Protein AF-A0A8C7SWY5-F1 (afdb_monomer_lite)

pLDDT: mean 72.16, std 24.15, range [21.75, 98.25]

Foldseek 3Di:
DDPVLVVQLVVLLVVLVVLLVVLVVLLVVLLAQADDLVSLVVSLVSLVVSLVCVVVSVVSLVSNVVSLVCCCVPHDPVSVVVSVVSNVVSVVSNVVSNVSSVVSNVVSVVLSVLVVVLVVLVVVLVVVLVVLCVVLVDDDDFAQALVVLVVVLVVLVVSLVVLVVCPVSLVVSLVSLVVSCVRYVYPCSDPVVSVVSVVSSVVSNVSSVVNNVVSVVLSVLRVVLVVLLVVLVVVLVVLLVVLVCLLVDPDQLVVSLVSLVVSLVVLVVCVVSLVVSVVSLVVNLVRHDPNSNVVSVVSSVVSVVSSVVSNVSSVVSNVVSVVVVVLVVVLVVLLVVLVVLLVVLVVVLVVLVVLLVVQDDDDDDLVSLVVNLVSLVVSLVVLVVCVVSLVVSVVSLVVSVVDPDDCVVSVVSSVVSNVSSVVSNVSSVVSNVVSLVVSVVVLCVLLVLLVVLLVLLVVLLVVLPDDDDPVVLVVSLVSLVVSLVSLVVSLVVLVVSLVCLVVLCVSVNDVVSVVVNVSSVVSNVSSVVSSVSSVVSSVVSVVSNVLVPVLVVLLVVLVVLLVVLLVLVVVLLDFAQALVRLVVSLVSLVVSLVSLVVSVVSLVVSVVSQVSDPVSVVSSVVSVVSSVVSNVVSVVSSVVSVVLNVLRVVLVVLLVVLVVLLVVLLVQLVVLPDPDDDDDLVRSQVSLVVSVVVLPVSVVSLVVSVVSLVVSLVRHDPNNNVVSVVSNVVSVVSSVVSVVSSVVSNVPSPDDDDDDDDDDDDDDYDDDDDDDDDDDDDDDDDDDDDYDDDDYDDYDYDYDDYDDYDYDDDDDDDDYDDDDPPPPVVVVVVVVLVVVVVVVVPDDDPPDQDDPVVLVSLLVSLVVVLVVLLVLLVVLVPDPDDDDPVVLVVNVVSLVVSVVCLVVSVVSLVVSVVNVVSVVPPDDDPPPDDDPVVNVVVVVSNVVSVVSSVVVVVSVVSVVVVVVVVVVVVVVVPPPDDDDDDDDDDDDDDDDDDDDDDDDDDDDDDDDDDDDDDDDDDDDDDDDDDDDDDDDDDDDDDDDDDDDDDDDDDDDDDDDDDDDDDDDDDDDDDDDDDDDDDDDDDDDDDDDDDDDD

Organism: Oncorhynchus mykiss (NCBI:txid8022)

Sequence (1093 aa):
MTEQEQQEFIDSLEAVQSWIHVVQERLRVNDNTQGPRAALQARLRETEKIHESEHEGRVKMDMVLVAAEVLLQNGDQETRSKTHTKLKELKASWEETCTFIIHCHSRIEWVWLHWSEYLKAHEEVEMWLVRMRRSLEPEVELQLGVKEKLWQVDHQHVLLSDVQSQALLLERLLDEAAALHNRTQDPSVDQEAQERLQEAYNSIRDRAEERLSVLQKIAEEHQIYQSYVLKFQAWLVSKAKELNTLTESEDTAENNLQALQTLDDSVASEERTLQHIEGMVEAVRANTSPGGVEVVEEEVEELRLAWQRLRQSLCEAGEGLRISLDSQSQYQSHCQRLGEDIAQLQALLHRLTRDLETAREGDRSEEQMVGQWRKYMNVRNTLSAEESQVENLKAQLKELFRFSQDSRHLSDDVLAVVKEHQSVKCRAMKLCVESETGLRQVLQDPLHGFSQWSQLVSQVLEASAEVSEFSHIALLVQNIERLMMQSLQLQERLSLLQVKRDLLVSVFGSDRAESLLTELNAAVKNRELLHSQLLQRKGRLQGLISRTKDFGDAYESIRSKLTLLRDRLISADILQPDILAKKSQSDQLRGIKKDLEDCEAHITALETLVSSSSTNKTRSERLYGDWRNLYKAVRVKGNESEESIREHESFHESLLNVEKWLMIMRQKLESYRSSAGEWSVDNRQHEAERALGEFPEKELQLHQTEVEGQGVLKRTSEEGRVHILRDMKRLRESWMALHDLSLNLFRYITQGSRSSYREGTSEMGDQSGSGGRHPRHRGSFTLIKTKMEDPVMDQGFARKTSGGLQSSSQHTTVRFTIYNDSINSQSHTHYFLVNKMISTSNGHDPGSALSAAEYEDRRRIFEAWLQKENDTLSGILNTKGLLSTRELKIRQKTLKTLRSSLGWGQEQFQLLLMSGAAASGSGVGADHWAEDVGMEEIRYRWMLYKSKLKDVGDLKALLNVKVRAAVYIWLLVVGTCTLTSVGSCMVFPVSAGFRVNRAVCEEAVQLGGVVFRRTHGSRPSPPDYYSHNTKRGKSTLKQLVCVYTVEHSTSNRNPWNDRPSDAGHRPVKIKYVYFMRTQLCITINTTNDLLPV

InterPro domains:
  IPR052403 LINC complex-associated protein [PTHR47535] (508-742)
  IPR057932 Nesprin-1/3, spectrin repeats region [PF25803] (327-437)
  IPR057933 Nesprin-3 domain [PF25804] (861-950)

Radius of gyration: 99.89 Å; chains: 1; bounding box: 218×105×332 Å

Secondary structure (DSSP, 8-state):
--HHHHHHHHHHHHHHHHHHHHHHHHHHHH----S-HHHHHHHHHHHHHHHHHHHHHHHHHHHHHHHHHHHHHHS-HHHHHHHHHHHHHHHHHHHHHHHHHHHHHHHHHHHHHHHHHHHHHHHHHHHHHHHHHHHHSS-----SSHHHHHHHHHHHHHHHHHHHHTHHHHHHHHHHHHHHHHHH--GGGSHHHHHHHHHHHHHHHHHHHHHHHHHHHHHHHHHHHHHHHHHHHHHHHHHHHHHHHHHT--S-HHHHHHHHHHHHHHHHHTHHHHHHHHHHHHHHHHTS-HHHHHHHHHHHHHHHHHHHHHHHHHHHHHHHHHHHHHHHHHHHHHHHHHHHHHHHHHHHHHHHHHHHHS-SSS---HHHHHHHHHHHHHHHHHHHHTHHHHHHHHHHHHHHTTSSS--HHHHHHHHHHHHHHHHHHHHHHHHHHHHHHHHHHHHHHHHHHHHHHHHHHHHHHHHTSS---HHHHHHHHHHHHHHHHHHHHHHHHHHHHHTTHHHHHHHH-HHHHHHHHHHHHHHHHHHHHHHHHHHHHHHHHHHHHHHHHHHHHHHHHHHHHHHHHHHHHHHT-PPPSSHHHHHHHHHHHHHHHHHHHHHHHHHHHHHTT-TT-HHHHHHHHHHHHHHHHHHHHHHHHHHHHHHHHHHHHHHHHHHHHHHHHHHHHHHHHHHTT-SSSS--HHHHHHHHHHHHTTHHHHHHHHHHHHHHHHHHTTSS-HHHHHHHHHHHHHHHHHHHHHHHHHHHHTTTSS----------------------------------------------------------------------GGGHHHHHHHHHHHHHHHHHHSS--TTSPPPHHHHHHHHHHHHHHHHHHHHHHHHHHS--S---HHHHHHHHHHHHHHHHHHHHHHHHHHHHHHHHHHHTTS---TTS----HHHHHHHHHHHHHHHHHHHGGGHHHHHHHHHHHHHHHHHHHHTTS-------------------------------------------PPPP----------------------------------------------------------PPP--------

Structure (mmCIF, N/CA/C/O backbone):
data_AF-A0A8C7SWY5-F1
#
_entry.id   AF-A0A8C7SWY5-F1
#
loop_
_atom_site.group_PDB
_atom_site.id
_atom_site.type_symbol
_atom_site.label_atom_id
_atom_site.label_alt_id
_atom_site.label_comp_id
_atom_site.label_asym_id
_atom_site.label_entity_id
_atom_site.label_seq_id
_atom_site.pdbx_PDB_ins_code
_atom_site.Cartn_x
_atom_site.Cartn_y
_atom_site.Cartn_z
_atom_site.occupancy
_atom_site.B_iso_or_equiv
_atom_site.auth_seq_id
_atom_site.auth_comp_id
_atom_site.auth_asym_id
_atom_site.auth_atom_id
_atom_site.pdbx_PDB_model_num
ATOM 1 N N . MET A 1 1 ? 83.702 -3.073 -116.638 1.00 52.31 1 MET A N 1
ATOM 2 C CA . MET A 1 1 ? 82.825 -1.900 -116.525 1.00 52.31 1 MET A CA 1
ATOM 3 C C . MET A 1 1 ? 82.189 -1.629 -117.874 1.00 52.31 1 MET A C 1
ATOM 5 O O . MET A 1 1 ? 82.848 -1.174 -118.803 1.00 52.31 1 MET A O 1
ATOM 9 N N . THR A 1 2 ? 80.928 -1.995 -117.972 1.00 64.81 2 THR A N 1
ATOM 10 C CA . THR A 1 2 ? 79.980 -1.682 -119.028 1.00 64.81 2 THR A CA 1
ATOM 11 C C . THR A 1 2 ? 79.040 -0.602 -118.504 1.00 64.81 2 THR A C 1
ATOM 13 O O . THR A 1 2 ? 78.836 -0.470 -117.297 1.00 64.81 2 THR A O 1
ATOM 16 N N . GLU A 1 3 ? 78.460 0.167 -119.416 1.00 73.06 3 GLU A N 1
ATOM 17 C CA . GLU A 1 3 ? 77.451 1.185 -119.103 1.00 73.06 3 GLU A CA 1
ATOM 18 C C . GLU A 1 3 ? 76.214 0.555 -118.424 1.00 73.06 3 GLU A C 1
ATOM 20 O O . GLU A 1 3 ? 75.641 1.128 -117.503 1.00 73.06 3 GLU A O 1
ATOM 25 N N . GLN A 1 4 ? 75.896 -0.695 -118.789 1.00 79.12 4 GLN A N 1
ATOM 26 C CA . GLN A 1 4 ? 74.845 -1.513 -118.182 1.00 79.12 4 GLN A CA 1
ATOM 27 C C . GLN A 1 4 ? 75.088 -1.810 -116.688 1.00 79.12 4 GLN A C 1
ATOM 29 O O . GLN A 1 4 ? 74.198 -1.555 -115.884 1.00 79.12 4 GLN A O 1
ATOM 34 N N . GLU A 1 5 ? 76.285 -2.275 -116.291 1.00 81.00 5 GLU A N 1
ATOM 35 C CA . GLU A 1 5 ? 76.621 -2.522 -114.869 1.00 81.00 5 GLU A CA 1
ATOM 36 C C . GLU A 1 5 ? 76.442 -1.252 -114.009 1.00 81.00 5 GLU A C 1
ATOM 38 O O . GLU A 1 5 ? 76.085 -1.332 -112.834 1.00 81.00 5 GLU A O 1
ATOM 43 N N . GLN A 1 6 ? 76.691 -0.065 -114.581 1.00 80.62 6 GLN A N 1
ATOM 44 C CA . GLN A 1 6 ? 76.474 1.207 -113.885 1.00 80.62 6 GLN A CA 1
ATOM 45 C C . GLN A 1 6 ? 74.993 1.591 -113.813 1.00 80.62 6 GLN A C 1
ATOM 47 O O . GLN A 1 6 ? 74.554 2.065 -112.765 1.00 80.62 6 GLN A O 1
ATOM 52 N N . GLN A 1 7 ? 74.226 1.369 -114.884 1.00 85.06 7 GLN A N 1
ATOM 53 C CA . GLN A 1 7 ? 72.793 1.661 -114.907 1.00 85.06 7 GLN A CA 1
ATOM 54 C C . GLN A 1 7 ? 72.010 0.752 -113.948 1.00 85.06 7 GLN A C 1
ATOM 56 O O . GLN A 1 7 ? 71.205 1.255 -113.175 1.00 85.06 7 GLN A O 1
ATOM 61 N N . GLU A 1 8 ? 72.308 -0.550 -113.894 1.00 86.75 8 GLU A N 1
ATOM 62 C CA . GLU A 1 8 ? 71.634 -1.496 -112.986 1.00 86.75 8 GLU A CA 1
ATOM 63 C C . GLU A 1 8 ? 71.842 -1.138 -111.498 1.00 86.75 8 GLU A C 1
ATOM 65 O O . GLU A 1 8 ? 70.930 -1.291 -110.679 1.00 86.75 8 GLU A O 1
ATOM 70 N N . PHE A 1 9 ? 73.006 -0.583 -111.134 1.00 90.31 9 PHE A N 1
ATOM 71 C CA . PHE A 1 9 ? 73.245 -0.017 -109.799 1.00 90.31 9 PHE A CA 1
ATOM 72 C C . PHE A 1 9 ? 72.506 1.313 -109.565 1.00 90.31 9 PHE A C 1
ATOM 74 O O . PHE A 1 9 ? 72.095 1.583 -108.439 1.00 90.31 9 PHE A O 1
ATOM 81 N N . ILE A 1 10 ? 72.321 2.149 -110.590 1.00 89.31 10 ILE A N 1
ATOM 82 C CA . ILE A 1 10 ? 71.554 3.402 -110.476 1.00 89.31 10 ILE A CA 1
ATOM 83 C C . ILE A 1 10 ? 70.060 3.098 -110.310 1.00 89.31 10 ILE A C 1
ATOM 85 O O . ILE A 1 10 ? 69.461 3.574 -109.348 1.00 89.31 10 ILE A O 1
ATOM 89 N N . ASP A 1 11 ? 69.486 2.250 -111.163 1.00 90.56 11 ASP A N 1
ATOM 90 C CA . ASP A 1 11 ? 68.065 1.885 -111.139 1.00 90.56 11 ASP A CA 1
ATOM 91 C C . ASP A 1 11 ? 67.672 1.225 -109.806 1.00 90.56 11 ASP A C 1
ATOM 93 O O . ASP A 1 11 ? 66.637 1.543 -109.214 1.00 90.56 11 ASP A O 1
ATOM 97 N N . SER A 1 12 ? 68.519 0.327 -109.287 1.00 90.81 12 SER A N 1
ATOM 98 C CA . SER A 1 12 ? 68.295 -0.302 -107.980 1.00 90.81 12 SER A CA 1
ATOM 99 C C . SER A 1 12 ? 68.464 0.688 -106.819 1.00 90.81 12 SER A C 1
ATOM 101 O O . SER A 1 12 ? 67.663 0.667 -105.880 1.00 90.81 12 SER A O 1
ATOM 103 N N . LEU A 1 13 ? 69.451 1.592 -106.883 1.00 92.50 13 LEU A N 1
ATOM 104 C CA . LEU A 1 13 ? 69.653 2.647 -105.884 1.00 92.50 13 LEU A CA 1
ATOM 105 C C . LEU A 1 13 ? 68.442 3.588 -105.814 1.00 92.50 13 LEU A C 1
ATOM 107 O O . LEU A 1 13 ? 67.950 3.866 -104.719 1.00 92.50 13 LEU A O 1
ATOM 111 N N . GLU A 1 14 ? 67.931 4.028 -106.964 1.00 93.06 14 GLU A N 1
ATOM 112 C CA . GLU A 1 14 ? 66.723 4.852 -107.057 1.00 93.06 14 GLU A CA 1
ATOM 113 C C . GLU A 1 14 ? 65.485 4.098 -106.544 1.00 93.06 14 GLU A C 1
ATOM 115 O O . GLU A 1 14 ? 64.664 4.685 -105.837 1.00 93.06 14 GLU A O 1
ATOM 120 N N . ALA A 1 15 ? 65.374 2.786 -106.783 1.00 92.75 15 ALA A N 1
ATOM 121 C CA . ALA A 1 15 ? 64.283 1.967 -106.248 1.00 92.75 15 ALA A CA 1
ATOM 122 C C . ALA A 1 15 ? 64.290 1.862 -104.706 1.00 92.75 15 ALA A C 1
ATOM 124 O O . ALA A 1 15 ? 63.217 1.901 -104.090 1.00 92.75 15 ALA A O 1
ATOM 125 N N . VAL A 1 16 ? 65.464 1.768 -104.063 1.00 94.19 16 VAL A N 1
ATOM 126 C CA . VAL A 1 16 ? 65.570 1.831 -102.588 1.00 94.19 16 VAL A CA 1
ATOM 127 C C . VAL A 1 16 ? 65.276 3.241 -102.087 1.00 94.19 16 VAL A C 1
ATOM 129 O O . VAL A 1 16 ? 64.471 3.400 -101.172 1.00 94.19 16 VAL A O 1
ATOM 132 N N . GLN A 1 17 ? 65.877 4.272 -102.687 1.00 94.25 17 GLN A N 1
ATOM 133 C CA . GLN A 1 17 ? 65.681 5.666 -102.272 1.00 94.25 17 GLN A CA 1
ATOM 134 C C . GLN A 1 17 ? 64.216 6.108 -102.409 1.00 94.25 17 GLN A C 1
ATOM 136 O O . GLN A 1 17 ? 63.692 6.784 -101.524 1.00 94.25 17 GLN A O 1
ATOM 141 N N . SER A 1 18 ? 63.522 5.658 -103.458 1.00 95.00 18 SER A N 1
ATOM 142 C CA . SER A 1 18 ? 62.083 5.863 -103.645 1.00 95.00 18 SER A CA 1
ATOM 14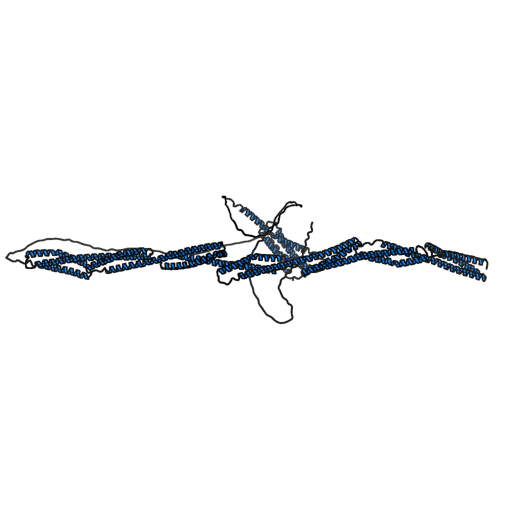3 C C . SER A 1 18 ? 61.257 5.197 -102.538 1.00 95.00 18 SER A C 1
ATOM 145 O O . SER A 1 18 ? 60.390 5.845 -101.951 1.00 95.00 18 SER A O 1
ATOM 147 N N . TRP A 1 19 ? 61.557 3.939 -102.183 1.00 95.69 19 TRP A N 1
ATOM 148 C CA . TRP A 1 19 ? 60.883 3.252 -101.072 1.00 95.69 19 TRP A CA 1
ATOM 149 C C . TRP A 1 19 ? 61.141 3.952 -99.729 1.00 95.69 19 TRP A C 1
ATOM 151 O O . TRP A 1 19 ? 60.185 4.211 -98.998 1.00 95.69 19 TRP A O 1
ATOM 161 N N . ILE A 1 20 ? 62.393 4.337 -99.446 1.00 95.50 20 ILE A N 1
ATOM 162 C CA . ILE A 1 20 ? 62.772 5.089 -98.238 1.00 95.50 20 ILE A CA 1
ATOM 163 C C . ILE A 1 20 ? 61.968 6.393 -98.155 1.00 95.50 20 ILE A C 1
ATOM 165 O O . ILE A 1 20 ? 61.321 6.641 -97.141 1.00 95.50 20 ILE A O 1
ATOM 169 N N . HIS A 1 21 ? 61.927 7.189 -99.226 1.00 94.62 21 HIS A N 1
ATOM 170 C CA . HIS A 1 21 ? 61.186 8.453 -99.263 1.00 94.62 21 HIS A CA 1
ATOM 171 C C . HIS A 1 21 ? 59.671 8.258 -99.055 1.00 94.62 21 HIS A C 1
ATOM 173 O O . HIS A 1 21 ? 59.038 9.006 -98.307 1.00 94.62 21 HIS A O 1
ATOM 179 N N . VAL A 1 22 ? 59.065 7.248 -99.691 1.00 95.50 22 VAL A N 1
ATOM 180 C CA . VAL A 1 22 ? 57.633 6.929 -99.523 1.00 95.50 22 VAL A CA 1
ATOM 181 C C . VAL A 1 22 ? 57.321 6.484 -98.092 1.00 95.50 22 VAL A C 1
ATOM 183 O O . VAL A 1 22 ? 56.292 6.876 -97.537 1.00 95.50 22 VAL A O 1
ATOM 186 N N . VAL A 1 23 ? 58.204 5.701 -97.470 1.00 95.81 23 VAL A N 1
ATOM 187 C CA . VAL A 1 23 ? 58.074 5.289 -96.067 1.00 95.81 23 VAL A CA 1
ATOM 188 C C . VAL A 1 23 ? 58.253 6.472 -95.119 1.00 95.81 23 VAL A C 1
ATOM 190 O O . VAL A 1 23 ? 57.418 6.653 -94.237 1.00 95.81 23 VAL A O 1
ATOM 193 N N . GLN A 1 24 ? 59.265 7.316 -95.321 1.00 94.62 24 GLN A N 1
ATOM 194 C CA . GLN A 1 24 ? 59.506 8.506 -94.500 1.00 94.62 24 GLN A CA 1
ATOM 195 C C . GLN A 1 24 ? 58.315 9.474 -94.521 1.00 94.62 24 GLN A C 1
ATOM 197 O O . GLN A 1 24 ? 57.904 9.941 -93.460 1.00 94.62 24 GLN A O 1
ATOM 202 N N . GLU A 1 25 ? 57.696 9.725 -95.679 1.00 94.25 25 GLU A N 1
ATOM 203 C CA . GLU A 1 25 ? 56.505 10.586 -95.753 1.00 94.25 25 GLU A CA 1
ATOM 204 C C . GLU A 1 25 ? 55.268 9.929 -95.112 1.00 94.25 25 GLU A C 1
ATOM 206 O O . GLU A 1 25 ? 54.530 10.592 -94.378 1.00 94.25 25 GLU A O 1
ATOM 211 N N . ARG A 1 26 ? 55.061 8.614 -95.297 1.00 95.44 26 ARG A N 1
ATOM 212 C CA . ARG A 1 26 ? 53.994 7.871 -94.593 1.00 95.44 26 ARG A CA 1
ATOM 213 C C . ARG A 1 26 ? 54.181 7.916 -93.075 1.00 95.44 26 ARG A C 1
ATOM 215 O O . ARG A 1 26 ? 53.198 8.111 -92.360 1.00 95.44 26 ARG A O 1
ATOM 222 N N . LEU A 1 27 ? 55.411 7.788 -92.577 1.00 94.69 27 LEU A N 1
ATOM 223 C CA . LEU A 1 27 ? 55.727 7.948 -91.155 1.00 94.69 27 LEU A CA 1
ATOM 224 C C . LEU A 1 27 ? 55.468 9.387 -90.694 1.00 94.69 27 LEU A C 1
ATOM 226 O O . LEU A 1 27 ? 54.771 9.575 -89.705 1.00 94.69 27 LEU A O 1
ATOM 230 N N . ARG A 1 28 ? 55.917 10.405 -91.441 1.00 93.00 28 ARG A N 1
ATOM 231 C CA . ARG A 1 28 ? 55.727 11.830 -91.099 1.00 93.00 28 ARG A CA 1
ATOM 232 C C . ARG A 1 28 ? 54.255 12.222 -90.915 1.00 93.00 28 ARG A C 1
ATOM 234 O O . ARG A 1 28 ? 53.955 13.070 -90.080 1.00 93.00 28 ARG A O 1
ATOM 241 N N . VAL A 1 29 ? 53.338 11.600 -91.660 1.00 91.50 29 VAL A N 1
ATOM 242 C CA . VAL A 1 29 ? 51.882 11.794 -91.504 1.00 91.50 29 VAL A CA 1
ATOM 243 C C . VAL A 1 29 ? 51.308 11.032 -90.298 1.00 91.50 29 VAL A C 1
ATOM 245 O O . VAL A 1 29 ? 50.346 11.496 -89.682 1.00 91.50 29 VAL A O 1
ATOM 248 N N . ASN A 1 30 ? 51.877 9.876 -89.943 1.00 93.31 30 ASN A N 1
ATOM 249 C CA . ASN A 1 30 ? 51.365 9.014 -88.873 1.00 93.31 30 ASN A CA 1
ATOM 250 C C . ASN A 1 30 ? 52.008 9.247 -87.497 1.00 93.31 30 ASN A C 1
ATOM 252 O O . ASN A 1 30 ? 51.386 8.874 -86.507 1.00 93.31 30 ASN A O 1
ATOM 256 N N . ASP A 1 31 ? 53.181 9.884 -87.408 1.00 92.50 31 ASP A N 1
ATOM 257 C CA . ASP A 1 31 ? 53.981 10.084 -86.183 1.00 92.50 31 ASP A CA 1
ATOM 258 C C . ASP A 1 31 ? 53.393 11.143 -85.217 1.00 92.50 31 ASP A C 1
ATOM 260 O O . ASP A 1 31 ? 54.047 12.078 -84.748 1.00 92.50 31 ASP A O 1
ATOM 264 N N . ASN A 1 32 ? 52.104 10.999 -84.914 1.00 91.25 32 ASN A N 1
ATOM 265 C CA . ASN A 1 32 ? 51.303 11.896 -84.098 1.00 91.25 32 ASN A CA 1
ATOM 266 C C . ASN A 1 32 ? 50.378 11.085 -83.174 1.00 91.25 32 ASN A C 1
ATOM 268 O O . ASN A 1 32 ? 49.664 10.185 -83.623 1.00 91.25 32 ASN A O 1
ATOM 272 N N . THR A 1 33 ? 50.341 11.436 -81.889 1.00 93.44 33 THR A N 1
ATOM 273 C CA . THR A 1 33 ? 49.484 10.810 -80.867 1.00 93.44 33 THR A CA 1
ATOM 274 C C . THR A 1 33 ? 48.174 11.568 -80.615 1.00 93.44 33 THR A C 1
ATOM 276 O O . THR A 1 33 ? 47.319 11.069 -79.891 1.00 93.44 33 THR A O 1
ATOM 279 N N . GLN A 1 34 ? 47.987 12.749 -81.217 1.00 92.75 34 GLN A N 1
ATOM 280 C CA . GLN A 1 34 ? 46.849 13.640 -80.962 1.00 92.75 34 GLN A CA 1
ATOM 281 C C . GLN A 1 34 ? 45.570 13.264 -81.726 1.00 92.75 34 GLN A C 1
ATOM 283 O O . GLN A 1 34 ? 45.618 12.732 -82.841 1.00 92.75 34 GLN A O 1
ATOM 288 N N . GLY A 1 35 ? 44.421 13.632 -81.166 1.00 89.56 35 GLY A N 1
ATOM 289 C CA . GLY A 1 35 ? 43.087 13.327 -81.671 1.00 89.56 35 GLY A CA 1
ATOM 290 C C . GLY A 1 35 ? 42.499 12.036 -81.083 1.00 89.56 35 GLY A C 1
ATOM 291 O O . GLY A 1 35 ? 43.139 11.360 -80.275 1.00 89.56 35 GLY A O 1
ATOM 292 N N . PRO A 1 36 ? 41.272 11.676 -81.496 1.00 92.94 36 PRO A N 1
ATOM 293 C CA . PRO A 1 36 ? 40.497 10.635 -80.838 1.00 92.94 36 PRO A CA 1
ATOM 294 C C . PRO A 1 36 ? 41.095 9.241 -80.985 1.00 92.94 36 PRO A C 1
ATOM 296 O O . PRO A 1 36 ? 41.731 8.903 -81.987 1.00 92.94 36 PRO A O 1
ATOM 299 N N . ARG A 1 37 ? 40.791 8.379 -80.011 1.00 92.06 37 ARG A N 1
ATOM 300 C CA . ARG A 1 37 ? 41.265 6.988 -79.915 1.00 92.06 37 ARG A CA 1
ATOM 301 C C . ARG A 1 37 ? 41.077 6.168 -81.198 1.00 92.06 37 ARG A C 1
ATOM 303 O O . ARG A 1 37 ? 41.930 5.346 -81.529 1.00 92.06 37 ARG A O 1
ATOM 310 N N . ALA A 1 38 ? 40.001 6.414 -81.948 1.00 92.94 38 ALA A N 1
ATOM 311 C CA . ALA A 1 38 ? 39.753 5.784 -83.248 1.00 92.94 38 ALA A CA 1
ATOM 312 C C . ALA A 1 38 ? 40.749 6.231 -84.339 1.00 92.94 38 ALA A C 1
ATOM 314 O O . ALA A 1 38 ? 41.181 5.414 -85.151 1.00 92.94 38 ALA A O 1
ATOM 315 N N . ALA A 1 39 ? 41.162 7.503 -84.338 1.00 93.00 39 ALA A N 1
ATOM 316 C CA . ALA A 1 39 ? 42.207 8.011 -85.225 1.00 93.00 39 ALA A CA 1
ATOM 317 C C . ALA A 1 39 ? 43.589 7.476 -84.819 1.00 93.00 39 ALA A C 1
ATOM 319 O O . ALA A 1 39 ? 44.361 7.074 -85.686 1.00 93.00 39 ALA A O 1
ATOM 320 N N . LEU A 1 40 ? 43.874 7.382 -83.514 1.00 94.06 40 LEU A N 1
ATOM 321 C CA . LEU A 1 40 ? 45.098 6.754 -83.007 1.00 94.06 40 LEU A CA 1
ATOM 322 C C . LEU A 1 40 ? 45.193 5.275 -83.433 1.00 94.06 40 LEU A C 1
ATOM 324 O O . LEU A 1 40 ? 46.224 4.851 -83.948 1.00 94.06 40 LEU A O 1
ATOM 328 N N . GLN A 1 41 ? 44.097 4.513 -83.320 1.00 95.38 41 GLN A N 1
ATOM 329 C CA . GLN A 1 41 ? 44.029 3.125 -83.800 1.00 95.38 41 GLN A CA 1
ATOM 330 C C . GLN A 1 41 ? 44.193 3.016 -85.327 1.00 95.38 41 GLN A C 1
ATOM 332 O O . GLN A 1 41 ? 44.774 2.051 -85.821 1.00 95.38 41 GLN A O 1
ATOM 337 N N . ALA A 1 42 ? 43.698 3.995 -86.092 1.00 95.56 42 ALA A N 1
ATOM 338 C CA . ALA A 1 42 ? 43.892 4.035 -87.539 1.00 95.56 42 ALA A CA 1
ATOM 339 C C . ALA A 1 42 ? 45.362 4.290 -87.922 1.00 95.56 42 ALA A C 1
ATOM 341 O O . ALA A 1 42 ? 45.854 3.638 -88.841 1.00 95.56 42 ALA A O 1
ATOM 342 N N . ARG A 1 43 ? 46.073 5.169 -87.194 1.00 95.50 43 ARG A N 1
ATOM 343 C CA . ARG A 1 43 ? 47.522 5.385 -87.375 1.00 95.50 43 ARG A CA 1
ATOM 344 C C . ARG A 1 43 ? 48.341 4.166 -86.958 1.00 95.50 43 ARG A C 1
ATOM 346 O O . ARG A 1 43 ? 49.274 3.815 -87.669 1.00 95.50 43 ARG A O 1
ATOM 353 N N . LEU A 1 44 ? 47.963 3.482 -85.872 1.00 96.25 44 LEU A N 1
ATOM 354 C CA . LEU A 1 44 ? 48.606 2.233 -85.443 1.00 96.25 44 LEU A CA 1
ATOM 355 C C . LEU A 1 44 ? 48.562 1.180 -86.561 1.00 96.25 44 LEU A C 1
ATOM 357 O O . LEU A 1 44 ? 49.599 0.685 -86.986 1.00 96.25 44 LEU A O 1
ATOM 361 N N . ARG A 1 45 ? 47.380 0.958 -87.148 1.00 96.38 45 ARG A N 1
ATOM 362 C CA . ARG A 1 45 ? 47.203 0.066 -88.309 1.00 96.38 45 ARG A CA 1
ATOM 363 C C . ARG A 1 45 ? 47.933 0.507 -89.573 1.00 96.38 45 ARG A C 1
ATOM 365 O O . ARG A 1 45 ? 48.088 -0.290 -90.494 1.00 96.38 45 ARG A O 1
ATOM 372 N N . GLU A 1 46 ? 48.329 1.770 -89.682 1.00 95.88 46 GLU A N 1
ATOM 373 C CA . GLU A 1 46 ? 49.139 2.243 -90.803 1.00 95.88 46 GLU A CA 1
ATOM 374 C C . GLU A 1 46 ? 50.636 2.070 -90.520 1.00 95.88 46 GLU A C 1
ATOM 376 O O . GLU A 1 46 ? 51.361 1.664 -91.425 1.00 95.88 46 GLU A O 1
ATOM 381 N N . THR A 1 47 ? 51.101 2.262 -89.279 1.00 95.62 47 THR A N 1
ATOM 382 C CA . THR A 1 47 ? 52.492 1.956 -88.902 1.00 95.62 47 THR A CA 1
ATOM 383 C C . THR A 1 47 ? 52.781 0.458 -88.857 1.00 95.62 47 THR A C 1
ATOM 385 O O . THR A 1 47 ? 53.868 0.070 -89.274 1.00 95.62 47 THR A O 1
ATOM 388 N N . GLU A 1 48 ? 51.801 -0.382 -88.502 1.00 95.69 48 GLU A N 1
ATOM 389 C CA . GLU A 1 48 ? 51.835 -1.843 -88.704 1.00 95.69 48 GLU A CA 1
ATOM 390 C C . GLU A 1 48 ? 52.196 -2.182 -90.165 1.00 95.69 48 GLU A C 1
ATOM 392 O O . GLU A 1 48 ? 53.219 -2.815 -90.419 1.00 95.69 48 GLU A O 1
ATOM 397 N N . LYS A 1 49 ? 51.446 -1.659 -91.148 1.00 96.06 49 LYS A N 1
ATOM 398 C CA . LYS A 1 49 ? 51.729 -1.871 -92.585 1.00 96.06 49 LYS A CA 1
ATOM 399 C C . LYS A 1 49 ? 53.071 -1.294 -93.038 1.00 96.06 49 LYS A C 1
ATOM 401 O O . LYS A 1 49 ? 53.669 -1.799 -93.987 1.00 96.06 49 LYS A O 1
ATOM 406 N N . ILE A 1 50 ? 53.523 -0.184 -92.448 1.00 94.25 50 ILE A N 1
ATOM 407 C CA . ILE A 1 50 ? 54.847 0.378 -92.757 1.00 94.25 50 ILE A CA 1
ATOM 408 C C . ILE A 1 50 ? 55.935 -0.592 -92.272 1.00 94.25 50 ILE A C 1
ATOM 410 O O . ILE A 1 50 ? 56.845 -0.908 -93.038 1.00 94.25 50 ILE A O 1
ATOM 414 N N . HIS A 1 51 ? 55.802 -1.116 -91.053 1.00 93.94 51 HIS A N 1
ATOM 415 C CA . HIS A 1 51 ? 56.707 -2.106 -90.471 1.00 93.94 51 HIS A CA 1
ATOM 416 C C . HIS A 1 51 ? 56.708 -3.430 -91.257 1.00 93.94 51 HIS A C 1
ATOM 418 O O . HIS A 1 51 ? 57.772 -3.947 -91.584 1.00 93.94 51 HIS A O 1
ATOM 424 N N . GLU A 1 52 ? 55.546 -3.931 -91.686 1.00 93.75 52 GLU A N 1
ATOM 425 C CA . GLU A 1 52 ? 55.455 -5.079 -92.605 1.00 93.75 52 GLU A CA 1
ATOM 426 C C . GLU A 1 52 ? 56.188 -4.819 -93.938 1.00 93.75 52 GLU A C 1
ATOM 428 O O . GLU A 1 52 ? 56.921 -5.681 -94.435 1.00 93.75 52 GLU A O 1
ATOM 433 N N . SER A 1 53 ? 56.061 -3.607 -94.499 1.00 94.25 53 SER A N 1
ATOM 434 C CA . SER A 1 53 ? 56.725 -3.234 -95.759 1.00 94.25 53 SER A CA 1
ATOM 435 C C . SER A 1 53 ? 58.256 -3.133 -95.668 1.00 94.25 53 SER A C 1
ATOM 437 O O . SER A 1 53 ? 58.925 -3.098 -96.700 1.00 94.25 53 SER A O 1
ATOM 439 N N . GLU A 1 54 ? 58.848 -3.170 -94.469 1.00 93.81 54 GLU A N 1
ATOM 440 C CA . GLU A 1 54 ? 60.306 -3.206 -94.266 1.00 93.81 54 GLU A CA 1
ATOM 441 C C . GLU A 1 54 ? 60.957 -4.438 -94.938 1.00 93.81 54 GLU A C 1
ATOM 443 O O . GLU A 1 54 ? 62.119 -4.395 -95.342 1.00 93.81 54 GLU A O 1
ATOM 448 N N . HIS A 1 55 ? 60.223 -5.544 -95.134 1.00 91.56 55 HIS A N 1
ATOM 449 C CA . HIS A 1 55 ? 60.725 -6.669 -95.939 1.00 91.56 55 HIS A CA 1
ATOM 450 C C . HIS A 1 55 ? 60.894 -6.315 -97.429 1.00 91.56 55 HIS A C 1
ATOM 452 O O . HIS A 1 55 ? 61.907 -6.680 -98.022 1.00 91.56 55 HIS A O 1
ATOM 458 N N . GLU A 1 56 ? 59.967 -5.551 -98.014 1.00 93.38 56 GLU A N 1
ATOM 459 C CA . GLU A 1 56 ? 60.079 -5.047 -99.391 1.00 93.38 56 GLU A CA 1
ATOM 460 C C . GLU A 1 56 ? 61.292 -4.112 -99.536 1.00 93.38 56 GLU A C 1
ATOM 462 O O . GLU A 1 56 ? 62.043 -4.198 -100.509 1.00 93.38 56 GLU A O 1
ATOM 467 N N . GLY A 1 57 ? 61.518 -3.260 -98.531 1.00 93.75 57 GLY A N 1
ATOM 468 C CA . GLY A 1 57 ? 62.699 -2.406 -98.438 1.00 93.75 57 GLY A CA 1
ATOM 469 C C . GLY A 1 57 ? 64.007 -3.203 -98.384 1.00 93.75 57 GLY A C 1
ATOM 470 O O . GLY A 1 57 ? 64.924 -2.918 -99.156 1.00 93.75 57 GLY A O 1
ATOM 471 N N . ARG A 1 58 ? 64.074 -4.248 -97.542 1.00 94.00 58 ARG A N 1
ATOM 472 C CA . ARG A 1 58 ? 65.244 -5.141 -97.429 1.00 94.00 58 ARG A CA 1
ATOM 473 C C . ARG A 1 58 ? 65.593 -5.806 -98.757 1.00 94.00 58 ARG A C 1
ATOM 475 O O . ARG A 1 58 ? 66.739 -5.722 -99.175 1.00 94.00 58 ARG A O 1
ATOM 482 N N . VAL A 1 59 ? 64.610 -6.376 -99.458 1.00 95.12 59 VAL A N 1
ATOM 483 C CA . VAL A 1 59 ? 64.845 -7.032 -100.759 1.00 95.12 59 VAL A CA 1
ATOM 484 C C . VAL A 1 59 ? 65.449 -6.058 -101.779 1.00 95.12 59 VAL A C 1
ATOM 486 O O . VAL A 1 59 ? 66.375 -6.422 -102.502 1.00 95.12 59 VAL A O 1
ATOM 489 N N . LYS A 1 60 ? 64.993 -4.799 -101.811 1.00 93.75 60 LYS A N 1
ATOM 490 C CA . LYS A 1 60 ? 65.593 -3.770 -102.678 1.00 93.75 60 LYS A CA 1
ATOM 491 C C . LYS A 1 60 ? 67.010 -3.392 -102.224 1.00 93.75 60 LYS A C 1
ATOM 493 O O . LYS A 1 60 ? 67.883 -3.212 -103.069 1.00 93.75 60 LYS A O 1
ATOM 498 N N . MET A 1 61 ? 67.257 -3.301 -100.915 1.00 93.94 61 MET A N 1
ATOM 499 C CA . MET A 1 61 ? 68.589 -3.034 -100.358 1.00 93.94 61 MET A CA 1
ATOM 500 C C . MET A 1 61 ? 69.586 -4.144 -100.732 1.00 93.94 61 MET A C 1
ATOM 502 O O . MET A 1 61 ? 70.699 -3.845 -101.165 1.00 93.94 61 MET A O 1
ATOM 506 N N . ASP A 1 62 ? 69.168 -5.410 -100.663 1.00 94.56 62 ASP A N 1
ATOM 507 C CA . ASP A 1 62 ? 69.968 -6.563 -101.090 1.00 94.56 62 ASP A CA 1
ATOM 508 C C . ASP A 1 62 ? 70.275 -6.516 -102.599 1.00 94.56 62 ASP A C 1
ATOM 510 O O . ASP A 1 62 ? 71.414 -6.757 -103.005 1.00 94.56 62 ASP A O 1
ATOM 514 N N . MET A 1 63 ? 69.307 -6.123 -103.441 1.00 93.31 63 MET A N 1
ATOM 515 C CA . MET A 1 63 ? 69.540 -5.909 -104.879 1.00 93.31 63 MET A CA 1
ATOM 516 C C . MET A 1 63 ? 70.602 -4.829 -105.145 1.00 93.31 63 MET A C 1
ATOM 518 O O . MET A 1 63 ? 71.469 -5.031 -105.997 1.00 93.31 63 MET A O 1
ATOM 522 N N . VAL A 1 64 ? 70.584 -3.716 -104.400 1.00 94.81 64 VAL A N 1
ATOM 523 C CA . VAL A 1 64 ? 71.614 -2.665 -104.510 1.00 94.81 64 VAL A CA 1
ATOM 524 C C . VAL A 1 64 ? 72.984 -3.172 -104.074 1.00 94.81 64 VAL A C 1
ATOM 526 O O . VAL A 1 64 ? 73.980 -2.840 -104.713 1.00 94.81 64 VAL A O 1
ATOM 529 N N . LEU A 1 65 ? 73.061 -3.984 -103.016 1.00 93.62 65 LEU A N 1
ATOM 530 C CA . LEU A 1 65 ? 74.325 -4.568 -102.559 1.00 93.62 65 LEU A CA 1
ATOM 531 C C . LEU A 1 65 ? 74.929 -5.507 -103.614 1.00 93.62 65 LEU A C 1
ATOM 533 O O . LEU A 1 65 ? 76.125 -5.405 -103.888 1.00 93.62 65 LEU A O 1
ATOM 537 N N . VAL A 1 66 ? 74.112 -6.345 -104.262 1.00 93.00 66 VAL A N 1
ATOM 538 C CA . VAL A 1 66 ? 74.554 -7.227 -105.360 1.00 93.00 66 VAL A CA 1
ATOM 539 C C . VAL A 1 66 ? 75.015 -6.420 -106.580 1.00 93.00 66 VAL A C 1
ATOM 541 O O . VAL A 1 66 ? 76.107 -6.666 -107.095 1.00 93.00 66 VAL A O 1
ATOM 544 N N . ALA A 1 67 ? 74.242 -5.422 -107.022 1.00 89.75 67 ALA A N 1
ATOM 545 C CA . ALA A 1 67 ? 74.627 -4.565 -108.151 1.00 89.75 67 ALA A CA 1
ATOM 546 C C . ALA A 1 67 ? 75.908 -3.759 -107.856 1.00 89.75 67 ALA A C 1
ATOM 548 O O . ALA A 1 67 ? 76.789 -3.620 -108.709 1.00 89.75 67 ALA A O 1
ATOM 549 N N . ALA A 1 68 ? 76.057 -3.273 -106.622 1.00 90.69 68 ALA A N 1
ATOM 550 C CA . ALA A 1 68 ? 77.252 -2.564 -106.189 1.00 90.69 68 ALA A CA 1
ATOM 551 C C . ALA A 1 68 ? 78.483 -3.474 -106.097 1.00 90.69 68 ALA A C 1
ATOM 553 O O . ALA A 1 68 ? 79.580 -3.015 -106.410 1.00 90.69 68 ALA A O 1
ATOM 554 N N . GLU A 1 69 ? 78.342 -4.744 -105.701 1.00 91.12 69 GLU A N 1
ATOM 555 C CA . GLU A 1 69 ? 79.476 -5.673 -105.642 1.00 91.12 69 GLU A CA 1
ATOM 556 C C . GLU A 1 69 ? 80.136 -5.837 -107.019 1.00 91.12 69 GLU A C 1
ATOM 558 O O . GLU A 1 69 ? 81.364 -5.776 -107.116 1.00 91.12 69 GLU A O 1
ATOM 563 N N . VAL A 1 70 ? 79.347 -5.922 -108.095 1.00 87.62 70 VAL A N 1
ATOM 564 C CA . VAL A 1 70 ? 79.866 -5.976 -109.473 1.00 87.62 70 VAL A CA 1
ATOM 565 C C . VAL A 1 70 ? 80.709 -4.735 -109.799 1.00 87.62 70 VAL A C 1
ATOM 567 O O . VAL A 1 70 ? 81.823 -4.861 -110.313 1.00 87.62 70 VAL A O 1
ATOM 570 N N . LEU A 1 71 ? 80.251 -3.533 -109.429 1.00 87.12 71 LEU A N 1
ATOM 571 C CA . LEU A 1 71 ? 81.019 -2.291 -109.606 1.00 87.12 71 LEU A CA 1
ATOM 572 C C . LEU A 1 71 ? 82.250 -2.199 -108.692 1.00 87.12 71 LEU A C 1
ATOM 574 O O . LEU A 1 71 ? 83.270 -1.632 -109.090 1.00 87.12 71 LEU A O 1
ATOM 578 N N . LEU A 1 72 ? 82.194 -2.761 -107.484 1.00 87.88 72 LEU A N 1
ATOM 579 C CA . LEU A 1 72 ? 83.329 -2.804 -106.563 1.00 87.88 72 LEU A CA 1
ATOM 580 C C . LEU A 1 72 ? 84.409 -3.791 -107.030 1.00 87.88 72 LEU A C 1
ATOM 582 O O . LEU A 1 72 ? 85.601 -3.503 -106.889 1.00 87.88 72 LEU A O 1
ATOM 586 N N . GLN A 1 73 ? 84.025 -4.907 -107.651 1.00 86.25 73 GLN A N 1
ATOM 587 C CA . GLN A 1 73 ? 84.952 -5.848 -108.279 1.00 86.25 73 GLN A CA 1
ATOM 588 C C . GLN A 1 73 ? 85.519 -5.277 -109.595 1.00 86.25 73 GLN A C 1
ATOM 590 O O . GLN A 1 73 ? 86.734 -5.098 -109.708 1.00 86.25 73 GLN A O 1
ATOM 595 N N . ASN A 1 74 ? 84.662 -4.905 -110.554 1.00 82.31 74 ASN A N 1
ATOM 596 C CA . ASN A 1 74 ? 85.036 -4.573 -111.941 1.00 82.31 74 ASN A CA 1
ATOM 597 C C . ASN A 1 74 ? 85.363 -3.087 -112.205 1.00 82.31 74 ASN A C 1
ATOM 599 O O . ASN A 1 74 ? 85.717 -2.732 -113.336 1.00 82.31 74 ASN A O 1
ATOM 603 N N . GLY A 1 75 ? 85.196 -2.209 -111.213 1.00 78.56 75 GLY A N 1
ATOM 604 C CA . GLY A 1 75 ? 85.377 -0.763 -111.350 1.00 78.56 75 GLY A CA 1
ATOM 605 C C . GLY A 1 75 ? 86.832 -0.280 -111.357 1.00 78.56 75 GLY A C 1
ATOM 606 O O . GLY A 1 75 ? 87.777 -1.018 -111.066 1.00 78.56 75 GLY A O 1
ATOM 607 N N . ASP A 1 76 ? 87.016 1.006 -111.648 1.00 81.81 76 ASP A N 1
ATOM 608 C CA . ASP A 1 76 ? 88.258 1.732 -111.376 1.00 81.81 76 ASP A CA 1
ATOM 609 C C . ASP A 1 76 ? 88.237 2.337 -109.955 1.00 81.81 76 ASP A C 1
ATOM 611 O O . ASP A 1 76 ? 87.244 2.237 -109.230 1.00 81.81 76 ASP A O 1
ATOM 615 N N . GLN A 1 77 ? 89.341 2.946 -109.514 1.00 84.00 77 GLN A N 1
ATOM 616 C CA . GLN A 1 77 ? 89.443 3.444 -108.135 1.00 84.00 77 GLN A CA 1
ATOM 617 C C . GLN A 1 77 ? 88.459 4.589 -107.837 1.00 84.00 77 GLN A C 1
ATOM 619 O O . GLN A 1 77 ? 87.977 4.703 -106.707 1.00 84.00 77 GLN A O 1
ATOM 624 N N . GLU A 1 78 ? 88.120 5.407 -108.837 1.00 85.25 78 GLU A N 1
ATOM 625 C CA . GLU A 1 78 ? 87.147 6.487 -108.682 1.00 85.25 78 GLU A CA 1
ATOM 626 C C . GLU A 1 78 ? 85.712 5.941 -108.591 1.00 85.25 78 GLU A C 1
ATOM 628 O O . GLU A 1 78 ? 84.968 6.331 -107.686 1.00 85.25 78 GLU A O 1
ATOM 633 N N . THR A 1 79 ? 85.336 4.980 -109.443 1.00 84.12 79 THR A N 1
ATOM 634 C CA . THR A 1 79 ? 84.025 4.308 -109.378 1.00 84.12 79 THR A CA 1
ATOM 635 C C . THR A 1 79 ? 83.857 3.530 -108.075 1.00 84.12 79 THR A C 1
ATOM 637 O O . THR A 1 79 ? 82.805 3.644 -107.443 1.00 84.12 79 THR A O 1
ATOM 640 N N . ARG A 1 80 ? 84.891 2.816 -107.601 1.00 85.75 80 ARG A N 1
ATOM 641 C CA . ARG A 1 80 ? 84.869 2.147 -106.284 1.00 85.75 80 ARG A CA 1
ATOM 642 C C . ARG A 1 80 ? 84.599 3.135 -105.149 1.00 85.75 80 ARG A C 1
ATOM 644 O O . ARG A 1 80 ? 83.724 2.894 -104.322 1.00 85.75 80 ARG A O 1
ATOM 651 N N . SER A 1 81 ? 85.305 4.267 -105.142 1.00 88.81 81 SER A N 1
ATOM 652 C CA . SER A 1 81 ? 85.134 5.325 -104.137 1.00 88.81 81 SER A CA 1
ATOM 653 C C . SER A 1 81 ? 83.713 5.906 -104.147 1.00 88.81 81 SER A C 1
ATOM 655 O O . SER A 1 81 ? 83.041 5.925 -103.116 1.00 88.81 81 SER A O 1
ATOM 657 N N . LYS A 1 82 ? 83.199 6.290 -105.326 1.00 87.56 82 LYS A N 1
ATOM 658 C CA . LYS A 1 82 ? 81.825 6.806 -105.494 1.00 87.56 82 LYS A CA 1
ATOM 659 C C . LYS A 1 82 ? 80.761 5.793 -105.057 1.00 87.56 82 LYS A C 1
ATOM 661 O O . LYS A 1 82 ? 79.793 6.173 -104.402 1.00 87.56 82 LYS A O 1
ATOM 666 N N . THR A 1 83 ? 80.954 4.515 -105.386 1.00 88.38 83 THR A N 1
ATOM 667 C CA . THR A 1 83 ? 80.038 3.420 -105.023 1.00 88.38 83 THR A CA 1
ATOM 668 C C . THR A 1 83 ? 80.014 3.204 -103.509 1.00 88.38 83 THR A C 1
ATOM 670 O O . THR A 1 83 ? 78.937 3.162 -102.920 1.00 88.38 83 THR A O 1
ATOM 673 N N . HIS A 1 84 ? 81.177 3.170 -102.846 1.00 92.19 84 HIS A N 1
ATOM 674 C CA . HIS A 1 84 ? 81.250 3.080 -101.383 1.00 92.19 84 HIS A CA 1
ATOM 675 C C . HIS A 1 84 ? 80.596 4.272 -100.669 1.00 92.19 84 HIS A C 1
ATOM 677 O O . HIS A 1 84 ? 79.910 4.063 -99.670 1.00 92.19 84 HIS A O 1
ATOM 683 N N . THR A 1 85 ? 80.768 5.501 -101.168 1.00 92.38 85 THR A N 1
ATOM 684 C CA . THR A 1 85 ? 80.107 6.687 -100.594 1.00 92.38 85 THR A CA 1
ATOM 685 C C . THR A 1 85 ? 78.586 6.579 -100.705 1.00 92.38 85 THR A C 1
ATOM 687 O O . THR A 1 85 ? 77.908 6.645 -99.681 1.00 92.38 85 THR A O 1
ATOM 690 N N . LYS A 1 86 ? 78.057 6.278 -101.902 1.00 91.62 86 LYS A N 1
ATOM 691 C CA . LYS A 1 86 ? 76.616 6.061 -102.122 1.00 91.62 86 LYS A CA 1
ATOM 692 C C . LYS A 1 86 ? 76.046 4.941 -101.244 1.00 91.62 86 LYS A C 1
ATOM 694 O O . LYS A 1 86 ? 75.001 5.126 -100.630 1.00 91.62 86 LYS A O 1
ATOM 699 N N . LEU A 1 87 ? 76.737 3.801 -101.136 1.00 93.38 87 LEU A N 1
ATOM 700 C CA . LEU A 1 87 ? 76.328 2.701 -100.252 1.00 93.38 87 LEU A CA 1
ATOM 701 C C . LEU A 1 87 ? 76.312 3.112 -98.774 1.00 93.38 87 LEU A C 1
ATOM 703 O O . LEU A 1 87 ? 75.427 2.688 -98.036 1.00 93.38 87 LEU A O 1
ATOM 707 N N . LYS A 1 88 ? 77.276 3.925 -98.327 1.00 94.00 88 LYS A N 1
ATOM 708 C CA . LYS A 1 88 ? 77.347 4.406 -96.941 1.00 94.00 88 LYS A CA 1
ATOM 709 C C . LYS A 1 88 ? 76.205 5.374 -96.619 1.00 94.00 88 LYS A C 1
ATOM 711 O O . LYS A 1 88 ? 75.612 5.267 -95.550 1.00 94.00 88 LYS A O 1
ATOM 716 N N . GLU A 1 89 ? 75.897 6.288 -97.535 1.00 93.69 89 GLU A N 1
ATOM 717 C CA . GLU A 1 89 ? 74.778 7.234 -97.424 1.00 93.69 89 GLU A CA 1
ATOM 718 C C . GLU A 1 89 ? 73.432 6.498 -97.430 1.00 93.69 89 GLU A C 1
ATOM 720 O O . GLU A 1 89 ? 72.610 6.707 -96.537 1.00 93.69 89 GLU A O 1
ATOM 725 N N . LEU A 1 90 ? 73.245 5.560 -98.367 1.00 94.38 90 LEU A N 1
ATOM 726 C CA . LEU A 1 90 ? 72.058 4.709 -98.438 1.00 94.38 90 LEU A CA 1
ATOM 727 C C . LEU A 1 90 ? 71.882 3.877 -97.166 1.00 94.38 90 LEU A C 1
ATOM 729 O O . LEU A 1 90 ? 70.789 3.836 -96.610 1.00 94.38 90 LEU A O 1
ATOM 733 N N . LYS A 1 91 ? 72.960 3.249 -96.681 1.00 93.94 91 LYS A N 1
ATOM 734 C CA . LYS A 1 91 ? 72.941 2.456 -95.451 1.00 93.94 91 LYS A CA 1
ATOM 735 C C . LYS A 1 91 ? 72.553 3.305 -94.236 1.00 93.94 91 LYS A C 1
ATOM 737 O O . LYS A 1 91 ? 71.725 2.860 -93.448 1.00 93.94 91 LYS A O 1
ATOM 742 N N . ALA A 1 92 ? 73.110 4.508 -94.094 1.00 95.19 92 ALA A N 1
ATOM 743 C CA . ALA A 1 92 ? 72.757 5.401 -92.992 1.00 95.19 92 ALA A CA 1
ATOM 744 C C . ALA A 1 92 ? 71.269 5.788 -93.037 1.00 95.19 92 ALA A C 1
ATOM 746 O O . ALA A 1 92 ? 70.581 5.676 -92.027 1.00 95.19 92 ALA A O 1
ATOM 747 N N . SER A 1 93 ? 70.755 6.155 -94.217 1.00 93.94 93 SER A N 1
ATOM 748 C CA . SER A 1 93 ? 69.338 6.497 -94.396 1.00 93.94 93 SER A CA 1
ATOM 749 C C . SER A 1 93 ? 68.407 5.291 -94.196 1.00 93.94 93 SER A C 1
ATOM 751 O O . SER A 1 93 ? 67.312 5.436 -93.654 1.00 93.94 93 SER A O 1
ATOM 753 N N . TRP A 1 94 ? 68.849 4.083 -94.561 1.00 94.81 94 TRP A N 1
ATOM 754 C CA . TRP A 1 94 ? 68.155 2.828 -94.265 1.00 94.81 94 TRP A CA 1
ATOM 755 C C . TRP A 1 94 ? 68.068 2.564 -92.753 1.00 94.81 94 TRP A C 1
ATOM 757 O O . TRP A 1 94 ? 66.974 2.343 -92.234 1.00 94.81 94 TRP A O 1
ATOM 767 N N . GLU A 1 95 ? 69.196 2.616 -92.034 1.00 95.75 95 GLU A N 1
ATOM 768 C CA . GLU A 1 95 ? 69.260 2.370 -90.583 1.00 95.75 95 GLU A CA 1
ATOM 769 C C . GLU A 1 95 ? 68.463 3.426 -89.790 1.00 95.75 95 GLU A C 1
ATOM 771 O O . GLU A 1 95 ? 67.721 3.078 -88.867 1.00 95.75 95 GLU A O 1
ATOM 776 N N . GLU A 1 96 ? 68.533 4.697 -90.196 1.00 95.69 96 GLU A N 1
ATOM 777 C CA . GLU A 1 96 ? 67.703 5.793 -89.676 1.00 95.69 96 GLU A CA 1
ATOM 778 C C . GLU A 1 96 ? 66.207 5.535 -89.912 1.00 95.69 96 GLU A C 1
ATOM 780 O O . GLU A 1 96 ? 65.411 5.607 -88.975 1.00 95.69 96 GLU A O 1
ATOM 785 N N . THR A 1 97 ? 65.822 5.159 -91.135 1.00 94.81 97 THR A N 1
ATOM 786 C CA . THR A 1 97 ? 64.417 4.900 -91.484 1.00 94.81 97 THR A CA 1
ATOM 787 C C . THR A 1 97 ? 63.861 3.714 -90.704 1.00 94.81 97 THR A C 1
ATOM 789 O O . THR A 1 97 ? 62.783 3.835 -90.132 1.00 94.81 97 THR A O 1
ATOM 792 N N . CYS A 1 98 ? 64.594 2.604 -90.584 1.00 95.38 98 CYS A N 1
ATOM 793 C CA . CYS A 1 98 ? 64.155 1.449 -89.790 1.00 95.38 98 CYS A CA 1
ATOM 794 C C . CYS A 1 98 ? 64.004 1.798 -88.303 1.00 95.38 98 CYS A C 1
ATOM 796 O O . CYS A 1 98 ? 63.019 1.418 -87.668 1.00 95.38 98 CYS A O 1
ATOM 798 N N . THR A 1 99 ? 64.929 2.596 -87.761 1.00 95.44 99 THR A N 1
ATOM 799 C CA . THR A 1 99 ? 64.829 3.118 -86.389 1.00 95.44 99 THR A CA 1
ATOM 800 C C . THR A 1 99 ? 63.582 3.995 -86.219 1.00 95.44 99 THR A C 1
ATOM 802 O O . THR A 1 99 ? 62.878 3.879 -85.214 1.00 95.44 99 THR A O 1
ATOM 805 N N . PHE A 1 100 ? 63.257 4.829 -87.212 1.00 95.69 100 PHE A N 1
ATOM 806 C CA . PHE A 1 100 ? 62.076 5.692 -87.183 1.00 95.69 100 PHE A CA 1
ATOM 807 C C . PHE A 1 100 ? 60.758 4.920 -87.363 1.00 95.69 100 PHE A C 1
ATOM 809 O O . PHE A 1 100 ? 59.787 5.260 -86.690 1.00 95.69 100 PHE A O 1
ATOM 816 N N . ILE A 1 101 ? 60.723 3.844 -88.165 1.00 95.50 101 ILE A N 1
ATOM 817 C CA . ILE A 1 101 ? 59.580 2.910 -88.235 1.00 95.50 101 ILE A CA 1
ATOM 818 C C . ILE A 1 101 ? 59.266 2.373 -86.835 1.00 95.50 101 ILE A C 1
ATOM 820 O O . ILE A 1 101 ? 58.138 2.515 -86.363 1.00 95.50 101 ILE A O 1
ATOM 824 N N . ILE A 1 102 ? 60.268 1.791 -86.166 1.00 95.31 102 ILE A N 1
ATOM 825 C CA . ILE A 1 102 ? 60.114 1.171 -84.842 1.00 95.31 102 ILE A CA 1
ATOM 826 C C . ILE A 1 102 ? 59.677 2.218 -83.810 1.00 95.31 102 ILE A C 1
ATOM 828 O O . ILE A 1 102 ? 58.694 2.012 -83.102 1.00 95.31 102 ILE A O 1
ATOM 832 N N . HIS A 1 103 ? 60.354 3.371 -83.757 1.00 95.12 103 HIS A N 1
ATOM 833 C CA . HIS A 1 103 ? 60.018 4.444 -82.819 1.00 95.12 103 HIS A CA 1
ATOM 834 C C . HIS A 1 103 ? 58.596 4.991 -83.030 1.00 95.12 103 HIS A C 1
ATOM 836 O O . HIS A 1 103 ? 57.853 5.158 -82.064 1.00 95.12 103 HIS A O 1
ATOM 842 N N . CYS A 1 104 ? 58.200 5.247 -84.280 1.00 94.94 104 CYS A N 1
ATOM 843 C CA . CYS A 1 104 ? 56.869 5.745 -84.620 1.00 94.94 104 CYS A CA 1
ATOM 844 C C . CYS A 1 104 ? 55.780 4.725 -84.249 1.00 94.94 104 CYS A C 1
ATOM 846 O O . CYS A 1 104 ? 54.812 5.068 -83.566 1.00 94.94 104 CYS A O 1
ATOM 848 N N . HIS A 1 105 ? 55.968 3.458 -84.635 1.00 95.56 105 HIS A N 1
ATOM 849 C CA . HIS A 1 105 ? 55.043 2.373 -84.325 1.00 95.56 105 HIS A CA 1
ATOM 850 C C . HIS A 1 105 ? 54.877 2.180 -82.811 1.00 95.56 105 HIS A C 1
ATOM 852 O O . HIS A 1 105 ? 53.773 2.380 -82.302 1.00 95.56 105 HIS A O 1
ATOM 858 N N . SER A 1 106 ? 55.959 1.909 -82.071 1.00 95.69 106 SER A N 1
ATOM 859 C CA . SER A 1 106 ? 55.882 1.663 -80.624 1.00 95.69 106 SER A CA 1
ATOM 860 C C . SER A 1 106 ? 55.395 2.878 -79.827 1.00 95.69 106 SER A C 1
ATOM 862 O O . SER A 1 106 ? 54.753 2.704 -78.795 1.00 95.69 106 SER A O 1
ATOM 864 N N . ARG A 1 107 ? 55.630 4.118 -80.286 1.00 94.94 107 ARG A N 1
ATOM 865 C CA . ARG A 1 107 ? 55.095 5.324 -79.623 1.00 94.94 107 ARG A CA 1
ATOM 866 C C . ARG A 1 107 ? 53.572 5.423 -79.736 1.00 94.94 107 ARG A C 1
ATOM 868 O O . ARG A 1 107 ? 52.914 5.822 -78.776 1.00 94.94 107 ARG A O 1
ATOM 875 N N . ILE A 1 108 ? 53.011 5.066 -80.890 1.00 95.31 108 ILE A N 1
ATOM 876 C CA . ILE A 1 108 ? 51.560 5.060 -81.130 1.00 95.31 108 ILE A CA 1
ATOM 877 C C . ILE A 1 108 ? 50.910 3.856 -80.439 1.00 95.31 108 ILE A C 1
ATOM 879 O O . ILE A 1 108 ? 49.878 4.016 -79.785 1.00 95.31 108 ILE A O 1
ATOM 883 N N . GLU A 1 109 ? 51.534 2.680 -80.542 1.00 95.00 109 GLU A N 1
ATOM 884 C CA . GLU A 1 109 ? 51.118 1.450 -79.864 1.00 95.00 109 GLU A CA 1
ATOM 885 C C . GLU A 1 109 ? 51.037 1.670 -78.351 1.00 95.00 109 GLU A C 1
ATOM 887 O O . GLU A 1 109 ? 49.993 1.411 -77.754 1.00 95.00 109 GLU A O 1
ATOM 892 N N . TRP A 1 110 ? 52.088 2.236 -77.746 1.00 95.19 110 TRP A N 1
ATOM 893 C CA . TRP A 1 110 ? 52.143 2.499 -76.311 1.00 95.19 110 TRP A CA 1
ATOM 894 C C . TRP A 1 110 ? 50.996 3.405 -75.847 1.00 95.19 110 TRP A C 1
ATOM 896 O O . TRP A 1 110 ? 50.263 3.022 -74.940 1.00 95.19 110 TRP A O 1
ATOM 906 N N . VAL A 1 111 ? 50.754 4.554 -76.498 1.00 95.69 111 VAL A N 1
ATOM 907 C CA . VAL A 1 111 ? 49.624 5.433 -76.120 1.00 95.69 111 VAL A CA 1
ATOM 908 C C . VAL A 1 111 ? 48.276 4.732 -76.328 1.00 95.69 111 VAL A C 1
ATOM 910 O O . VAL A 1 111 ? 47.362 4.908 -75.521 1.00 95.69 111 VAL A O 1
ATOM 913 N N . TRP A 1 112 ? 48.129 3.910 -77.373 1.00 95.12 112 TRP A N 1
ATOM 914 C CA . TRP A 1 112 ? 46.883 3.185 -77.623 1.00 95.12 112 TRP A CA 1
ATOM 915 C C . TRP A 1 112 ? 46.624 2.080 -76.588 1.00 95.12 112 TRP A C 1
ATOM 917 O O . TRP A 1 112 ? 45.489 1.951 -76.117 1.00 95.12 112 TRP A O 1
ATOM 927 N N . LEU A 1 113 ? 47.649 1.315 -76.202 1.00 94.19 113 LEU A N 1
ATOM 928 C CA . LEU A 1 113 ? 47.587 0.299 -75.146 1.00 94.19 113 LEU A CA 1
ATOM 929 C C . LEU A 1 113 ? 47.301 0.937 -73.785 1.00 94.19 113 LEU A C 1
ATOM 931 O O . LEU A 1 113 ? 46.344 0.538 -73.129 1.00 94.19 113 LEU A O 1
ATOM 935 N N . HIS A 1 114 ? 48.029 1.990 -73.416 1.00 92.94 114 HIS A N 1
ATOM 936 C CA . HIS A 1 114 ? 47.859 2.687 -72.136 1.00 92.94 114 HIS A CA 1
ATOM 937 C C . HIS A 1 114 ? 46.440 3.269 -71.987 1.00 92.94 114 HIS A C 1
ATOM 939 O O . HIS A 1 114 ? 45.762 3.064 -70.981 1.00 92.94 114 HIS A O 1
ATOM 945 N N . TRP A 1 115 ? 45.904 3.865 -73.059 1.00 96.31 115 TRP A N 1
ATOM 946 C CA . TRP A 1 115 ? 44.502 4.308 -73.128 1.00 96.31 115 TRP A CA 1
ATOM 947 C C . TRP A 1 115 ? 43.497 3.132 -73.145 1.00 96.31 115 TRP A C 1
ATOM 949 O O . TRP A 1 115 ? 42.335 3.304 -72.785 1.00 96.31 115 TRP A O 1
ATOM 959 N N . SER A 1 116 ? 43.911 1.920 -73.534 1.00 94.25 116 SER A N 1
ATOM 960 C CA . SER A 1 116 ? 43.077 0.706 -73.429 1.00 94.25 116 SER A CA 1
ATOM 961 C C . SER A 1 116 ? 42.971 0.185 -71.997 1.00 94.25 116 SER A C 1
ATOM 963 O O . SER A 1 116 ? 41.981 -0.461 -71.662 1.00 94.25 116 SER A O 1
ATOM 965 N N . GLU A 1 117 ? 43.989 0.413 -71.170 1.00 93.81 117 GLU A N 1
ATOM 966 C CA . GLU A 1 117 ? 44.004 0.016 -69.760 1.00 93.81 117 GLU A CA 1
ATOM 967 C C . GLU A 1 117 ? 43.243 1.029 -68.903 1.00 93.81 117 GLU A C 1
ATOM 969 O O . GLU A 1 117 ? 42.385 0.626 -68.116 1.00 93.81 117 GLU A O 1
ATOM 974 N N . TYR A 1 118 ? 43.436 2.327 -69.164 1.00 95.56 118 TYR A N 1
ATOM 975 C CA . TYR A 1 118 ? 42.627 3.406 -68.588 1.00 95.56 118 TYR A CA 1
ATOM 976 C C . TYR A 1 118 ? 41.117 3.166 -68.745 1.00 95.56 118 TYR A C 1
ATOM 978 O O . TYR A 1 118 ? 40.382 3.250 -67.765 1.00 95.56 118 TYR A O 1
ATOM 986 N N . LEU A 1 119 ? 40.646 2.827 -69.954 1.00 94.94 119 LEU A N 1
ATOM 987 C CA . LEU A 1 119 ? 39.209 2.645 -70.199 1.00 94.94 119 LEU A CA 1
ATOM 988 C C . LEU A 1 119 ? 38.605 1.494 -69.384 1.00 94.94 119 LEU A C 1
ATOM 990 O O . LEU A 1 119 ? 37.494 1.636 -68.889 1.00 94.94 119 LEU A O 1
ATOM 994 N N . LYS A 1 120 ? 39.341 0.396 -69.165 1.00 94.81 120 LYS A N 1
ATOM 995 C CA . LYS A 1 120 ? 38.878 -0.708 -68.304 1.00 94.81 120 LYS A CA 1
ATOM 996 C C . LYS A 1 120 ? 38.731 -0.253 -66.852 1.00 94.81 120 LYS A C 1
ATOM 998 O O . LYS A 1 120 ? 37.713 -0.523 -66.226 1.00 94.81 120 LYS A O 1
ATOM 1003 N N . ALA A 1 121 ? 39.724 0.472 -66.335 1.00 93.44 121 ALA A N 1
ATOM 1004 C CA . ALA A 1 121 ? 39.681 1.010 -64.978 1.00 93.44 121 ALA A CA 1
ATOM 1005 C C . ALA A 1 121 ? 38.565 2.062 -64.809 1.00 93.44 121 ALA A C 1
ATOM 1007 O O . ALA A 1 121 ? 37.905 2.094 -63.772 1.00 93.44 121 ALA A O 1
ATOM 1008 N N . HIS A 1 122 ? 38.293 2.868 -65.841 1.00 94.44 122 HIS A N 1
ATOM 1009 C CA . HIS A 1 122 ? 37.142 3.773 -65.875 1.00 94.44 122 HIS A CA 1
ATOM 1010 C C . HIS A 1 122 ? 35.811 3.009 -65.858 1.00 94.44 122 HIS A C 1
ATOM 1012 O O . HIS A 1 122 ? 34.955 3.320 -65.036 1.00 94.44 122 HIS A O 1
ATOM 1018 N N . GLU A 1 123 ? 35.634 1.994 -66.709 1.00 95.06 123 GLU A N 1
ATOM 1019 C CA . GLU A 1 123 ? 34.429 1.146 -66.732 1.00 95.06 123 GLU A CA 1
ATOM 1020 C C . GLU A 1 123 ? 34.188 0.451 -65.377 1.00 95.06 123 GLU A C 1
ATOM 1022 O O . GLU A 1 123 ? 33.049 0.389 -64.907 1.00 95.06 123 GLU A O 1
ATOM 1027 N N . GLU A 1 124 ? 35.243 -0.022 -64.704 1.00 93.50 124 GLU A N 1
ATOM 1028 C CA . GLU A 1 124 ? 35.159 -0.611 -63.359 1.00 93.50 124 GLU A CA 1
ATOM 1029 C C . GLU A 1 124 ? 34.718 0.411 -62.295 1.00 93.50 124 GLU A C 1
ATOM 1031 O O . GLU A 1 124 ? 33.802 0.124 -61.514 1.00 93.50 124 GLU A O 1
ATOM 1036 N N . VAL A 1 125 ? 35.306 1.616 -62.289 1.00 93.69 125 VAL A N 1
ATOM 1037 C CA . VAL A 1 125 ? 34.930 2.701 -61.364 1.00 93.69 125 VAL A CA 1
ATOM 1038 C C . VAL A 1 125 ? 33.516 3.215 -61.652 1.00 93.69 125 VAL A C 1
ATOM 1040 O O . VAL A 1 125 ? 32.736 3.387 -60.718 1.00 93.69 125 VAL A O 1
ATOM 1043 N N . GLU A 1 126 ? 33.122 3.391 -62.912 1.00 94.00 126 GLU A N 1
ATOM 1044 C CA . GLU A 1 126 ? 31.770 3.816 -63.298 1.00 94.00 126 GLU A CA 1
ATOM 1045 C C . GLU A 1 126 ? 30.711 2.784 -62.871 1.00 94.00 126 GLU A C 1
ATOM 1047 O O . GLU A 1 126 ? 29.701 3.131 -62.248 1.00 94.00 126 GLU A O 1
ATOM 1052 N N . MET A 1 127 ? 30.970 1.493 -63.099 1.00 94.81 127 MET A N 1
ATOM 1053 C CA . MET A 1 127 ? 30.104 0.404 -62.635 1.00 94.81 127 MET 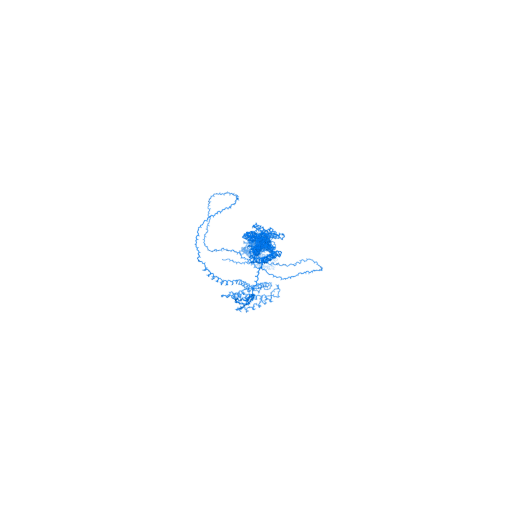A CA 1
ATOM 1054 C C . MET A 1 127 ? 30.042 0.295 -61.106 1.00 94.81 127 MET A C 1
ATOM 1056 O O . MET A 1 127 ? 29.014 -0.134 -60.563 1.00 94.81 127 MET A O 1
ATOM 1060 N N . TRP A 1 128 ? 31.102 0.681 -60.392 1.00 96.00 128 TRP A N 1
ATOM 1061 C CA . TRP A 1 128 ? 31.083 0.810 -58.935 1.00 96.00 128 TRP A CA 1
ATOM 1062 C C . TRP A 1 128 ? 30.261 2.029 -58.483 1.00 96.00 128 TRP A C 1
ATOM 1064 O O . TRP A 1 128 ? 29.386 1.874 -57.629 1.00 96.00 128 TRP A O 1
ATOM 1074 N N . LEU A 1 129 ? 30.436 3.200 -59.106 1.00 96.19 129 LEU A N 1
ATOM 1075 C CA . LEU A 1 129 ? 29.667 4.420 -58.824 1.00 96.19 129 LEU A CA 1
ATOM 1076 C C . LEU A 1 129 ? 28.160 4.192 -59.026 1.00 96.19 129 LEU A C 1
ATOM 1078 O O . LEU A 1 129 ? 27.360 4.548 -58.162 1.00 96.19 129 LEU A O 1
ATOM 1082 N N . VAL A 1 130 ? 27.750 3.547 -60.124 1.00 95.31 130 VAL A N 1
ATOM 1083 C CA . VAL A 1 130 ? 26.337 3.206 -60.385 1.00 95.31 130 VAL A CA 1
ATOM 1084 C C . VAL A 1 130 ? 25.786 2.232 -59.338 1.00 95.31 130 VAL A C 1
ATOM 1086 O O . VAL A 1 130 ? 24.641 2.377 -58.902 1.00 95.31 130 VAL A O 1
ATOM 1089 N N . ARG A 1 131 ? 26.587 1.252 -58.901 1.00 95.31 131 ARG A N 1
ATOM 1090 C CA . ARG A 1 131 ? 26.198 0.290 -57.857 1.00 95.31 131 ARG A CA 1
ATOM 1091 C C . ARG A 1 131 ? 26.020 0.975 -56.503 1.00 95.31 131 ARG A C 1
ATOM 1093 O O . ARG A 1 131 ? 24.981 0.791 -55.875 1.00 95.31 131 ARG A O 1
ATOM 1100 N N . MET A 1 132 ? 26.995 1.784 -56.094 1.00 95.12 132 MET A N 1
ATOM 1101 C CA . MET A 1 132 ? 27.004 2.449 -54.791 1.00 95.12 132 MET A CA 1
ATOM 1102 C C . MET A 1 132 ? 25.946 3.559 -54.701 1.00 95.12 132 MET A C 1
ATOM 1104 O O . MET A 1 132 ? 25.295 3.719 -53.668 1.00 95.12 132 MET A O 1
ATOM 1108 N N . ARG A 1 133 ? 25.683 4.268 -55.810 1.00 94.88 133 ARG A N 1
ATOM 1109 C CA . ARG A 1 133 ? 24.557 5.209 -55.913 1.00 94.88 133 ARG A CA 1
ATOM 1110 C C . ARG A 1 133 ? 23.227 4.515 -55.624 1.00 94.88 133 ARG A C 1
ATOM 1112 O O . ARG A 1 133 ? 22.454 5.044 -54.837 1.00 94.88 133 ARG A O 1
ATOM 1119 N N . ARG A 1 134 ? 22.998 3.325 -56.200 1.00 92.88 134 ARG A N 1
ATOM 1120 C CA . ARG A 1 134 ? 21.771 2.526 -56.009 1.00 92.88 134 ARG A CA 1
ATOM 1121 C C . ARG A 1 134 ? 21.635 1.922 -54.612 1.00 92.88 134 ARG A C 1
ATOM 1123 O O . ARG A 1 134 ? 20.523 1.869 -54.105 1.00 92.88 134 ARG A O 1
ATOM 1130 N N . SER A 1 135 ? 22.716 1.482 -53.964 1.00 91.25 135 SER A N 1
ATOM 1131 C CA . SER A 1 135 ? 22.630 0.989 -52.576 1.00 91.25 135 SER A CA 1
ATOM 1132 C C . SER A 1 135 ? 22.352 2.109 -51.570 1.00 91.25 135 SER A C 1
ATOM 1134 O O . SER A 1 135 ? 21.681 1.876 -50.570 1.00 91.25 135 SER A O 1
ATOM 1136 N N . LEU A 1 136 ? 22.810 3.333 -51.850 1.00 93.75 136 LEU A N 1
ATOM 1137 C CA . LEU A 1 136 ? 22.490 4.517 -51.050 1.00 93.75 136 LEU A CA 1
ATOM 1138 C C . LEU A 1 136 ? 21.143 5.167 -51.422 1.00 93.75 136 LEU A C 1
ATOM 1140 O O . LEU A 1 136 ? 20.703 6.053 -50.687 1.00 93.75 136 LEU A O 1
ATOM 1144 N N . GLU A 1 137 ? 20.514 4.776 -52.539 1.00 90.00 137 GLU A N 1
ATOM 1145 C CA . GLU A 1 137 ? 19.332 5.424 -53.136 1.00 90.00 137 GLU A CA 1
ATOM 1146 C C . GLU A 1 137 ? 18.055 5.376 -52.270 1.00 90.00 137 GLU A C 1
ATOM 1148 O O . GLU A 1 137 ? 17.423 6.429 -52.148 1.00 90.00 137 GLU A O 1
ATOM 1153 N N . PRO A 1 138 ? 17.683 4.249 -51.624 1.00 91.19 138 PRO A N 1
ATOM 1154 C CA . PRO A 1 138 ? 16.533 4.199 -50.719 1.00 91.19 138 PRO A CA 1
ATOM 1155 C C . PRO A 1 138 ? 16.742 5.063 -49.472 1.00 91.19 138 PRO A C 1
ATOM 1157 O O . PRO A 1 138 ? 17.874 5.244 -49.025 1.00 91.19 138 PRO A O 1
ATOM 1160 N N . GLU A 1 139 ? 15.665 5.538 -48.849 1.00 88.75 139 GLU A N 1
ATOM 1161 C CA . GLU A 1 139 ? 15.728 6.214 -47.544 1.00 88.75 139 GLU A CA 1
ATOM 1162 C C . GLU A 1 139 ? 16.146 5.248 -46.410 1.00 88.75 139 GLU A C 1
ATOM 1164 O O . GLU A 1 139 ? 16.388 4.056 -46.632 1.00 88.75 139 GLU A O 1
ATOM 1169 N N . VAL A 1 140 ? 16.312 5.762 -45.187 1.00 90.50 140 VAL A N 1
ATOM 1170 C CA . VAL A 1 140 ? 16.637 4.941 -44.010 1.00 90.50 140 VAL A CA 1
ATOM 1171 C C . VAL A 1 140 ? 15.388 4.193 -43.541 1.00 90.50 140 VAL A C 1
ATOM 1173 O O . VAL A 1 140 ? 14.415 4.801 -43.107 1.00 90.50 140 VAL A O 1
ATOM 1176 N N . GLU A 1 141 ? 15.430 2.861 -43.588 1.00 89.62 141 GLU A N 1
ATOM 1177 C CA . GLU A 1 141 ? 14.381 2.014 -43.020 1.00 89.62 141 GLU A CA 1
ATOM 1178 C C . GLU A 1 141 ? 14.417 2.090 -41.487 1.00 89.62 141 GLU A C 1
ATOM 1180 O O . GLU A 1 141 ? 15.355 1.594 -40.856 1.00 89.62 141 GLU A O 1
ATOM 1185 N N . LEU A 1 142 ? 13.394 2.702 -40.885 1.00 93.38 142 LEU A N 1
ATOM 1186 C CA . LEU A 1 142 ? 13.260 2.794 -39.430 1.00 93.38 142 LEU A CA 1
ATOM 1187 C C . LEU A 1 142 ? 13.191 1.393 -38.806 1.00 93.38 142 LEU A C 1
ATOM 1189 O O . LEU A 1 142 ? 12.474 0.526 -39.296 1.00 93.38 142 LEU A O 1
ATOM 1193 N N . GLN A 1 143 ? 13.914 1.183 -37.706 1.00 93.81 143 GLN A N 1
ATOM 1194 C CA . GLN A 1 143 ? 14.026 -0.120 -37.038 1.00 93.81 143 GLN A CA 1
ATOM 1195 C C . GLN A 1 143 ? 13.186 -0.208 -35.758 1.00 93.81 143 GLN A C 1
ATOM 1197 O O . GLN A 1 143 ? 12.632 0.792 -35.295 1.00 93.81 143 GLN A O 1
ATOM 1202 N N . LEU A 1 144 ? 13.073 -1.415 -35.193 1.00 90.81 144 LEU A N 1
ATOM 1203 C CA . LEU A 1 144 ? 12.305 -1.701 -33.973 1.00 90.81 144 LEU A CA 1
ATOM 1204 C C . LEU A 1 144 ? 12.978 -1.140 -32.708 1.00 90.81 144 LEU A C 1
ATOM 1206 O O . LEU A 1 144 ? 12.356 -0.360 -31.994 1.00 90.81 144 LEU A O 1
ATOM 1210 N N . GLY A 1 145 ? 14.238 -1.499 -32.436 1.00 90.38 145 GLY A N 1
ATOM 1211 C CA . GLY A 1 145 ? 14.924 -1.159 -31.185 1.00 90.38 145 GLY A CA 1
ATOM 1212 C C . GLY A 1 145 ? 16.351 -0.641 -31.365 1.00 90.38 145 GLY A C 1
ATOM 1213 O O . GLY A 1 145 ? 16.884 -0.536 -32.472 1.00 90.38 145 GLY A O 1
ATOM 1214 N N . VAL A 1 146 ? 16.995 -0.300 -30.243 1.00 94.06 146 VAL A N 1
ATOM 1215 C CA . VAL A 1 146 ? 18.370 0.237 -30.218 1.00 94.06 146 VAL A CA 1
ATOM 1216 C C . VAL A 1 146 ? 19.409 -0.693 -30.856 1.00 94.06 146 VAL A C 1
ATOM 1218 O O . VAL A 1 146 ? 20.370 -0.212 -31.448 1.00 94.06 146 VAL A O 1
ATOM 1221 N N . LYS A 1 147 ? 19.230 -2.017 -30.767 1.00 93.50 147 LYS A N 1
ATOM 1222 C CA . LYS A 1 147 ? 20.198 -3.002 -31.283 1.00 93.50 147 LYS A CA 1
ATOM 1223 C C . LYS A 1 147 ? 20.240 -2.985 -32.806 1.00 93.50 147 LYS A C 1
ATOM 1225 O O . LYS A 1 147 ? 21.313 -2.980 -33.398 1.00 93.50 147 LYS A O 1
ATOM 1230 N N . GLU A 1 148 ? 19.070 -2.934 -33.424 1.00 92.62 148 GLU A N 1
ATOM 1231 C CA . GLU A 1 148 ? 18.887 -2.934 -34.870 1.00 92.62 148 GLU A CA 1
ATOM 1232 C C . GLU A 1 148 ? 19.344 -1.590 -35.466 1.00 92.62 148 GLU A C 1
ATOM 1234 O O . GLU A 1 148 ? 19.999 -1.564 -36.506 1.00 92.62 148 GLU A O 1
ATOM 1239 N N . LYS A 1 149 ? 19.104 -0.477 -34.753 1.00 94.69 149 LYS A N 1
ATOM 1240 C CA . LYS A 1 149 ? 19.639 0.855 -35.097 1.00 94.69 149 LYS A CA 1
ATOM 1241 C C . LYS A 1 149 ? 21.168 0.911 -35.026 1.00 94.69 149 LYS A C 1
ATOM 1243 O O . LYS A 1 149 ? 21.801 1.411 -35.951 1.00 94.69 149 LYS A O 1
ATOM 1248 N N . LEU A 1 150 ? 21.775 0.372 -33.964 1.00 95.00 150 LEU A N 1
ATOM 1249 C CA . LEU A 1 150 ? 23.237 0.279 -33.848 1.00 95.00 150 LEU A CA 1
ATOM 1250 C C . LEU A 1 150 ? 23.832 -0.618 -34.944 1.00 95.00 150 LEU A C 1
ATOM 1252 O O . LEU A 1 150 ? 24.836 -0.253 -35.545 1.00 95.00 150 LEU A O 1
ATOM 1256 N N . TRP A 1 151 ? 23.172 -1.725 -35.293 1.00 94.88 151 TRP A N 1
ATOM 1257 C CA . TRP A 1 151 ? 23.599 -2.564 -36.416 1.00 94.88 151 TRP A CA 1
ATOM 1258 C C . TRP A 1 151 ? 23.549 -1.825 -37.767 1.00 94.88 151 TRP A C 1
ATOM 1260 O O . TRP A 1 151 ? 24.448 -1.998 -38.589 1.00 94.88 151 TRP A O 1
ATOM 1270 N N . GLN A 1 152 ? 22.558 -0.952 -37.997 1.00 94.69 152 GLN A N 1
ATOM 1271 C CA . GLN A 1 152 ? 22.552 -0.075 -39.177 1.00 94.69 152 GLN A CA 1
ATOM 1272 C C . GLN A 1 152 ? 23.717 0.928 -39.172 1.00 94.69 152 GLN A C 1
ATOM 1274 O O . GLN A 1 152 ? 24.292 1.178 -40.231 1.00 94.69 152 GLN A O 1
ATOM 1279 N N . VAL A 1 153 ? 24.084 1.483 -38.010 1.00 97.00 153 VAL A N 1
ATOM 1280 C CA . VAL A 1 153 ? 25.265 2.355 -37.856 1.00 97.00 153 VAL A CA 1
ATOM 1281 C C . VAL A 1 153 ? 26.548 1.593 -38.201 1.00 97.00 153 VAL A C 1
ATOM 1283 O O . VAL A 1 153 ? 27.322 2.064 -39.034 1.00 97.00 153 VAL A O 1
ATOM 1286 N N . ASP A 1 154 ? 26.742 0.394 -37.646 1.00 95.62 154 ASP A N 1
ATOM 1287 C CA . ASP A 1 154 ? 27.898 -0.465 -37.938 1.00 95.62 154 ASP A CA 1
ATOM 1288 C C . ASP A 1 154 ? 27.968 -0.844 -39.429 1.00 95.62 154 ASP A C 1
ATOM 1290 O O . ASP A 1 154 ? 29.028 -0.762 -40.056 1.00 95.62 154 ASP A O 1
ATOM 1294 N N . HIS A 1 155 ? 26.834 -1.207 -40.036 1.00 94.62 155 HIS A N 1
ATOM 1295 C CA . HIS A 1 155 ? 26.758 -1.532 -41.461 1.00 94.62 155 HIS A CA 1
ATOM 1296 C C . HIS A 1 155 ? 27.092 -0.323 -42.350 1.00 94.62 155 HIS A C 1
ATOM 1298 O O . HIS A 1 155 ? 27.863 -0.449 -43.306 1.00 94.62 155 HIS A O 1
ATOM 1304 N N . GLN A 1 156 ? 26.573 0.862 -42.014 1.00 96.19 156 GLN A N 1
ATOM 1305 C CA . GLN A 1 156 ? 26.861 2.096 -42.743 1.00 96.19 156 GLN A CA 1
ATOM 1306 C C . GLN A 1 156 ? 28.317 2.558 -42.553 1.00 96.19 156 GLN A C 1
ATOM 1308 O O . GLN A 1 156 ? 28.898 3.104 -43.490 1.00 96.19 156 GLN A O 1
ATOM 1313 N N . HIS A 1 157 ? 28.943 2.295 -41.399 1.00 97.00 157 HIS A N 1
ATOM 1314 C CA . HIS A 1 157 ? 30.380 2.513 -41.192 1.00 97.00 157 HIS A CA 1
ATOM 1315 C C . HIS A 1 157 ? 31.237 1.661 -42.140 1.00 97.00 157 HIS A C 1
ATOM 1317 O O . HIS A 1 157 ? 32.184 2.184 -42.729 1.00 97.00 157 HIS A O 1
ATOM 1323 N N . VAL A 1 158 ? 30.903 0.377 -42.323 1.00 95.00 158 VAL A N 1
ATOM 1324 C CA . VAL A 1 158 ? 31.597 -0.497 -43.289 1.00 95.00 158 VAL A CA 1
ATOM 1325 C C . VAL A 1 158 ? 31.418 0.033 -44.712 1.00 95.00 158 VAL A C 1
ATOM 1327 O O . VAL A 1 158 ? 32.404 0.218 -45.418 1.00 95.00 158 VAL A O 1
ATOM 1330 N N . LEU A 1 159 ? 30.185 0.368 -45.106 1.00 94.00 159 LEU A N 1
ATOM 1331 C CA . LEU A 1 159 ? 29.877 0.894 -46.440 1.00 94.00 159 LEU A CA 1
ATOM 1332 C C . LEU A 1 159 ? 30.599 2.227 -46.720 1.00 94.00 159 LEU A C 1
ATOM 1334 O O . LEU A 1 159 ? 31.120 2.429 -47.817 1.00 94.00 159 LEU A O 1
ATOM 1338 N N . LEU A 1 160 ? 30.699 3.121 -45.731 1.00 95.88 160 LEU A N 1
ATOM 1339 C CA . LEU A 1 160 ? 31.491 4.347 -45.849 1.00 95.88 160 LEU A CA 1
ATOM 1340 C C . LEU A 1 160 ? 32.996 4.053 -45.977 1.00 95.88 160 LEU A C 1
ATOM 1342 O O . LEU A 1 160 ? 33.673 4.704 -46.771 1.00 95.88 160 LEU A O 1
ATOM 1346 N N . SER A 1 161 ? 33.522 3.069 -45.245 1.00 95.44 161 SER A N 1
ATOM 1347 C CA . SER A 1 161 ? 34.925 2.656 -45.372 1.00 95.44 161 SER A CA 1
ATOM 1348 C C . SER A 1 161 ? 35.220 2.069 -46.759 1.00 95.44 161 SER A C 1
ATOM 1350 O O . SER A 1 161 ? 36.228 2.428 -47.370 1.00 95.44 161 SER A O 1
ATOM 1352 N N . ASP A 1 162 ? 34.299 1.272 -47.312 1.00 92.19 162 ASP A N 1
ATOM 1353 C CA . ASP A 1 162 ? 34.362 0.783 -48.693 1.00 92.19 162 ASP A CA 1
ATOM 1354 C C . ASP A 1 162 ? 34.373 1.946 -49.700 1.00 92.19 162 ASP A C 1
ATOM 1356 O O . ASP A 1 162 ? 35.179 1.933 -50.630 1.00 92.19 162 ASP A O 1
ATOM 1360 N N . VAL A 1 163 ? 33.548 2.985 -49.505 1.00 96.19 163 VAL A N 1
ATOM 1361 C CA . VAL A 1 163 ? 33.575 4.211 -50.330 1.00 96.19 163 VAL A CA 1
ATOM 1362 C C . VAL A 1 163 ? 34.921 4.925 -50.231 1.00 96.19 163 VAL A C 1
ATOM 1364 O O . VAL A 1 163 ? 35.557 5.169 -51.256 1.00 96.19 163 VAL A O 1
ATOM 1367 N N . GLN A 1 164 ? 35.390 5.207 -49.015 1.00 95.69 164 GLN A N 1
ATOM 1368 C CA . GLN A 1 164 ? 36.653 5.912 -48.778 1.00 95.69 164 GLN A CA 1
ATOM 1369 C C . GLN A 1 164 ? 37.865 5.135 -49.327 1.00 95.69 164 GLN A C 1
ATOM 1371 O O . GLN A 1 164 ? 38.825 5.753 -49.789 1.00 95.69 164 GLN A O 1
ATOM 1376 N N . SER A 1 165 ? 37.808 3.797 -49.372 1.00 93.94 165 SER A N 1
ATOM 1377 C CA . SER A 1 165 ? 38.863 2.956 -49.961 1.00 93.94 165 SER A CA 1
ATOM 1378 C C . SER A 1 165 ? 39.101 3.215 -51.457 1.00 93.94 165 SER A C 1
ATOM 1380 O O . SER A 1 165 ? 40.222 3.036 -51.937 1.00 93.94 165 SER A O 1
ATOM 1382 N N . GLN A 1 166 ? 38.081 3.670 -52.196 1.00 94.12 166 GLN A N 1
ATOM 1383 C CA . GLN A 1 166 ? 38.186 3.913 -53.639 1.00 94.12 166 GLN A CA 1
ATOM 1384 C C . GLN A 1 166 ? 38.882 5.238 -53.984 1.00 94.12 166 GLN A C 1
ATOM 1386 O O . GLN A 1 166 ? 39.282 5.419 -55.134 1.00 94.12 166 GLN A O 1
ATOM 1391 N N . ALA A 1 167 ? 39.085 6.141 -53.016 1.00 93.88 167 ALA A N 1
ATOM 1392 C CA . ALA A 1 167 ? 39.708 7.448 -53.246 1.00 93.88 167 ALA A CA 1
ATOM 1393 C C . ALA A 1 167 ? 41.074 7.341 -53.952 1.00 93.88 167 ALA A C 1
ATOM 1395 O O . ALA A 1 167 ? 41.308 8.022 -54.944 1.00 93.88 167 ALA A O 1
ATOM 1396 N N . LEU A 1 168 ? 41.937 6.424 -53.497 1.00 93.12 168 LEU A N 1
ATOM 1397 C CA . LEU A 1 168 ? 43.281 6.207 -54.056 1.00 93.12 168 LEU A CA 1
ATOM 1398 C C . LEU A 1 168 ? 43.270 5.542 -55.444 1.00 93.12 168 LEU A C 1
ATOM 1400 O O . LEU A 1 168 ? 44.247 5.645 -56.186 1.00 93.12 168 LEU A O 1
ATOM 1404 N N . LEU A 1 169 ? 42.197 4.826 -55.797 1.00 93.06 169 LEU A N 1
ATOM 1405 C CA . LEU A 1 169 ? 42.018 4.281 -57.145 1.00 93.06 169 LEU A CA 1
ATOM 1406 C C . LEU A 1 169 ? 41.555 5.383 -58.104 1.00 93.06 169 LEU A C 1
ATOM 1408 O O . LEU A 1 169 ? 42.077 5.486 -59.212 1.00 93.06 169 LEU A O 1
ATOM 1412 N N . LEU A 1 170 ? 40.627 6.229 -57.650 1.00 95.81 170 LEU A N 1
ATOM 1413 C CA . LEU A 1 170 ? 40.126 7.376 -58.399 1.00 95.81 170 LEU A CA 1
ATOM 1414 C C . LEU A 1 170 ? 41.220 8.424 -58.648 1.00 95.81 170 LEU A C 1
ATOM 1416 O O . LEU A 1 170 ? 41.400 8.824 -59.790 1.00 95.81 170 LEU A O 1
ATOM 1420 N N . GLU A 1 171 ? 41.986 8.813 -57.627 1.00 95.50 171 GLU A N 1
ATOM 1421 C CA . GLU A 1 171 ? 43.114 9.755 -57.741 1.00 95.50 171 GLU A CA 1
ATOM 1422 C C . GLU A 1 171 ? 44.090 9.322 -58.849 1.00 95.50 171 GLU A C 1
ATOM 1424 O O . GLU A 1 171 ? 44.351 10.068 -59.791 1.00 95.50 171 GLU A O 1
ATOM 1429 N N . ARG A 1 172 ? 44.516 8.053 -58.820 1.00 95.25 172 ARG A N 1
ATOM 1430 C CA . ARG A 1 172 ? 45.400 7.463 -59.839 1.00 95.25 172 ARG A CA 1
ATOM 1431 C C . ARG A 1 172 ? 44.766 7.364 -61.229 1.00 95.25 172 ARG A C 1
ATOM 1433 O O . ARG A 1 172 ? 45.484 7.400 -62.226 1.00 95.25 172 ARG A O 1
ATOM 1440 N N . LEU A 1 173 ? 43.446 7.200 -61.311 1.00 95.69 173 LEU A N 1
ATOM 1441 C CA . LEU A 1 173 ? 42.712 7.179 -62.576 1.00 95.69 173 LEU A CA 1
ATOM 1442 C C . LEU A 1 173 ? 42.601 8.590 -63.179 1.00 95.69 173 LEU A C 1
ATOM 1444 O O . LEU A 1 173 ? 42.695 8.735 -64.396 1.00 95.69 173 LEU A O 1
ATOM 1448 N N . LEU A 1 174 ? 42.448 9.623 -62.348 1.00 96.50 174 LEU A N 1
ATOM 1449 C CA . LEU A 1 174 ? 42.430 11.027 -62.769 1.00 96.50 174 LEU A CA 1
ATOM 1450 C C . LEU A 1 174 ? 43.827 11.498 -63.210 1.00 96.50 174 LEU A C 1
ATOM 1452 O O . LEU A 1 174 ? 43.944 12.094 -64.280 1.00 96.50 174 LEU A O 1
ATOM 1456 N N . ASP A 1 175 ? 44.886 11.133 -62.477 1.00 96.00 175 ASP A N 1
ATOM 1457 C CA . ASP A 1 175 ? 46.281 11.338 -62.904 1.00 96.00 175 ASP A CA 1
ATOM 1458 C C . ASP A 1 175 ? 46.538 10.750 -64.303 1.00 96.00 175 ASP A C 1
ATOM 1460 O O . ASP A 1 175 ? 47.155 11.394 -65.157 1.00 96.00 175 ASP A O 1
ATOM 1464 N N . GLU A 1 176 ? 46.039 9.538 -64.575 1.00 95.00 176 GLU A N 1
ATOM 1465 C CA . GLU A 1 176 ? 46.201 8.916 -65.890 1.00 95.00 176 GLU A CA 1
ATOM 1466 C C . GLU A 1 176 ? 45.300 9.546 -66.962 1.00 95.00 176 GLU A C 1
ATOM 1468 O O . GLU A 1 176 ? 45.738 9.700 -68.101 1.00 95.00 176 GLU A O 1
ATOM 1473 N N . ALA A 1 177 ? 44.086 9.992 -66.624 1.00 95.62 177 ALA A N 1
ATOM 1474 C CA . ALA A 1 177 ? 43.258 10.782 -67.540 1.00 95.62 177 ALA A CA 1
ATOM 1475 C C . ALA A 1 177 ? 43.997 12.059 -67.976 1.00 95.62 177 ALA A C 1
ATOM 1477 O O . ALA A 1 177 ? 44.120 12.326 -69.174 1.00 95.62 177 ALA A O 1
ATOM 1478 N N . ALA A 1 178 ? 44.588 12.792 -67.028 1.00 95.94 178 ALA A N 1
ATOM 1479 C CA . ALA A 1 178 ? 45.401 13.970 -67.308 1.00 95.94 178 ALA A CA 1
ATOM 1480 C C . ALA A 1 178 ? 46.657 13.622 -68.127 1.00 95.94 178 ALA A C 1
ATOM 1482 O O . ALA A 1 178 ? 46.989 14.318 -69.093 1.00 95.94 178 ALA A O 1
ATOM 1483 N N . ALA A 1 179 ? 47.356 12.531 -67.804 1.00 95.25 179 ALA A N 1
ATOM 1484 C CA . ALA A 1 179 ? 48.534 12.087 -68.547 1.00 95.25 179 ALA A CA 1
ATOM 1485 C C . ALA A 1 179 ? 48.196 11.608 -69.975 1.00 95.25 179 ALA A C 1
ATOM 1487 O O . ALA A 1 179 ? 49.001 11.788 -70.896 1.00 95.25 179 ALA A O 1
ATOM 1488 N N . LEU A 1 180 ? 47.010 11.043 -70.206 1.00 95.38 180 LEU A N 1
ATOM 1489 C CA . LEU A 1 180 ? 46.494 10.715 -71.536 1.00 95.38 180 LEU A CA 1
ATOM 1490 C C . LEU A 1 180 ? 46.042 11.965 -72.291 1.00 95.38 180 LEU A C 1
ATOM 1492 O O . LEU A 1 180 ? 46.429 12.132 -73.451 1.00 95.38 180 LEU A O 1
ATOM 1496 N N . HIS A 1 181 ? 45.307 12.882 -71.660 1.00 94.88 181 HIS A N 1
ATOM 1497 C CA . HIS A 1 181 ? 44.873 14.136 -72.281 1.00 94.88 181 HIS A CA 1
ATOM 1498 C C . HIS A 1 181 ? 46.070 14.983 -72.736 1.00 94.88 181 HIS A C 1
ATOM 1500 O O . HIS A 1 181 ? 46.102 15.447 -73.875 1.00 94.88 181 HIS A O 1
ATOM 1506 N N . ASN A 1 182 ? 47.128 15.091 -71.928 1.00 94.19 182 ASN A N 1
ATOM 1507 C CA . ASN A 1 182 ? 48.368 15.777 -72.319 1.00 94.19 182 ASN A CA 1
ATOM 1508 C C . ASN A 1 182 ? 49.045 15.174 -73.573 1.00 94.19 182 ASN A C 1
ATOM 1510 O O . ASN A 1 182 ? 49.729 15.887 -74.305 1.00 94.19 182 ASN A O 1
ATOM 1514 N N . ARG A 1 183 ? 48.846 13.878 -73.859 1.00 93.38 183 ARG A N 1
ATOM 1515 C CA . ARG A 1 183 ? 49.423 13.180 -75.030 1.00 93.38 183 ARG A CA 1
ATOM 1516 C C . ARG A 1 183 ? 48.491 13.122 -76.248 1.00 93.38 183 ARG A C 1
ATOM 1518 O O . ARG A 1 183 ? 48.977 12.955 -77.369 1.00 93.38 183 ARG A O 1
ATOM 1525 N N . THR A 1 184 ? 47.179 13.225 -76.033 1.00 93.94 184 THR A N 1
ATOM 1526 C CA . THR A 1 184 ? 46.129 12.965 -77.041 1.00 93.94 184 THR A CA 1
ATOM 1527 C C . THR A 1 184 ? 45.277 14.191 -77.372 1.00 93.94 184 THR A C 1
ATOM 1529 O O . THR A 1 184 ? 44.815 14.313 -78.501 1.00 93.94 184 THR A O 1
ATOM 1532 N N . GLN A 1 185 ? 45.104 15.122 -76.431 1.00 93.19 185 GLN A N 1
ATOM 1533 C CA . GLN A 1 185 ? 44.214 16.288 -76.531 1.00 93.19 185 GLN A CA 1
ATOM 1534 C C . GLN A 1 185 ? 42.750 15.910 -76.840 1.00 93.19 185 GLN A C 1
ATOM 1536 O O . GLN A 1 185 ? 42.034 16.663 -77.498 1.00 93.19 185 GLN A O 1
ATOM 1541 N N . ASP A 1 186 ? 42.306 14.729 -76.396 1.00 93.75 186 ASP A N 1
ATOM 1542 C CA . ASP A 1 186 ? 40.940 14.249 -76.620 1.00 93.75 186 ASP A CA 1
ATOM 1543 C C . ASP A 1 186 ? 39.970 14.678 -75.493 1.00 93.75 186 ASP A C 1
ATOM 1545 O O . ASP A 1 186 ? 40.347 14.589 -74.317 1.00 93.75 186 ASP A O 1
ATOM 1549 N N . PRO A 1 187 ? 38.726 15.095 -75.816 1.00 90.69 187 PRO A N 1
ATOM 1550 C CA . PRO A 1 187 ? 37.727 15.493 -74.818 1.00 90.69 187 PRO A CA 1
ATOM 1551 C C . PRO A 1 187 ? 37.203 14.372 -73.907 1.00 90.69 187 PRO A C 1
ATOM 1553 O O . PRO A 1 187 ? 36.692 14.653 -72.830 1.00 90.69 187 PRO A O 1
ATOM 1556 N N . SER A 1 188 ? 37.309 13.089 -74.280 1.00 90.88 188 SER A N 1
ATOM 1557 C CA . SER A 1 188 ? 36.799 11.998 -73.421 1.00 90.88 188 SER A CA 1
ATOM 1558 C C . SER A 1 188 ? 37.603 11.790 -72.131 1.00 90.88 188 SER A C 1
ATOM 1560 O O . SER A 1 188 ? 37.151 11.072 -71.244 1.00 90.88 188 SER A O 1
ATOM 1562 N N . VAL A 1 189 ? 38.776 12.422 -72.027 1.00 93.38 189 VAL A N 1
ATOM 1563 C CA . VAL A 1 189 ? 39.692 12.360 -70.876 1.00 93.38 189 VAL A CA 1
ATOM 1564 C C . VAL A 1 189 ? 40.117 13.754 -70.393 1.00 93.38 189 VAL A C 1
ATOM 1566 O O . VAL A 1 189 ? 41.079 13.882 -69.638 1.00 93.38 189 VAL A O 1
ATOM 1569 N N . ASP A 1 190 ? 39.436 14.812 -70.842 1.00 93.44 190 ASP A N 1
ATOM 1570 C CA . ASP A 1 190 ? 39.768 16.193 -70.484 1.00 93.44 190 ASP A CA 1
ATOM 1571 C C . ASP A 1 190 ? 39.414 16.561 -69.029 1.00 93.44 190 ASP A C 1
ATOM 1573 O O . ASP A 1 190 ? 38.958 15.734 -68.236 1.00 93.44 190 ASP A O 1
ATOM 1577 N N . GLN A 1 191 ? 39.668 17.821 -68.672 1.00 94.56 191 GLN A N 1
ATOM 1578 C CA . GLN A 1 191 ? 39.412 18.349 -67.334 1.00 94.56 191 GLN A CA 1
ATOM 1579 C C . GLN A 1 191 ? 37.928 18.252 -66.933 1.00 94.56 191 GLN A C 1
ATOM 1581 O O . GLN A 1 191 ? 37.635 17.954 -65.780 1.00 94.56 191 GLN A O 1
ATOM 1586 N N . GLU A 1 192 ? 36.989 18.437 -67.867 1.00 95.69 192 GLU A N 1
ATOM 1587 C CA . GLU A 1 192 ? 35.552 18.346 -67.580 1.00 95.69 192 GLU A CA 1
ATOM 1588 C C . GLU A 1 192 ? 35.130 16.882 -67.365 1.00 95.69 192 GLU A C 1
ATOM 1590 O O . GLU A 1 192 ? 34.321 16.577 -66.487 1.00 95.69 192 GLU A O 1
ATOM 1595 N N . ALA A 1 193 ? 35.711 15.947 -68.126 1.00 93.19 193 ALA A N 1
ATOM 1596 C CA . ALA A 1 193 ? 35.525 14.514 -67.905 1.00 93.19 193 ALA A CA 1
ATOM 1597 C C . ALA A 1 193 ? 36.047 14.064 -66.529 1.00 93.19 193 ALA A C 1
ATOM 1599 O O . ALA A 1 193 ? 35.359 13.322 -65.821 1.00 93.19 193 ALA A O 1
ATOM 1600 N N . GLN A 1 194 ? 37.221 14.558 -66.133 1.00 95.81 194 GLN A N 1
ATOM 1601 C CA . GLN A 1 194 ? 37.832 14.309 -64.825 1.00 95.81 194 GLN A CA 1
ATOM 1602 C C . GLN A 1 194 ? 36.996 14.891 -63.675 1.00 95.81 194 GLN A C 1
ATOM 1604 O O . GLN A 1 194 ? 36.692 14.182 -62.712 1.00 95.81 194 GLN A O 1
ATOM 1609 N N . GLU A 1 195 ? 36.562 16.148 -63.791 1.00 96.19 195 GLU A N 1
ATOM 1610 C CA . GLU A 1 195 ? 35.729 16.820 -62.788 1.00 96.19 195 GLU A CA 1
ATOM 1611 C C . GLU A 1 195 ? 34.379 16.113 -62.611 1.00 96.19 195 GLU A C 1
ATOM 1613 O O . GLU A 1 195 ? 34.019 15.780 -61.482 1.00 96.19 195 GLU A O 1
ATOM 1618 N N . ARG A 1 196 ? 33.686 15.748 -63.701 1.00 95.81 196 ARG A N 1
ATOM 1619 C CA . ARG A 1 196 ? 32.423 14.986 -63.632 1.00 95.81 196 ARG A CA 1
ATOM 1620 C C . ARG A 1 196 ? 32.570 13.635 -62.921 1.00 95.81 196 ARG A C 1
ATOM 1622 O O . ARG A 1 196 ? 31.667 13.234 -62.183 1.00 95.81 196 ARG A O 1
ATOM 1629 N N . LEU A 1 197 ? 33.688 12.928 -63.110 1.00 95.44 197 LEU A N 1
ATOM 1630 C CA . LEU A 1 197 ? 33.957 11.660 -62.417 1.00 95.44 197 LEU A CA 1
ATOM 1631 C C . LEU A 1 197 ? 34.234 11.884 -60.918 1.00 95.44 197 LEU A C 1
ATOM 1633 O O . LEU A 1 197 ? 33.714 11.156 -60.066 1.00 95.44 197 LEU A O 1
ATOM 1637 N N . GLN A 1 198 ? 34.995 12.929 -60.587 1.00 96.94 198 GLN A N 1
ATOM 1638 C CA . GLN A 1 198 ? 35.313 13.311 -59.211 1.00 96.94 198 GLN A CA 1
ATOM 1639 C C . GLN A 1 198 ? 34.075 13.802 -58.435 1.00 96.94 198 GLN A C 1
ATOM 1641 O O . GLN A 1 198 ? 33.899 13.443 -57.266 1.00 96.94 198 GLN A O 1
ATOM 1646 N N . GLU A 1 199 ? 33.185 14.565 -59.074 1.00 97.12 199 GLU A N 1
ATOM 1647 C CA . GLU A 1 199 ? 31.880 14.964 -58.530 1.00 97.12 199 GLU A CA 1
ATOM 1648 C C . GLU A 1 199 ? 30.962 13.758 -58.301 1.00 97.12 199 GLU A C 1
ATOM 1650 O O . GLU A 1 199 ? 30.333 13.650 -57.244 1.00 97.12 199 GLU A O 1
ATOM 1655 N N . ALA A 1 200 ? 30.915 12.813 -59.248 1.00 96.25 200 ALA A N 1
ATOM 1656 C CA . ALA A 1 200 ? 30.106 11.605 -59.122 1.00 96.25 200 ALA A CA 1
ATOM 1657 C C . ALA A 1 200 ? 30.513 10.750 -57.908 1.00 96.25 200 ALA A C 1
ATOM 1659 O O . ALA A 1 200 ? 29.625 10.196 -57.251 1.00 96.25 200 ALA A O 1
ATOM 1660 N N . TYR A 1 201 ? 31.815 10.685 -57.595 1.00 97.69 201 TYR A N 1
ATOM 1661 C CA . TYR A 1 201 ? 32.355 10.078 -56.372 1.00 97.69 201 TYR A CA 1
ATOM 1662 C C . TYR A 1 201 ? 32.038 10.898 -55.114 1.00 97.69 201 TYR A C 1
ATOM 1664 O O . TYR A 1 201 ? 31.520 10.342 -54.145 1.00 97.69 201 TYR A O 1
ATOM 1672 N N . ASN A 1 202 ? 32.295 12.213 -55.127 1.00 97.25 202 ASN A N 1
ATOM 1673 C CA . ASN A 1 202 ? 32.032 13.095 -53.981 1.00 97.25 202 ASN A CA 1
ATOM 1674 C C . ASN A 1 202 ? 30.559 13.002 -53.548 1.00 97.25 202 ASN A C 1
ATOM 1676 O O . ASN A 1 202 ? 30.278 12.707 -52.392 1.00 97.25 202 ASN A O 1
ATOM 1680 N N . SER A 1 203 ? 29.627 13.076 -54.506 1.00 97.12 203 SER A N 1
ATOM 1681 C CA . SER A 1 203 ? 28.181 12.881 -54.303 1.00 97.12 203 SER A CA 1
ATOM 1682 C C . SER A 1 203 ? 27.808 11.563 -53.604 1.00 97.12 203 SER A C 1
ATOM 1684 O O . SER A 1 203 ? 26.754 11.494 -52.969 1.00 97.12 203 SER A O 1
ATOM 1686 N N . ILE A 1 204 ? 28.622 10.513 -53.738 1.00 97.31 204 ILE A N 1
ATOM 1687 C CA . ILE A 1 204 ? 28.406 9.205 -53.105 1.00 97.31 204 ILE A CA 1
ATOM 1688 C C . ILE A 1 204 ? 29.025 9.159 -51.704 1.00 97.31 204 ILE A C 1
ATOM 1690 O O . ILE A 1 204 ? 28.364 8.675 -50.786 1.00 97.31 204 ILE A O 1
ATOM 1694 N N . ARG A 1 205 ? 30.235 9.707 -51.516 1.00 97.44 205 ARG A N 1
ATOM 1695 C CA . ARG A 1 205 ? 30.846 9.893 -50.187 1.00 97.44 205 ARG A CA 1
ATOM 1696 C C . ARG A 1 205 ? 29.950 10.743 -49.294 1.00 97.44 205 ARG A C 1
ATOM 1698 O O . ARG A 1 205 ? 29.547 10.281 -48.234 1.00 97.44 205 ARG A O 1
ATOM 1705 N N . ASP A 1 206 ? 29.592 11.939 -49.745 1.00 96.44 206 ASP A N 1
ATOM 1706 C CA . ASP A 1 206 ? 28.883 12.929 -48.932 1.00 96.44 206 ASP A CA 1
ATOM 1707 C C . ASP A 1 206 ? 27.506 12.391 -48.494 1.00 96.44 206 ASP A C 1
ATOM 1709 O O . ASP A 1 206 ? 27.118 12.522 -47.336 1.00 96.44 206 ASP A O 1
ATOM 1713 N N . ARG A 1 207 ? 26.818 11.655 -49.383 1.00 96.31 207 ARG A N 1
ATOM 1714 C CA . ARG A 1 207 ? 25.568 10.934 -49.077 1.00 96.31 207 ARG A CA 1
ATOM 1715 C C . ARG A 1 207 ? 25.766 9.761 -48.106 1.00 96.31 207 ARG A C 1
ATOM 1717 O O . ARG A 1 207 ? 24.869 9.467 -47.315 1.00 96.31 207 ARG A O 1
ATOM 1724 N N . ALA A 1 208 ? 26.899 9.059 -48.164 1.00 95.88 208 ALA A N 1
ATOM 1725 C CA . ALA A 1 208 ? 27.214 7.985 -47.222 1.00 95.88 208 ALA A CA 1
ATOM 1726 C C . ALA A 1 208 ? 27.550 8.528 -45.820 1.00 95.88 208 ALA A C 1
ATOM 1728 O O . ALA A 1 208 ? 27.158 7.911 -44.826 1.00 95.88 208 ALA A O 1
ATOM 1729 N N . GLU A 1 209 ? 28.215 9.683 -45.745 1.00 97.19 209 GLU A N 1
ATOM 1730 C CA . GLU A 1 209 ? 28.553 10.401 -44.507 1.00 97.19 209 GLU A CA 1
ATOM 1731 C C . GLU A 1 209 ? 27.308 11.044 -43.868 1.00 97.19 209 GLU A C 1
ATOM 1733 O O . GLU A 1 209 ? 27.080 10.877 -42.668 1.00 97.19 209 GLU A O 1
ATOM 1738 N N . GLU A 1 210 ? 26.432 11.671 -44.661 1.00 96.06 210 GLU A N 1
ATOM 1739 C CA . GLU A 1 210 ? 25.128 12.181 -44.206 1.00 96.06 210 GLU A CA 1
ATOM 1740 C C . GLU A 1 210 ? 24.252 11.056 -43.631 1.00 96.06 210 GLU A C 1
ATOM 1742 O O . GLU A 1 210 ? 23.770 11.152 -42.499 1.00 96.06 210 GLU A O 1
ATOM 1747 N N . ARG A 1 211 ? 24.096 9.945 -44.370 1.00 96.31 211 ARG A N 1
ATOM 1748 C CA . ARG A 1 211 ? 23.314 8.781 -43.920 1.00 96.31 211 ARG A CA 1
ATOM 1749 C C . ARG A 1 211 ? 23.862 8.188 -42.621 1.00 96.31 211 ARG A C 1
ATOM 1751 O O . ARG A 1 211 ? 23.077 7.777 -41.768 1.00 96.31 211 ARG A O 1
ATOM 1758 N N . LEU A 1 212 ? 25.187 8.158 -42.462 1.00 97.06 212 LEU A N 1
ATOM 1759 C CA . LEU A 1 212 ? 25.832 7.712 -41.230 1.00 97.06 212 LEU A CA 1
ATOM 1760 C C . LEU A 1 212 ? 25.515 8.648 -40.058 1.00 97.06 212 LEU A C 1
ATOM 1762 O O . LEU A 1 212 ? 25.112 8.165 -39.004 1.00 97.06 212 LEU A O 1
ATOM 1766 N N . SER A 1 213 ? 25.630 9.965 -40.247 1.00 97.06 213 SER A N 1
ATOM 1767 C CA . SER A 1 213 ? 25.335 10.956 -39.203 1.00 97.06 213 SER A CA 1
ATOM 1768 C C . SER A 1 213 ? 23.872 10.894 -38.738 1.00 97.06 213 SER A C 1
ATOM 1770 O O . SER A 1 213 ? 23.597 10.941 -37.536 1.00 97.06 213 SER A O 1
ATOM 1772 N N . VAL A 1 214 ? 22.931 10.703 -39.671 1.00 95.50 214 VAL A N 1
ATOM 1773 C CA . VAL A 1 214 ? 21.508 10.489 -39.354 1.00 95.50 214 VAL A CA 1
ATOM 1774 C C . VAL A 1 214 ? 21.308 9.198 -38.552 1.00 95.50 214 VAL A C 1
ATOM 1776 O O . VAL A 1 214 ? 20.660 9.230 -37.507 1.00 95.50 214 VAL A O 1
ATOM 1779 N N . LEU A 1 215 ? 21.890 8.076 -38.989 1.00 96.25 215 LEU A N 1
ATOM 1780 C CA . LEU A 1 215 ? 21.786 6.792 -38.284 1.00 96.25 215 LEU A CA 1
ATOM 1781 C C . LEU A 1 215 ? 22.398 6.839 -36.876 1.00 96.25 215 LEU A C 1
ATOM 1783 O O . LEU A 1 215 ? 21.780 6.347 -35.932 1.00 96.25 215 LEU A O 1
ATOM 1787 N N . GLN A 1 216 ? 23.570 7.463 -36.722 1.00 96.94 216 GLN A N 1
ATOM 1788 C CA . GLN A 1 216 ? 24.241 7.649 -35.431 1.00 96.94 216 GLN A CA 1
ATOM 1789 C C . GLN A 1 216 ? 23.339 8.413 -34.463 1.00 96.94 216 GLN A C 1
ATOM 1791 O O . GLN A 1 216 ? 23.027 7.897 -33.392 1.00 96.94 216 GLN A O 1
ATOM 1796 N N . LYS A 1 217 ? 22.814 9.572 -34.879 1.00 96.25 217 LYS A N 1
ATOM 1797 C CA . LYS A 1 217 ? 21.881 10.364 -34.068 1.00 96.25 217 LYS A CA 1
ATOM 1798 C C . LYS A 1 217 ? 20.638 9.557 -33.653 1.00 96.25 217 LYS A C 1
ATOM 1800 O O . LYS A 1 217 ? 20.243 9.588 -32.490 1.00 96.25 217 LYS A O 1
ATOM 1805 N N . ILE A 1 218 ? 20.041 8.807 -34.582 1.00 95.69 218 ILE A N 1
ATOM 1806 C CA . ILE A 1 218 ? 18.850 7.971 -34.335 1.00 95.69 218 ILE A CA 1
ATOM 1807 C C . ILE A 1 218 ? 19.130 6.836 -33.332 1.00 95.69 218 ILE A C 1
ATOM 1809 O O . ILE A 1 218 ? 18.249 6.470 -32.542 1.00 95.69 218 ILE A O 1
ATOM 1813 N N . ALA A 1 219 ? 20.339 6.272 -33.353 1.00 96.75 219 ALA A N 1
ATOM 1814 C CA . ALA A 1 219 ? 20.781 5.269 -32.391 1.00 96.75 219 ALA A CA 1
ATOM 1815 C C . ALA A 1 219 ? 21.103 5.892 -31.020 1.00 96.75 219 ALA A C 1
ATOM 1817 O O . ALA A 1 219 ? 20.670 5.354 -30.001 1.00 96.75 219 ALA A O 1
ATOM 1818 N N . GLU A 1 220 ? 21.790 7.037 -30.987 1.00 96.88 220 GLU A N 1
ATOM 1819 C CA . GLU A 1 220 ? 22.137 7.786 -29.770 1.00 96.88 220 GLU A CA 1
ATOM 1820 C C . GLU A 1 220 ? 20.894 8.246 -28.997 1.00 96.88 220 GLU A C 1
ATOM 1822 O O . GLU A 1 220 ? 20.803 7.999 -27.795 1.00 96.88 220 GLU A O 1
ATOM 1827 N N . GLU A 1 221 ? 19.898 8.842 -29.665 1.00 96.12 221 GLU A N 1
ATOM 1828 C CA . GLU A 1 221 ? 18.643 9.282 -29.030 1.00 96.12 221 GLU A CA 1
ATOM 1829 C C . GLU A 1 221 ? 17.934 8.119 -28.309 1.00 96.12 221 GLU A C 1
ATOM 1831 O O . GLU A 1 221 ? 17.560 8.239 -27.137 1.00 96.12 221 GLU A O 1
ATOM 1836 N N . HIS A 1 222 ? 17.822 6.961 -28.971 1.00 97.56 222 HIS A N 1
ATOM 1837 C CA . HIS A 1 222 ? 17.213 5.755 -28.398 1.00 97.56 222 HIS A CA 1
ATOM 1838 C C . HIS A 1 222 ? 18.110 5.127 -27.307 1.00 97.56 222 HIS A C 1
ATOM 1840 O O . HIS A 1 222 ? 17.603 4.662 -26.286 1.00 97.56 222 HIS A O 1
ATOM 1846 N N . GLN A 1 223 ? 19.440 5.152 -27.452 1.00 97.25 223 GLN A N 1
ATOM 1847 C CA . GLN A 1 223 ? 20.372 4.635 -26.441 1.00 97.25 223 GLN A CA 1
ATOM 1848 C C . GLN A 1 223 ? 20.354 5.474 -25.153 1.00 97.25 223 GLN A C 1
ATOM 1850 O O . GLN A 1 223 ? 20.363 4.910 -24.055 1.00 97.25 223 GLN A O 1
ATOM 1855 N N . ILE A 1 224 ? 20.288 6.806 -25.259 1.00 96.88 224 ILE A N 1
ATOM 1856 C CA . ILE A 1 224 ? 20.177 7.701 -24.099 1.00 96.88 224 ILE A CA 1
ATOM 1857 C C . ILE A 1 224 ? 18.844 7.449 -23.385 1.00 96.88 224 ILE A C 1
ATOM 1859 O O . ILE A 1 224 ? 18.864 7.245 -22.167 1.00 96.88 224 ILE A O 1
ATOM 1863 N N . TYR A 1 225 ? 17.731 7.370 -24.130 1.00 97.62 225 TYR A N 1
ATOM 1864 C CA . TYR A 1 225 ? 16.403 7.001 -23.619 1.00 97.62 225 TYR A CA 1
ATOM 1865 C C . TYR A 1 225 ? 16.447 5.677 -22.838 1.00 97.62 225 TYR A C 1
ATOM 1867 O O . TYR A 1 225 ? 16.159 5.662 -21.639 1.00 97.62 225 TYR A O 1
ATOM 1875 N N . GLN A 1 226 ? 16.932 4.592 -23.454 1.00 97.31 226 GLN A N 1
ATOM 1876 C CA . GLN A 1 226 ? 17.024 3.278 -22.809 1.00 97.31 226 GLN A CA 1
ATOM 1877 C C . GLN A 1 226 ? 17.913 3.329 -21.554 1.00 97.31 226 GLN A C 1
ATOM 1879 O O . GLN A 1 226 ? 17.638 2.660 -20.556 1.00 97.31 226 GLN A O 1
ATOM 1884 N N . SER A 1 227 ? 18.961 4.163 -21.559 1.00 97.06 227 SER A N 1
ATOM 1885 C CA . SER A 1 227 ? 19.807 4.367 -20.381 1.00 97.06 227 SER A CA 1
ATOM 1886 C C . SER A 1 227 ? 19.065 5.034 -19.220 1.00 97.06 227 SER A C 1
ATOM 1888 O O . SER A 1 227 ? 19.400 4.751 -18.073 1.00 97.06 227 SER A O 1
ATOM 1890 N N . TYR A 1 228 ? 18.100 5.924 -19.477 1.00 97.88 228 TYR A N 1
ATOM 1891 C CA . TYR A 1 228 ? 17.262 6.523 -18.434 1.00 97.88 228 TYR A CA 1
ATOM 1892 C C . TYR A 1 228 ? 16.205 5.538 -17.939 1.00 97.88 228 TYR A C 1
ATOM 1894 O O . TYR A 1 228 ? 16.070 5.385 -16.726 1.00 97.88 228 TYR A O 1
ATOM 1902 N N . VAL A 1 229 ? 15.549 4.808 -18.846 1.00 97.81 229 VAL A N 1
ATOM 1903 C CA . VAL A 1 229 ? 14.603 3.733 -18.505 1.00 97.81 229 VAL A CA 1
ATOM 1904 C C . VAL A 1 229 ? 15.235 2.731 -17.537 1.00 97.81 229 VAL A C 1
ATOM 1906 O O . VAL A 1 229 ? 14.725 2.537 -16.436 1.00 97.81 229 VAL A O 1
ATOM 1909 N N . LEU A 1 230 ? 16.388 2.153 -17.889 1.00 97.44 230 LEU A N 1
ATOM 1910 C CA . LEU A 1 230 ? 17.056 1.137 -17.064 1.00 97.44 230 LEU A CA 1
ATOM 1911 C C . LEU A 1 230 ? 17.485 1.680 -15.688 1.00 97.44 230 LEU A C 1
ATOM 1913 O O . LEU A 1 230 ? 17.397 0.967 -14.686 1.00 97.44 230 LEU A O 1
ATOM 1917 N N . LYS A 1 231 ? 17.910 2.951 -15.608 1.00 97.62 231 LYS A N 1
ATOM 1918 C CA . LYS A 1 231 ? 18.214 3.623 -14.329 1.00 97.62 231 LYS A CA 1
ATOM 1919 C C . LYS A 1 231 ? 16.950 3.808 -13.485 1.00 97.62 231 LYS A C 1
ATOM 1921 O O . LYS A 1 231 ? 16.987 3.537 -12.287 1.00 97.62 231 LYS A O 1
ATOM 1926 N N . PHE A 1 232 ? 15.843 4.235 -14.094 1.00 98.19 232 PHE A N 1
ATOM 1927 C CA . PHE A 1 232 ? 14.578 4.482 -13.401 1.00 98.19 232 PHE A CA 1
ATOM 1928 C C . PHE A 1 232 ? 13.916 3.178 -12.931 1.00 98.19 232 PHE A C 1
ATOM 1930 O O . PHE A 1 232 ? 13.472 3.108 -11.790 1.00 98.19 232 PHE A O 1
ATOM 1937 N N . GLN A 1 233 ? 13.954 2.107 -13.733 1.00 98.19 233 GLN A N 1
ATOM 1938 C CA . GLN A 1 233 ? 13.538 0.755 -13.324 1.00 98.19 233 GLN A CA 1
ATOM 1939 C C . GLN A 1 233 ? 14.339 0.259 -12.110 1.00 98.19 233 GLN A C 1
ATOM 1941 O O . GLN A 1 233 ? 13.758 -0.175 -11.114 1.00 98.19 233 GLN A O 1
ATOM 1946 N N . ALA A 1 234 ? 15.672 0.367 -12.151 1.00 97.69 234 ALA A N 1
ATOM 1947 C CA . ALA A 1 234 ? 16.528 -0.033 -11.033 1.00 97.69 234 ALA A CA 1
ATOM 1948 C C . ALA A 1 234 ? 16.264 0.802 -9.764 1.00 97.69 234 ALA A C 1
ATOM 1950 O O . ALA A 1 234 ? 16.236 0.259 -8.657 1.00 97.69 234 ALA A O 1
ATOM 1951 N N . TRP A 1 235 ? 16.022 2.107 -9.918 1.00 98.12 235 TRP A N 1
ATOM 1952 C CA . TRP A 1 235 ? 15.652 3.005 -8.824 1.00 98.12 235 TRP A CA 1
ATOM 1953 C C . TRP A 1 235 ? 14.271 2.668 -8.234 1.00 98.12 235 TRP A C 1
ATOM 1955 O O . TRP A 1 235 ? 14.158 2.554 -7.013 1.00 98.12 235 TRP A O 1
ATOM 1965 N N . LEU A 1 236 ? 13.256 2.402 -9.067 1.00 97.94 236 LEU A N 1
ATOM 1966 C CA . LEU A 1 236 ? 11.916 1.972 -8.638 1.00 97.94 236 LEU A CA 1
ATOM 1967 C C . LEU A 1 236 ? 11.983 0.685 -7.807 1.00 97.94 236 LEU A C 1
ATOM 1969 O O . LEU A 1 236 ? 11.423 0.628 -6.713 1.00 97.94 236 LEU A O 1
ATOM 1973 N N . VAL A 1 237 ? 12.720 -0.326 -8.279 1.00 97.06 237 VAL A N 1
ATOM 1974 C CA . VAL A 1 237 ? 12.929 -1.589 -7.547 1.00 97.06 237 VAL A CA 1
ATOM 1975 C C . VAL A 1 237 ? 13.676 -1.351 -6.230 1.00 97.06 237 VAL A C 1
ATOM 1977 O O . VAL A 1 237 ? 13.315 -1.930 -5.203 1.00 97.06 237 VAL A O 1
ATOM 1980 N N . SER A 1 238 ? 14.679 -0.466 -6.218 1.00 97.19 238 SER A N 1
ATOM 1981 C CA . SER A 1 238 ? 15.388 -0.091 -4.988 1.00 97.19 238 SER A CA 1
ATOM 1982 C C . SER A 1 238 ? 14.463 0.587 -3.973 1.00 97.19 238 SER A C 1
ATOM 1984 O O . SER A 1 238 ? 14.527 0.267 -2.787 1.00 97.19 238 SER A O 1
ATOM 1986 N N . LYS A 1 239 ? 13.582 1.488 -4.421 1.00 96.75 239 LYS A N 1
ATOM 1987 C CA . LYS A 1 239 ? 12.658 2.237 -3.558 1.00 96.75 239 LYS A CA 1
ATOM 1988 C C . LYS A 1 239 ? 11.475 1.396 -3.073 1.00 96.75 239 LYS A C 1
ATOM 1990 O O . LYS A 1 239 ? 11.081 1.528 -1.918 1.00 96.75 239 LYS A O 1
ATOM 1995 N N . ALA A 1 240 ? 10.981 0.464 -3.887 1.00 95.38 240 ALA A N 1
ATOM 1996 C CA . ALA A 1 240 ? 10.028 -0.557 -3.450 1.00 95.38 240 ALA A CA 1
ATOM 1997 C C . ALA A 1 240 ? 10.631 -1.480 -2.375 1.00 95.38 240 ALA A C 1
ATOM 1999 O O . ALA A 1 240 ? 9.967 -1.818 -1.396 1.00 95.38 240 ALA A O 1
ATOM 2000 N N . LYS A 1 241 ? 11.916 -1.840 -2.498 1.00 94.38 241 LYS A N 1
ATOM 2001 C CA . LYS A 1 241 ? 12.621 -2.597 -1.455 1.00 94.38 241 LYS A CA 1
ATOM 2002 C C . LYS A 1 241 ? 12.800 -1.786 -0.164 1.00 94.38 241 LYS A C 1
ATOM 2004 O O . LYS A 1 241 ? 12.618 -2.343 0.914 1.00 94.38 241 LYS A O 1
ATOM 2009 N N . GLU A 1 242 ? 13.133 -0.500 -0.272 1.00 94.06 242 GLU A N 1
ATOM 2010 C CA . GLU A 1 242 ? 13.260 0.423 0.867 1.00 94.06 242 GLU A CA 1
ATOM 2011 C C . GLU A 1 242 ? 11.932 0.543 1.637 1.00 94.06 242 GLU A C 1
ATOM 2013 O O . GLU A 1 242 ? 11.916 0.366 2.857 1.00 94.06 242 GLU A O 1
ATOM 2018 N N . LEU A 1 243 ? 10.811 0.706 0.920 1.00 94.81 243 LEU A N 1
ATOM 2019 C CA . LEU A 1 243 ? 9.454 0.656 1.478 1.00 94.81 243 LEU A CA 1
ATOM 2020 C C . LEU A 1 243 ? 9.205 -0.650 2.245 1.00 94.81 243 LEU A C 1
ATOM 2022 O O . LEU A 1 243 ? 8.836 -0.597 3.418 1.00 94.81 243 LEU A O 1
ATOM 2026 N N . ASN A 1 244 ? 9.455 -1.807 1.622 1.00 91.81 244 ASN A N 1
ATOM 2027 C CA . ASN A 1 244 ? 9.230 -3.103 2.266 1.00 91.81 244 ASN A CA 1
ATOM 2028 C C . ASN A 1 244 ? 10.031 -3.226 3.575 1.00 91.81 244 ASN A C 1
ATOM 2030 O O . ASN A 1 244 ? 9.468 -3.593 4.606 1.00 91.81 244 ASN A O 1
ATOM 2034 N N . THR A 1 245 ? 11.309 -2.822 3.580 1.00 91.88 245 THR A N 1
ATOM 2035 C CA . THR A 1 245 ? 12.133 -2.844 4.802 1.00 91.88 245 THR A CA 1
ATOM 2036 C C . THR A 1 245 ? 11.648 -1.890 5.897 1.00 91.88 245 THR A C 1
ATOM 2038 O O . THR A 1 245 ? 11.846 -2.184 7.072 1.00 91.88 245 THR A O 1
ATOM 2041 N N . LEU A 1 246 ? 10.978 -0.783 5.551 1.00 90.50 246 LEU A N 1
ATOM 2042 C CA . LEU A 1 246 ? 10.336 0.098 6.535 1.00 90.50 246 LEU A CA 1
ATOM 2043 C C . LEU A 1 246 ? 9.027 -0.496 7.075 1.00 90.50 246 LEU A C 1
ATOM 2045 O O . LEU A 1 246 ? 8.743 -0.350 8.261 1.00 90.50 246 LEU A O 1
ATOM 2049 N N . THR A 1 247 ? 8.252 -1.209 6.250 1.00 86.94 247 THR A N 1
ATOM 2050 C CA . THR A 1 247 ? 7.038 -1.914 6.711 1.00 86.94 247 THR A CA 1
ATOM 2051 C C . THR A 1 247 ? 7.328 -3.159 7.556 1.00 86.94 247 THR A C 1
ATOM 2053 O O . THR A 1 247 ? 6.475 -3.571 8.338 1.00 86.94 247 THR A O 1
ATOM 2056 N N . GLU A 1 248 ? 8.526 -3.737 7.433 1.00 86.06 248 GLU A N 1
ATOM 2057 C CA . GLU A 1 248 ? 9.002 -4.880 8.228 1.00 86.06 248 GLU A CA 1
ATOM 2058 C C . GLU A 1 248 ? 9.774 -4.467 9.502 1.00 86.06 248 GLU A C 1
ATOM 2060 O O . GLU A 1 248 ? 10.157 -5.333 10.289 1.00 86.06 248 GLU A O 1
ATOM 2065 N N . SER A 1 249 ? 10.019 -3.169 9.727 1.00 85.19 249 SER A N 1
ATOM 2066 C CA . SER A 1 249 ? 10.864 -2.690 10.832 1.00 85.19 249 SER A CA 1
ATOM 2067 C C . SER A 1 249 ? 10.182 -2.758 12.208 1.00 85.19 249 SER A C 1
ATOM 2069 O O . SER A 1 249 ? 9.051 -2.302 12.378 1.00 85.19 249 SER A O 1
ATOM 2071 N N . GLU A 1 250 ? 10.918 -3.229 13.224 1.00 79.31 250 GLU A N 1
ATOM 2072 C CA . GLU A 1 250 ? 10.506 -3.215 14.643 1.00 79.31 250 GLU A CA 1
ATOM 2073 C C . GLU A 1 250 ? 10.610 -1.822 15.315 1.00 79.31 250 GLU A C 1
ATOM 2075 O O . GLU A 1 250 ? 10.343 -1.690 16.513 1.00 79.31 250 GLU A O 1
ATOM 2080 N N . ASP A 1 251 ? 10.999 -0.779 14.571 1.00 83.94 251 ASP A N 1
ATOM 2081 C CA . ASP A 1 251 ? 11.005 0.616 15.035 1.00 83.94 251 ASP A CA 1
ATOM 2082 C C . ASP A 1 251 ? 9.609 1.127 15.451 1.00 83.94 251 ASP A C 1
ATOM 2084 O O . ASP A 1 251 ? 8.564 0.542 15.152 1.00 83.94 251 ASP A O 1
ATOM 2088 N N . THR A 1 252 ? 9.569 2.266 16.153 1.00 85.25 252 THR A N 1
ATOM 2089 C CA . THR A 1 252 ? 8.288 2.870 16.551 1.00 85.25 252 THR A CA 1
ATOM 2090 C C . THR A 1 252 ? 7.477 3.304 15.326 1.00 85.25 252 THR A C 1
ATOM 2092 O O . THR A 1 252 ? 8.023 3.769 14.326 1.00 85.25 252 THR A O 1
ATOM 2095 N N . ALA A 1 253 ? 6.145 3.221 15.418 1.00 85.44 253 ALA A N 1
ATOM 2096 C CA . ALA A 1 253 ? 5.256 3.649 14.334 1.00 85.44 253 ALA A CA 1
ATOM 2097 C C . ALA A 1 253 ? 5.464 5.125 13.932 1.00 85.44 253 ALA A C 1
ATOM 2099 O O . ALA A 1 253 ? 5.260 5.474 12.775 1.00 85.44 253 ALA A O 1
ATOM 2100 N N . GLU A 1 254 ? 5.911 5.976 14.862 1.00 87.69 254 GLU A N 1
ATOM 2101 C CA . GLU A 1 254 ? 6.260 7.380 14.609 1.00 87.69 254 GLU A CA 1
ATOM 2102 C C . GLU A 1 254 ? 7.587 7.521 13.842 1.00 87.69 254 GLU A C 1
ATOM 2104 O O . GLU A 1 254 ? 7.630 8.258 12.856 1.00 87.69 254 GLU A O 1
ATOM 2109 N N . ASN A 1 255 ? 8.633 6.767 14.216 1.00 89.25 255 ASN A N 1
ATOM 2110 C CA . ASN A 1 255 ? 9.899 6.721 13.471 1.00 89.25 255 ASN A CA 1
ATOM 2111 C C . ASN A 1 255 ? 9.669 6.204 12.043 1.00 89.25 255 ASN A C 1
ATOM 2113 O O . ASN A 1 255 ? 10.102 6.829 11.075 1.00 89.25 255 ASN A O 1
ATOM 2117 N N . ASN A 1 256 ? 8.942 5.089 11.908 1.00 91.31 256 ASN A N 1
ATOM 2118 C CA . ASN A 1 256 ? 8.629 4.484 10.615 1.00 91.31 256 ASN A CA 1
ATOM 2119 C C . ASN A 1 256 ? 7.769 5.420 9.749 1.00 91.31 256 ASN A C 1
ATOM 2121 O O . ASN A 1 256 ? 8.016 5.531 8.552 1.00 91.31 256 ASN A O 1
ATOM 2125 N N . LEU A 1 257 ? 6.818 6.163 10.328 1.00 91.88 257 LEU A N 1
ATOM 2126 C CA . LEU A 1 257 ? 6.015 7.142 9.587 1.00 91.88 257 LEU A CA 1
ATOM 2127 C C . LEU A 1 257 ? 6.847 8.353 9.124 1.00 91.88 257 LEU A C 1
ATOM 2129 O O . LEU A 1 257 ? 6.659 8.812 7.999 1.00 91.88 257 LEU A O 1
ATOM 2133 N N . GLN A 1 258 ? 7.810 8.829 9.922 1.00 91.81 258 GLN A N 1
ATOM 2134 C CA . GLN A 1 258 ? 8.756 9.870 9.491 1.00 91.81 258 GLN A CA 1
ATOM 2135 C C . GLN A 1 258 ? 9.718 9.365 8.393 1.00 91.81 258 GLN A C 1
ATOM 2137 O O . GLN A 1 258 ? 10.046 10.102 7.456 1.00 91.81 258 GLN A O 1
ATOM 2142 N N . ALA A 1 259 ? 10.146 8.102 8.468 1.00 93.38 259 ALA A N 1
ATOM 2143 C CA . ALA A 1 259 ? 10.955 7.468 7.429 1.00 93.38 259 ALA A CA 1
ATOM 2144 C C . ALA A 1 259 ? 10.165 7.297 6.119 1.00 93.38 259 ALA A C 1
ATOM 2146 O O . ALA A 1 259 ? 10.673 7.655 5.058 1.00 93.38 259 ALA A O 1
ATOM 2147 N N . LEU A 1 260 ? 8.904 6.849 6.187 1.00 94.56 260 LEU A N 1
ATOM 2148 C CA . LEU A 1 260 ? 8.011 6.766 5.025 1.00 94.56 260 LEU A CA 1
ATOM 2149 C C . LEU A 1 260 ? 7.731 8.139 4.403 1.00 94.56 260 LEU A C 1
ATOM 2151 O O . LEU A 1 260 ? 7.705 8.231 3.184 1.00 94.56 260 LEU A O 1
ATOM 2155 N N . GLN A 1 261 ? 7.580 9.208 5.193 1.00 93.81 261 GLN A N 1
ATOM 2156 C CA . GLN A 1 261 ? 7.466 10.575 4.657 1.00 93.81 261 GLN A CA 1
ATOM 2157 C C . GLN A 1 261 ? 8.727 10.990 3.888 1.00 93.81 261 GLN A C 1
ATOM 2159 O O . GLN A 1 261 ? 8.634 11.448 2.755 1.00 93.81 261 GLN A O 1
ATOM 2164 N N . THR A 1 262 ? 9.911 10.748 4.460 1.00 95.25 262 THR A N 1
ATOM 2165 C CA . THR A 1 262 ? 11.199 11.029 3.796 1.00 95.25 262 THR A CA 1
ATOM 2166 C C . THR A 1 262 ? 11.365 10.218 2.499 1.00 95.25 262 THR A C 1
ATOM 2168 O O . THR A 1 262 ? 11.910 10.710 1.507 1.00 95.25 262 THR A O 1
ATOM 2171 N N . LEU A 1 263 ? 10.874 8.975 2.487 1.00 95.75 263 LEU A N 1
ATOM 2172 C CA . LEU A 1 263 ? 10.854 8.111 1.309 1.00 95.75 263 LEU A CA 1
ATOM 2173 C C . LEU A 1 263 ? 9.841 8.595 0.257 1.00 95.75 263 LEU A C 1
ATOM 2175 O O . LEU A 1 263 ? 10.160 8.597 -0.931 1.00 95.75 263 LEU A O 1
ATOM 2179 N N . ASP A 1 264 ? 8.659 9.046 0.673 1.00 96.00 264 ASP A N 1
ATOM 2180 C CA . ASP A 1 264 ? 7.616 9.556 -0.218 1.00 96.00 264 ASP A CA 1
ATOM 2181 C C . ASP A 1 264 ? 8.008 10.888 -0.873 1.00 96.00 264 ASP A C 1
ATOM 2183 O O . ASP A 1 264 ? 7.862 11.028 -2.087 1.00 96.00 264 ASP A O 1
ATOM 2187 N N . ASP A 1 265 ? 8.623 11.811 -0.124 1.00 94.81 265 ASP A N 1
ATOM 2188 C CA . ASP A 1 265 ? 9.239 13.033 -0.665 1.00 94.81 265 ASP A CA 1
ATOM 2189 C C . ASP A 1 265 ? 10.308 12.695 -1.722 1.00 94.81 265 ASP A C 1
ATOM 2191 O O . ASP A 1 265 ? 10.360 13.307 -2.795 1.00 94.81 265 ASP A O 1
ATOM 2195 N N . SER A 1 266 ? 11.140 11.679 -1.458 1.00 95.25 266 SER A N 1
ATOM 2196 C CA . SER A 1 266 ? 12.138 11.189 -2.415 1.00 95.25 266 SER A CA 1
ATOM 2197 C C . SER A 1 266 ? 11.484 10.630 -3.683 1.00 95.25 266 SER A C 1
ATOM 2199 O O . SER A 1 266 ? 11.910 10.991 -4.782 1.00 95.25 266 SER A O 1
ATOM 2201 N N . VAL A 1 267 ? 10.437 9.807 -3.563 1.00 97.12 267 VAL A N 1
ATOM 2202 C CA . VAL A 1 267 ? 9.752 9.186 -4.712 1.00 97.12 267 VAL A CA 1
ATOM 2203 C C . VAL A 1 267 ? 8.920 10.197 -5.509 1.00 97.12 267 VAL A C 1
ATOM 2205 O O . VAL A 1 267 ? 8.891 10.122 -6.738 1.00 97.12 267 VAL A O 1
ATOM 2208 N N . ALA A 1 268 ? 8.308 11.182 -4.850 1.00 95.88 268 ALA A N 1
ATOM 2209 C CA . ALA A 1 268 ? 7.626 12.299 -5.500 1.00 95.88 268 ALA A CA 1
ATOM 2210 C C . ALA A 1 268 ? 8.605 13.204 -6.271 1.00 95.88 268 ALA A C 1
ATOM 2212 O O . ALA A 1 268 ? 8.290 13.682 -7.358 1.00 95.88 268 ALA A O 1
ATOM 2213 N N . SER A 1 269 ? 9.817 13.420 -5.747 1.00 94.44 269 SER A N 1
ATOM 2214 C CA . SER A 1 269 ? 10.811 14.284 -6.399 1.00 94.44 269 SER A CA 1
ATOM 2215 C C . SER A 1 269 ? 11.303 13.758 -7.760 1.00 94.44 269 SER A C 1
ATOM 2217 O O . SER A 1 269 ? 11.693 14.554 -8.621 1.00 94.44 269 SER A O 1
ATOM 2219 N N . GLU A 1 270 ? 11.229 12.444 -7.971 1.00 96.00 270 GLU A N 1
ATOM 2220 C CA . GLU A 1 270 ? 11.681 11.738 -9.177 1.00 96.00 270 GLU A CA 1
ATOM 2221 C C . GLU A 1 270 ? 10.590 11.600 -10.257 1.00 96.00 270 GLU A C 1
ATOM 2223 O O . GLU A 1 270 ? 10.863 11.107 -11.351 1.00 96.00 270 GLU A O 1
ATOM 2228 N N . GLU A 1 271 ? 9.382 12.138 -10.031 1.00 96.50 271 GLU A N 1
ATOM 2229 C CA . GLU A 1 271 ? 8.372 12.322 -11.093 1.00 96.50 271 GLU A CA 1
ATOM 2230 C C . GLU A 1 271 ? 8.950 13.118 -12.281 1.00 96.50 271 GLU A C 1
ATOM 2232 O O . GLU A 1 271 ? 8.631 12.859 -13.438 1.00 96.50 271 GLU A O 1
ATOM 2237 N N . ARG A 1 272 ? 9.890 14.034 -12.011 1.00 96.12 272 ARG A N 1
ATOM 2238 C CA . ARG A 1 272 ? 10.620 14.807 -13.031 1.00 96.12 272 ARG A CA 1
ATOM 2239 C C . ARG A 1 272 ? 11.452 13.926 -13.967 1.00 96.12 272 ARG A C 1
ATOM 2241 O O . ARG A 1 272 ? 11.623 14.274 -15.131 1.00 96.12 272 ARG A O 1
ATOM 2248 N N . THR A 1 273 ? 11.971 12.805 -13.469 1.00 96.62 273 THR A N 1
ATOM 2249 C CA . THR A 1 273 ? 12.754 11.844 -14.258 1.00 96.62 273 THR A CA 1
ATOM 2250 C C . THR A 1 273 ? 11.835 11.016 -15.152 1.00 96.62 273 THR A C 1
ATOM 2252 O O . THR A 1 273 ? 12.157 10.814 -16.321 1.00 96.62 273 THR A O 1
ATOM 2255 N N . LEU A 1 274 ? 10.646 10.641 -14.663 1.00 97.31 274 LEU A N 1
ATOM 2256 C CA . LEU A 1 274 ? 9.594 10.046 -15.494 1.00 97.31 274 LEU A CA 1
ATOM 2257 C C . LEU A 1 274 ? 9.138 11.020 -16.596 1.00 97.31 274 LEU A C 1
ATOM 2259 O O . LEU A 1 274 ? 9.190 10.667 -17.768 1.00 97.31 274 LEU A O 1
ATOM 2263 N N . GLN A 1 275 ? 8.807 12.268 -16.249 1.00 96.31 275 GLN A N 1
ATOM 2264 C CA . GLN A 1 275 ? 8.439 13.319 -17.213 1.00 96.31 275 GLN A CA 1
ATOM 2265 C C . GLN A 1 275 ? 9.556 13.599 -18.241 1.00 96.31 275 GLN A C 1
ATOM 2267 O O . GLN A 1 275 ? 9.275 13.926 -19.395 1.00 96.31 275 GLN A O 1
ATOM 2272 N N . HIS A 1 276 ? 10.832 13.454 -17.861 1.00 96.56 276 HIS A N 1
ATOM 2273 C CA . HIS A 1 276 ? 11.949 13.555 -18.803 1.00 96.56 276 HIS A CA 1
ATOM 2274 C C . HIS A 1 276 ? 11.980 12.377 -19.787 1.00 96.56 276 HIS A C 1
ATOM 2276 O O . HIS A 1 276 ? 12.140 12.614 -20.983 1.00 96.56 276 HIS A O 1
ATOM 2282 N N . ILE A 1 277 ? 11.786 11.141 -19.310 1.00 97.00 277 ILE A N 1
ATOM 2283 C CA . ILE A 1 277 ? 11.690 9.937 -20.155 1.00 97.00 277 ILE A CA 1
ATOM 2284 C C . ILE A 1 277 ? 10.503 10.058 -21.119 1.00 97.00 277 ILE A C 1
ATOM 2286 O O . ILE A 1 277 ? 10.681 9.873 -22.320 1.00 97.00 277 ILE A O 1
ATOM 2290 N N . GLU A 1 278 ? 9.330 10.461 -20.626 1.00 94.94 278 GLU A N 1
ATOM 2291 C CA . GLU A 1 278 ? 8.140 10.753 -21.440 1.00 94.94 278 GLU A CA 1
ATOM 2292 C C . GLU A 1 278 ? 8.440 11.801 -22.528 1.00 94.94 278 GLU A C 1
ATOM 2294 O O . GLU A 1 278 ? 8.097 11.608 -23.692 1.00 94.94 278 GLU A O 1
ATOM 2299 N N . GLY A 1 279 ? 9.159 12.876 -22.187 1.00 94.50 279 GLY A N 1
ATOM 2300 C CA . GLY A 1 279 ? 9.603 13.890 -23.150 1.00 94.50 279 GLY A CA 1
ATOM 2301 C C . GLY A 1 279 ? 10.630 13.394 -24.179 1.00 94.50 279 GLY A C 1
ATOM 2302 O O . GLY A 1 279 ? 10.733 13.977 -25.258 1.00 94.50 279 GLY A O 1
ATOM 2303 N N . MET A 1 280 ? 11.375 12.321 -23.887 1.00 95.19 280 MET A N 1
ATOM 2304 C CA . MET A 1 280 ? 12.267 11.671 -24.856 1.00 95.19 280 MET A CA 1
ATOM 2305 C C . MET A 1 280 ? 11.520 10.760 -25.839 1.00 95.19 280 MET A C 1
ATOM 2307 O O . MET A 1 280 ? 12.008 10.578 -26.958 1.00 95.19 280 MET A O 1
ATOM 2311 N N . VAL A 1 281 ? 10.351 10.219 -25.464 1.00 95.31 281 VAL A N 1
ATOM 2312 C CA . VAL A 1 281 ? 9.579 9.289 -26.311 1.00 95.31 281 VAL A CA 1
ATOM 2313 C C . VAL A 1 281 ? 9.303 9.886 -27.681 1.00 95.31 281 VAL A C 1
ATOM 2315 O O . VAL A 1 281 ? 9.560 9.213 -28.667 1.00 95.31 281 VAL A O 1
ATOM 2318 N N . GLU A 1 282 ? 8.853 11.138 -27.789 1.00 90.31 282 GLU A N 1
ATOM 2319 C CA . GLU A 1 282 ? 8.468 11.711 -29.092 1.00 90.31 282 GLU A CA 1
ATOM 2320 C C . GLU A 1 282 ? 9.648 11.818 -30.082 1.00 90.31 282 GLU A C 1
ATOM 2322 O O . GLU A 1 282 ? 9.467 11.609 -31.284 1.00 90.31 282 GLU A O 1
ATOM 2327 N N . ALA A 1 283 ? 10.873 12.062 -29.597 1.00 90.19 283 ALA A N 1
ATOM 2328 C CA . ALA A 1 283 ? 12.075 12.052 -30.439 1.00 90.19 283 ALA A CA 1
ATOM 2329 C C . ALA A 1 283 ? 12.442 10.626 -30.884 1.00 90.19 283 ALA A C 1
ATOM 2331 O O . ALA A 1 283 ? 12.701 10.380 -32.063 1.00 90.19 283 ALA A O 1
ATOM 2332 N N . VAL A 1 284 ? 12.394 9.662 -29.957 1.00 96.00 284 VAL A N 1
ATOM 2333 C CA . VAL A 1 284 ? 12.631 8.246 -30.269 1.00 96.00 284 VAL A CA 1
ATOM 2334 C C . VAL A 1 284 ? 11.575 7.725 -31.248 1.00 96.00 284 VAL A C 1
ATOM 2336 O O . VAL A 1 284 ? 11.920 7.055 -32.221 1.00 96.00 284 VAL A O 1
ATOM 2339 N N . ARG A 1 285 ? 10.306 8.071 -31.032 1.00 94.19 285 ARG A N 1
ATOM 2340 C CA . ARG A 1 285 ? 9.123 7.674 -31.803 1.00 94.19 285 ARG A CA 1
ATOM 2341 C C . ARG A 1 285 ? 9.202 8.109 -33.257 1.00 94.19 285 ARG A C 1
ATOM 2343 O O . ARG A 1 285 ? 9.025 7.275 -34.138 1.00 94.19 285 ARG A O 1
ATOM 2350 N N . ALA A 1 286 ? 9.535 9.377 -33.506 1.00 93.50 286 ALA A N 1
ATOM 2351 C CA . ALA A 1 286 ? 9.714 9.912 -34.858 1.00 93.50 286 ALA A CA 1
ATOM 2352 C C . ALA A 1 286 ? 10.756 9.129 -35.683 1.00 93.50 286 ALA A C 1
ATOM 2354 O O . ALA A 1 286 ? 10.666 9.072 -36.906 1.00 93.50 286 ALA A O 1
ATOM 2355 N N . ASN A 1 287 ? 11.713 8.496 -34.998 1.00 94.94 287 ASN A N 1
ATOM 2356 C CA . ASN A 1 287 ? 12.850 7.789 -35.575 1.00 94.94 287 ASN A CA 1
ATOM 2357 C C . ASN A 1 287 ? 12.779 6.254 -35.385 1.00 94.94 287 ASN A C 1
ATOM 2359 O O . ASN A 1 287 ? 13.813 5.581 -35.443 1.00 94.94 287 ASN A O 1
ATOM 2363 N N . THR A 1 288 ? 11.601 5.677 -35.111 1.00 95.56 288 THR A N 1
ATOM 2364 C CA . THR A 1 288 ? 11.396 4.238 -34.823 1.00 95.56 288 THR A CA 1
ATOM 2365 C C . THR A 1 288 ? 10.250 3.666 -35.670 1.00 95.56 288 THR A C 1
ATOM 2367 O O . THR A 1 288 ? 9.306 4.371 -36.010 1.00 95.56 288 THR A O 1
ATOM 2370 N N . SER A 1 289 ? 10.332 2.387 -36.051 1.00 94.38 289 SER A N 1
ATOM 2371 C CA . SER A 1 289 ? 9.258 1.708 -36.800 1.00 94.38 289 SER A CA 1
ATOM 2372 C C . SER A 1 289 ? 7.972 1.556 -35.966 1.00 94.38 289 SER A C 1
ATOM 2374 O O . SER A 1 289 ? 8.067 1.503 -34.740 1.00 94.38 289 SER A O 1
ATOM 2376 N N . PRO A 1 290 ? 6.776 1.412 -36.576 1.00 93.25 290 PRO A N 1
ATOM 2377 C CA . PRO A 1 290 ? 5.507 1.381 -35.838 1.00 93.25 290 PRO A CA 1
ATOM 2378 C C . PRO A 1 290 ? 5.439 0.349 -34.698 1.00 93.25 290 PRO A C 1
ATOM 2380 O O . PRO A 1 290 ? 5.060 0.701 -33.589 1.00 93.25 290 PRO A O 1
ATOM 2383 N N . GLY A 1 291 ? 5.901 -0.888 -34.916 1.00 92.69 291 GLY A N 1
ATOM 2384 C CA . GLY A 1 291 ? 5.941 -1.903 -33.849 1.00 92.69 291 GLY A CA 1
ATOM 2385 C C . GLY A 1 291 ? 6.990 -1.629 -32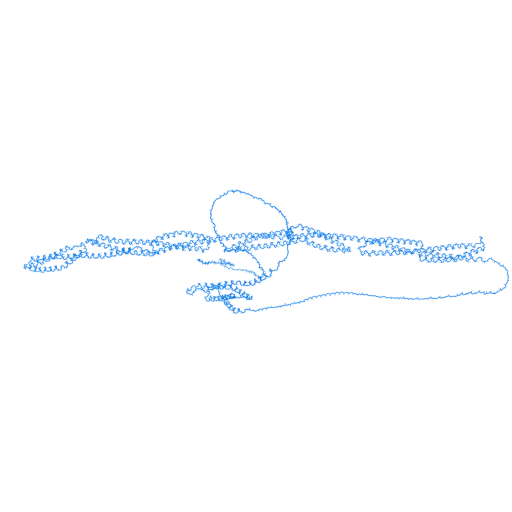.760 1.00 92.69 291 GLY A C 1
ATOM 2386 O O . GLY A 1 291 ? 6.875 -2.132 -31.650 1.00 92.69 291 GLY A O 1
ATOM 2387 N N . GLY A 1 292 ? 8.011 -0.815 -33.047 1.00 93.75 292 GLY A N 1
ATOM 2388 C CA . GLY A 1 292 ? 8.960 -0.332 -32.040 1.00 93.75 292 GLY A CA 1
ATOM 2389 C C . GLY A 1 292 ? 8.418 0.867 -31.257 1.00 93.75 292 GLY A C 1
ATOM 2390 O O . GLY A 1 292 ? 8.738 1.027 -30.085 1.00 93.75 292 GLY A O 1
ATOM 2391 N N . VAL A 1 293 ? 7.556 1.680 -31.879 1.00 95.12 293 VAL A N 1
ATOM 2392 C CA . VAL A 1 293 ? 6.788 2.731 -31.195 1.00 95.12 293 VAL A CA 1
ATOM 2393 C C . VAL A 1 293 ? 5.837 2.115 -30.172 1.00 95.12 293 VAL A C 1
ATOM 2395 O O . VAL A 1 293 ? 5.828 2.569 -29.035 1.00 95.12 293 VAL A O 1
ATOM 2398 N N . GLU A 1 294 ? 5.118 1.048 -30.534 1.00 94.56 294 GLU A N 1
ATOM 2399 C CA . GLU A 1 294 ? 4.252 0.303 -29.605 1.00 94.56 294 GLU A CA 1
ATOM 2400 C C . GLU A 1 294 ? 5.034 -0.195 -28.372 1.00 94.56 294 GLU A C 1
ATOM 2402 O O . GLU A 1 294 ? 4.594 0.019 -27.245 1.00 94.56 294 GLU A O 1
ATOM 2407 N N . VAL A 1 295 ? 6.235 -0.760 -28.565 1.00 94.50 295 VAL A N 1
ATOM 2408 C CA . VAL A 1 295 ? 7.111 -1.211 -27.464 1.00 94.50 295 VAL A CA 1
ATOM 2409 C C . VAL A 1 295 ? 7.610 -0.053 -26.588 1.00 94.50 295 VAL A C 1
ATOM 2411 O O . VAL A 1 295 ? 7.661 -0.197 -25.370 1.00 94.50 295 VAL A O 1
ATOM 2414 N N . VAL A 1 296 ? 7.966 1.098 -27.168 1.00 95.56 296 VAL A N 1
ATOM 2415 C CA . VAL A 1 296 ? 8.413 2.281 -26.403 1.00 95.56 296 VAL A CA 1
ATOM 2416 C C . VAL A 1 296 ? 7.252 2.925 -25.628 1.00 95.56 296 VAL A C 1
ATOM 2418 O O . VAL A 1 296 ? 7.440 3.375 -24.498 1.00 95.56 296 VAL A O 1
ATOM 2421 N N . GLU A 1 297 ? 6.044 2.950 -26.197 1.00 94.62 297 GLU A N 1
ATOM 2422 C CA . GLU A 1 297 ? 4.837 3.428 -25.508 1.00 94.62 297 GLU A CA 1
ATOM 2423 C C . GLU A 1 297 ? 4.431 2.488 -24.356 1.00 94.62 297 GLU A C 1
ATOM 2425 O O . GLU A 1 297 ? 4.123 2.971 -23.263 1.00 94.62 297 GLU A O 1
ATOM 2430 N N . GLU A 1 298 ? 4.504 1.165 -24.552 1.00 95.69 298 GLU A N 1
ATOM 2431 C CA . GLU A 1 298 ? 4.277 0.166 -23.496 1.00 95.69 298 GLU A CA 1
ATOM 2432 C C . GLU A 1 298 ? 5.330 0.262 -22.379 1.00 95.69 298 GLU A C 1
ATOM 2434 O O . GLU A 1 298 ? 4.970 0.289 -21.201 1.00 95.69 298 GLU A O 1
ATOM 2439 N N . GLU A 1 299 ? 6.618 0.384 -22.723 1.00 96.00 299 GLU A N 1
ATOM 2440 C CA . GLU A 1 299 ? 7.712 0.487 -21.748 1.00 96.00 299 GLU A CA 1
ATOM 2441 C C . GLU A 1 299 ? 7.548 1.711 -20.832 1.00 96.00 299 GLU A C 1
ATOM 2443 O O . GLU A 1 299 ? 7.709 1.590 -19.615 1.00 96.00 299 GLU A O 1
ATOM 2448 N N . VAL A 1 300 ? 7.170 2.878 -21.372 1.00 97.25 300 VAL A N 1
ATOM 2449 C CA . VAL A 1 300 ? 6.956 4.092 -20.563 1.00 97.25 300 VAL A CA 1
ATOM 2450 C C . VAL A 1 300 ? 5.660 4.048 -19.752 1.00 97.25 300 VAL A C 1
ATOM 2452 O O . VAL A 1 300 ? 5.659 4.524 -18.612 1.00 97.25 300 VAL A O 1
ATOM 2455 N N . GLU A 1 301 ? 4.583 3.440 -20.255 1.00 97.12 301 GLU A N 1
ATOM 2456 C CA . GLU A 1 301 ? 3.378 3.233 -19.441 1.00 97.12 301 GLU A CA 1
ATOM 2457 C C . GLU A 1 301 ? 3.641 2.241 -18.293 1.00 97.12 301 GLU A C 1
ATOM 2459 O O . GLU A 1 301 ? 3.207 2.483 -17.167 1.00 97.12 301 GLU A O 1
ATOM 2464 N N . GLU A 1 302 ? 4.447 1.195 -18.504 1.00 97.62 302 GLU A N 1
ATOM 2465 C CA . GLU A 1 302 ? 4.933 0.317 -17.428 1.00 97.62 302 GLU A CA 1
ATOM 2466 C C . GLU A 1 302 ? 5.735 1.088 -16.363 1.00 97.62 302 GLU A C 1
ATOM 2468 O O . GLU A 1 302 ? 5.501 0.882 -15.168 1.00 97.62 302 GLU A O 1
ATOM 2473 N N . LEU A 1 303 ? 6.613 2.032 -16.744 1.00 97.88 303 LEU A N 1
ATOM 2474 C CA . LEU A 1 303 ? 7.303 2.906 -15.775 1.00 97.88 303 LEU A CA 1
ATOM 2475 C C . LEU A 1 303 ? 6.327 3.788 -14.991 1.00 97.88 303 LEU A C 1
ATOM 2477 O O . LEU A 1 303 ? 6.447 3.912 -13.767 1.00 97.88 303 LEU A O 1
ATOM 2481 N N . ARG A 1 304 ? 5.369 4.406 -15.689 1.00 98.06 304 ARG A N 1
ATOM 2482 C CA . ARG A 1 304 ? 4.361 5.296 -15.104 1.00 98.06 304 ARG A CA 1
ATOM 2483 C C . ARG A 1 304 ? 3.494 4.539 -14.102 1.00 98.06 304 ARG A C 1
ATOM 2485 O O . ARG A 1 304 ? 3.340 4.985 -12.963 1.00 98.06 304 ARG A O 1
ATOM 2492 N N . LEU A 1 305 ? 2.998 3.365 -14.483 1.00 98.00 305 LEU A N 1
ATOM 2493 C CA . LEU A 1 305 ? 2.221 2.486 -13.616 1.00 98.00 305 LEU A CA 1
ATOM 2494 C C . LEU A 1 305 ? 3.067 1.947 -12.454 1.00 98.00 305 LEU A C 1
ATOM 2496 O O . LEU A 1 305 ? 2.576 1.902 -11.330 1.00 98.00 305 LEU A O 1
ATOM 2500 N N . ALA A 1 306 ? 4.337 1.588 -12.660 1.00 97.62 306 ALA A N 1
ATOM 2501 C CA . ALA A 1 306 ? 5.231 1.157 -11.581 1.00 97.62 306 ALA A CA 1
ATOM 2502 C C . ALA A 1 306 ? 5.490 2.265 -10.542 1.00 97.62 306 ALA A C 1
ATOM 2504 O O . ALA A 1 306 ? 5.418 2.002 -9.338 1.00 97.62 306 ALA A O 1
ATOM 2505 N N . TRP A 1 307 ? 5.706 3.510 -10.978 1.00 98.25 307 TRP A N 1
ATOM 2506 C CA . TRP A 1 307 ? 5.826 4.665 -10.082 1.00 98.25 307 TRP A CA 1
ATOM 2507 C C . TRP A 1 307 ? 4.515 4.954 -9.332 1.00 98.25 307 TRP A C 1
ATOM 2509 O O . TRP A 1 307 ? 4.534 5.153 -8.115 1.00 98.25 307 TRP A O 1
ATOM 2519 N N . GLN A 1 308 ? 3.363 4.888 -10.011 1.00 97.31 308 GLN A N 1
ATOM 2520 C CA . GLN A 1 308 ? 2.047 5.037 -9.373 1.00 97.31 308 GLN A CA 1
ATOM 2521 C C . GLN A 1 308 ? 1.769 3.933 -8.337 1.00 97.31 308 GLN A C 1
ATOM 2523 O O . GLN A 1 308 ? 1.333 4.240 -7.228 1.00 97.31 308 GLN A O 1
ATOM 2528 N N . ARG A 1 309 ? 2.073 2.663 -8.649 1.00 96.81 309 ARG A N 1
ATOM 2529 C CA . ARG A 1 309 ? 1.961 1.517 -7.719 1.00 96.81 309 ARG A CA 1
ATOM 2530 C C . ARG A 1 309 ? 2.821 1.740 -6.463 1.00 96.81 309 ARG A C 1
ATOM 2532 O O . ARG A 1 309 ? 2.351 1.497 -5.351 1.00 96.81 309 ARG A O 1
ATOM 2539 N N . LEU A 1 310 ? 4.046 2.252 -6.619 1.00 96.94 310 LEU A N 1
ATOM 2540 C CA . LEU A 1 310 ? 4.940 2.585 -5.502 1.00 96.94 310 LEU A CA 1
ATOM 2541 C C . LEU A 1 310 ? 4.389 3.736 -4.640 1.00 96.94 310 LEU A C 1
ATOM 2543 O O . LEU A 1 310 ? 4.329 3.601 -3.419 1.00 96.94 310 LEU A O 1
ATOM 2547 N N . ARG A 1 311 ? 3.925 4.830 -5.260 1.00 96.94 311 ARG A N 1
ATOM 2548 C CA . ARG A 1 311 ? 3.278 5.970 -4.574 1.00 96.94 311 ARG A CA 1
ATOM 2549 C C . ARG A 1 311 ? 2.015 5.553 -3.812 1.00 96.94 311 ARG A C 1
ATOM 2551 O O . ARG A 1 311 ? 1.812 5.987 -2.681 1.00 96.94 311 ARG A O 1
ATOM 2558 N N . GLN A 1 312 ? 1.197 4.674 -4.391 1.00 96.25 312 GLN A N 1
ATOM 2559 C CA . GLN A 1 312 ? 0.020 4.116 -3.723 1.00 96.25 312 GLN A CA 1
ATOM 2560 C C . GLN A 1 312 ? 0.418 3.266 -2.507 1.00 96.25 312 GLN A C 1
ATOM 2562 O O . GLN A 1 312 ? -0.127 3.457 -1.422 1.00 96.25 312 GLN A O 1
ATOM 2567 N N . SER A 1 313 ? 1.423 2.398 -2.655 1.00 95.38 313 SER A N 1
ATOM 2568 C CA . SER A 1 313 ? 1.919 1.538 -1.569 1.00 95.38 313 SER A CA 1
ATOM 2569 C C . SER A 1 313 ? 2.528 2.349 -0.411 1.00 95.38 313 SER A C 1
ATOM 2571 O O . SER A 1 313 ? 2.325 2.013 0.755 1.00 95.38 313 SER A O 1
ATOM 2573 N N . LEU A 1 314 ? 3.218 3.457 -0.713 1.00 95.56 314 LEU A N 1
ATOM 2574 C CA . LEU A 1 314 ? 3.695 4.435 0.276 1.00 95.56 314 LEU A CA 1
ATOM 2575 C C . LEU A 1 314 ? 2.536 5.086 1.044 1.00 95.56 314 LEU A C 1
ATOM 2577 O O . LEU A 1 314 ? 2.588 5.193 2.271 1.00 95.56 314 LEU A O 1
ATOM 2581 N N . CYS A 1 315 ? 1.475 5.481 0.336 1.00 93.25 315 CYS A N 1
ATOM 2582 C CA . CYS A 1 315 ? 0.283 6.075 0.938 1.00 93.25 315 CYS A CA 1
ATOM 2583 C C . CYS A 1 315 ? -0.452 5.084 1.859 1.00 93.25 315 CYS A C 1
ATOM 2585 O O . CYS A 1 315 ? -0.800 5.432 2.989 1.00 93.25 315 CYS A O 1
ATOM 2587 N N . GLU A 1 316 ? -0.626 3.837 1.416 1.00 94.00 316 GLU A N 1
ATOM 2588 C CA . GLU A 1 316 ? -1.266 2.765 2.190 1.00 94.00 316 GLU A CA 1
ATOM 2589 C C . GLU A 1 316 ? -0.459 2.383 3.438 1.00 94.00 316 GLU A C 1
ATOM 2591 O O . GLU A 1 316 ? -1.032 2.257 4.522 1.00 94.00 316 GLU A O 1
ATOM 2596 N N . ALA A 1 317 ? 0.869 2.275 3.328 1.00 92.81 317 ALA A N 1
ATOM 2597 C CA . ALA A 1 317 ? 1.746 2.034 4.473 1.00 92.81 317 ALA A CA 1
ATOM 2598 C C . ALA A 1 317 ? 1.714 3.202 5.478 1.00 92.81 317 ALA A C 1
ATOM 2600 O O . ALA A 1 317 ? 1.590 2.982 6.687 1.00 92.81 317 ALA A O 1
ATOM 2601 N N . GLY A 1 318 ? 1.764 4.446 4.990 1.00 91.94 318 GLY A N 1
ATOM 2602 C CA . GLY A 1 318 ? 1.689 5.649 5.822 1.00 91.94 318 GLY A CA 1
ATOM 2603 C C . GLY A 1 318 ? 0.355 5.785 6.563 1.00 91.94 318 GLY A C 1
ATOM 2604 O O . GLY A 1 318 ? 0.341 6.081 7.760 1.00 91.94 318 GLY A O 1
ATOM 2605 N N . GLU A 1 319 ? -0.769 5.515 5.894 1.00 91.75 319 GLU A N 1
ATOM 2606 C CA . GLU A 1 319 ? -2.091 5.519 6.530 1.00 91.75 319 GLU A CA 1
ATOM 2607 C C . GLU A 1 319 ? -2.268 4.335 7.491 1.00 91.75 319 GLU A C 1
ATOM 2609 O O . GLU A 1 319 ? -2.807 4.514 8.583 1.00 91.75 319 GLU A O 1
ATOM 2614 N N . GLY A 1 320 ? -1.740 3.152 7.163 1.00 90.31 320 GLY A N 1
ATOM 2615 C CA . GLY A 1 320 ? -1.721 1.995 8.062 1.00 90.31 320 GLY A CA 1
ATOM 2616 C C . GLY A 1 320 ? -0.987 2.279 9.378 1.00 90.31 320 GLY A C 1
ATOM 2617 O O . GLY A 1 320 ? -1.518 2.000 10.459 1.00 90.31 320 GLY A O 1
ATOM 2618 N N . LEU A 1 321 ? 0.192 2.912 9.314 1.00 90.44 321 LEU A N 1
ATOM 2619 C CA . LEU A 1 321 ? 0.908 3.378 10.508 1.00 90.44 321 LEU A CA 1
ATOM 2620 C C . LEU A 1 321 ? 0.139 4.476 11.254 1.00 90.44 321 LEU A C 1
ATOM 2622 O O . LEU A 1 321 ? 0.095 4.448 12.484 1.00 90.44 321 LEU A O 1
ATOM 2626 N N . ARG A 1 322 ? -0.508 5.411 10.546 1.00 91.81 322 ARG A N 1
ATOM 2627 C CA . ARG A 1 322 ? -1.299 6.487 11.167 1.00 91.81 322 ARG A CA 1
ATOM 2628 C C . ARG A 1 322 ? -2.529 5.957 11.912 1.00 91.81 322 ARG A C 1
ATOM 2630 O O . ARG A 1 322 ? -2.775 6.383 13.039 1.00 91.81 322 ARG A O 1
ATOM 2637 N N . ILE A 1 323 ? -3.246 4.989 11.340 1.00 90.19 323 ILE A N 1
ATOM 2638 C CA . ILE A 1 323 ? -4.362 4.281 11.991 1.00 90.19 323 ILE A CA 1
ATOM 2639 C C . ILE A 1 323 ? -3.861 3.481 13.203 1.00 90.19 323 ILE A C 1
ATOM 2641 O O . ILE A 1 323 ? -4.488 3.514 14.264 1.00 90.19 323 ILE A O 1
ATOM 2645 N N . SER A 1 324 ? -2.718 2.796 13.081 1.00 87.88 324 SER A N 1
ATOM 2646 C CA . SER A 1 324 ? -2.085 2.093 14.205 1.00 87.88 324 SER A CA 1
ATOM 2647 C C . SER A 1 324 ? -1.770 3.054 15.358 1.00 87.88 324 SER A C 1
ATOM 2649 O O . SER A 1 324 ? -2.183 2.808 16.495 1.00 87.88 324 SER A O 1
ATOM 2651 N N . LEU A 1 325 ? -1.129 4.189 15.060 1.00 89.62 325 LEU A N 1
ATOM 2652 C CA . LEU A 1 325 ? -0.741 5.200 16.042 1.00 89.62 325 LEU A CA 1
ATOM 2653 C C . LEU A 1 325 ? -1.952 5.854 16.723 1.00 89.62 325 LEU A C 1
ATOM 2655 O O . LEU A 1 325 ? -1.965 5.974 17.951 1.00 89.62 325 LEU A O 1
ATOM 2659 N N . ASP A 1 326 ? -2.997 6.208 15.967 1.00 88.31 326 ASP A N 1
ATOM 2660 C CA . ASP A 1 326 ? -4.255 6.687 16.549 1.00 88.31 326 ASP A CA 1
ATOM 2661 C C . ASP A 1 326 ? -4.859 5.622 17.477 1.00 88.31 326 ASP A C 1
ATOM 2663 O O . ASP A 1 326 ? -5.145 5.916 18.639 1.00 88.31 326 ASP A O 1
ATOM 2667 N N . SER A 1 327 ? -4.945 4.360 17.037 1.00 87.75 327 SER A N 1
ATOM 2668 C CA . SER A 1 327 ? -5.475 3.266 17.864 1.00 87.75 327 SER A CA 1
ATOM 2669 C C . SER A 1 327 ? -4.681 3.061 19.164 1.00 87.75 327 SER A C 1
ATOM 2671 O O . SER A 1 327 ? -5.277 2.846 20.223 1.00 87.75 327 SER A O 1
ATOM 2673 N N . GLN A 1 328 ? -3.354 3.215 19.119 1.00 88.00 328 GLN A N 1
ATOM 2674 C CA . GLN A 1 328 ? -2.475 3.166 20.286 1.00 88.00 328 GLN A CA 1
ATOM 2675 C C . GLN A 1 328 ? -2.706 4.361 21.222 1.00 88.00 328 GLN A C 1
ATOM 2677 O O . GLN A 1 328 ? -2.801 4.168 22.438 1.00 88.00 328 GLN A O 1
ATOM 2682 N N . SER A 1 329 ? -2.852 5.578 20.687 1.00 88.25 329 SER A N 1
ATOM 2683 C CA . SER A 1 329 ? -3.149 6.774 21.487 1.00 88.25 329 SER A CA 1
ATOM 2684 C C . SER A 1 329 ? -4.527 6.673 22.160 1.00 88.25 329 SER A C 1
ATOM 2686 O O . SER A 1 329 ? -4.672 6.946 23.358 1.00 88.25 329 SER A O 1
ATOM 2688 N N . GLN A 1 330 ? -5.529 6.159 21.437 1.00 89.38 330 GLN A N 1
ATOM 2689 C CA . GLN A 1 330 ? -6.855 5.887 21.974 1.00 89.38 330 GLN A CA 1
ATOM 2690 C C . GLN A 1 330 ? -6.802 4.821 23.072 1.00 89.38 330 GLN A C 1
ATOM 2692 O O . GLN A 1 330 ? -7.424 5.026 24.116 1.00 89.38 330 GLN A O 1
ATOM 2697 N N . TYR A 1 331 ? -6.075 3.713 22.889 1.00 89.31 331 TYR A N 1
ATOM 2698 C CA . TYR A 1 331 ? -5.907 2.696 23.935 1.00 89.31 331 TYR A CA 1
ATOM 2699 C C . TYR A 1 331 ? -5.284 3.298 25.198 1.00 89.31 331 TYR A C 1
ATOM 2701 O O . TYR A 1 331 ? -5.851 3.153 26.280 1.00 89.31 331 TYR A O 1
ATOM 2709 N N . GLN A 1 332 ? -4.184 4.050 25.072 1.00 88.44 332 GLN A N 1
ATOM 2710 C CA . GLN A 1 332 ? -3.536 4.716 26.208 1.00 88.44 332 GLN A CA 1
ATOM 2711 C C . GLN A 1 332 ? -4.498 5.666 26.946 1.00 88.44 332 GLN A C 1
ATOM 2713 O O . GLN A 1 332 ? -4.597 5.599 28.172 1.00 88.44 332 GLN A O 1
ATOM 2718 N N . SER A 1 333 ? -5.283 6.468 26.219 1.00 89.62 333 SER A N 1
ATOM 2719 C CA . SER A 1 333 ? -6.303 7.360 26.796 1.00 89.62 333 SER A CA 1
ATOM 2720 C C . SER A 1 333 ? -7.448 6.618 27.506 1.00 89.62 333 SER A C 1
ATOM 2722 O O . SER A 1 333 ? -7.989 7.115 28.498 1.00 89.62 333 SER A O 1
ATOM 2724 N N . HIS A 1 334 ? -7.857 5.441 27.021 1.00 88.81 334 HIS A N 1
ATOM 2725 C CA . HIS A 1 334 ? -8.861 4.614 27.705 1.00 88.81 334 HIS A CA 1
ATOM 2726 C C . HIS A 1 334 ? -8.269 3.923 28.943 1.00 88.81 334 HIS A C 1
ATOM 2728 O O . HIS A 1 334 ? -8.929 3.873 29.978 1.00 88.81 334 HIS A O 1
ATOM 2734 N N . CYS A 1 335 ? -7.019 3.460 28.876 1.00 89.38 335 CYS A N 1
ATOM 2735 C CA . CYS A 1 335 ? -6.299 2.867 30.004 1.00 89.38 335 CYS A CA 1
ATOM 2736 C C . CYS A 1 335 ? -6.067 3.870 31.146 1.00 89.38 335 CYS A C 1
ATOM 2738 O O . CYS A 1 335 ? -6.279 3.519 32.305 1.00 89.38 335 CYS A O 1
ATOM 2740 N N . GLN A 1 336 ? -5.691 5.116 30.833 1.00 90.12 336 GLN A N 1
ATOM 2741 C CA . GLN A 1 336 ? -5.541 6.188 31.827 1.00 90.12 336 GLN A CA 1
ATOM 2742 C C . GLN A 1 336 ? -6.864 6.484 32.545 1.00 90.12 336 GLN A C 1
ATOM 2744 O O . GLN A 1 336 ? -6.925 6.364 33.766 1.00 90.12 336 GLN A O 1
ATOM 2749 N N . ARG A 1 337 ? -7.940 6.774 31.798 1.00 91.94 337 ARG A N 1
ATOM 2750 C CA . ARG A 1 337 ? -9.265 7.069 32.379 1.00 91.94 337 ARG A CA 1
ATOM 2751 C C . ARG A 1 337 ? -9.817 5.911 33.213 1.00 91.94 337 ARG A C 1
ATOM 2753 O O . ARG A 1 337 ? -10.332 6.141 34.303 1.00 91.94 337 ARG A O 1
ATOM 2760 N N . LEU A 1 338 ? -9.649 4.669 32.750 1.00 93.12 338 LEU A N 1
ATOM 2761 C CA . LEU A 1 338 ? -10.054 3.496 33.524 1.00 93.12 338 LEU A CA 1
ATOM 2762 C C . LEU A 1 338 ? -9.252 3.382 34.832 1.00 93.12 338 LEU A C 1
ATOM 2764 O O . LEU A 1 338 ? -9.837 3.117 35.879 1.00 93.12 338 LEU A O 1
ATOM 2768 N N . GLY A 1 339 ? -7.937 3.618 34.800 1.00 91.31 339 GLY A N 1
ATOM 2769 C CA . GLY A 1 339 ? -7.095 3.642 36.001 1.00 91.31 339 GLY A CA 1
ATOM 2770 C C . GLY A 1 339 ? -7.503 4.731 37.002 1.00 91.31 339 GLY A C 1
ATOM 2771 O O . GLY A 1 339 ? -7.576 4.470 38.204 1.00 91.31 339 GLY A O 1
ATOM 2772 N N . GLU A 1 340 ? -7.837 5.928 36.514 1.00 92.56 340 GLU A N 1
ATOM 2773 C CA . GLU A 1 340 ? -8.335 7.042 37.330 1.00 92.56 340 GLU A CA 1
ATOM 2774 C C . GLU A 1 340 ? -9.690 6.723 37.985 1.00 92.56 340 GLU A C 1
ATOM 2776 O O . GLU A 1 340 ? -9.862 6.957 39.184 1.00 92.56 340 GLU A O 1
ATOM 2781 N N . ASP A 1 341 ? -10.647 6.152 37.248 1.00 92.62 341 ASP A N 1
ATOM 2782 C CA . ASP A 1 341 ? -11.955 5.753 37.792 1.00 92.62 341 ASP A CA 1
ATOM 2783 C C . ASP A 1 341 ? -11.843 4.581 38.791 1.00 92.62 341 ASP A C 1
ATOM 2785 O O . ASP A 1 341 ? -12.550 4.564 39.805 1.00 92.62 341 ASP A O 1
ATOM 2789 N N . ILE A 1 342 ? -10.927 3.626 38.567 1.00 93.00 342 ILE A N 1
ATOM 2790 C CA . ILE A 1 342 ? -10.625 2.553 39.535 1.00 93.00 342 ILE A CA 1
ATOM 2791 C C . ILE A 1 342 ? -10.092 3.158 40.837 1.00 93.00 342 ILE A C 1
ATOM 2793 O O . ILE A 1 342 ? -10.599 2.829 41.913 1.00 93.00 342 ILE A O 1
ATOM 2797 N N . ALA A 1 343 ? -9.102 4.052 40.755 1.00 91.69 343 ALA A N 1
ATOM 2798 C CA . ALA A 1 343 ? -8.474 4.665 41.924 1.00 91.69 343 ALA A CA 1
ATOM 2799 C C . ALA A 1 343 ? -9.472 5.500 42.749 1.00 91.69 343 ALA A C 1
ATOM 2801 O O . ALA A 1 343 ? -9.463 5.439 43.983 1.00 91.69 343 ALA A O 1
ATOM 2802 N N . GLN A 1 344 ? -10.379 6.226 42.084 1.00 92.56 344 GLN A N 1
ATOM 2803 C CA . GLN A 1 344 ? -11.478 6.948 42.736 1.00 92.56 344 GLN A CA 1
ATOM 2804 C C . GLN A 1 344 ? -12.390 6.003 43.535 1.00 92.56 344 GLN A C 1
ATOM 2806 O O . GLN A 1 344 ? -12.651 6.251 44.718 1.00 92.56 344 GLN A O 1
ATOM 2811 N N . LEU A 1 345 ? -12.844 4.900 42.925 1.00 93.12 345 LEU A N 1
ATOM 2812 C CA . LEU A 1 345 ? -13.721 3.941 43.601 1.00 93.12 345 LEU A CA 1
ATOM 2813 C C . LEU A 1 345 ? -12.993 3.195 44.734 1.00 93.12 345 LEU A C 1
ATOM 2815 O O . LEU A 1 345 ? -13.563 3.035 45.813 1.00 93.12 345 LEU A O 1
ATOM 2819 N N . GLN A 1 346 ? -11.728 2.800 44.552 1.00 93.38 346 GLN A N 1
ATOM 2820 C CA . GLN A 1 346 ? -10.903 2.199 45.614 1.00 93.38 346 GLN A CA 1
ATOM 2821 C C . GLN A 1 346 ? -10.772 3.138 46.826 1.00 93.38 346 GLN A C 1
ATOM 2823 O O . GLN A 1 346 ? -11.041 2.736 47.962 1.00 93.38 346 GLN A O 1
ATOM 2828 N N . ALA A 1 347 ? -10.448 4.417 46.603 1.00 91.94 347 ALA A N 1
ATOM 2829 C CA . ALA A 1 347 ? -10.344 5.412 47.672 1.00 91.94 347 ALA A CA 1
ATOM 2830 C C . ALA A 1 347 ? -11.675 5.603 48.428 1.00 91.94 347 ALA A C 1
ATOM 2832 O O . ALA A 1 347 ? -11.692 5.711 49.662 1.00 91.94 347 ALA A O 1
ATOM 2833 N N . LEU A 1 348 ? -12.801 5.589 47.706 1.00 92.44 348 LEU A N 1
ATOM 2834 C CA . LEU A 1 348 ? -14.142 5.640 48.287 1.00 92.44 348 LEU A CA 1
ATOM 2835 C C . LEU A 1 348 ? -14.452 4.391 49.128 1.00 92.44 348 LEU A C 1
ATOM 2837 O O . LEU A 1 348 ? -14.899 4.519 50.271 1.00 92.44 348 LEU A O 1
ATOM 2841 N N . LEU A 1 349 ? -14.157 3.194 48.620 1.00 92.75 349 LEU A N 1
ATOM 2842 C CA . LEU A 1 349 ? -14.357 1.933 49.337 1.00 92.75 349 LEU A CA 1
ATOM 2843 C C . LEU A 1 349 ? -13.490 1.841 50.597 1.00 92.75 349 LEU A C 1
ATOM 2845 O O . LEU A 1 349 ? -13.998 1.455 51.650 1.00 92.75 349 LEU A O 1
ATOM 2849 N N . HIS A 1 350 ? -12.228 2.270 50.557 1.00 90.69 350 HIS A N 1
ATOM 2850 C CA . HIS A 1 350 ? -11.356 2.333 51.738 1.00 90.69 350 HIS A CA 1
ATOM 2851 C C . HIS A 1 350 ? -11.812 3.376 52.782 1.00 90.69 350 HIS A C 1
ATOM 2853 O O . HIS A 1 350 ? -11.568 3.210 53.984 1.00 90.69 350 HIS A O 1
ATOM 2859 N N . ARG A 1 351 ? -12.493 4.458 52.372 1.00 90.94 351 ARG A N 1
ATOM 2860 C CA . ARG A 1 351 ? -13.164 5.388 53.303 1.00 90.94 351 ARG A CA 1
ATOM 2861 C C . ARG A 1 351 ? -14.359 4.710 53.978 1.00 90.94 351 ARG A C 1
ATOM 2863 O O . ARG A 1 351 ? -14.407 4.639 55.203 1.00 90.94 351 ARG A O 1
ATOM 2870 N N . LEU A 1 352 ? -15.261 4.136 53.183 1.00 90.19 352 LEU A N 1
ATOM 2871 C CA . LEU A 1 352 ? -16.466 3.453 53.668 1.00 90.19 352 LEU A CA 1
ATOM 2872 C C . LEU A 1 352 ? -16.133 2.222 54.535 1.00 90.19 352 LEU A C 1
ATOM 2874 O O . LEU A 1 352 ? -16.837 1.928 55.497 1.00 90.19 352 LEU A O 1
ATOM 2878 N N . THR A 1 353 ? -15.016 1.545 54.261 1.00 90.06 353 THR A N 1
ATOM 2879 C CA . THR A 1 353 ? -14.483 0.432 55.066 1.00 90.06 353 THR A CA 1
ATOM 2880 C C . THR A 1 353 ? -14.146 0.885 56.491 1.00 90.06 353 THR A C 1
ATOM 2882 O O . THR A 1 353 ? -14.681 0.305 57.440 1.00 90.06 353 THR A O 1
ATOM 2885 N N . ARG A 1 354 ? -13.381 1.978 56.654 1.00 87.94 354 ARG A N 1
ATOM 2886 C CA . ARG A 1 354 ? -13.110 2.607 57.967 1.00 87.94 354 ARG A CA 1
ATOM 2887 C C . ARG A 1 354 ? -14.385 3.041 58.688 1.00 87.94 354 ARG A C 1
ATOM 2889 O O . ARG A 1 354 ? -14.482 2.925 59.913 1.00 87.94 354 ARG A O 1
ATOM 2896 N N . ASP A 1 355 ? -15.380 3.517 57.944 1.00 84.44 355 ASP A N 1
ATOM 2897 C CA . ASP A 1 355 ? -16.660 3.925 58.521 1.00 84.44 355 ASP A CA 1
ATOM 2898 C C . ASP A 1 355 ? -17.468 2.760 59.116 1.00 84.44 355 ASP A C 1
ATOM 2900 O O . ASP A 1 355 ? -18.240 2.987 60.048 1.00 84.44 355 ASP A O 1
ATOM 2904 N N . LEU A 1 356 ? -17.244 1.524 58.653 1.00 83.50 356 LEU A N 1
ATOM 2905 C CA . LEU A 1 356 ? -17.818 0.308 59.245 1.00 83.50 356 LEU A CA 1
ATOM 2906 C C . LEU A 1 356 ? -17.023 -0.228 60.456 1.00 83.50 356 LEU A C 1
ATOM 2908 O O . LEU A 1 356 ? -17.598 -0.913 61.299 1.00 83.50 356 LEU A O 1
ATOM 2912 N N . GLU A 1 357 ? -15.719 0.049 60.545 1.00 78.25 357 GLU A N 1
ATOM 2913 C CA . GLU A 1 357 ? -14.817 -0.481 61.590 1.00 78.25 357 GLU A CA 1
ATOM 2914 C C . GLU A 1 357 ? -14.811 0.332 62.892 1.00 78.25 357 GLU A C 1
ATOM 2916 O O . GLU A 1 357 ? -14.560 -0.213 63.965 1.00 78.25 357 GLU A O 1
ATOM 2921 N N . THR A 1 358 ? -15.134 1.622 62.815 1.00 62.28 358 THR A N 1
ATOM 2922 C CA . THR A 1 358 ? -15.030 2.619 63.901 1.00 62.28 358 THR A CA 1
ATOM 2923 C C . THR A 1 358 ? -16.126 2.513 64.984 1.00 62.28 358 THR A C 1
ATOM 2925 O O . THR A 1 358 ? -16.601 3.526 65.491 1.00 62.28 358 THR A O 1
ATOM 2928 N N . ALA A 1 359 ? -16.576 1.297 65.319 1.00 54.06 359 ALA A N 1
ATOM 2929 C CA . ALA A 1 359 ? -17.821 1.066 66.067 1.00 54.06 359 ALA A CA 1
ATOM 2930 C C . ALA A 1 359 ? -17.842 -0.198 66.965 1.00 54.06 359 ALA A C 1
ATOM 2932 O O . ALA A 1 359 ? -18.909 -0.762 67.196 1.00 54.06 359 ALA A O 1
ATOM 2933 N N . ARG A 1 360 ? -16.690 -0.684 67.458 1.00 55.22 360 ARG A N 1
ATOM 2934 C CA . ARG A 1 360 ? -16.616 -1.938 68.249 1.00 55.22 360 ARG A CA 1
ATOM 2935 C C . ARG A 1 360 ? -16.475 -1.799 69.767 1.00 55.22 360 ARG A C 1
ATOM 2937 O O . ARG A 1 360 ? -16.680 -2.791 70.460 1.00 55.22 360 ARG A O 1
ATOM 2944 N N . GLU A 1 361 ? -16.137 -0.620 70.278 1.00 45.47 361 GLU A N 1
ATOM 2945 C CA . GLU A 1 361 ? -15.744 -0.424 71.680 1.00 45.47 361 GLU A CA 1
ATOM 2946 C C . GLU A 1 361 ? -16.499 0.772 72.280 1.00 45.47 361 GLU A C 1
ATOM 2948 O O . GLU A 1 361 ? -16.320 1.910 71.851 1.00 45.47 361 GLU A O 1
ATOM 2953 N N . GLY A 1 362 ? -17.390 0.501 73.238 1.00 50.62 362 GLY A N 1
ATOM 2954 C CA . GLY A 1 362 ? -18.266 1.490 73.874 1.00 50.62 362 GLY A CA 1
ATOM 2955 C C . GLY A 1 362 ? -19.420 0.828 74.635 1.00 50.62 362 GLY A C 1
ATOM 2956 O O . GLY A 1 362 ? -19.824 -0.290 74.306 1.00 50.62 362 GLY A O 1
ATOM 2957 N N . ASP A 1 363 ? -19.931 1.497 75.671 1.00 48.47 363 ASP A N 1
ATOM 2958 C CA . ASP A 1 363 ? -21.059 0.998 76.468 1.00 48.47 363 ASP A CA 1
ATOM 2959 C C . ASP A 1 363 ? -22.399 1.183 75.728 1.00 48.47 363 ASP A C 1
ATOM 2961 O O . ASP A 1 363 ? -22.590 2.146 74.982 1.00 48.47 363 ASP A O 1
ATOM 2965 N N . ARG A 1 364 ? -23.339 0.246 75.894 1.00 63.88 364 ARG A N 1
ATOM 2966 C CA . ARG A 1 364 ? -24.472 0.041 74.966 1.00 63.88 364 ARG A CA 1
ATOM 2967 C C . ARG A 1 364 ? -25.658 0.984 75.200 1.00 63.88 364 ARG A C 1
ATOM 2969 O O . ARG A 1 364 ? -26.792 0.531 75.359 1.00 63.88 364 ARG A O 1
ATOM 2976 N N . SER A 1 365 ? -25.422 2.294 75.173 1.00 70.19 365 SER A N 1
ATOM 2977 C CA . SER A 1 365 ? -26.512 3.275 75.118 1.00 70.19 365 SER A CA 1
ATOM 2978 C C . SER A 1 365 ? -27.334 3.112 73.831 1.00 70.19 365 SER A C 1
ATOM 2980 O O . SER A 1 365 ? -26.791 2.936 72.737 1.00 70.19 365 SER A O 1
ATOM 2982 N N . GLU A 1 366 ? -28.659 3.217 73.958 1.00 73.75 366 GLU A N 1
ATOM 2983 C CA . GLU A 1 366 ? -29.610 3.200 72.840 1.00 73.75 366 GLU A CA 1
ATOM 2984 C C . GLU A 1 366 ? -29.251 4.253 71.780 1.00 73.75 366 GLU A C 1
ATOM 2986 O O . GLU A 1 366 ? -29.243 3.962 70.586 1.00 73.75 366 GLU A O 1
ATOM 2991 N N . GLU A 1 367 ? -28.855 5.449 72.214 1.00 75.94 367 GLU A N 1
ATOM 2992 C CA . GLU A 1 367 ? -28.486 6.571 71.344 1.00 75.94 367 GLU A CA 1
ATOM 2993 C C . GLU A 1 367 ? -27.250 6.254 70.489 1.00 75.94 367 GLU A C 1
ATOM 2995 O O . GLU A 1 367 ? -27.198 6.605 69.307 1.00 75.94 367 GLU A O 1
ATOM 3000 N N . GLN A 1 368 ? -26.277 5.528 71.054 1.00 75.38 368 GLN A N 1
ATOM 3001 C CA . GLN A 1 368 ? -25.091 5.081 70.322 1.00 75.38 368 GLN A CA 1
ATOM 3002 C C . GLN A 1 368 ? -25.443 3.992 69.304 1.00 75.38 368 GLN A C 1
ATOM 3004 O O . GLN A 1 368 ? -24.970 4.053 68.169 1.00 75.38 368 GLN A O 1
ATOM 3009 N N . MET A 1 369 ? -26.332 3.053 69.649 1.00 78.75 369 MET A N 1
ATOM 3010 C CA . MET A 1 369 ? -26.824 2.042 68.702 1.00 78.75 369 MET A CA 1
ATOM 3011 C C . MET A 1 369 ? -27.617 2.675 67.545 1.00 78.75 369 MET A C 1
ATOM 3013 O O . MET A 1 369 ? -27.430 2.282 66.393 1.00 78.75 369 MET A O 1
ATOM 3017 N N . VAL A 1 370 ? -28.429 3.710 67.803 1.00 82.25 370 VAL A N 1
ATOM 3018 C CA . VAL A 1 370 ? -29.116 4.489 66.751 1.00 82.25 370 VAL A CA 1
ATOM 3019 C C . VAL A 1 370 ? -28.117 5.246 65.871 1.00 82.25 370 VAL A C 1
ATOM 3021 O O . VAL A 1 370 ? -28.273 5.269 64.647 1.00 82.25 370 VAL A O 1
ATOM 3024 N N . GLY A 1 371 ? -27.072 5.833 66.461 1.00 82.38 371 GLY A N 1
ATOM 3025 C CA . GLY A 1 371 ? -25.985 6.486 65.726 1.00 82.38 371 GLY A CA 1
ATOM 3026 C C . GLY A 1 371 ? -25.229 5.522 64.805 1.00 82.38 371 GLY A C 1
ATOM 3027 O O . GLY A 1 371 ? -25.029 5.825 63.627 1.00 82.38 371 GLY A O 1
ATOM 3028 N N . GLN A 1 372 ? -24.873 4.336 65.309 1.00 82.44 372 GLN A N 1
ATOM 3029 C CA . GLN A 1 372 ? -24.207 3.275 64.545 1.00 82.44 372 GLN A CA 1
ATOM 3030 C C . GLN A 1 372 ? -25.092 2.747 63.409 1.00 82.44 372 GLN A C 1
ATOM 3032 O O . GLN A 1 372 ? -24.653 2.734 62.259 1.00 82.44 372 GLN A O 1
ATOM 3037 N N . TRP A 1 373 ? -26.355 2.402 63.689 1.00 86.69 373 TRP A N 1
ATOM 3038 C CA . TRP A 1 373 ? -27.316 1.964 62.669 1.00 86.69 373 TRP A CA 1
ATOM 3039 C C . TRP A 1 373 ? -27.484 3.009 61.559 1.00 86.69 373 TRP A C 1
ATOM 3041 O O . TRP A 1 373 ? -27.401 2.676 60.375 1.00 86.69 373 TRP A O 1
ATOM 3051 N N . ARG A 1 374 ? -27.622 4.295 61.917 1.00 87.44 374 ARG A N 1
ATOM 3052 C CA . ARG A 1 374 ? -27.709 5.398 60.944 1.00 87.44 374 ARG A CA 1
ATOM 3053 C C . ARG A 1 374 ? -26.425 5.541 60.118 1.00 87.44 374 ARG A C 1
ATOM 3055 O O . ARG A 1 374 ? -26.511 5.784 58.915 1.00 87.44 374 ARG A O 1
ATOM 3062 N N . LYS A 1 375 ? -25.247 5.354 60.726 1.00 87.00 375 LYS A N 1
ATOM 3063 C CA . LYS A 1 375 ? -23.953 5.366 60.022 1.00 87.00 375 LYS A CA 1
ATOM 3064 C C . LYS A 1 375 ? -23.855 4.219 59.010 1.00 87.00 375 LYS A C 1
ATOM 3066 O O . LYS A 1 375 ? -23.519 4.462 57.851 1.00 87.00 375 LYS A O 1
ATOM 3071 N N . TYR A 1 376 ? -24.211 2.997 59.408 1.00 88.81 376 TYR A N 1
ATOM 3072 C CA . TYR A 1 376 ? -24.229 1.832 58.518 1.00 88.81 376 TYR A CA 1
ATOM 3073 C C . TYR A 1 376 ? -25.253 1.987 57.383 1.00 88.81 376 TYR A C 1
ATOM 3075 O O . TYR A 1 376 ? -24.924 1.711 56.228 1.00 88.81 376 TYR A O 1
ATOM 3083 N N . MET A 1 377 ? -26.450 2.507 57.679 1.00 87.69 377 MET A N 1
ATOM 3084 C CA . MET A 1 377 ? -27.467 2.862 56.681 1.00 87.69 377 MET A CA 1
ATOM 3085 C C . MET A 1 377 ? -26.939 3.865 55.652 1.00 87.69 377 MET A C 1
ATOM 3087 O O . MET A 1 377 ? -27.149 3.675 54.455 1.00 87.69 377 MET A O 1
ATOM 3091 N N . ASN A 1 378 ? -26.219 4.900 56.093 1.00 89.31 378 ASN A N 1
ATOM 3092 C CA . ASN A 1 378 ? -25.616 5.877 55.188 1.00 89.31 378 ASN A CA 1
ATOM 3093 C C . ASN A 1 378 ? -24.577 5.219 54.265 1.00 89.31 378 ASN A C 1
ATOM 3095 O O . ASN A 1 378 ? -24.679 5.353 53.049 1.00 89.31 378 ASN A O 1
ATOM 3099 N N . VAL A 1 379 ? -23.654 4.421 54.820 1.00 90.50 379 VAL A N 1
ATOM 3100 C CA . VAL A 1 379 ? -22.665 3.651 54.039 1.00 90.50 379 VAL A CA 1
ATOM 3101 C C . VAL A 1 379 ? -23.346 2.730 53.018 1.00 90.50 379 VAL A C 1
ATOM 3103 O O . VAL A 1 379 ? -22.954 2.708 51.852 1.00 90.50 379 VAL A O 1
ATOM 3106 N N . ARG A 1 380 ? -24.401 2.006 53.418 1.00 90.25 380 ARG A N 1
ATOM 3107 C CA . ARG A 1 380 ? -25.184 1.133 52.527 1.00 90.25 380 ARG A CA 1
ATOM 3108 C C . ARG A 1 380 ? -25.833 1.913 51.380 1.00 90.25 380 ARG A C 1
ATOM 3110 O O . ARG A 1 380 ? -25.856 1.425 50.251 1.00 90.25 380 ARG A O 1
ATOM 3117 N N . ASN A 1 381 ? -26.359 3.102 51.663 1.00 89.81 381 ASN A N 1
ATOM 3118 C CA . ASN A 1 381 ? -27.001 3.949 50.663 1.00 89.81 381 ASN A CA 1
ATOM 3119 C C . ASN A 1 381 ? -25.969 4.532 49.680 1.00 89.81 381 ASN A C 1
ATOM 3121 O O . ASN A 1 381 ? -26.208 4.462 48.478 1.00 89.81 381 ASN A O 1
ATOM 3125 N N . THR A 1 382 ? -24.800 4.995 50.148 1.00 90.31 382 THR A N 1
ATOM 3126 C CA . THR A 1 382 ? -23.686 5.411 49.269 1.00 90.31 382 THR A CA 1
ATOM 3127 C C . THR A 1 382 ? -23.272 4.269 48.337 1.00 90.31 382 THR A C 1
ATOM 3129 O O . THR A 1 382 ? -23.323 4.432 47.125 1.00 90.31 382 THR A O 1
ATOM 3132 N N . LEU A 1 383 ? -22.998 3.072 48.871 1.00 91.12 383 LEU A N 1
ATOM 3133 C CA . LEU A 1 383 ? -22.658 1.872 48.078 1.00 91.12 383 LEU A CA 1
ATOM 3134 C C . LEU A 1 383 ? -23.759 1.438 47.093 1.00 91.12 383 LEU A C 1
ATOM 3136 O O . LEU A 1 383 ? -23.515 0.612 46.223 1.00 91.12 383 LEU A O 1
ATOM 3140 N N . SER A 1 384 ? -24.984 1.945 47.243 1.00 90.00 384 SER A N 1
ATOM 3141 C CA . SER A 1 384 ? -26.086 1.678 46.313 1.00 90.00 384 SER A CA 1
ATOM 3142 C C . SER A 1 384 ? -26.181 2.722 45.192 1.00 90.00 384 SER A C 1
ATOM 3144 O O . SER A 1 384 ? -26.725 2.417 44.135 1.00 90.00 384 SER A O 1
ATOM 3146 N N . ALA A 1 385 ? -25.645 3.932 45.388 1.00 90.19 385 ALA A N 1
ATOM 3147 C CA . ALA A 1 385 ? -25.521 4.944 44.335 1.00 90.19 385 ALA A CA 1
ATOM 3148 C C . ALA A 1 385 ? -24.367 4.608 43.368 1.00 90.19 385 ALA A C 1
ATOM 3150 O O . ALA A 1 385 ? -24.536 4.651 42.144 1.00 90.19 385 ALA A O 1
ATOM 3151 N N . GLU A 1 386 ? -23.229 4.171 43.918 1.00 90.38 386 GLU A N 1
ATOM 3152 C CA . GLU A 1 386 ? -22.013 3.868 43.148 1.00 90.38 386 GLU A CA 1
ATOM 3153 C C . GLU A 1 386 ? -22.077 2.553 42.348 1.00 90.38 386 GLU A C 1
ATOM 3155 O O . GLU A 1 386 ? -21.146 2.239 41.604 1.00 90.38 386 GLU A O 1
ATOM 3160 N N . GLU A 1 387 ? -23.181 1.790 42.401 1.00 90.69 387 GLU A N 1
ATOM 3161 C CA . GLU A 1 387 ? -23.362 0.643 41.491 1.00 90.69 387 GLU A CA 1
ATOM 3162 C C . GLU A 1 387 ? -23.333 1.090 40.018 1.00 90.69 387 GLU A C 1
ATOM 3164 O O . GLU A 1 387 ? -22.908 0.337 39.144 1.00 90.69 387 GLU A O 1
ATOM 3169 N N . SER A 1 388 ? -23.711 2.344 39.748 1.00 89.81 388 SER A N 1
ATOM 3170 C CA . SER A 1 388 ? -23.567 2.975 38.433 1.00 89.81 388 SER A CA 1
ATOM 3171 C C . SER A 1 388 ? -22.099 3.138 38.003 1.00 89.81 388 SER A C 1
ATOM 3173 O O . SER A 1 388 ? -21.766 2.811 36.863 1.00 89.81 388 SER A O 1
ATOM 3175 N N . GLN A 1 389 ? -21.203 3.544 38.911 1.00 92.12 389 GLN A N 1
ATOM 3176 C CA . GLN A 1 389 ? -19.759 3.611 38.656 1.00 92.12 389 GLN A CA 1
ATOM 3177 C C . GLN A 1 389 ? -19.162 2.207 38.462 1.00 92.12 389 GLN A C 1
ATOM 3179 O O . GLN A 1 389 ? -18.345 1.995 37.567 1.00 92.12 389 GLN A O 1
ATOM 3184 N N . VAL A 1 390 ? -19.624 1.217 39.231 1.00 92.50 390 VAL A N 1
ATOM 3185 C CA . VAL A 1 390 ? -19.210 -0.192 39.097 1.00 92.50 390 VAL A CA 1
ATOM 3186 C C . VAL A 1 390 ? -19.573 -0.785 37.728 1.00 92.50 390 VAL A C 1
ATOM 3188 O O . VAL A 1 390 ? -18.780 -1.544 37.169 1.00 92.50 390 VAL A O 1
ATOM 3191 N N . GLU A 1 391 ? -20.737 -0.457 37.161 1.00 92.31 391 GLU A N 1
ATOM 3192 C CA . GLU A 1 391 ? -21.083 -0.872 35.792 1.00 92.31 391 GLU A CA 1
ATOM 3193 C C . GLU A 1 391 ? -20.363 -0.032 34.717 1.00 92.31 391 GLU A C 1
ATOM 3195 O O . GLU A 1 391 ? -19.982 -0.583 33.684 1.00 92.31 391 GLU A O 1
ATOM 3200 N N . ASN A 1 392 ? -20.089 1.257 34.967 1.00 93.06 392 ASN A N 1
ATOM 3201 C CA . ASN A 1 392 ? -19.263 2.101 34.088 1.00 93.06 392 ASN A CA 1
ATOM 3202 C C . ASN A 1 392 ? -17.838 1.531 33.931 1.00 93.06 392 ASN A C 1
ATOM 3204 O O . ASN A 1 392 ? -17.375 1.338 32.810 1.00 93.06 392 ASN A O 1
ATOM 3208 N N . LEU A 1 393 ? -17.181 1.150 35.032 1.00 93.62 393 LEU A N 1
ATOM 3209 C CA . LEU A 1 393 ? -15.858 0.505 35.016 1.00 93.62 393 LEU A CA 1
ATOM 3210 C C . LEU A 1 393 ? -15.834 -0.780 34.171 1.00 93.62 393 LEU A C 1
ATOM 3212 O O . LEU A 1 393 ? -14.910 -1.004 33.389 1.00 93.62 393 LEU A O 1
ATOM 3216 N N . LYS A 1 394 ? -16.878 -1.613 34.275 1.00 92.31 394 LYS A N 1
ATOM 3217 C CA . LYS A 1 394 ? -17.023 -2.828 33.452 1.00 92.31 394 LYS A CA 1
ATOM 3218 C C . LYS A 1 394 ? -17.240 -2.503 31.975 1.00 92.31 394 LYS A C 1
ATOM 3220 O O . LYS A 1 394 ? -16.756 -3.244 31.121 1.00 92.31 394 LYS A O 1
ATOM 3225 N N . ALA A 1 395 ? -17.961 -1.426 31.665 1.00 92.12 395 ALA A N 1
ATOM 3226 C CA . ALA A 1 395 ? -18.163 -0.965 30.295 1.00 92.12 395 ALA A CA 1
ATOM 3227 C C . ALA A 1 395 ? -16.861 -0.418 29.685 1.00 92.12 395 ALA A C 1
ATOM 3229 O O . ALA A 1 395 ? -16.497 -0.828 28.587 1.00 92.12 395 ALA A O 1
ATOM 3230 N N . GLN A 1 396 ? -16.113 0.414 30.414 1.00 91.94 396 GLN A N 1
ATOM 3231 C CA . GLN A 1 396 ? -14.808 0.928 29.981 1.00 91.94 396 GLN A CA 1
ATOM 3232 C C . GLN A 1 396 ? -13.785 -0.196 29.755 1.00 91.94 396 GLN A C 1
ATOM 3234 O O . GLN A 1 396 ? -13.142 -0.234 28.707 1.00 91.94 396 GLN A O 1
ATOM 3239 N N . LEU A 1 397 ? -13.694 -1.168 30.672 1.00 91.50 397 LEU A N 1
ATOM 3240 C CA . LEU A 1 397 ? -12.871 -2.367 30.470 1.00 91.50 397 LEU A CA 1
ATOM 3241 C C . LEU A 1 397 ? -13.297 -3.151 29.220 1.00 91.50 397 LEU A C 1
ATOM 3243 O O . LEU A 1 397 ? -12.451 -3.668 28.494 1.00 91.50 397 LEU A O 1
ATOM 3247 N N . LYS A 1 398 ? -14.602 -3.228 28.940 1.00 89.94 398 LYS A N 1
ATOM 3248 C CA . LYS A 1 398 ? -15.105 -3.903 27.742 1.00 89.94 398 LYS A CA 1
ATOM 3249 C C . LYS A 1 398 ? -14.689 -3.182 26.454 1.00 89.94 398 LYS A C 1
ATOM 3251 O O . LYS A 1 398 ? -14.340 -3.858 25.490 1.00 89.94 398 LYS A O 1
ATOM 3256 N N . GLU A 1 399 ? -14.678 -1.850 26.446 1.00 88.31 399 GLU A N 1
ATOM 3257 C CA . GLU A 1 399 ? -14.164 -1.066 25.314 1.00 88.31 399 GLU A CA 1
ATOM 3258 C C . GLU A 1 399 ? -12.649 -1.246 25.114 1.00 88.31 399 GLU A C 1
ATOM 3260 O O . GLU A 1 399 ? -12.181 -1.148 23.984 1.00 88.31 399 GLU A O 1
ATOM 3265 N N . LEU A 1 400 ? -11.870 -1.603 26.145 1.00 88.88 400 LEU A N 1
ATOM 3266 C CA . LEU A 1 400 ? -10.454 -1.948 25.952 1.00 88.88 400 LEU A CA 1
ATOM 3267 C C . LEU A 1 400 ? -10.246 -3.239 25.140 1.00 88.88 400 LEU A C 1
ATOM 3269 O O . LEU A 1 400 ? -9.242 -3.351 24.442 1.00 88.88 400 LEU A O 1
ATOM 3273 N N . PHE A 1 401 ? -11.191 -4.186 25.149 1.00 84.50 401 PHE A N 1
ATOM 3274 C CA . PHE A 1 401 ? -11.080 -5.431 24.367 1.00 84.50 401 PHE A CA 1
ATOM 3275 C C . PHE A 1 401 ? -11.326 -5.261 22.856 1.00 84.50 401 PHE A C 1
ATOM 3277 O O . PHE A 1 401 ? -11.275 -6.249 22.124 1.00 84.50 401 PHE A O 1
ATOM 3284 N N . ARG A 1 402 ? -11.598 -4.040 22.370 1.00 85.56 402 ARG A N 1
ATOM 3285 C CA . ARG A 1 402 ? -11.624 -3.739 20.924 1.00 85.56 402 ARG A CA 1
ATOM 3286 C C . ARG A 1 402 ? -10.225 -3.484 20.343 1.00 85.56 402 ARG A C 1
ATOM 3288 O O . ARG A 1 402 ? -10.071 -3.480 19.128 1.00 85.56 402 ARG A O 1
ATOM 3295 N N . PHE A 1 403 ? -9.229 -3.265 21.204 1.00 85.00 403 PHE A N 1
ATOM 3296 C CA . PHE A 1 403 ? -7.822 -3.117 20.838 1.00 85.00 403 PHE A CA 1
ATOM 3297 C C . PHE A 1 403 ? -7.090 -4.462 20.993 1.00 85.00 403 PHE A C 1
ATOM 3299 O O . PHE A 1 403 ? -7.494 -5.313 21.783 1.00 85.00 403 PHE A O 1
ATOM 3306 N N . SER A 1 404 ? -5.992 -4.657 20.261 1.00 75.88 404 SER A N 1
ATOM 3307 C CA . SER A 1 404 ? -5.204 -5.906 20.258 1.00 75.88 404 SER A CA 1
ATOM 3308 C C . SER A 1 404 ? -4.238 -6.067 21.447 1.00 75.88 404 SER A C 1
ATOM 3310 O O . SER A 1 404 ? -3.566 -7.091 21.564 1.00 75.88 404 SER A O 1
ATOM 3312 N N . GLN A 1 405 ? -4.139 -5.057 22.314 1.00 83.19 405 GLN A N 1
ATOM 3313 C CA . GLN A 1 405 ? -3.116 -4.931 23.360 1.00 83.19 405 GLN A CA 1
ATOM 3314 C C . GLN A 1 405 ? -3.540 -5.586 24.697 1.00 83.19 405 GLN A C 1
ATOM 3316 O O . GLN A 1 405 ? -4.723 -5.732 25.000 1.00 83.19 405 GLN A O 1
ATOM 3321 N N . ASP A 1 406 ? -2.565 -6.019 25.509 1.00 79.62 406 ASP A N 1
ATOM 3322 C CA . ASP A 1 406 ? -2.804 -6.892 26.675 1.00 79.62 406 ASP A CA 1
ATOM 3323 C C . ASP A 1 406 ? -3.305 -6.133 27.927 1.00 79.62 406 ASP A C 1
ATOM 3325 O O . ASP A 1 406 ? -2.536 -5.740 28.812 1.00 79.62 406 ASP A O 1
ATOM 3329 N N . SER A 1 407 ? -4.625 -5.963 28.024 1.00 83.38 407 SER A N 1
ATOM 3330 C CA . SER A 1 407 ? -5.322 -5.235 29.097 1.00 83.38 407 SER A CA 1
ATOM 3331 C C . SER A 1 407 ? -5.535 -6.021 30.406 1.00 83.38 407 SER A C 1
ATOM 3333 O O . SER A 1 407 ? -6.239 -5.544 31.299 1.00 83.38 407 SER A O 1
ATOM 3335 N N . ARG A 1 408 ? -4.924 -7.209 30.571 1.00 83.50 408 ARG A N 1
ATOM 3336 C CA . ARG A 1 408 ? -5.116 -8.095 31.748 1.00 83.50 408 ARG A CA 1
ATOM 3337 C C . ARG A 1 408 ? -4.973 -7.397 33.098 1.00 83.50 408 ARG A C 1
ATOM 3339 O O . ARG A 1 408 ? -5.803 -7.617 33.966 1.00 83.50 408 ARG A O 1
ATOM 3346 N N . HIS A 1 409 ? -3.960 -6.547 33.252 1.00 85.12 409 HIS A N 1
ATOM 3347 C CA . HIS A 1 409 ? -3.692 -5.821 34.494 1.00 85.12 409 HIS A CA 1
ATOM 3348 C C . HIS A 1 409 ? -4.896 -4.960 34.922 1.00 85.12 409 HIS A C 1
ATOM 3350 O O . HIS A 1 409 ? -5.435 -5.158 36.006 1.00 85.12 409 HIS A O 1
ATOM 3356 N N . LEU A 1 410 ? -5.429 -4.134 34.013 1.00 88.31 410 LEU A N 1
ATOM 3357 C CA . LEU A 1 410 ? -6.657 -3.367 34.249 1.00 88.31 410 LEU A CA 1
ATOM 3358 C C . LEU A 1 410 ? -7.884 -4.269 34.459 1.00 88.31 410 LEU A C 1
ATOM 3360 O O . LEU A 1 410 ? -8.769 -3.931 35.242 1.00 88.31 410 LEU A O 1
ATOM 3364 N N . SER A 1 411 ? -7.948 -5.434 33.805 1.00 89.56 411 SER A N 1
ATOM 3365 C CA . SER A 1 411 ? -9.012 -6.415 34.060 1.00 89.56 411 SER A CA 1
ATOM 3366 C C . SER A 1 411 ? -8.960 -6.984 35.481 1.00 89.56 411 SER A C 1
ATOM 3368 O O . SER A 1 411 ? -10.016 -7.189 36.085 1.00 89.56 411 SER A O 1
ATOM 3370 N N . ASP A 1 412 ? -7.768 -7.244 36.016 1.00 89.81 412 ASP A N 1
ATOM 3371 C CA . ASP A 1 412 ? -7.571 -7.722 37.385 1.00 89.81 412 ASP A CA 1
ATOM 3372 C C . ASP A 1 412 ? -7.851 -6.611 38.413 1.00 89.81 412 ASP A C 1
ATOM 3374 O O . ASP A 1 412 ? -8.502 -6.881 39.426 1.00 89.81 412 ASP A O 1
ATOM 3378 N N . ASP A 1 413 ? -7.482 -5.359 38.124 1.00 90.62 413 ASP A N 1
ATOM 3379 C CA . ASP A 1 413 ? -7.767 -4.195 38.977 1.00 90.62 413 ASP A CA 1
ATOM 3380 C C . ASP A 1 413 ? -9.272 -3.862 39.039 1.00 90.62 413 ASP A C 1
ATOM 3382 O O . ASP A 1 413 ? -9.825 -3.659 40.128 1.00 90.62 413 ASP A O 1
ATOM 3386 N N . VAL A 1 414 ? -9.984 -3.898 37.901 1.00 93.25 414 VAL A N 1
ATOM 3387 C CA . VAL A 1 414 ? -11.458 -3.804 37.875 1.00 93.25 414 VAL A CA 1
ATOM 3388 C C . VAL A 1 414 ? -12.077 -4.967 38.649 1.00 93.25 414 VAL A C 1
ATOM 3390 O O . VAL A 1 414 ? -12.990 -4.766 39.451 1.00 93.25 414 VAL A O 1
ATOM 3393 N N . LEU A 1 415 ? -11.582 -6.194 38.462 1.00 91.75 415 LEU A N 1
ATOM 3394 C CA . LEU A 1 415 ? -12.076 -7.357 39.198 1.00 91.75 415 LEU A CA 1
ATOM 3395 C C . LEU A 1 415 ? -11.841 -7.214 40.713 1.00 91.75 415 LEU A C 1
ATOM 3397 O O . LEU A 1 415 ? -12.698 -7.626 41.500 1.00 91.75 415 LEU A O 1
ATOM 3401 N N . ALA A 1 416 ? -10.716 -6.629 41.129 1.00 91.31 416 ALA A N 1
ATOM 3402 C CA . ALA A 1 416 ? -10.392 -6.354 42.523 1.00 91.31 416 ALA A CA 1
ATOM 3403 C C . ALA A 1 416 ? -11.346 -5.314 43.129 1.00 91.31 416 ALA A C 1
ATOM 3405 O O . ALA A 1 416 ? -11.996 -5.616 44.132 1.00 91.31 416 ALA A O 1
ATOM 3406 N N . VAL A 1 417 ? -11.529 -4.147 42.499 1.00 93.56 417 VAL A N 1
ATOM 3407 C CA . VAL A 1 417 ? -12.425 -3.104 43.037 1.00 93.56 417 VAL A CA 1
ATOM 3408 C C . VAL A 1 417 ? -13.901 -3.534 43.015 1.00 93.56 417 VAL A C 1
ATOM 3410 O O . VAL A 1 417 ? -14.649 -3.232 43.944 1.00 93.56 417 VAL A O 1
ATOM 3413 N N . VAL A 1 418 ? -14.325 -4.345 42.035 1.00 92.94 418 VAL A N 1
ATOM 3414 C CA . VAL A 1 418 ? -15.660 -4.976 42.020 1.00 92.94 418 VAL A CA 1
ATOM 3415 C C . VAL A 1 418 ? -15.830 -5.954 43.192 1.00 92.94 418 VAL A C 1
ATOM 3417 O O . VAL A 1 418 ? -16.890 -5.970 43.828 1.00 92.94 418 VAL A O 1
ATOM 3420 N N . LYS A 1 419 ? -14.808 -6.763 43.511 1.00 91.81 419 LYS A N 1
ATOM 3421 C CA . LYS A 1 419 ? -14.820 -7.667 44.676 1.00 91.81 419 LYS A CA 1
ATOM 3422 C C . LYS A 1 419 ? -14.843 -6.890 45.992 1.00 91.81 419 LYS A C 1
ATOM 3424 O O . LYS A 1 419 ? -15.621 -7.252 46.875 1.00 91.81 419 LYS A O 1
ATOM 3429 N N . GLU A 1 420 ? -14.057 -5.821 46.120 1.00 91.25 420 GLU A N 1
ATOM 3430 C CA . GLU A 1 420 ? -14.098 -4.944 47.295 1.00 91.25 420 GLU A CA 1
ATOM 3431 C C . GLU A 1 420 ? -15.474 -4.294 47.454 1.00 91.25 420 GLU A C 1
ATOM 3433 O O . GLU A 1 420 ? -16.059 -4.390 48.531 1.00 91.25 420 GLU A O 1
ATOM 3438 N N . HIS A 1 421 ? -16.057 -3.737 46.387 1.00 92.94 421 HIS A N 1
ATOM 3439 C CA . HIS A 1 421 ? -17.399 -3.153 46.425 1.00 92.94 421 HIS A CA 1
ATOM 3440 C C . HIS A 1 421 ? -18.436 -4.145 46.959 1.00 92.94 421 HIS A C 1
ATOM 3442 O O . HIS A 1 421 ? -19.177 -3.832 47.892 1.00 92.94 421 HIS A O 1
ATOM 3448 N N . GLN A 1 422 ? -18.471 -5.370 46.423 1.00 91.56 422 GLN A N 1
ATOM 3449 C CA . GLN A 1 422 ? -19.404 -6.397 46.897 1.00 91.56 422 GLN A CA 1
ATOM 3450 C C . GLN A 1 422 ? -19.103 -6.844 48.338 1.00 91.56 422 GLN A C 1
ATOM 3452 O O . GLN A 1 422 ? -20.040 -7.046 49.112 1.00 91.56 422 GLN A O 1
ATOM 3457 N N . SER A 1 423 ? -17.830 -6.938 48.734 1.00 92.50 423 SER A N 1
ATOM 3458 C CA . SER A 1 423 ? -17.416 -7.255 50.109 1.00 92.50 423 SER A CA 1
ATOM 3459 C C . SER A 1 423 ? -17.890 -6.192 51.108 1.00 92.50 423 SER A C 1
ATOM 3461 O O . SER A 1 423 ? -18.578 -6.510 52.084 1.00 92.50 423 SER A O 1
ATOM 3463 N N . VAL A 1 424 ? -17.620 -4.913 50.828 1.00 91.19 424 VAL A N 1
ATOM 3464 C CA . VAL A 1 424 ? -18.026 -3.777 51.669 1.00 91.19 424 VAL A CA 1
ATOM 3465 C C . VAL A 1 424 ? -19.553 -3.625 51.673 1.00 91.19 424 VAL A C 1
ATOM 3467 O O . VAL A 1 424 ? -20.125 -3.415 52.742 1.00 91.19 424 VAL A O 1
ATOM 3470 N N . LYS A 1 425 ? -20.242 -3.839 50.541 1.00 91.88 425 LYS A N 1
ATOM 3471 C CA . LYS A 1 425 ? -21.718 -3.866 50.452 1.00 91.88 425 LYS A CA 1
ATOM 3472 C C . LYS A 1 425 ? -22.322 -4.977 51.313 1.00 91.88 425 LYS A C 1
ATOM 3474 O O . LYS A 1 425 ? -23.259 -4.716 52.068 1.00 91.88 425 LYS A O 1
ATOM 3479 N N . CYS A 1 426 ? -21.770 -6.191 51.267 1.00 88.81 426 CYS A N 1
ATOM 3480 C CA . CYS A 1 426 ? -22.202 -7.297 52.125 1.00 88.81 426 CYS A CA 1
ATOM 3481 C C . CYS A 1 426 ? -21.940 -7.002 53.610 1.00 88.81 426 CYS A C 1
ATOM 3483 O O . CYS A 1 426 ? -22.817 -7.241 54.442 1.00 88.81 426 CYS A O 1
ATOM 3485 N N . ARG A 1 427 ? -20.775 -6.431 53.951 1.00 89.25 427 ARG A N 1
ATOM 3486 C CA . ARG A 1 427 ? -20.425 -6.053 55.330 1.00 89.25 427 ARG A CA 1
ATOM 3487 C C . ARG A 1 427 ? -21.343 -4.951 55.867 1.00 89.25 427 ARG A C 1
ATOM 3489 O O . ARG A 1 427 ? -21.856 -5.088 56.974 1.00 89.25 427 ARG A O 1
ATOM 3496 N N . ALA A 1 428 ? -21.611 -3.915 55.074 1.00 90.00 428 ALA A N 1
ATOM 3497 C CA . ALA A 1 428 ? -22.541 -2.839 55.411 1.00 90.00 428 ALA A CA 1
ATOM 3498 C C . ALA A 1 428 ? -23.973 -3.362 55.593 1.00 90.00 428 ALA A C 1
ATOM 3500 O O . ALA A 1 428 ? -24.610 -3.049 56.595 1.00 90.00 428 ALA A O 1
ATOM 3501 N N . MET A 1 429 ? -24.468 -4.197 54.670 1.00 87.62 429 MET A N 1
ATOM 3502 C CA . MET A 1 429 ? -25.801 -4.803 54.763 1.00 87.62 429 MET A CA 1
ATOM 3503 C C . MET A 1 429 ? -25.947 -5.658 56.028 1.00 87.62 429 MET A C 1
ATOM 3505 O O . MET A 1 429 ? -26.937 -5.525 56.746 1.00 87.62 429 MET A O 1
ATOM 3509 N N . LYS A 1 430 ? -24.945 -6.493 56.334 1.00 88.00 430 LYS A N 1
ATOM 3510 C CA . LYS A 1 430 ? -24.928 -7.316 57.547 1.00 88.00 430 LYS A CA 1
ATOM 3511 C C . LYS A 1 430 ? -24.968 -6.452 58.814 1.00 88.00 430 LYS A C 1
ATOM 3513 O O . LYS A 1 430 ? -25.838 -6.665 59.651 1.00 88.00 430 LYS A O 1
ATOM 3518 N N . LEU A 1 431 ? -24.096 -5.448 58.917 1.00 87.00 431 LEU A N 1
ATOM 3519 C CA . LEU A 1 431 ? -24.036 -4.549 60.077 1.00 87.00 431 LEU A CA 1
ATOM 3520 C C . LEU A 1 431 ? -25.308 -3.695 60.232 1.00 87.00 431 LEU A C 1
ATOM 3522 O O . LEU A 1 431 ? -25.744 -3.459 61.359 1.00 87.00 431 LEU A O 1
ATOM 3526 N N . CYS A 1 432 ? -25.959 -3.295 59.130 1.00 86.62 432 CYS A N 1
ATOM 3527 C CA . CYS A 1 432 ? -27.295 -2.688 59.176 1.00 86.62 432 CYS A CA 1
ATOM 3528 C C . CYS A 1 432 ? -28.302 -3.626 59.851 1.00 86.62 432 CYS A C 1
ATOM 3530 O O . CYS A 1 432 ? -28.951 -3.218 60.804 1.00 86.62 432 CYS A O 1
ATOM 3532 N N . VAL A 1 433 ? -28.410 -4.881 59.401 1.00 85.81 433 VAL A N 1
ATOM 3533 C CA . VAL A 1 433 ? -29.390 -5.844 59.940 1.00 85.81 433 VAL A CA 1
ATOM 3534 C C . VAL A 1 433 ? -29.074 -6.237 61.389 1.00 85.81 433 VAL A C 1
ATOM 3536 O O . VAL A 1 433 ? -29.985 -6.336 62.209 1.00 85.81 433 VAL A O 1
ATOM 3539 N N . GLU A 1 434 ? -27.802 -6.424 61.744 1.00 84.75 434 GLU A N 1
ATOM 3540 C CA . GLU A 1 434 ? -27.389 -6.739 63.122 1.00 84.75 434 GLU A CA 1
ATOM 3541 C C . GLU A 1 434 ? -27.704 -5.579 64.088 1.00 84.75 434 GLU A C 1
ATOM 3543 O O . GLU A 1 434 ? -28.304 -5.801 65.139 1.00 84.75 434 GLU A O 1
ATOM 3548 N N . SER A 1 435 ? -27.402 -4.330 63.715 1.00 83.62 435 SER A N 1
ATOM 3549 C CA . SER A 1 435 ? -27.760 -3.158 64.535 1.00 83.62 435 SER A CA 1
ATOM 3550 C C . SER A 1 435 ? -29.270 -2.880 64.562 1.00 83.62 435 SER A C 1
ATOM 3552 O O . SER A 1 435 ? -29.812 -2.551 65.616 1.00 83.62 435 SER A O 1
ATOM 3554 N N . GLU A 1 436 ? -29.978 -3.083 63.448 1.00 84.62 436 GLU A N 1
ATOM 3555 C CA . GLU A 1 436 ? -31.437 -2.948 63.374 1.00 84.62 436 GLU A CA 1
ATOM 3556 C C . GLU A 1 436 ? -32.139 -3.978 64.265 1.00 84.62 436 GLU A C 1
ATOM 3558 O O . GLU A 1 436 ? -33.042 -3.624 65.018 1.00 84.62 436 GLU A O 1
ATOM 3563 N N . THR A 1 437 ? -31.714 -5.246 64.243 1.00 82.19 437 THR A N 1
ATOM 3564 C CA . THR A 1 437 ? -32.291 -6.281 65.119 1.00 82.19 437 THR A CA 1
ATOM 3565 C C . THR A 1 437 ? -31.998 -6.030 66.599 1.00 82.19 437 THR A C 1
ATOM 3567 O O . THR A 1 437 ? -32.905 -6.195 67.416 1.00 82.19 437 THR A O 1
ATOM 3570 N N . GLY A 1 438 ? -30.804 -5.534 66.945 1.00 81.94 438 GLY A N 1
ATOM 3571 C CA . GLY A 1 438 ? -30.490 -5.072 68.303 1.00 81.94 438 GLY A CA 1
ATOM 3572 C C . GLY A 1 438 ? -31.406 -3.934 68.772 1.00 81.94 438 GLY A C 1
ATOM 3573 O O . GLY A 1 438 ? -32.010 -4.026 69.843 1.00 81.94 438 GLY A O 1
ATOM 3574 N N . LEU A 1 439 ? -31.589 -2.897 67.946 1.00 83.69 439 LEU A N 1
ATOM 3575 C CA . LEU A 1 439 ? -32.514 -1.792 68.232 1.00 83.69 439 LEU A CA 1
ATOM 3576 C C . LEU A 1 439 ? -33.966 -2.269 68.358 1.00 83.69 439 LEU A C 1
ATOM 3578 O O . LEU A 1 439 ? -34.658 -1.874 69.296 1.00 83.69 439 LEU A O 1
ATOM 3582 N N . ARG A 1 440 ? -34.424 -3.154 67.464 1.00 83.69 440 ARG A N 1
ATOM 3583 C CA . ARG A 1 440 ? -35.773 -3.740 67.524 1.00 83.69 440 ARG A CA 1
ATOM 3584 C C . ARG A 1 440 ? -36.012 -4.488 68.837 1.00 83.69 440 ARG A C 1
ATOM 3586 O O . ARG A 1 440 ? -37.093 -4.357 69.403 1.00 83.69 440 ARG A O 1
ATOM 3593 N N . GLN A 1 441 ? -35.021 -5.226 69.340 1.00 82.25 441 GLN A N 1
ATOM 3594 C CA . GLN A 1 441 ? -35.135 -5.944 70.612 1.00 82.25 441 GLN A CA 1
ATOM 3595 C C . GLN A 1 441 ? -35.217 -4.979 71.807 1.00 82.25 441 GLN A C 1
ATOM 3597 O O . GLN A 1 441 ? -36.107 -5.124 72.643 1.00 82.25 441 GLN A O 1
ATOM 3602 N N . VAL A 1 442 ? -34.352 -3.959 71.862 1.00 82.19 442 VAL A N 1
ATOM 3603 C CA . VAL A 1 442 ? -34.356 -2.942 72.935 1.00 82.19 442 VAL A CA 1
ATOM 3604 C C . VAL A 1 442 ? -35.675 -2.162 72.968 1.00 82.19 442 VAL A C 1
ATOM 3606 O O . VAL A 1 442 ? -36.263 -1.987 74.034 1.00 82.19 442 VAL A O 1
ATOM 3609 N N . LEU A 1 443 ? -36.192 -1.761 71.803 1.00 82.94 443 LEU A N 1
ATOM 3610 C CA . LEU A 1 443 ? -37.457 -1.027 71.682 1.00 82.94 443 LEU A CA 1
ATOM 3611 C C . LEU A 1 443 ? -38.700 -1.879 72.014 1.00 82.94 443 LEU A C 1
ATOM 3613 O O . LEU A 1 443 ? -39.770 -1.320 72.240 1.00 82.94 443 LEU A O 1
ATOM 3617 N N . GLN A 1 444 ? -38.582 -3.210 72.077 1.00 84.00 444 GLN A N 1
ATOM 3618 C CA . GLN A 1 444 ? -39.677 -4.116 72.456 1.00 84.00 444 GLN A CA 1
ATOM 3619 C C . GLN A 1 444 ? -39.629 -4.588 73.918 1.00 84.00 444 GLN A C 1
ATOM 3621 O O . GLN A 1 444 ? -40.626 -5.128 74.405 1.00 84.00 444 GLN A O 1
ATOM 3626 N N . ASP A 1 445 ? -38.526 -4.388 74.646 1.00 83.62 445 ASP A N 1
ATOM 3627 C CA . ASP A 1 445 ? -38.392 -4.842 76.040 1.00 83.62 445 ASP A CA 1
ATOM 3628 C C . ASP A 1 445 ? -39.474 -4.289 77.001 1.00 83.62 445 ASP A C 1
ATOM 3630 O O . ASP A 1 445 ? -40.018 -5.076 77.782 1.00 83.62 445 ASP A O 1
ATOM 3634 N N . PRO A 1 446 ? -39.903 -3.006 76.932 1.00 83.12 446 PRO A N 1
ATOM 3635 C CA . PRO A 1 446 ? -40.962 -2.495 77.811 1.00 83.12 446 PRO A CA 1
ATOM 3636 C C . PRO A 1 446 ? -42.300 -3.243 77.675 1.00 83.12 446 PRO A C 1
ATOM 3638 O O . PRO A 1 446 ? -42.994 -3.448 78.673 1.00 83.12 446 PRO A O 1
ATOM 3641 N N . LEU A 1 447 ? -42.644 -3.701 76.463 1.00 82.06 447 LEU A N 1
ATOM 3642 C CA . LEU A 1 447 ? -43.858 -4.487 76.198 1.00 82.06 447 LEU A CA 1
ATOM 3643 C C . LEU A 1 447 ? -43.739 -5.913 76.757 1.00 82.06 447 LEU A C 1
ATOM 3645 O O . LEU A 1 447 ? -44.677 -6.416 77.382 1.00 82.06 447 LEU A O 1
ATOM 3649 N N . HIS A 1 448 ? -42.564 -6.535 76.622 1.00 83.19 448 HIS A N 1
ATOM 3650 C CA . HIS A 1 448 ? -42.282 -7.836 77.234 1.00 83.19 448 HIS A CA 1
ATOM 3651 C C . HIS A 1 448 ? -42.382 -7.757 78.766 1.00 83.19 448 HIS A C 1
ATOM 3653 O O . HIS A 1 448 ? -43.064 -8.585 79.375 1.00 83.19 448 HIS A O 1
ATOM 3659 N N . GLY A 1 449 ? -41.805 -6.722 79.387 1.00 81.00 449 GLY A N 1
ATOM 3660 C CA . GLY A 1 449 ? -41.913 -6.477 80.829 1.00 81.00 449 GLY A CA 1
ATOM 3661 C C . GLY A 1 449 ? -43.357 -6.282 81.312 1.00 81.00 449 GLY A C 1
ATOM 3662 O O . GLY A 1 449 ? -43.737 -6.825 82.351 1.00 81.00 449 GLY A O 1
ATOM 3663 N N . PHE A 1 450 ? -44.193 -5.580 80.537 1.00 84.44 450 PHE A N 1
ATOM 3664 C CA . PHE A 1 450 ? -45.627 -5.466 80.826 1.00 84.44 450 PHE A CA 1
ATOM 3665 C C . PHE A 1 450 ? -46.338 -6.829 80.804 1.00 84.44 450 PHE A C 1
ATOM 3667 O O . PHE A 1 450 ? -47.101 -7.125 81.727 1.00 84.44 450 PHE A O 1
ATOM 3674 N N . SER A 1 451 ? -46.074 -7.672 79.798 1.00 82.38 451 SER A N 1
ATOM 3675 C CA . SER A 1 451 ? -46.743 -8.977 79.659 1.00 82.38 451 SER A CA 1
ATOM 3676 C C . SER A 1 451 ? -46.502 -9.898 80.867 1.00 82.38 451 SER A C 1
ATOM 3678 O O . SER A 1 451 ? -47.444 -10.484 81.402 1.00 82.38 451 SER A O 1
ATOM 3680 N N . GLN A 1 452 ? -45.262 -9.942 81.367 1.00 82.62 452 GLN A N 1
ATOM 3681 C CA . GLN A 1 452 ? -44.874 -10.748 82.530 1.00 82.62 452 GLN A CA 1
ATOM 3682 C C . GLN A 1 452 ? -45.539 -10.243 83.818 1.00 82.62 452 GLN A C 1
ATOM 3684 O O . GLN A 1 452 ? -46.085 -11.029 84.594 1.00 82.62 452 GLN A O 1
ATOM 3689 N N . TRP A 1 453 ? -45.554 -8.923 84.033 1.00 87.94 453 TRP A N 1
ATOM 3690 C CA . TRP A 1 453 ? -46.238 -8.319 85.180 1.00 87.94 453 TRP A CA 1
ATOM 3691 C C . TRP A 1 453 ? -47.753 -8.563 85.134 1.00 87.94 453 TRP A C 1
ATOM 3693 O O . TRP A 1 453 ? -48.336 -8.950 86.144 1.00 87.94 453 TRP A O 1
ATOM 3703 N N . SER A 1 454 ? -48.391 -8.430 83.967 1.00 84.25 454 SER A N 1
ATOM 3704 C CA . SER A 1 454 ? -49.830 -8.679 83.790 1.00 84.25 454 SER A CA 1
ATOM 3705 C C . SER A 1 454 ? -50.231 -10.111 84.187 1.00 84.25 454 SER A C 1
ATOM 3707 O O . SER A 1 454 ? -51.247 -10.311 84.864 1.00 84.25 454 SER A O 1
ATOM 3709 N N . GLN A 1 455 ? -49.397 -11.100 83.851 1.00 83.56 455 GLN A N 1
ATOM 3710 C CA . GLN A 1 455 ? -49.596 -12.497 84.243 1.00 83.56 455 GLN A CA 1
ATOM 3711 C C . GLN A 1 455 ? -49.497 -12.695 85.767 1.00 83.56 455 GLN A C 1
ATOM 3713 O O . GLN A 1 455 ? -50.368 -13.337 86.358 1.00 83.56 455 GLN A O 1
ATOM 3718 N N . LEU A 1 456 ? -48.491 -12.098 86.419 1.00 82.62 456 LEU A N 1
ATOM 3719 C CA . LEU A 1 456 ? -48.323 -12.153 87.880 1.00 82.62 456 LEU A CA 1
ATOM 3720 C C . LEU A 1 456 ? -49.473 -11.459 88.629 1.00 82.62 456 LEU A C 1
ATOM 3722 O O . LEU A 1 456 ? -49.927 -11.951 89.663 1.00 82.62 456 LEU A O 1
ATOM 3726 N N . VAL A 1 457 ? -49.980 -10.341 88.100 1.00 83.44 457 VAL A N 1
ATOM 3727 C CA . VAL A 1 457 ? -51.147 -9.653 88.672 1.00 83.44 457 VAL A CA 1
ATOM 3728 C C . VAL A 1 457 ? -52.395 -10.523 88.593 1.00 83.44 457 VAL A C 1
ATOM 3730 O O . VAL A 1 457 ? -53.095 -10.654 89.595 1.00 83.44 457 VAL A O 1
ATOM 3733 N N . SER A 1 458 ? -52.648 -11.164 87.451 1.00 81.31 458 SER A N 1
ATOM 3734 C CA . SER A 1 458 ? -53.808 -12.048 87.274 1.00 81.31 458 SER A CA 1
ATOM 3735 C C . SER A 1 458 ? -53.813 -13.187 88.306 1.00 81.31 458 SER A C 1
ATOM 3737 O O . SER A 1 458 ? -54.811 -13.386 88.998 1.00 81.31 458 SER A O 1
ATOM 3739 N N . GLN A 1 459 ? -52.666 -13.845 88.508 1.00 80.44 459 GLN A N 1
ATOM 3740 C CA . GLN A 1 459 ? -52.501 -14.921 89.497 1.00 80.44 459 GLN A CA 1
ATOM 3741 C C . GLN A 1 459 ? -52.785 -14.460 90.940 1.00 80.44 459 GLN A C 1
ATOM 3743 O O . GLN A 1 459 ? -53.457 -15.160 91.699 1.00 80.44 459 GLN A O 1
ATOM 3748 N N . VAL A 1 460 ? -52.315 -13.269 91.332 1.00 78.56 460 VAL A N 1
ATOM 3749 C CA . VAL A 1 460 ? -52.559 -12.721 92.682 1.00 78.56 460 VAL A CA 1
ATOM 3750 C C . VAL A 1 460 ? -54.003 -12.228 92.854 1.00 78.56 460 VAL A C 1
ATOM 3752 O O . VAL A 1 460 ? -54.565 -12.346 93.946 1.00 78.56 460 VAL A O 1
ATOM 3755 N N . LEU A 1 461 ? -54.644 -11.724 91.795 1.00 77.50 461 LEU A N 1
ATOM 3756 C CA . LEU A 1 461 ? -56.059 -11.346 91.827 1.00 77.50 461 LEU A CA 1
ATOM 3757 C C . LEU A 1 461 ? -56.968 -12.573 92.019 1.00 77.50 461 LEU A C 1
ATOM 3759 O O . LEU A 1 461 ? -57.872 -12.507 92.858 1.00 77.50 461 LEU A O 1
ATOM 3763 N N . GLU A 1 462 ? -56.703 -13.689 91.335 1.00 75.94 462 GLU A N 1
ATOM 3764 C CA . GLU A 1 462 ? -57.435 -14.955 91.522 1.00 75.94 462 GLU A CA 1
ATOM 3765 C C . GLU A 1 462 ? -57.227 -15.536 92.928 1.00 75.94 462 GLU A C 1
ATOM 3767 O O . GLU A 1 462 ? -58.203 -15.765 93.645 1.00 75.94 462 GLU A O 1
ATOM 3772 N N . ALA A 1 463 ? -55.975 -15.654 93.387 1.00 65.44 463 ALA A N 1
ATOM 3773 C CA . ALA A 1 463 ? -55.651 -16.149 94.731 1.00 65.44 463 ALA A CA 1
ATOM 3774 C C . ALA A 1 463 ? -56.260 -15.304 95.876 1.00 65.44 463 ALA A C 1
ATOM 3776 O O . ALA A 1 463 ? -56.369 -15.772 97.007 1.00 65.44 463 ALA A O 1
ATOM 3777 N N . SER A 1 464 ? -56.688 -14.065 95.598 1.00 64.25 464 SER A N 1
ATOM 3778 C CA . SER A 1 464 ? -57.358 -13.177 96.561 1.00 64.25 464 SER A CA 1
ATOM 3779 C C . SER A 1 464 ? -58.890 -13.321 96.632 1.00 64.25 464 SER A C 1
ATOM 3781 O O . SER A 1 464 ? -59.544 -12.516 97.307 1.00 64.25 464 SER A O 1
ATOM 3783 N N . ALA A 1 465 ? -59.494 -14.267 95.900 1.00 62.09 465 ALA A N 1
ATOM 3784 C CA . ALA A 1 465 ? -60.950 -14.410 95.805 1.00 62.09 465 ALA A CA 1
ATOM 3785 C C . ALA A 1 465 ? -61.596 -14.952 97.095 1.00 62.09 465 ALA A C 1
ATOM 3787 O O . ALA A 1 465 ? -62.442 -14.267 97.683 1.00 62.09 465 ALA A O 1
ATOM 3788 N N . GLU A 1 466 ? -61.168 -16.130 97.552 1.00 57.31 466 GLU A N 1
ATOM 3789 C CA . GLU A 1 466 ? -61.824 -16.922 98.605 1.00 57.31 466 GLU A CA 1
ATOM 3790 C C . GLU A 1 466 ? -60.869 -17.203 99.776 1.00 57.31 466 GLU A C 1
ATOM 3792 O O . GLU A 1 466 ? -60.365 -18.309 99.945 1.00 57.31 466 GLU A O 1
ATOM 3797 N N . VAL A 1 467 ? -60.590 -16.182 100.594 1.00 59.22 467 VAL A N 1
ATOM 3798 C CA . VAL A 1 467 ? -59.683 -16.310 101.749 1.00 59.22 467 VAL A CA 1
ATOM 3799 C C . VAL A 1 467 ? -60.379 -15.865 103.029 1.00 59.22 467 VAL A C 1
ATOM 3801 O O . VAL A 1 467 ? -60.768 -14.706 103.167 1.00 59.22 467 VAL A O 1
ATOM 3804 N N . SER A 1 468 ? -60.503 -16.798 103.975 1.00 55.53 468 SER A N 1
ATOM 3805 C CA . SER A 1 468 ? -61.109 -16.601 105.300 1.00 55.53 468 SER A CA 1
ATOM 3806 C C . SER A 1 468 ? -60.105 -16.660 106.462 1.00 55.53 468 SER A C 1
ATOM 3808 O O . SER A 1 468 ? -60.495 -16.461 107.610 1.00 55.53 468 SER A O 1
ATOM 3810 N N . GLU A 1 469 ? -58.823 -16.936 106.197 1.00 58.31 469 GLU A N 1
ATOM 3811 C CA . GLU A 1 469 ? -57.763 -16.971 107.214 1.00 58.31 469 GLU A CA 1
ATOM 3812 C C . GLU A 1 469 ? -57.006 -15.643 107.331 1.00 58.31 469 GLU A C 1
ATOM 3814 O O . GLU A 1 469 ? -56.458 -15.120 106.360 1.00 58.31 469 GLU A O 1
ATOM 3819 N N . PHE A 1 470 ? -56.898 -15.141 108.561 1.00 59.75 470 PHE A N 1
ATOM 3820 C CA . PHE A 1 470 ? -56.286 -13.849 108.881 1.00 59.75 470 PHE A CA 1
ATOM 3821 C C . PHE A 1 470 ? -54.801 -13.742 108.471 1.00 59.75 470 PHE A C 1
ATOM 3823 O O . PHE A 1 470 ? -54.366 -12.711 107.959 1.00 59.75 470 PHE A O 1
ATOM 3830 N N . SER A 1 471 ? -54.028 -14.818 108.648 1.00 61.72 471 SER A N 1
ATOM 3831 C CA . SER A 1 471 ? -52.607 -14.906 108.271 1.00 61.72 471 SER A CA 1
ATOM 3832 C C . SER A 1 471 ? -52.395 -14.794 106.756 1.00 61.72 471 SER A C 1
ATOM 3834 O O . SER A 1 471 ? -51.545 -14.026 106.302 1.00 61.72 471 SER A O 1
ATOM 3836 N N . HIS A 1 472 ? -53.203 -15.508 105.966 1.00 66.06 472 HIS A N 1
ATOM 3837 C CA . HIS A 1 472 ? -53.165 -15.453 104.504 1.00 66.06 472 HIS A CA 1
ATOM 3838 C C . HIS A 1 472 ? -53.581 -14.077 103.956 1.00 66.06 472 HIS A C 1
ATOM 3840 O O . HIS A 1 472 ? -52.962 -13.579 103.013 1.00 66.06 472 HIS A O 1
ATOM 3846 N N . ILE A 1 473 ? -54.577 -13.425 104.570 1.00 68.00 473 ILE A N 1
ATOM 3847 C CA . ILE A 1 473 ? -55.042 -12.083 104.173 1.00 68.00 473 ILE A CA 1
ATOM 3848 C C . ILE A 1 473 ? -53.905 -11.047 104.256 1.00 68.00 473 ILE A C 1
ATOM 3850 O O . ILE A 1 473 ? -53.740 -10.249 103.331 1.00 68.00 473 ILE A O 1
ATOM 3854 N N . ALA A 1 474 ? -53.086 -11.078 105.313 1.00 67.44 474 ALA A N 1
ATOM 3855 C CA . ALA A 1 474 ? -51.967 -10.146 105.481 1.00 67.44 474 ALA A CA 1
ATOM 3856 C C . ALA A 1 474 ? -50.870 -10.324 104.410 1.00 67.44 474 ALA A C 1
ATOM 3858 O O . ALA A 1 474 ? -50.412 -9.343 103.818 1.00 67.44 474 ALA A O 1
ATOM 3859 N N . LEU A 1 475 ? -50.487 -11.571 104.109 1.00 74.94 475 LEU A N 1
ATOM 3860 C CA . LEU A 1 475 ? -49.465 -11.879 103.098 1.00 74.94 475 LEU A CA 1
ATOM 3861 C C . LEU A 1 475 ? -49.909 -11.468 101.681 1.00 74.94 475 LEU A C 1
ATOM 3863 O O . LEU A 1 475 ? -49.107 -10.962 100.892 1.00 74.94 475 LEU A O 1
ATOM 3867 N N . LEU A 1 476 ? -51.196 -11.638 101.362 1.00 77.56 476 LEU A N 1
ATOM 3868 C CA . LEU A 1 476 ? -51.765 -11.217 100.079 1.00 77.56 476 LEU A CA 1
ATOM 3869 C C . LEU A 1 476 ? -51.733 -9.695 99.896 1.00 77.56 476 LEU A C 1
ATOM 3871 O O . LEU A 1 476 ? -51.390 -9.235 98.807 1.00 77.56 476 LEU A O 1
ATOM 3875 N N . VAL A 1 477 ? -52.005 -8.908 100.944 1.00 77.81 477 VAL A N 1
ATOM 3876 C CA . VAL A 1 477 ? -51.884 -7.438 100.884 1.00 77.81 477 VAL A CA 1
ATOM 3877 C C . VAL A 1 477 ? -50.446 -7.013 100.562 1.00 77.81 477 VAL A C 1
ATOM 3879 O O . VAL A 1 477 ? -50.247 -6.211 99.650 1.00 77.81 477 VAL A O 1
ATOM 3882 N N . GLN A 1 478 ? -49.441 -7.607 101.214 1.00 79.38 478 GLN A N 1
ATOM 3883 C CA . GLN A 1 478 ? -48.029 -7.286 100.957 1.00 79.38 478 GLN A CA 1
ATOM 3884 C C . GLN A 1 478 ? -47.580 -7.676 99.532 1.00 79.38 478 GLN A C 1
ATOM 3886 O O . GLN A 1 478 ? -46.776 -6.984 98.902 1.00 79.38 478 GLN A O 1
ATOM 3891 N N . ASN A 1 479 ? -48.117 -8.772 98.985 1.00 78.88 479 ASN A N 1
ATOM 3892 C CA . ASN A 1 479 ? -47.860 -9.177 97.600 1.00 78.88 479 ASN A CA 1
ATOM 3893 C C . ASN A 1 479 ? -48.515 -8.227 96.580 1.00 78.88 479 ASN A C 1
ATOM 3895 O O . ASN A 1 479 ? -47.884 -7.890 95.575 1.00 78.88 479 ASN A O 1
ATOM 3899 N N . ILE A 1 480 ? -49.730 -7.745 96.859 1.00 81.31 480 ILE A N 1
ATOM 3900 C CA . ILE A 1 480 ? -50.420 -6.723 96.056 1.00 81.31 480 ILE A CA 1
ATOM 3901 C C . ILE A 1 480 ? -49.616 -5.412 96.028 1.00 81.31 480 ILE A C 1
ATOM 3903 O O . ILE A 1 480 ? -49.420 -4.835 94.959 1.00 81.31 480 ILE A O 1
ATOM 3907 N N . GLU A 1 481 ? -49.082 -4.966 97.168 1.00 82.38 481 GLU A N 1
ATOM 3908 C CA . GLU A 1 481 ? -48.264 -3.745 97.258 1.00 82.38 481 GLU A CA 1
ATOM 3909 C C . GLU A 1 481 ? -46.978 -3.825 96.416 1.00 82.38 481 GLU A C 1
ATOM 3911 O O . GLU A 1 481 ? -46.623 -2.861 95.733 1.00 82.38 481 GLU A O 1
ATOM 3916 N N . ARG A 1 482 ? -46.316 -4.990 96.378 1.00 84.31 482 ARG A N 1
ATOM 3917 C CA . ARG A 1 482 ? -45.129 -5.212 95.531 1.00 84.31 482 ARG A CA 1
ATOM 3918 C C . ARG A 1 482 ? -45.453 -5.089 94.037 1.00 84.31 482 ARG A C 1
ATOM 3920 O O . ARG A 1 482 ? -44.713 -4.438 93.299 1.00 84.31 482 ARG A O 1
ATOM 3927 N N . LEU A 1 483 ? -46.576 -5.666 93.602 1.00 85.31 483 LEU A N 1
ATOM 3928 C CA . LEU A 1 483 ? -47.052 -5.571 92.216 1.00 85.31 483 LEU A CA 1
ATOM 3929 C C . LEU A 1 483 ? -47.465 -4.138 91.844 1.00 85.31 483 LEU A C 1
ATOM 3931 O O . LEU A 1 483 ? -47.238 -3.710 90.709 1.00 85.31 483 LEU A O 1
ATOM 3935 N N . MET A 1 484 ? -48.015 -3.368 92.789 1.00 80.38 484 MET A N 1
ATOM 3936 C CA . MET A 1 484 ? -48.316 -1.948 92.580 1.00 80.38 484 MET A CA 1
ATOM 3937 C C . MET A 1 484 ? -47.050 -1.110 92.348 1.00 80.38 484 MET A C 1
ATOM 3939 O O . MET A 1 484 ? -47.059 -0.270 91.450 1.00 80.38 484 MET A O 1
ATOM 3943 N N . MET A 1 485 ? -45.951 -1.361 93.071 1.00 83.75 485 MET A N 1
ATOM 3944 C CA . MET A 1 485 ? -44.672 -0.667 92.833 1.00 83.75 485 MET A CA 1
ATOM 3945 C C . MET A 1 485 ? -44.093 -0.971 91.443 1.00 83.75 485 MET A C 1
ATOM 3947 O O . MET A 1 485 ? -43.698 -0.054 90.722 1.00 83.75 485 MET A O 1
ATOM 3951 N N . GLN A 1 486 ? -44.115 -2.239 91.020 1.00 83.62 486 GLN A N 1
ATOM 3952 C CA . GLN A 1 486 ? -43.675 -2.640 89.674 1.00 83.62 486 GLN A CA 1
ATOM 3953 C C . GLN A 1 486 ? -44.524 -1.994 88.566 1.00 83.62 486 GLN A C 1
ATOM 3955 O O . GLN A 1 486 ? -44.004 -1.627 87.514 1.00 83.62 486 GLN A O 1
ATOM 3960 N N . SER A 1 487 ? -45.819 -1.769 88.815 1.00 86.00 487 SER A N 1
ATOM 3961 C CA . SER A 1 487 ? -46.690 -1.046 87.883 1.00 86.00 487 SER A CA 1
ATOM 3962 C C . SER A 1 487 ? -46.272 0.408 87.649 1.00 86.00 487 SER A C 1
ATOM 3964 O O . SER A 1 487 ? -46.562 0.936 86.577 1.00 86.00 487 SER A O 1
ATOM 3966 N N . LEU A 1 488 ? -45.671 1.079 88.634 1.00 84.44 488 LEU A N 1
ATOM 3967 C CA . LEU A 1 488 ? -45.225 2.468 88.482 1.00 84.44 488 LEU A CA 1
ATOM 3968 C C . LEU A 1 488 ? -43.958 2.525 87.622 1.00 84.44 488 LEU A C 1
ATOM 3970 O O . LEU A 1 488 ? -43.903 3.289 86.663 1.00 84.44 488 LEU A O 1
ATOM 3974 N N . GLN A 1 489 ? -43.006 1.623 87.882 1.00 83.06 489 GLN A N 1
ATOM 3975 C CA . GLN A 1 489 ? -41.799 1.458 87.062 1.00 83.06 489 GLN A CA 1
ATOM 3976 C C . GLN A 1 489 ? -42.141 1.103 85.604 1.00 83.06 489 GLN A C 1
ATOM 3978 O O . GLN A 1 489 ? -41.534 1.625 84.672 1.00 83.06 489 GLN A O 1
ATOM 3983 N N . LEU A 1 490 ? -43.153 0.258 85.376 1.00 85.25 490 LEU A N 1
ATOM 3984 C CA . LEU A 1 490 ? -43.621 -0.047 84.021 1.00 85.25 490 LEU A CA 1
ATOM 3985 C C . LEU A 1 490 ? -44.280 1.152 83.329 1.00 85.25 490 LEU A C 1
ATOM 3987 O O . LEU A 1 490 ? -44.079 1.316 82.130 1.00 85.25 490 LEU A O 1
ATOM 3991 N N . GLN A 1 491 ? -45.019 2.009 84.043 1.00 85.75 491 GLN A N 1
ATOM 3992 C CA . GLN A 1 491 ? -45.611 3.210 83.438 1.00 85.75 491 GLN A CA 1
ATOM 3993 C C . GLN A 1 491 ? -44.539 4.147 82.864 1.00 85.75 491 GLN A C 1
ATOM 3995 O O . GLN A 1 491 ? -44.706 4.640 81.753 1.00 85.75 491 GLN A O 1
ATOM 4000 N N . GLU A 1 492 ? -43.438 4.353 83.589 1.00 82.50 492 GLU A N 1
ATOM 4001 C CA . GLU A 1 492 ? -42.306 5.184 83.156 1.00 82.50 492 GLU A CA 1
ATOM 4002 C C . GLU A 1 492 ? -41.586 4.595 81.929 1.00 82.50 492 GLU A C 1
ATOM 4004 O O . GLU A 1 492 ? -41.306 5.300 80.959 1.00 82.50 492 GLU A O 1
ATOM 4009 N N . ARG A 1 493 ? -41.352 3.275 81.913 1.00 84.56 493 ARG A N 1
ATOM 4010 C CA . ARG A 1 493 ? -40.714 2.596 80.769 1.00 84.56 493 ARG A CA 1
ATOM 4011 C C . ARG A 1 493 ? -41.600 2.581 79.517 1.00 84.56 493 ARG A C 1
ATOM 4013 O O . ARG A 1 493 ? -41.080 2.675 78.407 1.00 84.56 493 ARG A O 1
ATOM 4020 N N . LEU A 1 494 ? -42.921 2.474 79.681 1.00 85.12 494 LEU A N 1
ATOM 4021 C CA . LEU A 1 494 ? -43.883 2.509 78.573 1.00 85.12 494 LEU A CA 1
ATOM 4022 C C . LEU A 1 494 ? -44.079 3.937 78.032 1.00 85.12 494 LEU A C 1
ATOM 4024 O O . LEU A 1 494 ? -44.126 4.113 76.815 1.00 85.12 494 LEU A O 1
ATOM 4028 N N . SER A 1 495 ? -44.130 4.965 78.888 1.00 83.50 495 SER A N 1
ATOM 4029 C CA . SER A 1 495 ? -44.264 6.359 78.434 1.00 83.50 495 SER A CA 1
ATOM 4030 C C . SER A 1 495 ? -43.005 6.864 77.720 1.00 83.50 495 SER A C 1
ATOM 4032 O O . SER A 1 495 ? -43.115 7.519 76.683 1.00 83.50 495 SER A O 1
ATOM 4034 N N . LEU A 1 496 ? -41.809 6.474 78.179 1.00 84.25 496 LEU A N 1
ATOM 4035 C CA . LEU A 1 496 ? -40.553 6.756 77.473 1.00 84.25 496 LEU A CA 1
ATOM 4036 C C . LEU A 1 496 ? -40.522 6.135 76.063 1.00 84.25 496 LEU A C 1
ATOM 4038 O O . LEU A 1 496 ? -39.928 6.711 75.153 1.00 84.25 496 LEU A O 1
ATOM 4042 N N . LEU A 1 497 ? -41.184 4.990 75.858 1.00 84.50 497 LEU A N 1
ATOM 4043 C CA . LEU A 1 497 ? -41.330 4.371 74.538 1.00 84.50 497 LEU A CA 1
ATOM 4044 C C . LEU A 1 497 ? -42.370 5.096 73.660 1.00 84.50 497 LEU A C 1
ATOM 4046 O O . LEU A 1 497 ? -42.148 5.227 72.458 1.00 84.50 497 LEU A O 1
ATOM 4050 N N . GLN A 1 498 ? -43.457 5.630 74.236 1.00 80.75 498 GLN A N 1
ATOM 4051 C CA . GLN A 1 498 ? -44.470 6.403 73.489 1.00 80.75 498 GLN A CA 1
ATOM 4052 C C . GLN A 1 498 ? -43.881 7.662 72.828 1.00 80.75 498 GLN A C 1
ATOM 4054 O O . GLN A 1 498 ? -44.283 8.016 71.720 1.00 80.75 498 GLN A O 1
ATOM 4059 N N . VAL A 1 499 ? -42.907 8.317 73.470 1.00 83.50 499 VAL A N 1
ATOM 4060 C CA . VAL A 1 499 ? -42.227 9.511 72.924 1.00 83.50 499 VAL A CA 1
ATOM 4061 C C . VAL A 1 499 ? -41.325 9.167 71.724 1.00 83.50 499 VAL A C 1
ATOM 4063 O O . VAL A 1 499 ? -41.084 10.012 70.866 1.00 83.50 499 VAL A O 1
ATOM 4066 N N . LYS A 1 500 ? -40.873 7.913 71.588 1.00 83.94 500 LYS A N 1
ATOM 4067 C CA . LYS A 1 500 ? -39.913 7.465 70.558 1.00 83.94 500 LYS A CA 1
ATOM 4068 C C . LYS A 1 500 ? -40.563 7.076 69.217 1.00 83.94 500 LYS A C 1
ATOM 4070 O O . LYS A 1 500 ? -40.019 6.246 68.485 1.00 83.94 500 LYS A O 1
ATOM 4075 N N . ARG A 1 501 ? -41.712 7.675 68.866 1.00 82.19 501 ARG A N 1
ATOM 4076 C CA . ARG A 1 501 ? -42.498 7.347 67.655 1.00 82.19 501 ARG A CA 1
ATOM 4077 C C . ARG A 1 501 ? -41.659 7.339 66.377 1.00 82.19 501 ARG A C 1
ATOM 4079 O O . ARG A 1 501 ? -41.695 6.358 65.639 1.00 82.19 501 ARG A O 1
ATOM 4086 N N . ASP A 1 502 ? -40.881 8.389 66.136 1.00 82.00 502 ASP A N 1
ATOM 4087 C CA . ASP A 1 502 ? -40.137 8.537 64.879 1.00 82.00 502 ASP A CA 1
ATOM 4088 C C . ASP A 1 502 ? -39.012 7.499 64.750 1.00 82.00 502 ASP A C 1
ATOM 4090 O O . ASP A 1 502 ? -38.734 7.007 63.657 1.00 82.00 502 ASP A O 1
ATOM 4094 N N . LEU A 1 503 ? -38.411 7.094 65.875 1.00 84.25 503 LEU A N 1
ATOM 4095 C CA . LEU A 1 503 ? -37.427 6.014 65.913 1.00 84.25 503 LEU A CA 1
ATOM 4096 C C . LEU A 1 503 ? -38.081 4.651 65.638 1.00 84.25 503 LEU A C 1
ATOM 4098 O O . LEU A 1 503 ? -37.531 3.865 64.868 1.00 84.25 503 LEU A O 1
ATOM 4102 N N . LEU A 1 504 ? -39.270 4.390 66.195 1.00 82.38 504 LEU A N 1
ATOM 4103 C CA . LEU A 1 504 ? -40.043 3.182 65.890 1.00 82.38 504 LEU A CA 1
ATOM 4104 C C . LEU A 1 504 ? -40.385 3.108 64.393 1.00 82.38 504 LEU A C 1
ATOM 4106 O O . LEU A 1 504 ? -40.134 2.078 63.769 1.00 82.38 504 LEU A O 1
ATOM 4110 N N . VAL A 1 505 ? -40.878 4.199 63.794 1.00 83.50 505 VAL A N 1
ATOM 4111 C CA . VAL A 1 505 ? -41.164 4.282 62.346 1.00 83.50 505 VAL A CA 1
ATOM 4112 C C . VAL A 1 505 ? -39.899 4.040 61.513 1.00 83.50 505 VAL A C 1
ATOM 4114 O O . VAL A 1 505 ? -39.944 3.291 60.538 1.00 83.50 505 VAL A O 1
ATOM 4117 N N . SER A 1 506 ? -38.761 4.606 61.924 1.00 84.88 506 SER A N 1
ATOM 4118 C CA . SER A 1 506 ? -37.467 4.465 61.240 1.00 84.88 506 SER A CA 1
ATOM 4119 C C . SER A 1 506 ? -36.903 3.033 61.289 1.00 84.88 506 SER A C 1
ATOM 4121 O O . SER A 1 506 ? -36.344 2.560 60.302 1.00 84.88 506 SER A O 1
ATOM 4123 N N . VAL A 1 507 ? -37.080 2.320 62.410 1.00 83.06 507 VAL A N 1
ATOM 4124 C CA . VAL A 1 507 ? -36.478 0.993 62.670 1.00 83.06 507 VAL A CA 1
ATOM 4125 C C . VAL A 1 507 ? -37.398 -0.186 62.311 1.00 83.06 507 VAL A C 1
ATOM 4127 O O . VAL A 1 507 ? -36.905 -1.264 61.976 1.00 83.06 507 VAL A O 1
ATOM 4130 N N . PHE A 1 508 ? -38.725 -0.018 62.366 1.00 80.38 508 PHE A N 1
ATOM 4131 C CA . PHE A 1 508 ? -39.701 -1.077 62.054 1.00 80.38 508 PHE A CA 1
ATOM 4132 C C . PHE A 1 508 ? -40.450 -0.877 60.725 1.00 80.38 508 PHE A C 1
ATOM 4134 O O . PHE A 1 508 ? -41.039 -1.842 60.230 1.00 80.38 508 PHE A O 1
ATOM 4141 N N . GLY A 1 509 ? -40.426 0.331 60.147 1.00 79.44 509 GLY A N 1
ATOM 4142 C CA . GLY A 1 509 ? -41.318 0.749 59.059 1.00 79.44 509 GLY A CA 1
ATOM 4143 C C . GLY A 1 509 ? -42.701 1.173 59.574 1.00 79.44 509 GLY A C 1
ATOM 4144 O O . GLY A 1 509 ? -43.130 0.719 60.636 1.00 79.44 509 GLY A O 1
ATOM 4145 N N . SER A 1 510 ? -43.398 2.042 58.825 1.00 79.19 510 SER A N 1
ATOM 4146 C CA . SER A 1 510 ? -44.620 2.732 59.289 1.00 79.19 510 SER A CA 1
ATOM 4147 C C . SER A 1 510 ? -45.669 1.771 59.851 1.00 79.19 510 SER A C 1
ATOM 4149 O O . SER A 1 510 ? -45.961 1.831 61.039 1.00 79.19 510 SER A O 1
ATOM 4151 N N . ASP A 1 511 ? -46.155 0.822 59.047 1.00 76.69 511 ASP A N 1
ATOM 4152 C CA . ASP A 1 511 ? -47.266 -0.076 59.398 1.00 76.69 511 ASP A CA 1
ATOM 4153 C C . ASP A 1 511 ? -47.005 -0.869 60.691 1.00 76.69 511 ASP A C 1
ATOM 4155 O O . ASP A 1 511 ? -47.887 -1.049 61.535 1.00 76.69 511 ASP A O 1
ATOM 4159 N N . ARG A 1 512 ? -45.762 -1.335 60.872 1.00 79.94 512 ARG A N 1
ATOM 4160 C CA . ARG A 1 512 ? -45.365 -2.138 62.034 1.00 79.94 512 ARG A CA 1
ATOM 4161 C C . ARG A 1 512 ? -45.072 -1.276 63.261 1.00 79.94 512 ARG A C 1
ATOM 4163 O O . ARG A 1 512 ? -45.341 -1.725 64.374 1.00 79.94 512 ARG A O 1
ATOM 4170 N N . ALA A 1 513 ? -44.579 -0.054 63.077 1.00 81.56 513 ALA A N 1
ATOM 4171 C CA . ALA A 1 513 ? -44.486 0.932 64.147 1.00 81.56 513 ALA A CA 1
ATOM 4172 C C . ALA A 1 513 ? -45.881 1.368 64.625 1.00 81.56 513 ALA A C 1
ATOM 4174 O O . ALA A 1 513 ? -46.119 1.398 65.828 1.00 81.56 513 ALA A O 1
ATOM 4175 N N . GLU A 1 514 ? -46.822 1.612 63.708 1.00 82.06 514 GLU A N 1
ATOM 4176 C CA . GLU A 1 514 ? -48.228 1.904 64.018 1.00 82.06 514 GLU A CA 1
ATOM 4177 C C . GLU A 1 514 ? -48.847 0.760 64.839 1.00 82.06 514 GLU A C 1
ATOM 4179 O O . GLU A 1 514 ? -49.420 0.994 65.903 1.00 82.06 514 GLU A O 1
ATOM 4184 N N . SER A 1 515 ? -48.644 -0.494 64.410 1.00 83.06 515 SER A N 1
ATOM 4185 C CA . SER A 1 515 ? -49.085 -1.684 65.148 1.00 83.06 515 SER A CA 1
ATOM 4186 C C . SER A 1 515 ? -48.500 -1.735 66.566 1.00 83.06 515 SER A C 1
ATOM 4188 O O . SER A 1 515 ? -49.257 -1.884 67.526 1.00 83.06 515 SER A O 1
ATOM 4190 N N . LEU A 1 516 ? -47.183 -1.557 66.727 1.00 82.50 516 LEU A N 1
ATOM 4191 C CA . LEU A 1 516 ? -46.524 -1.547 68.043 1.00 82.50 516 LEU A CA 1
ATOM 4192 C C . LEU A 1 516 ? -46.995 -0.379 68.925 1.00 82.50 516 LEU A C 1
ATOM 4194 O O . LEU A 1 516 ? -47.097 -0.531 70.139 1.00 82.50 516 LEU A O 1
ATOM 4198 N N . LEU A 1 517 ? -47.348 0.768 68.339 1.00 84.38 517 LEU A N 1
ATOM 4199 C CA . LEU A 1 517 ? -47.941 1.896 69.061 1.00 84.38 517 LEU A CA 1
ATOM 4200 C C . LEU A 1 517 ? -49.384 1.602 69.499 1.00 84.38 517 LEU A C 1
ATOM 4202 O O . LEU A 1 517 ? -49.781 2.020 70.588 1.00 84.38 517 LEU A O 1
ATOM 4206 N N . THR A 1 518 ? -50.176 0.856 68.719 1.00 84.62 518 THR A N 1
ATOM 4207 C CA . THR A 1 518 ? -51.497 0.386 69.187 1.00 84.62 518 THR A CA 1
ATOM 4208 C C . THR A 1 518 ? -51.376 -0.637 70.318 1.00 84.62 518 THR A C 1
ATOM 4210 O O . THR A 1 518 ? -52.106 -0.527 71.303 1.00 84.62 518 THR A O 1
ATOM 4213 N N . GLU A 1 519 ? -50.408 -1.555 70.242 1.00 84.56 519 GLU A N 1
ATOM 4214 C CA . GLU A 1 519 ? -50.098 -2.523 71.301 1.00 84.56 519 GLU A CA 1
ATOM 4215 C C . GLU A 1 519 ? -49.624 -1.823 72.585 1.00 84.56 519 GLU A C 1
ATOM 4217 O O . GLU A 1 519 ? -50.139 -2.102 73.665 1.00 84.56 519 GLU A O 1
ATOM 4222 N N . LEU A 1 520 ? -48.736 -0.831 72.471 1.00 86.19 520 LEU A N 1
ATOM 4223 C CA . LEU A 1 520 ? -48.272 0.009 73.578 1.00 86.19 520 LEU A CA 1
ATOM 4224 C C . LEU A 1 520 ? -49.414 0.784 74.247 1.00 86.19 520 LEU A C 1
ATOM 4226 O O . LEU A 1 520 ? -49.528 0.800 75.473 1.00 86.19 520 LEU A O 1
ATOM 4230 N N . ASN A 1 521 ? -50.311 1.376 73.459 1.00 84.44 521 ASN A N 1
ATOM 4231 C CA . ASN A 1 521 ? -51.478 2.080 73.989 1.00 84.44 521 ASN A CA 1
ATOM 4232 C C . ASN A 1 521 ? -52.514 1.128 74.620 1.00 84.44 521 ASN A C 1
ATOM 4234 O O . ASN A 1 521 ? -53.219 1.529 75.549 1.00 84.44 521 ASN A O 1
ATOM 4238 N N . ALA A 1 522 ? -52.601 -0.126 74.167 1.00 84.56 522 ALA A N 1
ATOM 4239 C CA . ALA A 1 522 ? -53.393 -1.165 74.826 1.00 84.56 522 ALA A CA 1
ATOM 4240 C C . ALA A 1 522 ? -52.731 -1.644 76.133 1.00 84.56 522 ALA A C 1
ATOM 4242 O O . ALA A 1 522 ? -53.415 -1.781 77.146 1.00 84.56 522 ALA A O 1
ATOM 4243 N N . ALA A 1 523 ? -51.407 -1.823 76.144 1.00 83.94 523 ALA A N 1
ATOM 4244 C CA . ALA A 1 523 ? -50.627 -2.203 77.319 1.00 83.94 523 ALA A CA 1
ATOM 4245 C C . ALA A 1 523 ? -50.754 -1.172 78.451 1.00 83.94 523 ALA A C 1
ATOM 4247 O O . ALA A 1 523 ? -51.050 -1.549 79.583 1.00 83.94 523 ALA A O 1
ATOM 4248 N N . VAL A 1 524 ? -50.629 0.128 78.151 1.00 85.38 524 VAL A N 1
ATOM 4249 C CA . VAL A 1 524 ? -50.819 1.210 79.138 1.00 85.38 524 VAL A CA 1
ATOM 4250 C C . VAL A 1 524 ? -52.228 1.167 79.747 1.00 85.38 524 VAL A C 1
ATOM 4252 O O . VAL A 1 524 ? -52.360 1.112 80.969 1.00 85.38 524 VAL A O 1
ATOM 4255 N N . LYS A 1 525 ? -53.283 1.077 78.924 1.00 84.25 525 LYS A N 1
ATOM 4256 C CA . LYS A 1 525 ? -54.679 0.993 79.403 1.00 84.25 525 LYS A CA 1
ATOM 4257 C C . LYS A 1 525 ? -54.950 -0.264 80.237 1.00 84.25 525 LYS A C 1
ATOM 4259 O O . LYS A 1 525 ? -55.599 -0.195 81.280 1.00 84.25 525 LYS A O 1
ATOM 4264 N N . ASN A 1 526 ? -54.427 -1.414 79.815 1.00 83.81 526 ASN A N 1
ATOM 4265 C CA . ASN A 1 526 ? -54.575 -2.669 80.553 1.00 83.81 526 ASN A CA 1
ATOM 4266 C C . ASN A 1 526 ? -53.789 -2.644 81.874 1.00 83.81 526 ASN A C 1
ATOM 4268 O O . ASN A 1 526 ? -54.271 -3.163 82.881 1.00 83.81 526 ASN A O 1
ATOM 4272 N N . ARG A 1 527 ? -52.622 -1.986 81.915 1.00 88.88 527 ARG A N 1
ATOM 4273 C CA . ARG A 1 527 ? -51.866 -1.741 83.151 1.00 88.88 527 ARG A CA 1
ATOM 4274 C C . ARG A 1 527 ? -52.657 -0.878 84.132 1.00 88.88 527 ARG A C 1
ATOM 4276 O O . ARG A 1 527 ? -52.680 -1.186 85.321 1.00 88.88 527 ARG A O 1
ATOM 4283 N N . GLU A 1 528 ? -53.316 0.173 83.655 1.00 85.06 528 GLU A N 1
ATOM 4284 C CA . GLU A 1 528 ? -54.170 1.048 84.473 1.00 85.06 528 GLU A CA 1
ATOM 4285 C C . GLU A 1 528 ? -55.360 0.285 85.066 1.00 85.06 528 GLU A C 1
ATOM 4287 O O . GLU A 1 528 ? -55.594 0.358 86.275 1.00 85.06 528 GLU A O 1
ATOM 4292 N N . LEU A 1 529 ? -56.041 -0.526 84.251 1.00 86.12 529 LEU A N 1
ATOM 4293 C CA . LEU A 1 529 ? -57.135 -1.396 84.689 1.00 86.12 529 LEU A CA 1
ATOM 4294 C C . LEU A 1 529 ? -56.684 -2.399 85.766 1.00 86.12 529 LEU A C 1
ATOM 4296 O O . LEU A 1 529 ? -57.296 -2.480 86.832 1.00 86.12 529 LEU A O 1
ATOM 4300 N N . LEU A 1 530 ? -55.592 -3.129 85.525 1.00 84.75 530 LEU A N 1
ATOM 4301 C CA . LEU A 1 530 ? -55.055 -4.123 86.463 1.00 84.75 530 LEU A CA 1
ATOM 4302 C C . LEU A 1 530 ? -54.551 -3.481 87.769 1.00 84.75 530 LEU A C 1
ATOM 4304 O O . LEU A 1 530 ? -54.772 -4.019 88.854 1.00 84.75 530 LEU A O 1
ATOM 4308 N N . HIS A 1 531 ? -53.945 -2.292 87.695 1.00 85.69 531 HIS A N 1
ATOM 4309 C CA . HIS A 1 531 ? -53.541 -1.521 88.875 1.00 85.69 531 HIS A CA 1
ATOM 4310 C C . HIS A 1 531 ? -54.753 -1.056 89.705 1.00 85.69 531 HIS A C 1
ATOM 4312 O O . HIS A 1 531 ? -54.729 -1.124 90.935 1.00 85.69 531 HIS A O 1
ATOM 4318 N N . SER A 1 532 ? -55.844 -0.649 89.046 1.00 84.25 532 SER A N 1
ATOM 4319 C CA . SER A 1 532 ? -57.111 -0.302 89.705 1.00 84.25 532 SER A CA 1
ATOM 4320 C C . SER A 1 532 ? -57.753 -1.511 90.408 1.00 84.25 532 SER A C 1
ATOM 4322 O O . SER A 1 532 ? -58.204 -1.406 91.550 1.00 84.25 532 SER A O 1
ATOM 4324 N N . GLN A 1 533 ? -57.712 -2.694 89.785 1.00 82.12 533 GLN A N 1
ATOM 4325 C CA . GLN A 1 533 ? -58.204 -3.941 90.387 1.00 82.12 533 GLN A CA 1
ATOM 4326 C C . GLN A 1 533 ? -57.387 -4.362 91.623 1.00 82.12 533 GLN A C 1
ATOM 4328 O O . GLN A 1 533 ? -57.968 -4.777 92.630 1.00 82.12 533 GLN A O 1
ATOM 4333 N N . LEU A 1 534 ? -56.058 -4.198 91.595 1.00 83.38 534 LEU A N 1
ATOM 4334 C CA . LEU A 1 534 ? -55.185 -4.411 92.760 1.00 83.38 534 LEU A CA 1
ATOM 4335 C C . LEU A 1 534 ? -55.539 -3.471 93.925 1.00 83.38 534 LEU A C 1
ATOM 4337 O O . LEU A 1 534 ? -55.708 -3.934 95.056 1.00 83.38 534 LEU A O 1
ATOM 4341 N N . LEU A 1 535 ? -55.722 -2.174 93.647 1.00 82.56 535 LEU A N 1
ATOM 4342 C CA . LEU A 1 535 ? -56.187 -1.175 94.621 1.00 82.56 535 LEU A CA 1
ATOM 4343 C C . LEU A 1 535 ? -57.522 -1.581 95.266 1.00 82.56 535 LEU A C 1
ATOM 4345 O O . LEU A 1 535 ? -57.650 -1.581 96.494 1.00 82.56 535 LEU A O 1
ATOM 4349 N N . GLN A 1 536 ? -58.500 -1.989 94.453 1.00 81.12 536 GLN A N 1
ATOM 4350 C CA . GLN A 1 536 ? -59.814 -2.427 94.930 1.00 81.12 536 GLN A CA 1
ATOM 4351 C C . GLN A 1 536 ? -59.719 -3.685 95.814 1.00 81.12 536 GLN A C 1
ATOM 4353 O O . GLN A 1 536 ? -60.369 -3.762 96.863 1.00 81.12 536 GLN A O 1
ATOM 4358 N N . ARG A 1 537 ? -58.888 -4.668 95.434 1.00 78.50 537 ARG A N 1
ATOM 4359 C CA . ARG A 1 537 ? -58.686 -5.898 96.221 1.00 78.50 537 ARG A CA 1
ATOM 4360 C C . ARG A 1 537 ? -57.970 -5.637 97.543 1.00 78.50 537 ARG A C 1
ATOM 4362 O O . ARG A 1 537 ? -58.406 -6.190 98.554 1.00 78.50 537 ARG A O 1
ATOM 4369 N N . LYS A 1 538 ? -56.968 -4.751 97.574 1.00 79.56 538 LYS A N 1
ATOM 4370 C CA . LYS A 1 538 ? -56.318 -4.300 98.817 1.00 79.56 538 LYS A CA 1
ATOM 4371 C C . LYS A 1 538 ? -57.344 -3.737 99.808 1.00 79.56 538 LYS A C 1
ATOM 4373 O O . LYS A 1 538 ? -57.408 -4.206 100.944 1.00 79.56 538 LYS A O 1
ATOM 4378 N N . GLY A 1 539 ? -58.196 -2.811 99.358 1.00 72.12 539 GLY A N 1
ATOM 4379 C CA . GLY A 1 539 ? -59.245 -2.217 100.196 1.00 72.12 539 GLY A CA 1
ATOM 4380 C C . GLY A 1 539 ? -60.243 -3.246 100.746 1.00 72.12 539 GLY A C 1
ATOM 4381 O O . GLY A 1 539 ? -60.564 -3.216 101.935 1.00 72.12 539 GLY A O 1
ATOM 4382 N N . ARG A 1 540 ? -60.680 -4.214 99.921 1.00 73.31 540 ARG A N 1
ATOM 4383 C CA . ARG A 1 540 ? -61.581 -5.301 100.362 1.00 73.31 540 ARG A CA 1
ATOM 4384 C C . ARG A 1 540 ? -60.965 -6.144 101.483 1.00 73.31 540 ARG A C 1
ATOM 4386 O O . ARG A 1 540 ? -61.646 -6.443 102.460 1.00 73.31 540 ARG A O 1
ATOM 4393 N N . LEU A 1 541 ? -59.697 -6.530 101.336 1.00 71.19 541 LEU A N 1
ATOM 4394 C CA . LEU A 1 541 ? -58.989 -7.367 102.309 1.00 71.19 541 LEU A CA 1
ATOM 4395 C C . LEU A 1 541 ? -58.756 -6.629 103.638 1.00 71.19 541 LEU A C 1
ATOM 4397 O O . LEU A 1 541 ? -58.976 -7.204 104.703 1.00 71.19 541 LEU A O 1
ATOM 4401 N N . GLN A 1 542 ? -58.408 -5.340 103.590 1.00 72.38 542 GLN A N 1
ATOM 4402 C CA . GLN A 1 542 ? -58.250 -4.513 104.792 1.00 72.38 542 GLN A CA 1
ATOM 4403 C C . GLN A 1 542 ? -59.568 -4.353 105.576 1.00 72.38 542 GLN A C 1
ATOM 4405 O O . GLN A 1 542 ? -59.552 -4.392 106.804 1.00 72.38 542 GLN A O 1
ATOM 4410 N N . GLY A 1 543 ? -60.718 -4.263 104.897 1.00 66.75 543 GLY A N 1
ATOM 4411 C CA . GLY A 1 543 ? -62.033 -4.182 105.551 1.00 66.75 543 GLY A CA 1
ATOM 4412 C C . GLY A 1 543 ? -62.472 -5.449 106.306 1.00 66.75 543 GLY A C 1
ATOM 4413 O O . GLY A 1 543 ? -63.314 -5.361 107.202 1.00 66.75 543 GLY A O 1
ATOM 4414 N N . LEU A 1 544 ? -61.908 -6.619 105.980 1.00 67.75 544 LEU A N 1
ATOM 4415 C CA . LEU A 1 544 ? -62.177 -7.874 106.696 1.00 67.75 544 LEU A CA 1
ATOM 4416 C C . LEU A 1 544 ? -61.401 -7.962 108.018 1.00 67.75 544 LEU A C 1
ATOM 4418 O O . LEU A 1 544 ? -61.969 -8.399 109.017 1.00 67.75 544 LEU A O 1
ATOM 4422 N N . ILE A 1 545 ? -60.149 -7.486 108.034 1.00 67.31 545 ILE A N 1
ATOM 4423 C CA . ILE A 1 545 ? -59.254 -7.495 109.208 1.00 67.31 545 ILE A CA 1
ATOM 4424 C C . ILE A 1 545 ? -59.914 -6.824 110.423 1.00 67.31 545 ILE A C 1
ATOM 4426 O O . ILE A 1 545 ? -59.860 -7.370 111.527 1.00 67.31 545 ILE A O 1
ATOM 4430 N N . SER A 1 546 ? -60.569 -5.675 110.223 1.00 65.25 546 SER A N 1
ATOM 4431 C CA . SER A 1 546 ? -61.207 -4.918 111.309 1.00 65.25 546 SER A CA 1
ATOM 4432 C C . SER A 1 546 ? -62.331 -5.705 111.989 1.00 65.25 546 SER A C 1
ATOM 4434 O O . SER A 1 546 ? -62.296 -5.901 113.201 1.00 65.25 546 SER A O 1
ATOM 4436 N N . ARG A 1 547 ? -63.290 -6.235 111.214 1.00 62.28 547 ARG A N 1
ATOM 4437 C CA . ARG A 1 547 ? -64.508 -6.876 111.754 1.00 62.28 547 ARG A CA 1
ATOM 4438 C C . ARG A 1 547 ? -64.227 -8.128 112.586 1.00 62.28 547 ARG A C 1
ATOM 4440 O O . ARG A 1 547 ? -64.996 -8.450 113.486 1.00 62.28 547 ARG A O 1
ATOM 4447 N N . THR A 1 548 ? -63.133 -8.840 112.307 1.00 61.59 548 THR A N 1
ATOM 4448 C CA . THR A 1 548 ? -62.720 -10.002 113.112 1.00 61.59 548 THR A CA 1
ATOM 4449 C C . THR A 1 548 ? -62.247 -9.648 114.521 1.00 61.59 548 THR A C 1
ATOM 4451 O O . THR A 1 548 ? -62.243 -10.533 115.375 1.00 61.59 548 THR A O 1
ATOM 4454 N N . LYS A 1 549 ? -61.871 -8.390 114.784 1.00 64.75 549 LYS A N 1
ATOM 4455 C CA . LYS A 1 549 ? -61.450 -7.938 116.115 1.00 64.75 549 LYS A CA 1
ATOM 4456 C C . LYS A 1 549 ? -62.652 -7.735 117.041 1.00 64.75 549 LYS A C 1
ATOM 4458 O O . LYS A 1 549 ? -62.702 -8.326 118.115 1.00 64.75 549 LYS A O 1
ATOM 4463 N N . ASP A 1 550 ? -63.637 -6.967 116.582 1.00 62.84 550 ASP A N 1
ATOM 4464 C CA . ASP A 1 550 ? -64.737 -6.447 117.409 1.00 62.84 550 ASP A CA 1
ATOM 4465 C C . ASP A 1 550 ? -65.626 -7.555 118.019 1.00 62.84 550 ASP A C 1
ATOM 4467 O O . ASP A 1 550 ? -66.185 -7.393 119.103 1.00 62.84 550 ASP A O 1
ATOM 4471 N N . PHE A 1 551 ? -65.717 -8.722 117.366 1.00 68.44 551 PHE A N 1
ATOM 4472 C CA . PHE A 1 551 ? -66.404 -9.904 117.908 1.00 68.44 551 PHE A CA 1
ATOM 4473 C C . PHE A 1 551 ? -65.697 -10.514 119.136 1.00 68.44 551 PHE A C 1
ATOM 4475 O O . PHE A 1 551 ? -66.359 -11.043 120.032 1.00 68.44 551 PHE A O 1
ATOM 4482 N N . GLY A 1 552 ? -64.360 -10.477 119.179 1.00 66.56 552 GLY A N 1
ATOM 4483 C CA . GLY A 1 552 ? -63.571 -11.135 120.225 1.00 66.56 552 GLY A CA 1
ATOM 4484 C C . GLY A 1 552 ? -63.764 -10.493 121.598 1.00 66.56 552 GLY A C 1
ATOM 4485 O O . GLY A 1 552 ? -64.040 -11.192 122.575 1.00 66.56 552 GLY A O 1
ATOM 4486 N N . ASP A 1 553 ? -63.693 -9.163 121.643 1.00 69.00 553 ASP A N 1
ATOM 4487 C CA . ASP A 1 553 ? -63.785 -8.378 122.879 1.00 69.00 553 ASP A CA 1
ATOM 4488 C C . ASP A 1 553 ? -65.185 -8.492 123.525 1.00 69.00 553 ASP A C 1
ATOM 4490 O O . ASP A 1 553 ? -65.320 -8.587 124.749 1.00 69.00 553 ASP A O 1
ATOM 4494 N N . ALA A 1 554 ? -66.241 -8.567 122.705 1.00 65.62 554 ALA A N 1
ATOM 4495 C CA . ALA A 1 554 ? -67.621 -8.713 123.171 1.00 65.62 554 ALA A CA 1
ATOM 4496 C C . ALA A 1 554 ? -67.922 -10.106 123.766 1.00 65.62 554 ALA A C 1
ATOM 4498 O O . ALA A 1 554 ? -68.643 -10.209 124.762 1.00 65.62 554 ALA A O 1
ATOM 4499 N N . TYR A 1 555 ? -67.355 -11.176 123.196 1.00 74.19 555 TYR A N 1
ATOM 4500 C CA . TYR A 1 555 ? -67.575 -12.556 123.652 1.00 74.19 555 TYR A CA 1
ATOM 4501 C C . TYR A 1 555 ? -67.055 -12.799 125.082 1.00 74.19 555 TYR A C 1
ATOM 4503 O O . TYR A 1 555 ? -67.747 -13.400 125.909 1.00 74.19 555 TYR A O 1
ATOM 4511 N N . GLU A 1 556 ? -65.858 -12.298 125.403 1.00 75.94 556 GLU A N 1
ATOM 4512 C CA . GLU A 1 556 ? -65.246 -12.483 126.728 1.00 75.94 556 GLU A CA 1
ATOM 4513 C C . GLU A 1 556 ? -65.993 -11.741 127.846 1.00 75.94 556 GLU A C 1
ATOM 4515 O O . GLU A 1 556 ? -66.167 -12.277 128.945 1.00 75.94 556 GLU A O 1
ATOM 4520 N N . SER A 1 557 ? -66.512 -10.543 127.555 1.00 76.38 557 SER A N 1
ATOM 4521 C CA . SER A 1 557 ? -67.250 -9.725 128.527 1.00 76.38 557 SER A CA 1
ATOM 4522 C C . SER A 1 557 ? -68.456 -10.466 129.125 1.00 76.38 557 SER A C 1
ATOM 4524 O O . SER A 1 557 ? -68.660 -10.467 130.342 1.00 76.38 557 SER A O 1
ATOM 4526 N N . ILE A 1 558 ? -69.234 -11.158 128.285 1.00 75.69 558 ILE A N 1
ATOM 4527 C CA . ILE A 1 558 ? -70.431 -11.887 128.729 1.00 75.69 558 ILE A CA 1
ATOM 4528 C C . ILE A 1 558 ? -70.044 -13.190 129.444 1.00 75.69 558 ILE A C 1
ATOM 4530 O O . ILE A 1 558 ? -70.624 -13.517 130.483 1.00 75.69 558 ILE A O 1
ATOM 4534 N N . ARG A 1 559 ? -69.016 -13.902 128.954 1.00 80.56 559 ARG A N 1
ATOM 4535 C CA . ARG A 1 559 ? -68.493 -15.129 129.587 1.00 80.56 559 ARG A CA 1
ATOM 4536 C C . ARG A 1 559 ? -68.092 -14.893 131.047 1.00 80.56 559 ARG A C 1
ATOM 4538 O O . ARG A 1 559 ? -68.424 -15.698 131.922 1.00 80.56 559 ARG A O 1
ATOM 4545 N N . SER A 1 560 ? -67.435 -13.764 131.322 1.00 79.00 560 SER A N 1
ATOM 4546 C CA . SER A 1 560 ? -67.035 -13.379 132.679 1.00 79.00 560 SER A CA 1
ATOM 4547 C C . SER A 1 560 ? -68.240 -13.157 133.605 1.00 79.00 560 SER A C 1
ATOM 4549 O O . SER A 1 560 ? -68.239 -13.656 134.732 1.00 79.00 560 SER A O 1
ATOM 4551 N N . LYS A 1 561 ? -69.288 -12.456 133.142 1.00 78.00 561 LYS A N 1
ATOM 4552 C CA . LYS A 1 561 ? -70.503 -12.194 133.940 1.00 78.00 561 LYS A CA 1
ATOM 4553 C C . LYS A 1 561 ? -71.237 -13.482 134.328 1.00 78.00 561 LYS A C 1
ATOM 4555 O O . LYS A 1 561 ? -71.628 -13.636 135.483 1.00 78.00 561 LYS A O 1
ATOM 4560 N N . LEU A 1 562 ? -71.390 -14.419 133.388 1.00 80.25 562 LEU A N 1
ATOM 4561 C CA . LEU A 1 562 ? -72.089 -15.688 133.635 1.00 80.25 562 LEU A CA 1
ATOM 4562 C C . LEU A 1 562 ? -71.384 -16.556 134.689 1.00 80.25 562 LEU A C 1
ATOM 4564 O O . LEU A 1 562 ? -72.057 -17.231 135.464 1.00 80.25 562 LEU A O 1
ATOM 4568 N N . THR A 1 563 ? -70.051 -16.501 134.755 1.00 81.06 563 THR A N 1
ATOM 4569 C CA . THR A 1 563 ? -69.265 -17.203 135.787 1.00 81.06 563 THR A CA 1
ATOM 4570 C C . THR A 1 563 ? -69.526 -16.606 137.175 1.00 81.06 563 THR A C 1
ATOM 4572 O O . THR A 1 563 ? -69.907 -17.325 138.091 1.00 81.06 563 THR A O 1
ATOM 4575 N N . LEU A 1 564 ? -69.464 -15.277 137.311 1.00 81.38 564 LEU A N 1
ATOM 4576 C CA . LEU A 1 564 ? -69.688 -14.591 138.591 1.00 81.38 564 LEU A CA 1
ATOM 4577 C C . LEU A 1 564 ? -71.107 -14.806 139.164 1.00 81.38 564 LEU A C 1
ATOM 4579 O O . LEU A 1 564 ? -71.296 -14.854 140.380 1.00 81.38 564 LEU A O 1
ATOM 4583 N N . LEU A 1 565 ? -72.114 -14.973 138.301 1.00 80.88 565 LEU A N 1
ATOM 4584 C CA . LEU A 1 565 ? -73.478 -15.335 138.714 1.00 80.88 565 LEU A CA 1
ATOM 4585 C C . LEU A 1 565 ? -73.609 -16.817 139.107 1.00 80.88 565 LEU A C 1
ATOM 4587 O O . LEU A 1 565 ? -74.425 -17.152 139.966 1.00 80.88 565 LEU A O 1
ATOM 4591 N N . ARG A 1 566 ? -72.787 -17.695 138.518 1.00 81.75 566 ARG A N 1
ATOM 4592 C CA . ARG A 1 566 ? -72.716 -19.128 138.841 1.00 81.75 566 ARG A CA 1
ATOM 4593 C C . ARG A 1 566 ? -72.138 -19.350 140.240 1.00 81.75 566 ARG A C 1
ATOM 4595 O O . ARG A 1 566 ? -72.716 -20.112 141.009 1.00 81.75 566 ARG A O 1
ATOM 4602 N N . ASP A 1 567 ? -71.096 -18.606 140.599 1.00 78.75 567 ASP A N 1
ATOM 4603 C CA . ASP A 1 567 ? -70.480 -18.665 141.931 1.00 78.75 567 ASP A CA 1
ATOM 4604 C C . ASP A 1 567 ? -71.403 -18.086 143.019 1.00 78.75 567 ASP A C 1
ATOM 4606 O O . ASP A 1 567 ? -71.578 -18.687 144.079 1.00 78.75 567 ASP A O 1
ATOM 4610 N N . ARG A 1 568 ? -72.082 -16.960 142.738 1.00 79.44 568 ARG A N 1
ATOM 4611 C CA . ARG A 1 568 ? -73.069 -16.356 143.657 1.00 79.44 568 ARG A CA 1
ATOM 4612 C C . ARG A 1 568 ? -74.230 -17.292 144.003 1.00 79.44 568 ARG A C 1
ATOM 4614 O O . ARG A 1 568 ? -74.714 -17.237 145.129 1.00 79.44 568 ARG A O 1
ATOM 4621 N N . LEU A 1 569 ? -74.668 -18.142 143.068 1.00 80.19 569 LEU A N 1
ATOM 4622 C CA . LEU A 1 569 ? -75.704 -19.147 143.330 1.00 80.19 569 LEU A CA 1
ATOM 4623 C C . LEU A 1 569 ? -75.221 -20.223 144.313 1.00 80.19 569 LEU A C 1
ATOM 4625 O O . LEU A 1 569 ? -75.965 -20.587 145.218 1.00 80.19 569 LEU A O 1
ATOM 4629 N N . ILE A 1 570 ? -73.983 -20.704 144.162 1.00 78.06 570 ILE A N 1
ATOM 4630 C CA . ILE A 1 570 ? -73.407 -21.743 145.033 1.00 78.06 570 ILE A CA 1
ATOM 4631 C C . ILE A 1 570 ? -73.310 -21.236 146.478 1.00 78.06 570 ILE A C 1
ATOM 4633 O O . ILE A 1 570 ? -73.707 -21.940 147.404 1.00 78.06 570 ILE A O 1
ATOM 4637 N N . SER A 1 571 ? -72.875 -19.987 146.674 1.00 75.62 571 SER A N 1
ATOM 4638 C CA . SER A 1 571 ? -72.823 -19.348 147.999 1.00 75.62 571 SER A CA 1
ATOM 4639 C C . SER A 1 571 ? -74.191 -19.204 148.682 1.00 75.62 571 SER A C 1
ATOM 4641 O O . SER A 1 571 ? -74.246 -19.073 149.902 1.00 75.62 571 SER A O 1
ATOM 4643 N N . ALA A 1 572 ? -75.289 -19.219 147.918 1.00 69.94 572 ALA A N 1
ATOM 4644 C CA . ALA A 1 572 ? -76.648 -19.028 148.422 1.00 69.94 572 ALA A CA 1
ATOM 4645 C C . ALA A 1 572 ? -77.395 -20.342 148.747 1.00 69.94 572 ALA A C 1
ATOM 4647 O O . ALA A 1 572 ? -78.482 -20.282 149.315 1.00 69.94 572 ALA A O 1
ATOM 4648 N N . ASP A 1 573 ? -76.851 -21.525 148.434 1.00 72.75 573 ASP A N 1
ATOM 4649 C CA . ASP A 1 573 ? -77.537 -22.828 148.601 1.00 72.75 573 ASP A CA 1
ATOM 4650 C C . ASP A 1 573 ? -77.264 -23.517 149.961 1.00 72.75 573 ASP A C 1
ATOM 4652 O O . ASP A 1 573 ? -77.233 -24.741 150.080 1.00 72.75 573 ASP A O 1
ATOM 4656 N N . ILE A 1 574 ? -77.028 -22.730 151.017 1.00 76.81 574 ILE A N 1
ATOM 4657 C CA . ILE A 1 574 ? -76.687 -23.226 152.362 1.00 76.81 574 ILE A CA 1
ATOM 4658 C C . ILE A 1 574 ? -77.933 -23.216 153.260 1.00 76.81 574 ILE A C 1
ATOM 4660 O O . ILE A 1 574 ? -78.608 -22.193 153.369 1.00 76.81 574 ILE A O 1
ATOM 4664 N N . LEU A 1 575 ? -78.236 -24.332 153.937 1.00 79.31 575 LEU A N 1
ATOM 4665 C CA . LEU A 1 575 ? -79.360 -24.423 154.884 1.00 79.31 575 LEU A CA 1
ATOM 4666 C C . LEU A 1 575 ? -79.198 -23.442 156.056 1.00 79.31 575 LEU A C 1
ATOM 4668 O O . LEU A 1 575 ? -78.140 -23.374 156.677 1.00 79.31 575 LEU A O 1
ATOM 4672 N N . GLN A 1 576 ? -80.275 -22.731 156.390 1.00 80.75 576 GLN A N 1
ATOM 4673 C CA . GLN A 1 576 ? -80.276 -21.642 157.374 1.00 80.75 576 GLN A CA 1
ATOM 4674 C C . GLN A 1 576 ? -80.855 -22.069 158.743 1.00 80.75 576 GLN A C 1
ATOM 4676 O O . GLN A 1 576 ? -81.690 -22.982 158.785 1.00 80.75 576 GLN A O 1
ATOM 4681 N N . PRO A 1 577 ? -80.434 -21.435 159.860 1.00 73.12 577 PRO A N 1
ATOM 4682 C CA . PRO A 1 577 ? -80.837 -21.822 161.218 1.00 73.12 577 PRO A CA 1
ATOM 4683 C C . PRO A 1 577 ? -82.243 -21.353 161.610 1.00 73.12 577 PRO A C 1
ATOM 4685 O O . PRO A 1 577 ? -82.971 -22.087 162.271 1.00 73.12 577 PRO A O 1
ATOM 4688 N N . ASP A 1 578 ? -82.647 -20.150 161.203 1.00 75.94 578 ASP A N 1
ATOM 4689 C CA . ASP A 1 578 ? -83.907 -19.539 161.626 1.00 75.94 578 ASP A CA 1
ATOM 4690 C C . ASP A 1 578 ? -84.743 -19.014 160.448 1.00 75.94 578 ASP A C 1
ATOM 4692 O O . ASP A 1 578 ? -84.361 -19.069 159.276 1.00 75.94 578 ASP A O 1
ATOM 4696 N N . ILE A 1 579 ? -85.941 -18.539 160.775 1.00 77.88 579 ILE A N 1
ATOM 4697 C CA . ILE A 1 579 ? -86.959 -18.100 159.822 1.00 77.88 579 ILE A CA 1
ATOM 4698 C C . ILE A 1 579 ? -86.609 -16.790 159.093 1.00 77.88 579 ILE A C 1
ATOM 4700 O O . ILE A 1 579 ? -87.043 -16.586 157.958 1.00 77.88 579 ILE A O 1
ATOM 4704 N N . LEU A 1 580 ? -85.800 -15.919 159.703 1.00 80.50 580 LEU A N 1
ATOM 4705 C CA . LEU A 1 580 ? -85.324 -14.664 159.116 1.00 80.50 580 LEU A CA 1
ATOM 4706 C C . LEU A 1 580 ? -84.138 -14.929 158.185 1.00 80.50 580 LEU A C 1
ATOM 4708 O O . LEU A 1 580 ? -84.095 -14.404 157.071 1.00 80.50 580 LEU A O 1
ATOM 4712 N N . ALA A 1 581 ? -83.226 -15.811 158.594 1.00 78.00 581 ALA A N 1
ATOM 4713 C CA . ALA A 1 581 ? -82.115 -16.276 157.775 1.00 78.00 581 ALA A CA 1
ATOM 4714 C C . ALA A 1 581 ? -82.612 -16.999 156.504 1.00 78.00 581 ALA A C 1
ATOM 4716 O O . ALA A 1 581 ? -82.156 -16.682 155.402 1.00 78.00 581 ALA A O 1
ATOM 4717 N N . LYS A 1 582 ? -83.628 -17.874 156.613 1.00 78.94 582 LYS A N 1
ATOM 4718 C CA . LYS A 1 582 ? -84.302 -18.480 155.443 1.00 78.94 582 LYS A CA 1
ATOM 4719 C C . LYS A 1 582 ? -84.928 -17.432 154.508 1.00 78.94 582 LYS A C 1
ATOM 4721 O O . LYS A 1 582 ? -84.777 -17.537 153.292 1.00 78.94 582 LYS A O 1
ATOM 4726 N N . LYS A 1 583 ? -85.598 -16.403 155.044 1.00 78.25 583 LYS A N 1
ATOM 4727 C CA . LYS A 1 583 ? -86.166 -15.304 154.233 1.00 78.25 583 LYS A CA 1
ATOM 4728 C C . LYS A 1 583 ? -85.079 -14.515 153.492 1.00 78.25 583 LYS A C 1
ATOM 4730 O O . LYS A 1 583 ? -85.193 -14.325 152.284 1.00 78.25 583 LYS A O 1
ATOM 4735 N N . SER A 1 584 ? -83.985 -14.169 154.174 1.00 80.00 584 SER A N 1
ATOM 4736 C CA . SER A 1 584 ? -82.813 -13.507 153.577 1.00 80.00 584 SER A CA 1
ATOM 4737 C C . SER A 1 584 ? -82.211 -14.312 152.414 1.00 80.00 584 SER A C 1
ATOM 4739 O O . SER A 1 584 ? -81.956 -13.764 151.340 1.00 80.00 584 SER A O 1
ATOM 4741 N N . GLN A 1 585 ? -82.068 -15.632 152.578 1.00 81.00 585 GLN A N 1
ATOM 4742 C CA . GLN A 1 585 ? -81.620 -16.543 151.517 1.00 81.00 585 GLN A CA 1
ATOM 4743 C C . GLN A 1 585 ? -82.545 -16.502 150.287 1.00 81.00 585 GLN A C 1
ATOM 4745 O O . GLN A 1 585 ? -82.065 -16.416 149.154 1.00 81.00 585 GLN A O 1
ATOM 4750 N N . SER A 1 586 ? -83.868 -16.515 150.496 1.00 78.81 586 SER A N 1
ATOM 4751 C CA . SER A 1 586 ? -84.841 -16.447 149.398 1.00 78.81 586 SER A CA 1
ATOM 4752 C C . SER A 1 586 ? -84.697 -15.163 148.572 1.00 78.81 586 SER A C 1
ATOM 4754 O O . SER A 1 586 ? -84.764 -15.223 147.343 1.00 78.81 586 SER A O 1
ATOM 4756 N N . ASP A 1 587 ? -84.447 -14.018 149.211 1.00 79.75 587 ASP A N 1
ATOM 4757 C CA . ASP A 1 587 ? -84.280 -12.739 148.512 1.00 79.75 587 ASP A CA 1
ATOM 4758 C C . ASP A 1 587 ? -82.929 -12.615 147.786 1.00 79.75 587 ASP A C 1
ATOM 4760 O O . ASP A 1 587 ? -82.871 -12.037 146.696 1.00 79.75 587 ASP A O 1
ATOM 4764 N N . GLN A 1 588 ? -81.860 -13.237 148.296 1.00 80.06 588 GLN A N 1
ATOM 4765 C CA . GLN A 1 588 ? -80.586 -13.339 147.567 1.00 80.06 588 GLN A CA 1
ATOM 4766 C C . GLN A 1 588 ? -80.740 -14.134 146.259 1.00 80.06 588 GLN A C 1
ATOM 4768 O O . GLN A 1 588 ? -80.279 -13.689 145.203 1.00 80.06 588 GLN A O 1
ATOM 4773 N N . LEU A 1 589 ? -81.453 -15.266 146.298 1.00 80.25 589 LEU A N 1
ATOM 4774 C CA . LEU A 1 589 ? -81.787 -16.062 145.108 1.00 80.25 589 LEU A CA 1
ATOM 4775 C C . LEU A 1 589 ? -82.671 -15.271 144.125 1.00 80.25 589 LEU A C 1
ATOM 4777 O O . LEU A 1 589 ? -82.461 -15.331 142.909 1.00 80.25 589 LEU A O 1
ATOM 4781 N N . ARG A 1 590 ? -83.607 -14.464 144.644 1.00 80.69 590 ARG A N 1
ATOM 4782 C CA . ARG A 1 590 ? -84.461 -13.547 143.865 1.00 80.69 590 ARG A CA 1
ATOM 4783 C C . ARG A 1 590 ? -83.634 -12.505 143.097 1.00 80.69 590 ARG A C 1
ATOM 4785 O O . ARG A 1 590 ? -83.918 -12.250 141.928 1.00 80.69 590 ARG A O 1
ATOM 4792 N N . GLY A 1 591 ? -82.586 -11.959 143.720 1.00 80.62 591 GLY A N 1
ATOM 4793 C CA . GLY A 1 591 ? -81.636 -11.040 143.082 1.00 80.62 591 GLY A CA 1
ATOM 4794 C C . GLY A 1 591 ? -80.816 -11.696 141.966 1.00 80.62 591 GLY A C 1
ATOM 4795 O O . GLY A 1 591 ? -80.776 -11.184 140.850 1.00 80.62 591 GLY A O 1
ATOM 4796 N N . ILE A 1 592 ? -80.231 -12.873 142.225 1.00 81.50 592 ILE A N 1
ATOM 4797 C CA . ILE A 1 592 ? -79.427 -13.616 141.231 1.00 81.50 592 ILE A CA 1
ATOM 4798 C C . ILE A 1 592 ? -80.260 -13.976 139.986 1.00 81.50 592 ILE A C 1
ATOM 4800 O O . ILE A 1 592 ? -79.737 -13.959 138.870 1.00 81.50 592 ILE A O 1
ATOM 4804 N N . LYS A 1 593 ? -81.564 -14.253 140.146 1.00 78.81 593 LYS A N 1
ATOM 4805 C CA . LYS A 1 593 ? -82.476 -14.488 139.013 1.00 78.81 593 LYS A CA 1
ATOM 4806 C C . LYS A 1 593 ? -82.575 -13.268 138.093 1.00 78.81 593 LYS A C 1
ATOM 4808 O O . LYS A 1 593 ? -82.517 -13.441 136.879 1.00 78.81 593 LYS A O 1
ATOM 4813 N N . LYS A 1 594 ? -82.711 -12.061 138.655 1.00 81.44 594 LYS A N 1
ATOM 4814 C CA . LYS A 1 594 ? -82.845 -10.821 137.875 1.00 81.44 594 LYS A CA 1
ATOM 4815 C C . LYS A 1 594 ? -81.571 -10.509 137.088 1.00 81.44 594 LYS A C 1
ATOM 4817 O O . LYS A 1 594 ? -81.648 -10.223 135.898 1.00 81.44 594 LYS A O 1
ATOM 4822 N N . ASP A 1 595 ? -80.405 -10.649 137.717 1.00 79.94 595 ASP A N 1
ATOM 4823 C CA . ASP A 1 595 ? -79.115 -10.379 137.065 1.00 79.94 595 ASP A CA 1
ATOM 4824 C C . ASP A 1 595 ? -78.865 -11.282 135.834 1.00 79.94 595 ASP A C 1
ATOM 4826 O O . ASP A 1 595 ? -78.105 -10.921 134.932 1.00 79.94 595 ASP A O 1
ATOM 4830 N N . LEU A 1 596 ? -79.510 -12.457 135.768 1.00 81.44 596 LEU A N 1
ATOM 4831 C CA . LEU A 1 596 ? -79.488 -13.333 134.591 1.00 81.44 596 LEU A CA 1
ATOM 4832 C C . LEU A 1 596 ? -80.467 -12.912 133.490 1.00 81.44 596 LEU A C 1
ATOM 4834 O O . LEU A 1 596 ? -80.193 -13.195 132.327 1.00 81.44 596 LEU A O 1
ATOM 4838 N N . GLU A 1 597 ? -81.568 -12.243 133.821 1.00 81.31 597 GLU A N 1
ATOM 4839 C CA . GLU A 1 597 ? -82.536 -11.732 132.838 1.00 81.31 597 GLU A CA 1
ATOM 4840 C C . GLU A 1 597 ? -81.912 -10.555 132.065 1.00 81.31 597 GLU A C 1
ATOM 4842 O O . GLU A 1 597 ? -81.931 -10.545 130.834 1.00 81.31 597 GLU A O 1
ATOM 4847 N N . ASP A 1 598 ? -81.188 -9.666 132.756 1.00 79.25 598 ASP A N 1
ATOM 4848 C CA . ASP A 1 598 ? -80.395 -8.596 132.126 1.00 79.25 598 ASP A CA 1
ATOM 4849 C C . ASP A 1 598 ? -79.263 -9.137 131.214 1.00 79.25 598 ASP A C 1
ATOM 4851 O O . ASP A 1 598 ? -78.848 -8.475 130.257 1.00 79.25 598 ASP A O 1
ATOM 4855 N N . CYS A 1 599 ? -78.759 -10.356 131.456 1.00 78.00 599 CYS A N 1
ATOM 4856 C CA . CYS A 1 599 ? -77.729 -10.972 130.609 1.00 78.00 599 CYS A CA 1
ATOM 4857 C C . CYS A 1 599 ? -78.250 -11.449 129.238 1.00 78.00 599 CYS A C 1
ATOM 4859 O O . CYS A 1 599 ? -77.453 -11.541 128.301 1.00 78.00 599 CYS A O 1
ATOM 4861 N N . GLU A 1 600 ? -79.548 -11.729 129.080 1.00 78.12 600 GLU A N 1
ATOM 4862 C CA . GLU A 1 600 ? -80.113 -12.246 127.820 1.00 78.12 600 GLU A CA 1
ATOM 4863 C C . GLU A 1 600 ? -80.022 -11.214 126.680 1.00 78.12 600 GLU A C 1
ATOM 4865 O O . GLU A 1 600 ? -79.614 -11.536 125.557 1.00 78.12 600 GLU A O 1
ATOM 4870 N N . ALA A 1 601 ? -80.289 -9.941 126.991 1.00 74.56 601 ALA A N 1
ATOM 4871 C CA . ALA A 1 601 ? -80.179 -8.832 126.042 1.00 74.56 601 ALA A CA 1
ATOM 4872 C C . ALA A 1 601 ? -78.748 -8.665 125.492 1.00 74.56 601 ALA A C 1
ATOM 4874 O O . ALA A 1 601 ? -78.557 -8.414 124.301 1.00 74.56 601 ALA A O 1
ATOM 4875 N N . HIS A 1 602 ? -77.731 -8.868 126.338 1.00 74.25 602 HIS A N 1
ATOM 4876 C CA . HIS A 1 602 ? -76.328 -8.822 125.919 1.00 74.25 602 HIS A CA 1
ATOM 4877 C C . HIS A 1 602 ? -75.947 -9.986 124.989 1.00 74.25 602 HIS A C 1
ATOM 4879 O O . HIS A 1 602 ? -75.181 -9.777 124.048 1.00 74.25 602 HIS A O 1
ATOM 4885 N N . ILE A 1 603 ? -76.475 -11.196 125.215 1.00 74.88 603 ILE A N 1
ATOM 4886 C CA . ILE A 1 603 ? -76.192 -12.358 124.352 1.00 74.88 603 ILE A CA 1
ATOM 4887 C C . ILE A 1 603 ? -76.835 -12.169 122.971 1.00 74.88 603 ILE A C 1
ATOM 4889 O O . ILE A 1 603 ? -76.181 -12.402 121.956 1.00 74.88 603 ILE A O 1
ATOM 4893 N N . THR A 1 604 ? -78.068 -11.659 122.929 1.00 73.50 604 THR A N 1
ATOM 4894 C CA . THR A 1 604 ? -78.800 -11.383 121.678 1.00 73.50 604 THR A CA 1
ATOM 4895 C C . THR A 1 604 ? -78.071 -10.355 120.798 1.00 73.50 604 THR A C 1
ATOM 4897 O O . THR A 1 604 ? -78.023 -10.493 119.577 1.00 73.50 604 THR A O 1
ATOM 4900 N N . ALA A 1 605 ? -77.426 -9.349 121.402 1.00 69.69 605 ALA A N 1
ATOM 4901 C CA . ALA A 1 605 ? -76.595 -8.392 120.668 1.00 69.69 605 ALA A CA 1
ATOM 4902 C C . ALA A 1 605 ? -75.325 -9.029 120.062 1.00 69.69 605 ALA A C 1
ATOM 4904 O O . ALA A 1 605 ? -74.865 -8.608 119.002 1.00 69.69 605 ALA A O 1
ATOM 4905 N N . LEU A 1 606 ? -74.755 -10.059 120.699 1.00 72.50 606 LEU A N 1
ATOM 4906 C CA . LEU A 1 606 ? -73.553 -10.736 120.202 1.00 72.50 606 LEU A CA 1
ATOM 4907 C C . LEU A 1 606 ? -73.825 -11.525 118.908 1.00 72.50 606 LEU A C 1
ATOM 4909 O O . LEU A 1 606 ? -72.957 -11.577 118.033 1.00 72.50 606 LEU A O 1
ATOM 4913 N N . GLU A 1 607 ? -75.024 -12.100 118.748 1.00 66.38 607 GLU A N 1
ATOM 4914 C CA . GLU A 1 607 ? -75.401 -12.857 117.543 1.00 66.38 607 GLU A CA 1
ATOM 4915 C C . GLU A 1 607 ? -75.332 -12.013 116.260 1.00 66.38 607 GLU A C 1
ATOM 4917 O O . GLU A 1 607 ? -74.981 -12.540 115.203 1.00 66.38 607 GLU A O 1
ATOM 4922 N N . THR A 1 608 ? -75.555 -10.693 116.320 1.00 67.88 608 THR A N 1
ATOM 4923 C CA . THR A 1 608 ? -75.492 -9.841 115.115 1.00 67.88 608 THR A CA 1
ATOM 4924 C C . THR A 1 608 ? -74.084 -9.740 114.514 1.00 67.88 608 THR A C 1
ATOM 4926 O O . THR A 1 608 ? -73.939 -9.422 113.334 1.00 67.88 608 THR A O 1
ATOM 4929 N N . LEU A 1 609 ? -73.041 -10.029 115.303 1.00 64.81 609 LEU A N 1
ATOM 4930 C CA . LEU A 1 609 ? -71.629 -9.995 114.892 1.00 64.81 609 LEU A CA 1
ATOM 4931 C C . LEU A 1 609 ? -71.098 -11.362 114.407 1.00 64.81 609 LEU A C 1
ATOM 4933 O O . LEU A 1 609 ? -69.956 -11.463 113.962 1.00 64.81 609 LEU A O 1
ATOM 4937 N N . VAL A 1 610 ? -71.907 -12.425 114.478 1.00 62.78 610 VAL A N 1
ATOM 4938 C CA . VAL A 1 610 ? -71.495 -13.811 114.176 1.00 62.78 610 VAL A CA 1
ATOM 4939 C C . VAL A 1 610 ? -71.439 -14.120 112.672 1.00 62.78 610 VAL A C 1
ATOM 4941 O O . VAL A 1 610 ? -70.678 -14.991 112.245 1.00 62.78 610 VAL A O 1
ATOM 4944 N N . SER A 1 611 ? -72.226 -13.410 111.860 1.00 56.41 611 SER A N 1
ATOM 4945 C CA . SER A 1 611 ? -72.647 -13.787 110.497 1.00 56.41 611 SER A CA 1
ATOM 4946 C C . SER A 1 611 ? -71.549 -14.030 109.446 1.00 56.41 611 SER A C 1
ATOM 4948 O O . SER A 1 611 ? -71.868 -14.470 108.345 1.00 56.41 611 SER A O 1
ATOM 4950 N N . SER A 1 612 ? -70.275 -13.760 109.744 1.00 57.09 612 SER A N 1
ATOM 4951 C CA . SER A 1 612 ? -69.142 -13.950 108.824 1.00 57.09 612 SER A CA 1
ATOM 4952 C C . SER A 1 612 ? -68.152 -15.056 109.224 1.00 57.09 612 SER A C 1
ATOM 4954 O O . SER A 1 612 ? -67.098 -15.156 108.600 1.00 57.09 612 SER A O 1
ATOM 4956 N N . SER A 1 613 ? -68.427 -15.873 110.252 1.00 56.78 613 SER A N 1
ATOM 4957 C CA . SER A 1 613 ? -67.532 -16.979 110.642 1.00 56.78 613 SER A CA 1
ATOM 4958 C C . SER A 1 613 ? -68.248 -18.159 111.317 1.00 56.78 613 SER A C 1
ATOM 4960 O O . SER A 1 613 ? -68.937 -18.012 112.328 1.00 56.78 613 SER A O 1
ATOM 4962 N N . SER A 1 614 ? -68.008 -19.371 110.805 1.00 57.78 614 SER A N 1
ATOM 4963 C CA . SER A 1 614 ? -68.507 -20.632 111.376 1.00 57.78 614 SER A CA 1
ATOM 4964 C C . SER A 1 614 ? -67.882 -20.967 112.739 1.00 57.78 614 SER A C 1
ATOM 4966 O O . SER A 1 614 ? -68.555 -21.514 113.618 1.00 57.78 614 SER A O 1
ATOM 4968 N N . THR A 1 615 ? -66.620 -20.594 112.966 1.00 60.41 615 THR A N 1
ATOM 4969 C CA . THR A 1 615 ? -65.944 -20.775 114.262 1.00 60.41 615 THR A CA 1
ATOM 4970 C C . THR A 1 615 ? -66.419 -19.765 115.308 1.00 60.41 615 THR A C 1
ATOM 4972 O O . THR A 1 615 ? -66.453 -20.096 116.492 1.00 60.41 615 THR A O 1
ATOM 4975 N N . ASN A 1 616 ? -66.868 -18.576 114.895 1.00 65.06 616 ASN A N 1
ATOM 4976 C CA . ASN A 1 616 ? -67.514 -17.613 115.795 1.00 65.06 616 ASN A CA 1
ATOM 4977 C C . ASN A 1 616 ? -68.929 -18.075 116.178 1.00 65.06 616 ASN A C 1
ATOM 4979 O O . ASN A 1 616 ? -69.312 -17.985 117.346 1.00 65.06 616 ASN A O 1
ATOM 4983 N N . LYS A 1 617 ? -69.676 -18.652 115.225 1.00 65.19 617 LYS A N 1
ATOM 4984 C CA . LYS A 1 617 ? -71.029 -19.179 115.455 1.00 65.19 617 LYS A CA 1
ATOM 4985 C C . LYS A 1 617 ? -71.066 -20.264 116.533 1.00 65.19 617 LYS A C 1
ATOM 4987 O O . LYS A 1 617 ? -71.745 -20.103 117.544 1.00 65.19 617 LYS A O 1
ATOM 4992 N N . THR A 1 618 ? -70.225 -21.288 116.395 1.00 65.44 618 THR A N 1
ATOM 4993 C CA . THR A 1 618 ? -70.120 -22.391 117.375 1.00 65.44 618 THR A CA 1
ATOM 4994 C C . THR A 1 618 ? -69.603 -21.977 118.762 1.00 65.44 618 THR A C 1
ATOM 4996 O O . THR A 1 618 ? -69.687 -22.767 119.705 1.00 65.44 618 THR A O 1
ATOM 4999 N N . ARG A 1 619 ? -69.069 -20.755 118.920 1.00 69.06 619 ARG A N 1
ATOM 5000 C CA . ARG A 1 619 ? -68.738 -20.161 120.228 1.00 69.06 619 ARG A CA 1
ATOM 5001 C C . ARG A 1 619 ? -69.950 -19.473 120.857 1.00 69.06 619 ARG A C 1
ATOM 5003 O O . ARG A 1 619 ? -70.241 -19.729 122.023 1.00 69.06 619 ARG A O 1
ATOM 5010 N N . SER A 1 620 ? -70.674 -18.657 120.088 1.00 69.00 620 SER A N 1
ATOM 5011 C CA . SER A 1 620 ? -71.899 -17.973 120.538 1.00 69.00 620 SER A CA 1
ATOM 5012 C C . SER A 1 620 ? -72.968 -18.966 121.026 1.00 69.00 620 SER A C 1
ATOM 5014 O O . SER A 1 620 ? -73.470 -18.831 122.143 1.00 69.00 620 SER A O 1
ATOM 5016 N N . GLU A 1 621 ? -73.203 -20.042 120.266 1.00 73.44 621 GLU A N 1
ATOM 5017 C CA . GLU A 1 621 ? -74.180 -21.098 120.587 1.00 73.44 621 GLU A CA 1
ATOM 5018 C C . GLU A 1 621 ? -73.931 -21.764 121.959 1.00 73.44 621 GLU A C 1
ATOM 5020 O O . GLU A 1 621 ? -74.877 -22.063 122.692 1.00 73.44 621 GLU A O 1
ATOM 5025 N N . ARG A 1 622 ? -72.661 -21.957 122.355 1.00 77.56 622 ARG A N 1
ATOM 5026 C CA . ARG A 1 622 ? -72.304 -22.526 123.672 1.00 77.56 622 ARG A CA 1
ATOM 5027 C C . ARG A 1 622 ? -72.635 -21.574 124.816 1.00 77.56 622 ARG A C 1
ATOM 5029 O O . ARG A 1 622 ? -73.179 -22.003 125.829 1.00 77.56 622 ARG A O 1
ATOM 5036 N N . LEU A 1 623 ? -72.320 -20.291 124.644 1.00 77.75 623 LEU A N 1
ATOM 5037 C CA . LEU A 1 623 ? -72.446 -19.271 125.686 1.00 77.75 623 LEU A CA 1
ATOM 5038 C C . LEU A 1 623 ? -73.922 -19.018 126.051 1.00 77.75 623 LEU A C 1
ATOM 5040 O O . LEU A 1 623 ? -74.256 -18.889 127.230 1.00 77.75 623 LEU A O 1
ATOM 5044 N N . TYR A 1 624 ? -74.823 -19.071 125.065 1.00 78.56 624 TYR A N 1
ATOM 5045 C CA . TYR A 1 624 ? -76.273 -19.058 125.297 1.00 78.56 624 TYR A CA 1
ATOM 5046 C C . TYR A 1 624 ? -76.775 -20.332 126.014 1.00 78.56 624 TYR A C 1
ATOM 5048 O O . TYR A 1 624 ? -77.651 -20.266 126.881 1.00 78.56 624 TYR A O 1
ATOM 5056 N N . GLY A 1 625 ? -76.179 -21.496 125.723 1.00 77.88 625 GLY A N 1
ATOM 5057 C CA . GLY A 1 625 ? -76.442 -22.746 126.448 1.00 77.88 625 GLY A CA 1
ATOM 5058 C C . GLY A 1 625 ? -76.044 -22.692 127.931 1.00 77.88 625 GLY A C 1
ATOM 5059 O O . GLY A 1 625 ? -76.806 -23.140 128.792 1.00 77.88 625 GLY A O 1
ATOM 5060 N N . ASP A 1 626 ? -74.891 -22.095 128.242 1.00 78.25 626 ASP A N 1
ATOM 5061 C CA . ASP A 1 626 ? -74.396 -21.904 129.613 1.00 78.25 626 ASP A CA 1
ATOM 5062 C C . ASP A 1 626 ? -75.330 -21.025 130.464 1.00 78.25 626 ASP A C 1
ATOM 5064 O O . ASP A 1 626 ? -75.661 -21.384 131.601 1.00 78.25 626 ASP A O 1
ATOM 5068 N N . TRP A 1 627 ? -75.801 -19.907 129.900 1.00 83.81 627 TRP A N 1
ATOM 5069 C CA . TRP A 1 627 ? -76.795 -19.022 130.523 1.00 83.81 627 TRP A CA 1
ATOM 5070 C C . TRP A 1 627 ? -78.112 -19.757 130.813 1.00 83.81 627 TRP A C 1
ATOM 5072 O O . TRP A 1 627 ? -78.589 -19.769 131.953 1.00 83.81 627 TRP A O 1
ATOM 5082 N N . ARG A 1 628 ? -78.659 -20.455 129.807 1.00 81.50 628 ARG A N 1
ATOM 5083 C CA . ARG A 1 628 ? -79.933 -21.191 129.895 1.00 81.50 628 ARG A CA 1
ATOM 5084 C C . ARG A 1 628 ? -79.929 -22.243 131.006 1.00 81.50 628 ARG A C 1
ATOM 5086 O O . ARG A 1 628 ? -80.951 -22.455 131.662 1.00 81.50 628 ARG A O 1
ATOM 5093 N N . ASN A 1 629 ? -78.800 -22.919 131.209 1.00 80.31 629 ASN A N 1
ATOM 5094 C CA . ASN A 1 629 ? -78.656 -23.920 132.264 1.00 80.31 629 ASN A CA 1
ATOM 5095 C C . ASN A 1 629 ? -78.605 -23.280 133.658 1.00 80.31 629 ASN A C 1
ATOM 5097 O O . ASN A 1 629 ? -79.219 -23.806 134.587 1.00 80.31 629 ASN A O 1
ATOM 5101 N N . LEU A 1 630 ? -77.947 -22.126 133.802 1.00 81.00 630 LEU A N 1
ATOM 5102 C CA . LEU A 1 630 ? -77.863 -21.436 135.088 1.00 81.00 630 LEU A CA 1
ATOM 5103 C C . LEU A 1 630 ? -79.212 -20.836 135.515 1.00 81.00 630 LEU A C 1
ATOM 5105 O O . LEU A 1 630 ? -79.619 -21.019 136.661 1.00 81.00 630 LEU A O 1
ATOM 5109 N N . TYR A 1 631 ? -79.952 -20.214 134.591 1.00 80.81 631 TYR A N 1
ATOM 5110 C CA . TYR A 1 631 ? -81.282 -19.653 134.874 1.00 80.81 631 TYR A CA 1
ATOM 5111 C C . TYR A 1 631 ? -82.268 -20.708 135.412 1.00 80.81 631 TYR A C 1
ATOM 5113 O O . TYR A 1 631 ? -83.030 -20.448 136.347 1.00 80.81 631 TYR A O 1
ATOM 5121 N N . LYS A 1 632 ? -82.206 -21.941 134.885 1.00 81.19 632 LYS A N 1
ATOM 5122 C CA . LYS A 1 632 ? -82.984 -23.078 135.407 1.00 81.19 632 LYS A CA 1
ATOM 5123 C C . LYS A 1 632 ? -82.621 -23.426 136.853 1.00 81.19 632 LYS A C 1
ATOM 5125 O O . LYS A 1 632 ? -83.530 -23.664 137.643 1.00 81.19 632 LYS A O 1
ATOM 5130 N N . ALA A 1 633 ? -81.332 -23.446 137.198 1.00 79.00 633 ALA A N 1
ATOM 5131 C CA . ALA A 1 633 ? -80.869 -23.802 138.540 1.00 79.00 633 ALA A CA 1
ATOM 5132 C C . ALA A 1 633 ? -81.341 -22.791 139.601 1.00 79.00 633 ALA A C 1
ATOM 5134 O O . ALA A 1 633 ? -81.937 -23.191 140.602 1.00 79.00 633 ALA A O 1
ATOM 5135 N N . VAL A 1 634 ? -81.181 -21.485 139.338 1.00 83.00 634 VAL A N 1
ATOM 5136 C CA . VAL A 1 634 ? -81.664 -20.417 140.239 1.00 83.00 634 VAL A CA 1
ATOM 5137 C C . VAL A 1 634 ? -83.177 -20.529 140.465 1.00 83.00 634 VAL A C 1
ATOM 5139 O O . VAL A 1 634 ? -83.648 -20.421 141.596 1.00 83.00 634 VAL A O 1
ATOM 5142 N N . ARG A 1 635 ? -83.951 -20.794 139.400 1.00 80.81 635 ARG A N 1
ATOM 5143 C CA . ARG A 1 635 ? -85.416 -20.918 139.479 1.00 80.81 635 ARG A CA 1
ATOM 5144 C C . ARG A 1 635 ? -85.879 -22.087 140.354 1.00 80.81 635 ARG A C 1
ATOM 5146 O O . ARG A 1 635 ? -86.884 -21.945 141.040 1.00 80.81 635 ARG A O 1
ATOM 5153 N N . VAL A 1 636 ? -85.181 -23.225 140.336 1.00 80.06 636 VAL A N 1
ATOM 5154 C CA . VAL A 1 636 ? -85.512 -24.362 141.218 1.00 80.06 636 VAL A CA 1
ATOM 5155 C C . VAL A 1 636 ? -85.226 -23.999 142.676 1.00 80.06 636 VAL A C 1
ATOM 5157 O O . VAL A 1 636 ? -86.104 -24.152 143.524 1.00 80.06 636 VAL A O 1
ATOM 5160 N N . LYS A 1 637 ? -84.051 -23.424 142.957 1.00 77.88 637 LYS A N 1
ATOM 5161 C CA . LYS A 1 637 ? -83.645 -23.071 144.324 1.00 77.88 637 LYS A CA 1
ATOM 5162 C C . LYS A 1 637 ? -84.479 -21.969 144.968 1.00 77.88 637 LYS A C 1
ATOM 5164 O O . LYS A 1 637 ? -84.791 -22.079 146.150 1.00 77.88 637 LYS A O 1
ATOM 5169 N N . GLY A 1 638 ? -84.932 -20.975 144.202 1.00 79.38 638 GLY A N 1
ATOM 5170 C CA . GLY A 1 638 ? -85.876 -19.975 144.715 1.00 79.38 638 GLY A CA 1
ATOM 5171 C C . GLY A 1 638 ? -87.201 -20.588 145.198 1.00 79.38 638 GLY A C 1
ATOM 5172 O O . GLY A 1 638 ? -87.725 -20.184 146.234 1.00 79.38 638 GLY A O 1
ATOM 5173 N N . ASN A 1 639 ? -87.715 -21.609 144.501 1.00 77.75 639 ASN A N 1
ATOM 5174 C CA . ASN A 1 639 ? -88.943 -22.298 144.907 1.00 77.75 639 ASN A CA 1
ATOM 5175 C C . ASN A 1 639 ? -88.736 -23.135 146.186 1.00 77.75 639 ASN A C 1
ATOM 5177 O O . ASN A 1 639 ? -89.565 -23.076 147.093 1.00 77.75 639 ASN A O 1
ATOM 5181 N N . GLU A 1 640 ? -87.626 -23.883 146.274 1.00 78.19 640 GLU A N 1
ATOM 5182 C CA . GLU A 1 640 ? -87.266 -24.671 147.468 1.00 78.19 640 GLU A CA 1
ATOM 5183 C C . GLU A 1 640 ? -87.137 -23.783 148.722 1.00 78.19 640 GLU A C 1
ATOM 5185 O O . GLU A 1 640 ? -87.574 -24.179 149.808 1.00 78.19 640 GLU A O 1
ATOM 5190 N N . SER A 1 641 ? -86.591 -22.565 148.587 1.00 78.38 641 SER A N 1
ATOM 5191 C CA . SER A 1 641 ? -86.464 -21.646 149.727 1.00 78.38 641 SER A CA 1
ATOM 5192 C C . SER A 1 641 ? -87.813 -21.128 150.232 1.00 78.38 641 SER A C 1
ATOM 5194 O O . SER A 1 641 ? -88.014 -21.056 151.443 1.00 78.38 641 SER A O 1
ATOM 5196 N N . GLU A 1 642 ? -88.760 -20.808 149.341 1.00 77.88 642 GLU A N 1
ATOM 5197 C CA . GLU A 1 642 ? -90.087 -20.316 149.745 1.00 77.88 642 GLU A CA 1
ATOM 5198 C C . GLU A 1 642 ? -90.937 -21.386 150.448 1.00 77.88 642 GLU A C 1
ATOM 5200 O O . GLU A 1 642 ? -91.651 -21.067 151.401 1.00 77.88 642 GLU A O 1
ATOM 5205 N N . GLU A 1 643 ? -90.836 -22.654 150.042 1.00 77.69 643 GLU A N 1
ATOM 5206 C CA . GLU A 1 643 ? -91.533 -23.764 150.711 1.00 77.69 643 GLU A CA 1
ATOM 5207 C C . GLU A 1 643 ? -90.990 -23.994 152.139 1.00 77.69 643 GLU A C 1
ATOM 5209 O O . GLU A 1 643 ? -91.762 -24.081 153.095 1.00 77.69 643 GLU A O 1
ATOM 5214 N N . SER A 1 644 ? -89.660 -23.974 152.308 1.00 76.06 644 SER A N 1
ATOM 5215 C CA . SER A 1 644 ? -88.974 -24.127 153.607 1.00 76.06 644 SER A CA 1
ATOM 5216 C C . SER A 1 644 ? -89.242 -22.987 154.608 1.00 76.06 644 SER A C 1
ATOM 5218 O O . SER A 1 644 ? -89.060 -23.165 155.820 1.00 76.06 644 SER A O 1
ATOM 5220 N N . ILE A 1 645 ? -89.662 -21.811 154.125 1.00 81.81 645 ILE A N 1
ATOM 5221 C CA . ILE A 1 645 ? -90.102 -20.687 154.966 1.00 81.81 645 ILE A CA 1
ATOM 5222 C C . ILE A 1 645 ? -91.512 -20.947 155.505 1.00 81.81 645 ILE A C 1
ATOM 5224 O O . ILE A 1 645 ? -91.701 -20.899 156.719 1.00 81.81 645 ILE A O 1
ATOM 5228 N N . ARG A 1 646 ? -92.477 -21.273 154.633 1.00 80.38 646 ARG A N 1
ATOM 5229 C CA . ARG A 1 646 ? -93.902 -21.415 155.002 1.00 80.38 646 ARG A CA 1
ATOM 5230 C C . ARG A 1 646 ? -94.140 -22.497 156.057 1.00 80.38 646 ARG A C 1
ATOM 5232 O O . ARG A 1 646 ? -94.931 -22.298 156.974 1.00 80.38 646 ARG A O 1
ATOM 5239 N N . GLU A 1 647 ? -93.420 -23.615 155.974 1.00 79.06 647 GLU A N 1
ATOM 5240 C CA . GLU A 1 647 ? -93.476 -24.665 157.004 1.00 79.06 647 GLU A CA 1
ATOM 5241 C C . GLU A 1 647 ? -92.977 -24.169 158.370 1.00 79.06 647 GLU A C 1
ATOM 5243 O O . GLU A 1 647 ? -93.548 -24.517 159.403 1.00 79.06 647 GLU A O 1
ATOM 5248 N N . HIS A 1 648 ? -91.931 -23.334 158.385 1.00 81.31 648 HIS A N 1
ATOM 5249 C CA . HIS A 1 648 ? -91.379 -22.763 159.617 1.00 81.31 648 HIS A CA 1
ATOM 5250 C C . HIS A 1 648 ? -92.346 -21.741 160.241 1.00 81.31 648 HIS A C 1
ATOM 5252 O O . HIS A 1 648 ? -92.451 -21.674 161.464 1.00 81.31 648 HIS A O 1
ATOM 5258 N N . GLU A 1 649 ? -93.082 -20.987 159.416 1.00 82.31 649 GLU A N 1
ATOM 5259 C CA . GLU A 1 649 ? -94.132 -20.065 159.874 1.00 82.31 649 GLU A CA 1
ATOM 5260 C C . GLU A 1 649 ? -95.277 -20.834 160.550 1.00 82.31 649 GLU A C 1
ATOM 5262 O O . GLU A 1 649 ? -95.593 -20.551 161.706 1.00 82.31 649 GLU A O 1
ATOM 5267 N N . SER A 1 650 ? -95.813 -21.865 159.881 1.00 80.25 650 SER A N 1
ATOM 5268 C CA . SER A 1 650 ? -96.909 -22.701 160.401 1.00 80.25 650 SER A CA 1
ATOM 5269 C C . SER A 1 650 ? -96.569 -23.331 161.755 1.00 80.25 650 SER A C 1
ATOM 5271 O O . SER A 1 650 ? -97.320 -23.177 162.715 1.00 80.25 650 SER A O 1
ATOM 5273 N N . PHE A 1 651 ? -95.407 -23.985 161.867 1.00 81.06 651 PHE A N 1
ATOM 5274 C CA . PHE A 1 651 ? -94.979 -24.619 163.118 1.00 81.06 651 PHE A CA 1
ATOM 5275 C C . PHE A 1 651 ? -94.869 -23.620 164.282 1.00 81.06 651 PHE A C 1
ATOM 5277 O O . PHE A 1 651 ? -95.258 -23.935 165.408 1.00 81.06 651 PHE A O 1
ATOM 5284 N N . HIS A 1 652 ? -94.338 -22.419 164.031 1.00 82.06 652 HIS A N 1
ATOM 5285 C CA . HIS A 1 652 ? -94.144 -21.419 165.079 1.00 82.06 652 HIS A CA 1
ATOM 5286 C C . HIS A 1 652 ? -95.479 -20.863 165.603 1.00 82.06 652 HIS A C 1
ATOM 5288 O O . HIS A 1 652 ? -95.631 -20.665 166.811 1.00 82.06 652 HIS A O 1
ATOM 5294 N N . GLU A 1 653 ? -96.466 -20.673 164.724 1.00 81.69 653 GLU A N 1
ATOM 5295 C CA . GLU A 1 653 ? -97.821 -20.268 165.113 1.00 81.69 653 GLU A CA 1
ATOM 5296 C C . GLU A 1 653 ? -98.537 -21.373 165.916 1.00 81.69 653 GLU A C 1
ATOM 5298 O O . GLU A 1 653 ? -99.067 -21.102 167.001 1.00 81.69 653 GLU A O 1
ATOM 5303 N N . SER A 1 654 ? -98.463 -22.630 165.456 1.00 76.31 654 SER A N 1
ATOM 5304 C CA . SER A 1 654 ? -98.984 -23.808 166.168 1.00 76.31 654 SER A CA 1
ATOM 5305 C C . SER A 1 654 ? -98.377 -23.959 167.574 1.00 76.31 654 SER A C 1
ATOM 5307 O O . SER A 1 654 ? -99.107 -24.165 168.550 1.00 76.31 654 SER A O 1
ATOM 5309 N N . LEU A 1 655 ? -97.056 -23.776 167.712 1.00 79.81 655 LEU A N 1
ATOM 5310 C CA . LEU A 1 655 ? -96.336 -23.814 168.992 1.00 79.81 655 LEU A CA 1
ATOM 5311 C C . LEU A 1 655 ? -96.873 -22.770 169.984 1.00 79.81 655 LEU A C 1
ATOM 5313 O O . LEU A 1 655 ? -97.285 -23.121 171.094 1.00 79.81 655 LEU A O 1
ATOM 5317 N N . LEU A 1 656 ? -96.905 -21.496 169.579 1.00 82.06 656 LEU A N 1
ATOM 5318 C CA . LEU A 1 656 ? -97.340 -20.385 170.434 1.00 82.06 656 LEU A CA 1
ATOM 5319 C C . LEU A 1 656 ? -98.798 -20.533 170.894 1.00 82.06 656 LEU A C 1
ATOM 5321 O O . LEU A 1 656 ? -99.133 -20.164 172.023 1.00 82.06 656 LEU A O 1
ATOM 5325 N N . ASN A 1 657 ? -99.665 -21.085 170.043 1.00 80.56 657 ASN A N 1
ATOM 5326 C CA . ASN A 1 657 ? -101.073 -21.317 170.359 1.00 80.56 657 ASN A CA 1
ATOM 5327 C C . ASN A 1 657 ? -101.243 -22.347 171.496 1.00 80.56 657 ASN A C 1
ATOM 5329 O O . ASN A 1 657 ? -101.956 -22.088 172.473 1.00 80.56 657 ASN A O 1
ATOM 5333 N N . VAL A 1 658 ? -100.530 -23.479 171.425 1.00 78.31 658 VAL A N 1
ATOM 5334 C CA . VAL A 1 658 ? -100.590 -24.525 172.464 1.00 78.31 658 VAL A CA 1
ATOM 5335 C C . VAL A 1 658 ? -99.928 -24.057 173.770 1.00 78.31 658 VAL A C 1
ATOM 5337 O O . VAL A 1 658 ? -100.510 -24.254 174.838 1.00 78.31 658 VAL A O 1
ATOM 5340 N N . GLU A 1 659 ? -98.784 -23.361 173.725 1.00 80.50 659 GLU A N 1
ATOM 5341 C CA . GLU A 1 659 ? -98.151 -22.804 174.939 1.00 80.50 659 GLU A CA 1
ATOM 5342 C C . GLU A 1 659 ? -99.043 -21.791 175.666 1.00 80.50 659 GLU A C 1
ATOM 5344 O O . GLU A 1 659 ? -99.162 -21.820 176.896 1.00 80.50 659 GLU A O 1
ATOM 5349 N N . LYS A 1 660 ? -99.710 -20.908 174.915 1.00 78.69 660 LYS A N 1
ATOM 5350 C CA . LYS A 1 660 ? -100.616 -19.905 175.482 1.00 78.69 660 LYS A CA 1
ATOM 5351 C C . LYS A 1 660 ? -101.812 -20.555 176.180 1.00 78.69 660 LYS A C 1
ATOM 5353 O O . LYS A 1 660 ? -102.189 -20.107 177.264 1.00 78.69 660 LYS A O 1
ATOM 5358 N N . TRP A 1 661 ? -102.379 -21.618 175.605 1.00 82.94 661 TRP A N 1
ATOM 5359 C CA . TRP A 1 661 ? -103.443 -22.390 176.255 1.00 82.94 661 TRP A CA 1
ATOM 5360 C C . TRP A 1 661 ? -102.938 -23.098 177.524 1.00 82.94 661 TRP A C 1
ATOM 5362 O O . TRP A 1 661 ? -103.557 -22.956 178.580 1.00 82.94 661 TRP A O 1
ATOM 5372 N N . LEU A 1 662 ? -101.776 -23.763 177.463 1.00 79.88 662 LEU A N 1
ATOM 5373 C CA . LEU A 1 662 ? -101.150 -24.442 178.609 1.00 79.88 662 LEU A CA 1
ATOM 5374 C C . LEU A 1 662 ? -100.937 -23.509 179.810 1.00 79.88 662 LEU A C 1
ATOM 5376 O O . LEU A 1 662 ? -101.224 -23.881 180.951 1.00 79.88 662 LEU A O 1
ATOM 5380 N N . MET A 1 663 ? -100.456 -22.289 179.561 1.00 78.19 663 MET A N 1
ATOM 5381 C CA . MET A 1 663 ? -100.251 -21.270 180.594 1.00 78.19 663 MET A CA 1
ATOM 5382 C C . MET A 1 663 ? -101.573 -20.851 181.258 1.00 78.19 663 MET A C 1
ATOM 5384 O O . MET A 1 663 ? -101.670 -20.846 182.487 1.00 78.19 663 MET A O 1
ATOM 5388 N N . ILE A 1 664 ? -102.592 -20.524 180.455 1.00 79.94 664 ILE A N 1
ATOM 5389 C CA . ILE A 1 664 ? -103.908 -20.086 180.947 1.00 79.94 664 ILE A CA 1
ATOM 5390 C C . ILE A 1 664 ? -104.581 -21.206 181.750 1.00 79.94 664 ILE A C 1
ATOM 5392 O O . ILE A 1 664 ? -105.131 -20.957 182.826 1.00 79.94 664 ILE A O 1
ATOM 5396 N N . MET A 1 665 ? -104.510 -22.449 181.267 1.00 77.88 665 MET A N 1
ATOM 5397 C CA . MET A 1 665 ? -105.159 -23.577 181.930 1.00 77.88 665 MET A CA 1
ATOM 5398 C C . MET A 1 665 ? -104.473 -23.961 183.248 1.00 77.88 665 MET A C 1
ATOM 5400 O O . MET A 1 665 ? -105.152 -24.329 184.206 1.00 77.88 665 MET A O 1
ATOM 5404 N N . ARG A 1 666 ? -103.147 -23.782 183.355 1.00 76.44 666 ARG A N 1
ATOM 5405 C CA . ARG A 1 666 ? -102.420 -23.932 184.628 1.00 76.44 666 ARG A CA 1
ATOM 5406 C C . ARG A 1 666 ? -102.923 -22.952 185.687 1.00 76.44 666 ARG A C 1
ATOM 5408 O O . ARG A 1 666 ? -103.149 -23.353 186.825 1.00 76.44 666 ARG A O 1
ATOM 5415 N N . GLN A 1 667 ? -103.125 -21.689 185.306 1.00 74.62 667 GLN A N 1
ATOM 5416 C CA . GLN A 1 667 ? -103.633 -20.651 186.209 1.00 74.62 667 GLN A CA 1
ATOM 5417 C C . GLN A 1 667 ? -105.088 -20.916 186.628 1.00 74.62 667 GLN A C 1
ATOM 5419 O O . GLN A 1 667 ? -105.385 -20.848 187.822 1.00 74.62 667 GLN A O 1
ATOM 5424 N N . LYS A 1 668 ? -105.970 -21.291 185.683 1.00 74.50 668 LYS A N 1
ATOM 5425 C CA . LYS A 1 668 ? -107.339 -21.761 185.983 1.00 74.50 668 LYS A CA 1
ATOM 5426 C C . LYS A 1 668 ? -107.322 -22.890 187.018 1.00 74.50 668 LYS A C 1
ATOM 5428 O O . LYS A 1 668 ? -107.941 -22.744 188.066 1.00 74.50 668 LYS A O 1
ATOM 5433 N N . LEU A 1 669 ? -106.601 -23.985 186.763 1.00 71.44 669 LEU A N 1
ATOM 5434 C CA . LEU A 1 669 ? -106.639 -25.158 187.641 1.00 71.44 669 LEU A CA 1
ATOM 5435 C C . LEU A 1 669 ? -106.101 -24.876 189.052 1.00 71.44 669 LEU A C 1
ATOM 5437 O O . LEU A 1 669 ? -106.748 -25.257 190.023 1.00 71.44 669 LEU A O 1
ATOM 5441 N N . GLU A 1 670 ? -104.978 -24.166 189.197 1.00 69.88 670 GLU A N 1
ATOM 5442 C CA . GLU A 1 670 ? -104.433 -23.846 190.528 1.00 69.88 670 GLU A CA 1
ATOM 5443 C C . GLU A 1 670 ? -105.364 -22.911 191.335 1.00 69.88 670 GLU A C 1
ATOM 5445 O O . GLU A 1 670 ? -105.438 -23.013 192.561 1.00 69.88 670 GLU A O 1
ATOM 5450 N N . SER A 1 671 ? -106.140 -22.042 190.667 1.00 67.19 671 SER A N 1
ATOM 5451 C CA . SER A 1 671 ? -107.094 -21.133 191.329 1.00 67.19 671 SER A CA 1
ATOM 5452 C C . SER A 1 671 ? -108.179 -21.851 192.143 1.00 67.19 671 SER A C 1
ATOM 5454 O O . SER A 1 671 ? -108.590 -21.354 193.194 1.00 67.19 671 SER A O 1
ATOM 5456 N N . TYR A 1 672 ? -108.587 -23.059 191.736 1.00 68.38 672 TYR A N 1
ATOM 5457 C CA . TYR A 1 672 ? -109.658 -23.813 192.401 1.00 68.38 672 TYR A CA 1
ATOM 5458 C C . TYR A 1 672 ? -109.238 -24.393 193.772 1.00 68.38 672 TYR A C 1
ATOM 5460 O O . TYR A 1 672 ? -110.065 -24.945 194.505 1.00 68.38 672 TYR A O 1
ATOM 5468 N N . ARG A 1 673 ? -107.956 -24.256 194.144 1.00 62.31 673 ARG A N 1
ATOM 5469 C CA . ARG A 1 673 ? -107.306 -24.952 195.267 1.00 62.31 673 ARG A CA 1
ATOM 5470 C C . ARG A 1 673 ? -107.285 -24.181 196.601 1.00 62.31 673 ARG A C 1
ATOM 5472 O O . ARG A 1 673 ? -106.979 -24.778 197.629 1.00 62.31 673 ARG A O 1
ATOM 5479 N N . SER A 1 674 ? -107.598 -22.879 196.615 1.00 53.78 674 SER A N 1
ATOM 5480 C CA . SER A 1 674 ? -107.459 -22.006 197.805 1.00 53.78 674 SER A CA 1
ATOM 5481 C C . SER A 1 674 ? -108.633 -22.101 198.792 1.00 53.78 674 SER A C 1
ATOM 5483 O O . SER A 1 674 ? -109.789 -22.055 198.380 1.00 53.78 674 SER A O 1
ATOM 5485 N N . SER A 1 675 ? -108.377 -22.190 200.103 1.00 44.59 675 SER A N 1
ATOM 5486 C CA . SER A 1 675 ? -109.413 -22.414 201.134 1.00 44.59 675 SER A CA 1
ATOM 5487 C C . SER A 1 675 ? -110.022 -21.151 201.766 1.00 44.59 675 SER A C 1
ATOM 5489 O O . SER A 1 675 ? -110.815 -21.268 202.698 1.00 44.59 675 SER A O 1
ATOM 5491 N N . ALA A 1 676 ? -109.675 -19.954 201.285 1.00 49.38 676 ALA A N 1
ATOM 5492 C CA . ALA A 1 676 ? -110.441 -18.736 201.567 1.00 49.38 676 ALA A CA 1
ATOM 5493 C C . ALA A 1 676 ? -111.627 -18.596 200.582 1.00 49.38 676 ALA A C 1
ATOM 5495 O O . ALA A 1 676 ? -111.731 -19.358 199.615 1.00 49.38 676 ALA A O 1
ATOM 5496 N N . GLY A 1 677 ? -112.532 -17.641 200.832 1.00 50.66 677 GLY A N 1
ATOM 5497 C CA . GLY A 1 677 ? -113.620 -17.302 199.899 1.00 50.66 677 GLY A CA 1
ATOM 5498 C C . GLY A 1 677 ? -113.089 -16.825 198.536 1.00 50.66 677 GLY A C 1
ATOM 5499 O O . GLY A 1 677 ? -111.935 -16.426 198.424 1.00 50.66 677 GLY A O 1
ATOM 5500 N N . GLU A 1 678 ? -113.870 -16.850 197.457 1.00 45.59 678 GLU A N 1
ATOM 5501 C CA . GLU A 1 678 ? -115.341 -16.718 197.425 1.00 45.59 678 GLU A CA 1
ATOM 5502 C C . GLU A 1 678 ? -116.117 -17.998 197.042 1.00 45.59 678 GLU A C 1
ATOM 5504 O O . GLU A 1 678 ? -117.339 -18.039 197.157 1.00 45.59 678 GLU A O 1
ATOM 5509 N N . TRP A 1 679 ? -115.438 -19.057 196.591 1.00 52.06 679 TRP A N 1
ATOM 5510 C CA . TRP A 1 679 ? -116.088 -20.201 195.934 1.00 52.06 679 TRP A CA 1
ATOM 5511 C C . TRP A 1 679 ? -116.584 -21.276 196.917 1.00 52.06 679 TRP A C 1
ATOM 5513 O O . TRP A 1 679 ? -115.811 -21.759 197.751 1.00 52.06 679 TRP A O 1
ATOM 5523 N N . SER A 1 680 ? -117.843 -21.711 196.769 1.00 54.00 680 SER A N 1
ATOM 5524 C CA . SER A 1 680 ? -118.433 -22.859 197.483 1.00 54.00 680 SER A CA 1
ATOM 5525 C C . SER A 1 680 ? -117.867 -24.204 196.996 1.00 54.00 680 SER A C 1
ATOM 5527 O O . SER A 1 680 ? -117.208 -24.267 195.960 1.00 54.00 680 SER A O 1
ATOM 5529 N N . VAL A 1 681 ? -118.098 -25.288 197.750 1.00 58.66 681 VAL A N 1
ATOM 5530 C CA . VAL A 1 681 ? -117.516 -26.614 197.454 1.00 58.66 681 VAL A CA 1
ATOM 5531 C C . VAL A 1 681 ? -118.022 -27.172 196.116 1.00 58.66 681 VAL A C 1
ATOM 5533 O O . VAL A 1 681 ? -117.200 -27.487 195.259 1.00 58.66 681 VAL A O 1
ATOM 5536 N N . ASP A 1 682 ? -119.339 -27.200 195.889 1.00 57.88 682 ASP A N 1
ATOM 5537 C CA . ASP A 1 682 ? -119.923 -27.735 194.645 1.00 57.88 682 ASP A CA 1
ATOM 5538 C C . ASP A 1 682 ? -119.492 -26.937 193.400 1.00 57.88 682 ASP A C 1
ATOM 5540 O O . ASP A 1 682 ? -119.131 -27.514 192.372 1.00 57.88 682 ASP A O 1
ATOM 5544 N N . ASN A 1 683 ? -119.435 -25.600 193.499 1.00 62.97 683 ASN A N 1
ATOM 5545 C CA . ASN A 1 683 ? -119.029 -24.746 192.376 1.00 62.97 683 ASN A CA 1
ATOM 5546 C C . ASN A 1 683 ? -117.562 -24.963 191.967 1.00 62.97 683 ASN A C 1
ATOM 5548 O O . ASN A 1 683 ? -117.232 -24.813 190.791 1.00 62.97 683 ASN A O 1
ATOM 5552 N N . ARG A 1 684 ? -116.677 -25.338 192.905 1.00 63.16 684 ARG A N 1
ATOM 5553 C CA . ARG A 1 684 ? -115.281 -25.696 192.584 1.00 63.16 684 ARG A CA 1
ATOM 5554 C C . ARG A 1 684 ? -115.205 -26.996 191.798 1.00 63.16 684 ARG A C 1
ATOM 5556 O O . ARG A 1 684 ? -114.390 -27.090 190.885 1.00 63.16 684 ARG A O 1
ATOM 5563 N N . GLN A 1 685 ? -116.035 -27.983 192.142 1.00 62.19 685 GLN A N 1
ATOM 5564 C CA . GLN A 1 685 ? -116.035 -29.262 191.440 1.00 62.19 685 GLN A CA 1
ATOM 5565 C C . GLN A 1 685 ? -116.490 -29.085 189.988 1.00 62.19 685 GLN A C 1
ATOM 5567 O O . GLN A 1 685 ? -115.791 -29.516 189.073 1.00 62.19 685 GLN A O 1
ATOM 5572 N N . HIS A 1 686 ? -117.603 -28.384 189.767 1.00 65.88 686 HIS A N 1
ATOM 5573 C CA . HIS A 1 686 ? -118.192 -28.280 188.434 1.00 65.88 686 HIS A CA 1
ATOM 5574 C C . HIS A 1 686 ? -117.351 -27.447 187.440 1.00 65.88 686 HIS A C 1
ATOM 5576 O O . HIS A 1 686 ? -117.277 -27.781 186.256 1.00 65.88 686 HIS A O 1
ATOM 5582 N N . GLU A 1 687 ? -116.661 -26.393 187.897 1.00 69.88 687 GLU A N 1
ATOM 5583 C CA . GLU A 1 687 ? -115.716 -25.653 187.042 1.00 69.88 687 GLU A CA 1
ATOM 5584 C C . GLU A 1 687 ? -114.406 -26.425 186.801 1.00 69.88 687 GLU A C 1
ATOM 5586 O O . GLU A 1 687 ? -113.871 -26.379 185.691 1.00 69.88 687 GLU A O 1
ATOM 5591 N N . ALA A 1 688 ? -113.914 -27.195 187.781 1.00 65.62 688 ALA A N 1
ATOM 5592 C CA . ALA A 1 688 ? -112.754 -28.068 187.585 1.00 65.62 688 ALA A CA 1
ATOM 5593 C C . ALA A 1 688 ? -113.047 -29.192 186.571 1.00 65.62 688 ALA A C 1
ATOM 5595 O O . ALA A 1 688 ? -112.223 -29.456 185.694 1.00 65.62 688 ALA A O 1
ATOM 5596 N N . GLU A 1 689 ? -114.233 -29.805 186.634 1.00 67.62 689 GLU A N 1
ATOM 5597 C CA . GLU A 1 689 ? -114.717 -30.786 185.651 1.00 67.62 689 GLU A CA 1
ATOM 5598 C C . GLU A 1 689 ? -114.819 -30.185 184.240 1.00 67.62 689 GLU A C 1
ATOM 5600 O O . GLU A 1 689 ? -114.408 -30.823 183.268 1.00 67.62 689 GLU A O 1
ATOM 5605 N N . ARG A 1 690 ? -115.287 -28.935 184.102 1.00 71.75 690 ARG A N 1
ATOM 5606 C CA . ARG A 1 690 ? -115.345 -28.270 182.790 1.00 71.75 690 ARG A CA 1
ATOM 5607 C C . ARG A 1 690 ? -113.956 -27.923 182.244 1.00 71.75 690 ARG A C 1
ATOM 5609 O O . ARG A 1 690 ? -113.725 -28.095 181.051 1.00 71.75 690 ARG A O 1
ATOM 5616 N N . ALA A 1 691 ? -113.025 -27.491 183.098 1.00 68.44 691 ALA A N 1
ATOM 5617 C CA . ALA A 1 691 ? -111.633 -27.231 182.714 1.00 68.44 691 ALA A CA 1
ATOM 5618 C C . ALA A 1 691 ? -110.888 -28.511 182.282 1.00 68.44 691 ALA A C 1
ATOM 5620 O O . ALA A 1 691 ? -110.096 -28.476 181.341 1.00 68.44 691 ALA A O 1
ATOM 5621 N N . LEU A 1 692 ? -111.179 -29.650 182.919 1.00 68.69 692 LEU A N 1
ATOM 5622 C CA . LEU A 1 692 ? -110.696 -30.977 182.513 1.00 68.69 692 LEU A CA 1
ATOM 5623 C C . LEU A 1 692 ? -111.205 -31.395 181.120 1.00 68.69 692 LEU A C 1
ATOM 5625 O O . LEU A 1 692 ? -110.484 -32.058 180.376 1.00 68.69 692 LEU A O 1
ATOM 5629 N N . GLY A 1 693 ? -112.413 -30.971 180.736 1.00 67.44 693 GLY A N 1
ATOM 5630 C CA . GLY A 1 693 ? -113.008 -31.277 179.430 1.00 67.44 693 GLY A CA 1
ATOM 5631 C C . GLY A 1 693 ? -112.262 -30.700 178.217 1.00 67.44 693 GLY A C 1
ATOM 5632 O O . GLY A 1 693 ? -112.395 -31.243 177.124 1.00 67.44 693 GLY A O 1
ATOM 5633 N N . GLU A 1 694 ? -111.451 -29.648 178.386 1.00 76.12 694 GLU A N 1
ATOM 5634 C CA . GLU A 1 694 ? -110.680 -29.028 177.290 1.00 76.12 694 GLU A CA 1
ATOM 5635 C C . GLU A 1 694 ? -109.434 -29.854 176.867 1.00 76.12 694 GLU A C 1
ATOM 5637 O O . GLU A 1 694 ? -108.853 -29.597 175.811 1.00 76.12 694 GLU A O 1
ATOM 5642 N N . PHE A 1 695 ? -108.998 -30.846 177.657 1.00 80.00 695 PHE A N 1
ATOM 5643 C CA . PHE A 1 695 ? -107.713 -31.535 177.443 1.00 80.00 695 PHE A CA 1
ATOM 5644 C C . PHE A 1 695 ? -107.636 -32.412 176.173 1.00 80.00 695 PHE A C 1
ATOM 5646 O O . PHE A 1 695 ? -106.655 -32.266 175.443 1.00 80.00 695 PHE A O 1
ATOM 5653 N N . PRO A 1 696 ? -108.607 -33.290 175.838 1.00 74.81 696 PRO A N 1
ATOM 5654 C CA . PRO A 1 696 ? -108.436 -34.243 174.731 1.00 74.81 696 PRO A CA 1
ATOM 5655 C C . PRO A 1 696 ? -108.265 -33.589 173.349 1.00 74.81 696 PRO A C 1
ATOM 5657 O O . PRO A 1 696 ? -107.505 -34.078 172.515 1.00 74.81 696 PRO A O 1
ATOM 5660 N N . GLU A 1 697 ? -108.929 -32.454 173.103 1.00 77.31 697 GLU A N 1
ATOM 5661 C CA . GLU A 1 697 ? -108.760 -31.680 171.862 1.00 77.31 697 GLU A CA 1
ATOM 5662 C C . GLU A 1 697 ? -107.365 -31.035 171.788 1.00 77.31 697 GLU A C 1
ATOM 5664 O O . GLU A 1 697 ? -106.733 -30.976 170.730 1.00 77.31 697 GLU A O 1
ATOM 5669 N N . LYS A 1 698 ? -106.853 -30.574 172.933 1.00 81.75 698 LYS A N 1
ATOM 5670 C CA . LYS A 1 698 ? -105.567 -29.880 173.028 1.00 81.75 698 LYS A CA 1
ATOM 5671 C C . LYS A 1 698 ? -104.375 -30.838 173.024 1.00 81.75 698 LYS A C 1
ATOM 5673 O O . LYS A 1 698 ? -103.318 -30.461 172.523 1.00 81.75 698 LYS A O 1
ATOM 5678 N N . GLU A 1 699 ? -104.563 -32.087 173.443 1.00 73.62 699 GLU A N 1
ATOM 5679 C CA . GLU A 1 699 ? -103.587 -33.170 173.266 1.00 73.62 699 GLU A CA 1
ATOM 5680 C C . GLU A 1 699 ? -103.418 -33.545 171.782 1.00 73.62 699 GLU A C 1
ATOM 5682 O O . GLU A 1 699 ? -102.306 -33.787 171.310 1.00 73.62 699 GLU A O 1
ATOM 5687 N N . LEU A 1 700 ? -104.503 -33.490 171.000 1.00 77.50 700 LEU A N 1
ATOM 5688 C CA . LEU A 1 700 ? -104.431 -33.658 169.548 1.00 77.50 700 LEU A CA 1
ATOM 5689 C C . LEU A 1 700 ? -103.681 -32.489 168.881 1.00 77.50 700 LEU A C 1
ATOM 5691 O O . LEU A 1 700 ? -102.826 -32.724 168.026 1.00 77.50 700 LEU A O 1
ATOM 5695 N N . GLN A 1 701 ? -103.931 -31.243 169.307 1.00 79.31 701 GLN A N 1
ATOM 5696 C CA . GLN A 1 701 ? -103.168 -30.076 168.831 1.00 79.31 701 GLN A CA 1
ATOM 5697 C C . GLN A 1 701 ? -101.690 -30.111 169.254 1.00 79.31 701 GLN A C 1
ATOM 5699 O O . GLN A 1 701 ? -100.835 -29.688 168.480 1.00 79.31 701 GLN A O 1
ATOM 5704 N N . LEU A 1 702 ? -101.356 -30.664 170.425 1.00 79.06 702 LEU A N 1
ATOM 5705 C CA . LEU A 1 702 ? -99.969 -30.914 170.826 1.00 79.06 702 LEU A CA 1
ATOM 5706 C C . LEU A 1 702 ? -99.263 -31.843 169.824 1.00 79.06 702 LEU A C 1
ATOM 5708 O O . LEU A 1 702 ? -98.195 -31.503 169.312 1.00 79.06 702 LEU A O 1
ATOM 5712 N N . HIS A 1 703 ? -99.868 -32.988 169.498 1.00 77.94 703 HIS A N 1
ATOM 5713 C CA . HIS A 1 703 ? -99.289 -33.933 168.538 1.00 77.94 703 HIS A CA 1
ATOM 5714 C C . HIS A 1 703 ? -99.210 -33.378 167.107 1.00 77.94 703 HIS A C 1
ATOM 5716 O O . HIS A 1 703 ? -98.220 -33.632 166.419 1.00 77.94 703 HIS A O 1
ATOM 5722 N N . GLN A 1 704 ? -100.193 -32.581 166.678 1.00 79.50 704 GLN A N 1
ATOM 5723 C CA . GLN A 1 704 ? -100.168 -31.849 165.406 1.00 79.50 704 GLN A CA 1
ATOM 5724 C C . GLN A 1 704 ? -98.929 -30.931 165.318 1.00 79.50 704 GLN A C 1
ATOM 5726 O O . GLN A 1 704 ? -98.114 -31.074 164.403 1.00 79.50 704 GLN A O 1
ATOM 5731 N N . THR A 1 705 ? -98.720 -30.078 166.327 1.00 81.00 705 THR A N 1
ATOM 5732 C CA . THR A 1 705 ? -97.547 -29.190 166.444 1.00 81.00 705 THR A CA 1
ATOM 5733 C C . THR A 1 705 ? -96.224 -29.964 166.447 1.00 81.00 705 THR A C 1
ATOM 5735 O O . THR A 1 705 ? -95.237 -29.521 165.855 1.00 81.00 705 THR A O 1
ATOM 5738 N N . GLU A 1 706 ? -96.170 -31.141 167.077 1.00 77.31 706 GLU A N 1
ATOM 5739 C CA . GLU A 1 706 ? -94.959 -31.970 167.073 1.00 77.31 706 GLU A CA 1
ATOM 5740 C C . GLU A 1 706 ? -94.621 -32.551 165.690 1.00 77.31 706 GLU A C 1
ATOM 5742 O O . GLU A 1 706 ? -93.440 -32.639 165.340 1.00 77.31 706 GLU A O 1
ATOM 5747 N N . VAL A 1 707 ? -95.625 -32.921 164.889 1.00 79.06 707 VAL A N 1
ATOM 5748 C CA . VAL A 1 707 ? -95.425 -33.391 163.506 1.00 79.06 707 VAL A CA 1
ATOM 5749 C C . VAL A 1 707 ? -94.955 -32.248 162.604 1.00 79.06 707 VAL A C 1
ATOM 5751 O O . VAL A 1 707 ? -94.033 -32.440 161.808 1.00 79.06 707 VAL A O 1
ATOM 5754 N N . GLU A 1 708 ? -95.518 -31.051 162.766 1.00 80.69 708 GLU A N 1
ATOM 5755 C CA . GLU A 1 708 ? -95.087 -29.843 162.049 1.00 80.69 708 GLU A CA 1
ATOM 5756 C C . GLU A 1 708 ? -93.624 -29.496 162.377 1.00 80.69 708 GLU A C 1
ATOM 5758 O O . GLU A 1 708 ? -92.816 -29.290 161.465 1.00 80.69 708 GLU A O 1
ATOM 5763 N N . GLY A 1 709 ? -93.226 -29.582 163.652 1.00 78.25 709 GLY A N 1
ATOM 5764 C CA . GLY A 1 709 ? -91.829 -29.430 164.075 1.00 78.25 709 GLY A CA 1
ATOM 5765 C C . GLY A 1 709 ? -90.884 -30.444 163.417 1.00 78.25 709 GLY A C 1
ATOM 5766 O O . GLY A 1 709 ? -89.824 -30.070 162.912 1.00 78.25 709 GLY A O 1
ATOM 5767 N N . GLN A 1 710 ? -91.285 -31.718 163.318 1.00 78.12 710 GLN A N 1
ATOM 5768 C CA . GLN A 1 710 ? -90.524 -32.755 162.594 1.00 78.12 710 GLN A CA 1
ATOM 5769 C C . GLN A 1 710 ? -90.417 -32.503 161.078 1.00 78.12 710 GLN A C 1
ATOM 5771 O O . GLN A 1 710 ? -89.475 -32.988 160.441 1.00 78.12 710 GLN A O 1
ATOM 5776 N N . GLY A 1 711 ? -91.345 -31.745 160.486 1.00 77.88 711 GLY A N 1
ATOM 5777 C CA . GLY A 1 711 ? -91.227 -31.229 159.120 1.00 77.88 711 GLY A CA 1
ATOM 5778 C C . GLY A 1 711 ? -90.109 -30.191 159.014 1.00 77.88 711 GLY A C 1
ATOM 5779 O O . GLY A 1 711 ? -89.117 -30.404 158.310 1.00 77.88 711 GLY A O 1
ATOM 5780 N N . VAL A 1 712 ? -90.215 -29.113 159.796 1.00 83.25 712 VAL A N 1
ATOM 5781 C CA . VAL A 1 712 ? -89.266 -27.983 159.798 1.00 83.25 712 VAL A CA 1
ATOM 5782 C C . VAL A 1 712 ? -87.837 -28.423 160.133 1.00 83.25 712 VAL A C 1
ATOM 5784 O O . VAL A 1 712 ? -86.876 -27.932 159.529 1.00 83.25 712 VAL A O 1
ATOM 5787 N N . LEU A 1 713 ? -87.674 -29.410 161.021 1.00 78.19 713 LEU A N 1
ATOM 5788 C CA . LEU A 1 713 ? -86.377 -30.008 161.361 1.00 78.19 713 LEU A CA 1
ATOM 5789 C C . LEU A 1 713 ? -85.653 -30.647 160.164 1.00 78.19 713 LEU A C 1
ATOM 5791 O O . LEU A 1 713 ? -84.438 -30.823 160.228 1.00 78.19 713 LEU A O 1
ATOM 5795 N N . LYS A 1 714 ? -86.322 -30.999 159.061 1.00 77.19 714 LYS A N 1
ATOM 5796 C CA . LYS A 1 714 ? -85.648 -31.564 157.871 1.00 77.19 714 LYS A CA 1
ATOM 5797 C C . LYS A 1 714 ? -85.010 -30.507 156.969 1.00 77.19 714 LYS A C 1
ATOM 5799 O O . LYS A 1 714 ? -84.155 -30.853 156.161 1.00 77.19 714 LYS A O 1
ATOM 5804 N N . ARG A 1 715 ? -85.421 -29.241 157.091 1.00 74.50 715 ARG A N 1
ATOM 5805 C CA . ARG A 1 715 ? -85.061 -28.143 156.172 1.00 74.50 715 ARG A CA 1
ATOM 5806 C C . ARG A 1 715 ? -84.432 -26.942 156.893 1.00 74.50 715 ARG A C 1
ATOM 5808 O O . ARG A 1 715 ? -84.536 -25.808 156.431 1.00 74.50 715 ARG A O 1
ATOM 5815 N N . THR A 1 716 ? -83.816 -27.187 158.047 1.00 81.31 716 THR A N 1
ATOM 5816 C CA . THR A 1 716 ? -83.233 -26.182 158.953 1.00 81.31 716 THR A CA 1
ATOM 5817 C C . THR A 1 716 ? -81.841 -26.651 159.378 1.00 81.31 716 THR A C 1
ATOM 5819 O O . THR A 1 716 ? -81.645 -27.857 159.540 1.00 81.31 716 THR A O 1
ATOM 5822 N N . SER A 1 717 ? -80.871 -25.740 159.521 1.00 79.50 717 SER A N 1
ATOM 5823 C CA . SER A 1 717 ? -79.492 -26.111 159.885 1.00 79.50 717 SER A CA 1
ATOM 5824 C C . SER A 1 717 ? -79.405 -26.714 161.295 1.00 79.50 717 SER A C 1
ATOM 5826 O O . SER A 1 717 ? -80.261 -26.459 162.143 1.00 79.50 717 SER A O 1
ATOM 5828 N N . GLU A 1 718 ? -78.362 -27.509 161.559 1.00 71.69 718 GLU A N 1
ATOM 5829 C CA . GLU A 1 718 ? -78.190 -28.229 162.834 1.00 71.69 718 GLU A CA 1
ATOM 5830 C C . GLU A 1 718 ? -78.211 -27.302 164.058 1.00 71.69 718 GLU A C 1
ATOM 5832 O O . GLU A 1 718 ? -78.778 -27.641 165.093 1.00 71.69 718 GLU A O 1
ATOM 5837 N N . GLU A 1 719 ? -77.684 -26.091 163.907 1.00 72.00 719 GLU A N 1
ATOM 5838 C CA . GLU A 1 719 ? -77.667 -25.054 164.938 1.00 72.00 719 GLU A CA 1
ATOM 5839 C C . GLU A 1 719 ? -79.089 -24.573 165.294 1.00 72.00 719 GLU A C 1
ATOM 5841 O O . GLU A 1 719 ? -79.447 -24.490 166.469 1.00 72.00 719 GLU A O 1
ATOM 5846 N N . GLY A 1 720 ? -79.952 -24.376 164.290 1.00 75.19 720 GLY A N 1
ATOM 5847 C CA . GLY A 1 720 ? -81.367 -24.033 164.485 1.00 75.19 720 GLY A CA 1
ATOM 5848 C C . GLY A 1 720 ? -82.228 -25.195 164.995 1.00 75.19 720 GLY A C 1
ATOM 5849 O O . GLY A 1 720 ? -83.136 -25.000 165.809 1.00 75.19 720 GLY A O 1
ATOM 5850 N N . ARG A 1 721 ? -81.918 -26.433 164.584 1.00 79.12 721 ARG A N 1
ATOM 5851 C CA . ARG A 1 721 ? -82.633 -27.654 165.012 1.00 79.12 721 ARG A CA 1
ATOM 5852 C C . ARG A 1 721 ? -82.655 -27.828 166.530 1.00 79.12 721 ARG A C 1
ATOM 5854 O O . ARG A 1 721 ? -83.669 -28.261 167.078 1.00 79.12 721 ARG A O 1
ATOM 5861 N N . VAL A 1 722 ? -81.571 -27.453 167.213 1.00 76.94 722 VAL A N 1
ATOM 5862 C CA . VAL A 1 722 ? -81.462 -27.518 168.682 1.00 76.94 722 VAL A CA 1
ATOM 5863 C C . VAL A 1 722 ? -82.519 -26.648 169.375 1.00 76.94 722 VAL A C 1
ATOM 5865 O O . VAL A 1 722 ? -82.999 -27.020 170.446 1.00 76.94 722 VAL A O 1
ATOM 5868 N N . HIS A 1 723 ? -82.913 -25.520 168.779 1.00 78.06 723 HIS A N 1
ATOM 5869 C CA . HIS A 1 723 ? -83.954 -24.647 169.329 1.00 78.06 723 HIS A CA 1
ATOM 5870 C C . HIS A 1 723 ? -85.347 -25.259 169.141 1.00 78.06 723 HIS A C 1
ATOM 5872 O O . HIS A 1 723 ? -86.065 -25.439 170.121 1.00 78.06 723 HIS A O 1
ATOM 5878 N N . ILE A 1 724 ? -85.674 -25.707 167.924 1.00 80.50 724 ILE A N 1
ATOM 5879 C CA . ILE A 1 724 ? -86.955 -26.368 167.614 1.00 80.50 724 ILE A CA 1
ATOM 5880 C C . ILE A 1 724 ? -87.179 -27.601 168.512 1.00 80.50 724 ILE A C 1
ATOM 5882 O O . ILE A 1 724 ? -88.243 -27.748 169.114 1.00 80.50 724 ILE A O 1
ATOM 5886 N N . LEU A 1 725 ? -86.161 -28.456 168.679 1.00 81.75 725 LEU A N 1
ATOM 5887 C CA . LEU A 1 725 ? -86.230 -29.626 169.566 1.00 81.75 725 LEU A CA 1
ATOM 5888 C C . LEU A 1 725 ? -86.402 -29.250 171.046 1.00 81.75 725 LEU A C 1
ATOM 5890 O O . LEU A 1 725 ? -87.101 -29.951 171.781 1.00 81.75 725 LEU A O 1
ATOM 5894 N N . ARG A 1 726 ? -85.780 -28.152 171.494 1.00 78.31 726 ARG A N 1
ATOM 5895 C CA . ARG A 1 726 ? -85.914 -27.640 172.867 1.00 78.31 726 ARG A CA 1
ATOM 5896 C C . ARG A 1 726 ? -87.329 -27.139 173.133 1.00 78.31 726 ARG A C 1
ATOM 5898 O O . ARG A 1 726 ? -87.876 -27.449 174.187 1.00 78.31 726 ARG A O 1
ATOM 5905 N N . ASP A 1 727 ? -87.925 -26.429 172.183 1.00 80.00 727 ASP A N 1
ATOM 5906 C CA . ASP A 1 727 ? -89.272 -25.878 172.328 1.00 80.00 727 ASP A CA 1
ATOM 5907 C C . ASP A 1 727 ? -90.344 -26.975 172.239 1.00 80.00 727 ASP A C 1
ATOM 5909 O O . ASP A 1 727 ? -91.221 -27.033 173.098 1.00 80.00 727 ASP A O 1
ATOM 5913 N N . MET A 1 728 ? -90.202 -27.947 171.328 1.00 80.12 728 MET A N 1
ATOM 5914 C CA . MET A 1 728 ? -91.030 -29.167 171.324 1.00 80.12 728 MET A CA 1
ATOM 5915 C C . MET A 1 728 ? -90.935 -29.947 172.647 1.00 80.12 728 MET A C 1
ATOM 5917 O O . MET A 1 728 ? -91.930 -30.492 173.127 1.00 80.12 728 MET A O 1
ATOM 5921 N N . LYS A 1 729 ? -89.745 -30.016 173.259 1.00 79.31 729 LYS A N 1
ATOM 5922 C CA . LYS A 1 729 ? -89.562 -30.664 174.564 1.00 79.31 729 LYS A CA 1
ATOM 5923 C C . LYS A 1 729 ? -90.231 -29.863 175.690 1.00 79.31 729 LYS A C 1
ATOM 5925 O O . LYS A 1 729 ? -90.990 -30.448 176.461 1.00 79.31 729 LYS A O 1
ATOM 5930 N N . ARG A 1 730 ? -90.006 -28.544 175.744 1.00 79.31 730 ARG A N 1
ATOM 5931 C CA . ARG A 1 730 ? -90.619 -27.613 176.711 1.00 79.31 730 ARG A CA 1
ATOM 5932 C C . ARG A 1 730 ? -92.144 -27.695 176.679 1.00 79.31 730 ARG A C 1
ATOM 5934 O O . ARG A 1 730 ? -92.774 -27.746 177.735 1.00 79.31 730 ARG A O 1
ATOM 5941 N N . LEU A 1 731 ? -92.721 -27.762 175.481 1.00 81.69 731 LEU A N 1
ATOM 5942 C CA . LEU A 1 731 ? -94.155 -27.904 175.251 1.00 81.69 731 LEU A CA 1
ATOM 5943 C C . LEU A 1 731 ? -94.701 -29.200 175.878 1.00 81.69 731 LEU A C 1
ATOM 5945 O O . LEU A 1 731 ? -95.641 -29.159 176.673 1.00 81.69 731 LEU A O 1
ATOM 5949 N N . ARG A 1 732 ? -94.056 -30.340 175.595 1.00 79.81 732 ARG A N 1
ATOM 5950 C CA . ARG A 1 732 ? -94.432 -31.666 176.117 1.00 79.81 732 ARG A CA 1
ATOM 5951 C C . ARG A 1 732 ? -94.291 -31.767 177.642 1.00 79.81 732 ARG A C 1
ATOM 5953 O O . ARG A 1 732 ? -95.171 -32.305 178.308 1.00 79.81 732 ARG A O 1
ATOM 5960 N N . GLU A 1 733 ? -93.213 -31.229 178.211 1.00 80.06 733 GLU A N 1
ATOM 5961 C CA . GLU A 1 733 ? -93.010 -31.171 179.669 1.00 80.06 733 GLU A CA 1
ATOM 5962 C C . GLU A 1 733 ? -94.063 -30.274 180.346 1.00 80.06 733 GLU A C 1
ATOM 5964 O O . GLU A 1 733 ? -94.619 -30.635 181.386 1.00 80.06 733 GLU A O 1
ATOM 5969 N N . SER A 1 734 ? -94.414 -29.150 179.713 1.00 76.38 734 SER A N 1
ATOM 5970 C CA . SER A 1 734 ? -95.460 -28.234 180.187 1.00 76.38 734 SER A CA 1
ATOM 5971 C C . SER A 1 734 ? -96.866 -28.842 180.121 1.00 76.38 734 SER A C 1
ATOM 5973 O O . SER A 1 734 ? -97.684 -28.533 180.991 1.00 76.38 734 SER A O 1
ATOM 5975 N N . TRP A 1 735 ? -97.131 -29.720 179.145 1.00 83.31 735 TRP A N 1
ATOM 5976 C CA . TRP A 1 735 ? -98.354 -30.528 179.047 1.00 83.31 735 TRP A CA 1
ATOM 5977 C C . TRP A 1 735 ? -98.460 -31.546 180.185 1.00 83.31 735 TRP A C 1
ATOM 5979 O O . TRP A 1 735 ? -99.413 -31.510 180.965 1.00 83.31 735 TRP A O 1
ATOM 5989 N N . MET A 1 736 ? -97.440 -32.392 180.352 1.00 81.00 736 MET A N 1
ATOM 5990 C CA . MET A 1 736 ? -97.390 -33.423 181.401 1.00 81.00 736 MET A CA 1
ATOM 5991 C C . MET A 1 736 ? -97.602 -32.815 182.797 1.00 81.00 736 MET A C 1
ATOM 5993 O O . MET A 1 736 ? -98.487 -33.230 183.545 1.00 81.00 736 MET A O 1
ATOM 5997 N N . ALA A 1 737 ? -96.865 -31.746 183.113 1.00 75.19 737 ALA A N 1
ATOM 5998 C CA . ALA A 1 737 ? -96.967 -31.058 184.398 1.00 75.19 737 ALA A CA 1
ATOM 5999 C C . ALA A 1 737 ? -98.291 -30.289 184.593 1.00 75.19 737 ALA A C 1
ATOM 6001 O O . ALA A 1 737 ? -98.537 -29.767 185.681 1.00 75.19 737 ALA A O 1
ATOM 6002 N N . LEU A 1 738 ? -99.111 -30.107 183.550 1.00 78.31 738 LEU A N 1
ATOM 6003 C CA . LEU A 1 738 ? -100.474 -29.568 183.661 1.00 78.31 738 LEU A CA 1
ATOM 6004 C C . LEU A 1 738 ? -101.475 -30.700 183.936 1.00 78.31 738 LEU A C 1
ATOM 6006 O O . LEU A 1 738 ? -102.320 -30.578 184.824 1.00 78.31 738 LEU A O 1
ATOM 6010 N N . HIS A 1 739 ? -101.344 -31.811 183.211 1.00 75.50 739 HIS A N 1
ATOM 6011 C CA . HIS A 1 739 ? -102.176 -33.000 183.367 1.00 75.50 739 HIS A CA 1
ATOM 6012 C C . HIS A 1 739 ? -102.088 -33.574 184.795 1.00 75.50 739 HIS A C 1
ATOM 6014 O O . HIS A 1 739 ? -103.121 -33.792 185.434 1.00 75.50 739 HIS A O 1
ATOM 6020 N N . ASP A 1 740 ? -100.882 -33.682 185.364 1.00 75.38 740 ASP A N 1
ATOM 6021 C CA . ASP A 1 740 ? -100.687 -34.093 186.765 1.00 75.38 740 ASP A CA 1
ATOM 6022 C C . ASP A 1 740 ? -101.336 -33.134 187.776 1.00 75.38 740 ASP A C 1
ATOM 6024 O O . ASP A 1 740 ? -101.834 -33.565 188.819 1.00 75.38 740 ASP A O 1
ATOM 6028 N N . LEU A 1 741 ? -101.373 -31.829 187.485 1.00 69.44 741 LEU A N 1
ATOM 6029 C CA . LEU A 1 741 ? -102.041 -30.854 188.350 1.00 69.44 741 LEU A CA 1
ATOM 6030 C C . LEU A 1 741 ? -103.551 -31.131 188.408 1.00 69.44 741 LEU A C 1
ATOM 6032 O O . LEU A 1 741 ? -104.147 -31.154 189.488 1.00 69.44 741 LEU A O 1
ATOM 6036 N N . SER A 1 742 ? -104.142 -31.420 187.247 1.00 67.50 742 SER A N 1
ATOM 6037 C CA . SER A 1 742 ? -105.568 -31.706 187.088 1.00 67.50 742 SER A CA 1
ATOM 6038 C C . SER A 1 742 ? -105.994 -33.007 187.801 1.00 67.50 742 SER A C 1
ATOM 6040 O O . SER A 1 742 ? -106.949 -33.006 188.584 1.00 67.50 742 SER A O 1
ATOM 6042 N N . LEU A 1 743 ? -105.206 -34.085 187.663 1.00 66.31 743 LEU A N 1
ATOM 6043 C CA . LEU A 1 743 ? -105.431 -35.392 188.304 1.00 66.31 743 LEU A CA 1
ATOM 6044 C C . LEU A 1 743 ? -105.333 -35.371 189.836 1.00 66.31 743 LEU A C 1
ATOM 6046 O O . LEU A 1 743 ? -105.862 -36.261 190.513 1.00 66.31 743 LEU A O 1
ATOM 6050 N N . ASN A 1 744 ? -104.604 -34.411 190.402 1.00 62.19 744 ASN A N 1
ATOM 6051 C CA . ASN A 1 744 ? -104.496 -34.250 191.851 1.00 62.19 744 ASN A CA 1
ATOM 6052 C C . ASN A 1 744 ? -105.637 -33.402 192.428 1.00 62.19 744 ASN A C 1
ATOM 6054 O O . ASN A 1 744 ? -106.016 -33.613 193.579 1.00 62.19 744 ASN A O 1
ATOM 6058 N N . LEU A 1 745 ? -106.218 -32.492 191.640 1.00 60.38 745 LEU A N 1
ATOM 6059 C CA . LEU A 1 745 ? -107.342 -31.660 192.074 1.00 60.38 745 LEU A CA 1
ATOM 6060 C C . LEU A 1 745 ? -108.637 -32.481 192.181 1.00 60.38 745 LEU A C 1
ATOM 6062 O O . LEU A 1 745 ? -109.316 -32.427 193.206 1.00 60.38 745 LEU A O 1
ATOM 6066 N N . PHE A 1 746 ? -108.898 -33.347 191.194 1.00 57.62 746 PHE A N 1
ATOM 6067 C CA . PHE A 1 746 ? -110.045 -34.269 191.175 1.00 57.62 746 PHE A CA 1
ATOM 6068 C C . PHE A 1 746 ? -110.104 -35.193 192.410 1.00 57.62 746 PHE A C 1
ATOM 6070 O O . PHE A 1 746 ? -111.176 -35.546 192.895 1.00 57.62 746 PHE A O 1
ATOM 6077 N N . ARG A 1 747 ? -108.936 -35.556 192.959 1.00 59.22 747 ARG A N 1
ATOM 6078 C CA . ARG A 1 747 ? -108.793 -36.480 194.099 1.00 59.22 747 ARG A CA 1
ATOM 6079 C C . ARG A 1 747 ? -109.055 -35.839 195.467 1.00 59.22 747 ARG A C 1
ATOM 6081 O O . ARG A 1 747 ? -109.205 -36.566 196.444 1.00 59.22 747 ARG A O 1
ATOM 6088 N N . TYR A 1 748 ? -109.061 -34.507 195.555 1.00 55.03 748 TYR A N 1
ATOM 6089 C CA . TYR A 1 748 ? -109.137 -33.775 196.827 1.00 55.03 748 TYR A CA 1
ATOM 6090 C C . TYR A 1 748 ? -110.579 -33.477 197.275 1.00 55.03 748 TYR A C 1
ATOM 6092 O O . TYR A 1 748 ? -110.828 -33.239 198.453 1.00 55.03 748 TYR A O 1
ATOM 6100 N N . ILE A 1 749 ? -111.539 -33.489 196.345 1.00 55.44 749 ILE A N 1
ATOM 6101 C CA . ILE A 1 749 ? -112.913 -33.016 196.587 1.00 55.44 749 ILE A CA 1
ATOM 6102 C C . ILE A 1 749 ? -113.802 -34.106 197.234 1.00 55.44 749 ILE A C 1
ATOM 6104 O O . ILE A 1 749 ? -114.758 -33.808 197.943 1.00 55.44 749 ILE A O 1
ATOM 6108 N N . THR A 1 750 ? -113.473 -35.388 197.057 1.00 54.41 750 THR A N 1
ATOM 6109 C CA . THR A 1 750 ? -114.431 -36.509 197.154 1.00 54.41 750 THR A CA 1
ATOM 6110 C C . THR A 1 750 ? -114.667 -37.134 198.550 1.00 54.41 750 THR A C 1
ATOM 6112 O O . THR A 1 750 ? -115.274 -38.200 198.621 1.00 54.41 750 THR A O 1
ATOM 6115 N N . GLN A 1 751 ? -114.185 -36.560 199.666 1.00 44.25 751 GLN A N 1
ATOM 6116 C CA . GLN A 1 751 ? -114.069 -37.288 200.962 1.00 44.25 751 GLN A CA 1
ATOM 6117 C C . GLN A 1 751 ? -114.837 -36.716 202.188 1.00 44.25 751 GLN A C 1
ATOM 6119 O O . GLN A 1 751 ? -114.550 -37.097 203.323 1.00 44.25 751 GLN A O 1
ATOM 6124 N N . GLY A 1 752 ? -115.815 -35.818 202.013 1.00 40.22 752 GLY A N 1
ATOM 6125 C CA . GLY A 1 752 ? -116.308 -34.942 203.098 1.00 40.22 752 GLY A CA 1
ATOM 6126 C C . GLY A 1 752 ? -117.727 -35.122 203.688 1.00 40.22 752 GLY A C 1
ATOM 6127 O O . GLY A 1 752 ? -118.404 -34.107 203.824 1.00 40.22 752 GLY A O 1
ATOM 6128 N N . SER A 1 753 ? -118.209 -36.318 204.083 1.00 32.41 753 SER A N 1
ATOM 6129 C CA . SER A 1 753 ? -119.396 -36.479 204.985 1.00 32.41 753 SER A CA 1
ATOM 6130 C C . SER A 1 753 ? -119.550 -37.894 205.588 1.00 32.41 753 SER A C 1
ATOM 6132 O O . SER A 1 753 ? -118.935 -38.835 205.093 1.00 32.41 753 SER A O 1
ATOM 6134 N N . ARG A 1 754 ? -120.284 -38.059 206.716 1.00 34.91 754 ARG A N 1
ATOM 6135 C CA . ARG A 1 754 ? -120.018 -39.161 207.684 1.00 34.91 754 ARG A CA 1
ATOM 6136 C C . ARG A 1 754 ? -121.200 -39.652 208.574 1.00 34.91 754 ARG A C 1
ATOM 6138 O O . ARG A 1 754 ? -121.645 -38.921 209.446 1.00 34.91 754 ARG A O 1
ATOM 6145 N N . SER A 1 755 ? -121.516 -40.959 208.481 1.00 39.41 755 SER A N 1
ATOM 6146 C CA . SER A 1 755 ? -121.981 -41.906 209.546 1.00 39.41 755 SER A CA 1
ATOM 6147 C C . SER A 1 755 ? -123.340 -41.768 210.291 1.00 39.41 755 SER A C 1
ATOM 6149 O O . SER A 1 755 ? -123.461 -40.944 211.197 1.00 39.41 755 SER A O 1
ATOM 6151 N N . SER A 1 756 ? -124.236 -42.775 210.150 1.00 31.92 756 SER A N 1
ATOM 6152 C CA . SER A 1 756 ? -124.992 -43.378 211.289 1.00 31.92 756 SER A CA 1
ATOM 6153 C C . SER A 1 756 ? -125.734 -44.714 211.007 1.00 31.92 756 SER A C 1
ATOM 6155 O O . SER A 1 756 ? -126.272 -44.907 209.929 1.00 31.92 756 SER A O 1
ATOM 6157 N N . TYR A 1 757 ? -125.774 -45.581 212.036 1.00 26.30 757 TYR A N 1
ATOM 6158 C CA . TYR A 1 757 ? -126.650 -46.746 212.349 1.00 26.30 757 TYR A CA 1
ATOM 6159 C C . TYR A 1 757 ? -127.041 -47.870 211.334 1.00 26.30 757 TYR A C 1
ATOM 6161 O O . TYR A 1 757 ? -128.037 -47.772 210.634 1.00 26.30 757 TYR A O 1
ATOM 6169 N N . ARG A 1 758 ? -126.374 -49.033 211.518 1.00 27.20 758 ARG A N 1
ATOM 6170 C CA . ARG A 1 758 ? -126.903 -50.354 211.997 1.00 27.20 758 ARG A CA 1
ATOM 6171 C C . ARG A 1 758 ? -127.702 -51.344 211.087 1.00 27.20 758 ARG A C 1
ATOM 6173 O O . ARG A 1 758 ? -128.800 -51.047 210.654 1.00 27.20 758 ARG A O 1
ATOM 6180 N N . GLU A 1 759 ? -127.183 -52.592 211.058 1.00 27.42 759 GLU A N 1
ATOM 6181 C CA . GLU A 1 759 ? -127.804 -53.929 210.792 1.00 27.42 759 GLU A CA 1
ATOM 6182 C C . GLU A 1 759 ? -128.477 -54.247 209.432 1.00 27.42 759 GLU A C 1
ATOM 6184 O O . GLU A 1 759 ? -129.247 -53.465 208.896 1.00 27.42 759 GLU A O 1
ATOM 6189 N N . GLY A 1 760 ? -128.240 -55.467 208.908 1.00 24.86 760 GLY A N 1
ATOM 6190 C CA . GLY A 1 760 ? -128.961 -56.010 207.740 1.00 24.86 760 GLY A CA 1
ATOM 6191 C C . GLY A 1 760 ? -128.165 -56.999 206.871 1.00 24.86 760 GLY A C 1
ATOM 6192 O O . GLY A 1 760 ? -127.331 -56.607 206.070 1.00 24.86 760 GLY A O 1
ATOM 6193 N N . THR A 1 761 ? -128.445 -58.288 207.037 1.00 23.59 761 THR A N 1
ATOM 6194 C CA . THR A 1 761 ? -127.957 -59.478 206.303 1.00 23.59 761 THR A CA 1
ATOM 6195 C C . THR A 1 761 ? -128.155 -59.509 204.773 1.00 23.59 761 THR A C 1
ATOM 6197 O O . THR A 1 761 ? -129.150 -58.977 204.299 1.00 23.59 761 THR A O 1
ATOM 6200 N N . SER A 1 762 ? -127.373 -60.382 204.099 1.00 22.39 762 SER A N 1
ATOM 6201 C CA . SER A 1 762 ? -127.712 -61.116 202.846 1.00 22.39 762 SER A CA 1
ATOM 6202 C C . SER A 1 762 ? -127.703 -60.307 201.521 1.00 22.39 762 SER A C 1
ATOM 6204 O O . SER A 1 762 ? -127.924 -59.105 201.546 1.00 22.39 762 SER A O 1
ATOM 6206 N N . GLU A 1 763 ? -127.515 -60.863 200.310 1.00 24.92 763 GLU A N 1
ATOM 6207 C CA . GLU A 1 763 ? -126.666 -61.949 199.747 1.00 24.92 763 GLU A CA 1
ATOM 6208 C C . GLU A 1 763 ? -126.884 -61.970 198.203 1.00 24.92 763 GLU A C 1
ATOM 6210 O O . GLU A 1 763 ? -127.849 -61.384 197.734 1.00 24.92 763 GLU A O 1
ATOM 6215 N N . MET A 1 764 ? -126.031 -62.667 197.434 1.00 28.75 764 MET A N 1
ATOM 6216 C CA . MET A 1 764 ? -126.282 -63.236 196.080 1.00 28.75 764 MET A CA 1
ATOM 6217 C C . MET A 1 764 ? -126.985 -62.430 194.947 1.00 28.75 764 MET A C 1
ATOM 6219 O O . MET A 1 764 ? -128.174 -62.136 194.996 1.00 28.75 764 MET A O 1
ATOM 6223 N N . GLY A 1 765 ? -126.303 -62.374 193.790 1.00 27.00 765 GLY A N 1
ATOM 6224 C CA . GLY A 1 765 ? -126.928 -62.427 192.452 1.00 27.00 765 GLY A CA 1
ATOM 6225 C C . GLY A 1 765 ? -127.173 -61.094 191.717 1.00 27.00 765 GLY A C 1
ATOM 6226 O O . GLY A 1 765 ? -127.335 -60.051 192.338 1.00 27.00 765 GLY A O 1
ATOM 6227 N N . ASP A 1 766 ? -127.222 -61.058 190.378 1.00 27.88 766 ASP A N 1
ATOM 6228 C CA . ASP A 1 766 ? -126.773 -62.049 189.373 1.00 27.88 766 ASP A CA 1
ATOM 6229 C C . ASP A 1 766 ? -126.614 -61.369 187.977 1.00 27.88 766 ASP A C 1
ATOM 6231 O O . ASP A 1 766 ? -126.812 -60.162 187.884 1.00 27.88 766 ASP A O 1
ATOM 6235 N N . GLN A 1 767 ? -126.240 -62.125 186.925 1.00 30.44 767 GLN A N 1
ATOM 6236 C CA . GLN A 1 767 ? -126.568 -61.984 185.474 1.00 30.44 767 GLN A CA 1
ATOM 6237 C C . GLN A 1 767 ? -126.936 -60.582 184.899 1.00 30.44 767 GLN A C 1
ATOM 6239 O O . GLN A 1 767 ? -127.831 -59.911 185.388 1.00 30.44 767 GLN A O 1
ATOM 6244 N N . SER A 1 768 ? -126.499 -60.105 183.721 1.00 27.67 768 SER A N 1
ATOM 6245 C CA . SER A 1 768 ? -125.882 -60.662 182.487 1.00 27.67 768 SER A CA 1
ATOM 6246 C C . SER A 1 768 ? -125.656 -59.465 181.502 1.00 27.67 768 SER A C 1
ATOM 6248 O O . SER A 1 768 ? -125.968 -58.338 181.871 1.00 27.67 768 SER A O 1
ATOM 6250 N N . GLY A 1 769 ? -125.154 -59.524 180.255 1.00 28.81 769 GLY A N 1
ATOM 6251 C CA . GLY A 1 769 ? -124.536 -60.566 179.419 1.00 28.81 769 GLY A CA 1
ATOM 6252 C C . GLY A 1 769 ? -124.552 -60.187 177.911 1.00 28.81 769 GLY A C 1
ATOM 6253 O O . GLY A 1 769 ? -125.487 -59.542 177.453 1.00 28.81 769 GLY A O 1
ATOM 6254 N N . SER A 1 770 ? -123.570 -60.666 177.123 1.00 28.73 770 SER A N 1
ATOM 6255 C CA . SER A 1 770 ? -123.468 -60.605 175.631 1.00 28.73 770 SER A CA 1
ATOM 6256 C C . SER A 1 770 ? -123.287 -59.226 174.934 1.00 28.73 770 SER A C 1
ATOM 6258 O O . SER A 1 770 ? -123.687 -58.202 175.465 1.00 28.73 770 SER A O 1
ATOM 6260 N N . GLY A 1 771 ? -122.685 -59.122 173.731 1.00 27.69 771 GLY A N 1
ATOM 6261 C CA . GLY A 1 771 ? -121.854 -60.109 173.010 1.00 27.69 771 GLY A CA 1
ATOM 6262 C C . GLY A 1 771 ? -121.609 -59.851 171.497 1.00 27.69 771 GLY A C 1
ATOM 6263 O O . GLY A 1 771 ? -122.471 -59.335 170.800 1.00 27.69 771 GLY A O 1
ATOM 6264 N N . GLY A 1 772 ? -120.463 -60.334 170.978 1.00 27.05 772 GLY A N 1
ATOM 6265 C CA . GLY A 1 772 ? -120.145 -60.530 169.539 1.00 27.05 772 GLY A CA 1
ATOM 6266 C C . GLY A 1 772 ? -119.477 -59.360 168.776 1.00 27.05 772 GLY A C 1
ATOM 6267 O O . GLY A 1 772 ? -119.541 -58.231 169.234 1.00 27.05 772 GLY A O 1
ATOM 6268 N N . ARG A 1 773 ? -118.833 -59.539 167.598 1.00 25.73 773 ARG A N 1
ATOM 6269 C CA . ARG A 1 773 ? -118.107 -60.692 166.977 1.00 25.73 773 ARG A CA 1
ATOM 6270 C C . ARG A 1 773 ? -117.319 -60.221 165.706 1.00 25.73 773 ARG A C 1
ATOM 6272 O O . ARG A 1 773 ? -117.611 -59.167 165.166 1.00 25.73 773 ARG A O 1
ATOM 6279 N N . HIS A 1 774 ? -116.333 -61.025 165.262 1.00 29.02 774 HIS A N 1
ATOM 6280 C CA . HIS A 1 774 ? -115.501 -61.004 164.012 1.00 29.02 774 HIS A CA 1
ATOM 6281 C C . HIS A 1 774 ? -116.233 -60.791 162.650 1.00 29.02 774 HIS A C 1
ATOM 6283 O O . HIS A 1 774 ? -117.461 -60.802 162.706 1.00 29.02 774 HIS A O 1
ATOM 6289 N N . PRO A 1 775 ? -115.584 -60.755 161.429 1.00 46.31 775 PRO A N 1
ATOM 6290 C CA . PRO A 1 775 ? -114.195 -61.135 160.961 1.00 46.31 775 PRO A CA 1
ATOM 6291 C C . PRO A 1 775 ? -113.524 -60.097 159.976 1.00 46.31 775 PRO A C 1
ATOM 6293 O O . PRO A 1 775 ? -114.053 -59.003 159.872 1.00 46.31 775 PRO A O 1
ATOM 6296 N N . ARG A 1 776 ? -112.486 -60.288 159.109 1.00 26.98 776 ARG A N 1
ATOM 6297 C CA . ARG A 1 776 ? -111.158 -60.992 158.935 1.00 26.98 776 ARG A CA 1
ATOM 6298 C C . ARG A 1 776 ? -110.662 -60.798 157.444 1.00 26.98 776 ARG A C 1
ATOM 6300 O O . ARG A 1 776 ? -111.500 -60.589 156.580 1.00 26.98 776 ARG A O 1
ATOM 6307 N N . HIS A 1 777 ? -109.370 -61.093 157.146 1.00 27.42 777 HIS A N 1
ATOM 6308 C CA . HIS A 1 777 ? -108.727 -61.501 155.841 1.00 27.42 777 HIS A CA 1
ATOM 6309 C C . HIS A 1 777 ? -108.309 -60.441 154.763 1.00 27.42 777 HIS A C 1
ATOM 6311 O O . HIS A 1 777 ? -108.912 -59.381 154.729 1.00 27.42 777 HIS A O 1
ATOM 6317 N N . ARG A 1 778 ? -107.368 -60.666 153.790 1.00 25.98 778 ARG A N 1
ATOM 6318 C CA . ARG A 1 778 ? -106.044 -61.400 153.704 1.00 25.98 778 ARG A CA 1
ATOM 6319 C C . ARG A 1 778 ? -105.349 -61.293 152.292 1.00 25.98 778 ARG A C 1
ATOM 6321 O O . ARG A 1 778 ? -105.946 -61.750 151.329 1.00 25.98 778 ARG A O 1
ATOM 6328 N N . GLY A 1 779 ? -104.044 -60.940 152.198 1.00 25.11 779 GLY A N 1
ATOM 6329 C CA . GLY A 1 779 ? -103.107 -61.266 151.063 1.00 25.11 779 GLY A CA 1
ATOM 6330 C C . GLY A 1 779 ? -103.052 -60.308 149.834 1.00 25.11 779 GLY A C 1
ATOM 6331 O O . GLY A 1 779 ? -103.903 -59.436 149.752 1.00 25.11 779 GLY A O 1
ATOM 6332 N N . SER A 1 780 ? -102.123 -60.398 148.843 1.00 24.19 780 SER A N 1
ATOM 6333 C CA . SER A 1 780 ? -100.855 -61.180 148.701 1.00 24.19 780 SER A CA 1
ATOM 6334 C C . SER A 1 780 ? -99.959 -60.806 147.458 1.00 24.19 780 SER A C 1
ATOM 6336 O O . SER A 1 780 ? -100.496 -60.695 146.368 1.00 24.19 780 SER A O 1
ATOM 6338 N N . PHE A 1 781 ? -98.617 -60.722 147.623 1.00 23.44 781 PHE A N 1
ATOM 6339 C CA . PHE A 1 781 ? -97.447 -61.080 146.737 1.00 23.44 781 PHE A CA 1
ATOM 6340 C C . PHE A 1 781 ? -97.237 -60.755 145.203 1.00 23.44 781 PHE A C 1
ATOM 6342 O O . PHE A 1 781 ? -98.159 -60.742 144.402 1.00 23.44 781 PHE A O 1
ATOM 6349 N N . THR A 1 782 ? -95.932 -60.750 144.803 1.00 25.78 782 THR A N 1
ATOM 6350 C CA . THR A 1 782 ? -95.243 -60.977 143.468 1.00 25.78 782 THR A CA 1
ATOM 6351 C C . THR A 1 782 ? -95.020 -59.842 142.417 1.00 25.78 782 THR A C 1
ATOM 6353 O O . THR A 1 782 ? -95.721 -58.843 142.483 1.00 25.78 782 THR A O 1
ATOM 6356 N N . LEU A 1 783 ? -94.132 -59.921 141.376 1.00 23.95 783 LEU A N 1
ATOM 6357 C CA . LEU A 1 783 ? -92.715 -60.416 141.194 1.00 23.95 783 LEU A CA 1
ATOM 6358 C C . LEU A 1 783 ? -92.165 -60.248 139.713 1.00 23.95 783 LEU A C 1
ATOM 6360 O O . LEU A 1 783 ? -92.808 -60.755 138.807 1.00 23.95 783 LEU A O 1
ATOM 6364 N N . ILE A 1 784 ? -90.944 -59.688 139.485 1.00 26.33 784 ILE A N 1
ATOM 6365 C CA . ILE A 1 784 ? -89.964 -59.877 138.335 1.00 26.33 784 ILE A CA 1
ATOM 6366 C C . ILE A 1 784 ? -90.374 -59.667 136.829 1.00 26.33 784 ILE A C 1
ATOM 6368 O O . ILE A 1 784 ? -91.325 -60.290 136.382 1.00 26.33 784 ILE A O 1
ATOM 6372 N N . LYS A 1 785 ? -89.547 -58.966 135.991 1.00 23.77 785 LYS A N 1
ATOM 6373 C CA . LYS A 1 785 ? -88.970 -59.411 134.658 1.00 23.77 785 LYS A CA 1
ATOM 6374 C C . LYS A 1 785 ? -88.047 -58.376 133.938 1.00 23.77 785 LYS A C 1
ATOM 6376 O O . LYS A 1 785 ? -87.819 -57.305 134.488 1.00 23.77 785 LYS A O 1
ATOM 6381 N N . THR A 1 786 ? -87.450 -58.731 132.775 1.00 25.66 786 THR A N 1
ATOM 6382 C CA . THR A 1 786 ? -86.339 -58.029 132.049 1.00 25.66 786 THR A CA 1
ATOM 6383 C C . THR A 1 786 ? -86.236 -58.380 130.525 1.00 25.66 786 THR A C 1
ATOM 6385 O O . THR A 1 786 ? -86.946 -59.294 130.109 1.00 25.66 786 THR A O 1
ATOM 6388 N N . LYS A 1 787 ? -85.290 -57.734 129.774 1.00 27.78 787 LYS A N 1
ATOM 6389 C CA . LYS A 1 787 ? -84.470 -58.178 128.575 1.00 27.78 787 LYS A CA 1
ATOM 6390 C C . LYS A 1 787 ? -84.706 -57.651 127.112 1.00 27.78 787 LYS A C 1
ATOM 6392 O O . LYS A 1 787 ? -85.832 -57.678 126.646 1.00 27.78 787 LYS A O 1
ATOM 6397 N N . MET A 1 788 ? -83.562 -57.410 126.406 1.00 25.50 788 MET A N 1
ATOM 6398 C CA . MET A 1 788 ? -83.192 -57.686 124.963 1.00 25.50 788 MET A CA 1
ATOM 6399 C C . MET A 1 788 ? -83.869 -56.878 123.802 1.00 25.50 788 MET A C 1
ATOM 6401 O O . MET A 1 788 ? -84.969 -56.389 124.018 1.00 25.50 788 MET A O 1
ATOM 6405 N N . GLU A 1 789 ? -83.336 -56.662 122.564 1.00 25.98 789 GLU A N 1
ATOM 6406 C CA . GLU A 1 789 ? -82.013 -56.865 121.866 1.00 25.98 789 GLU A CA 1
ATOM 6407 C C . GLU A 1 789 ? -81.916 -56.102 120.484 1.00 25.98 789 GLU A C 1
ATOM 6409 O O . GLU A 1 789 ? -82.931 -56.032 119.800 1.00 25.98 789 GLU A O 1
ATOM 6414 N N . ASP A 1 790 ? -80.733 -55.554 120.102 1.00 21.75 790 ASP A N 1
ATOM 6415 C CA . ASP A 1 790 ? -79.898 -55.690 118.845 1.00 21.75 790 ASP A CA 1
ATOM 6416 C C . ASP A 1 790 ? -80.452 -55.707 117.358 1.00 21.75 790 ASP A C 1
ATOM 6418 O O . ASP A 1 790 ? -81.658 -55.845 117.170 1.00 21.75 790 ASP A O 1
ATOM 6422 N N . PRO A 1 791 ? -79.631 -55.717 116.243 1.00 51.84 791 PRO A N 1
ATOM 6423 C CA . PRO A 1 791 ? -78.364 -54.982 115.880 1.00 51.84 791 PRO A CA 1
ATOM 6424 C C . PRO A 1 791 ? -78.060 -54.668 114.339 1.00 51.84 791 PRO A C 1
ATOM 6426 O O . PRO A 1 791 ? -78.768 -55.145 113.459 1.00 51.84 791 PRO A O 1
ATOM 6429 N N . VAL A 1 792 ? -76.885 -54.031 114.026 1.00 28.59 792 VAL A N 1
ATOM 6430 C CA . VAL A 1 792 ? -75.933 -54.260 112.847 1.00 28.59 792 VAL A CA 1
ATOM 6431 C C . VAL A 1 792 ? -76.347 -53.804 111.389 1.00 28.59 792 VAL A C 1
ATOM 6433 O O . VAL A 1 792 ? -77.531 -53.573 111.196 1.00 28.59 792 VAL A O 1
ATOM 6436 N N . MET A 1 793 ? -75.563 -53.558 110.286 1.00 31.41 793 MET A N 1
ATOM 6437 C CA . MET A 1 793 ? -74.136 -53.588 109.753 1.00 31.41 793 MET A CA 1
ATOM 6438 C C . MET A 1 793 ? -74.004 -52.619 108.485 1.00 31.41 793 MET A C 1
ATOM 6440 O O . MET A 1 793 ? -75.000 -51.951 108.228 1.00 31.41 793 MET A O 1
ATOM 6444 N N . ASP A 1 794 ? -72.989 -52.419 107.583 1.00 27.91 794 ASP A N 1
ATOM 6445 C CA . ASP A 1 794 ? -71.542 -52.784 107.342 1.00 27.91 794 ASP A CA 1
ATOM 6446 C C . ASP A 1 794 ? -70.735 -51.790 106.378 1.00 27.91 794 ASP A C 1
ATOM 6448 O O . ASP A 1 794 ? -70.725 -50.588 106.640 1.00 27.91 794 ASP A O 1
ATOM 6452 N N . GLN A 1 795 ? -70.020 -52.251 105.307 1.00 29.86 795 GLN A N 1
ATOM 6453 C CA . GLN A 1 795 ? -68.889 -51.625 104.523 1.00 29.86 795 GLN A CA 1
ATOM 6454 C C . GLN A 1 795 ? -69.050 -51.741 102.953 1.00 29.86 795 GLN A C 1
ATOM 6456 O O . GLN A 1 795 ? -70.090 -52.221 102.518 1.00 29.86 795 GLN A O 1
ATOM 6461 N N . GLY A 1 796 ? -68.149 -51.385 101.985 1.00 27.08 796 GLY A N 1
ATOM 6462 C CA . GLY A 1 796 ? -66.875 -50.600 101.899 1.00 27.08 796 GLY A CA 1
ATOM 6463 C C . GLY A 1 796 ? -65.999 -50.771 100.588 1.00 27.08 796 GLY A C 1
ATOM 6464 O O . GLY A 1 796 ? -66.068 -51.799 99.933 1.00 27.08 796 GLY A O 1
ATOM 6465 N N . PHE A 1 797 ? -65.137 -49.771 100.256 1.00 26.00 797 PHE A N 1
ATOM 6466 C CA . PHE A 1 797 ? -63.793 -49.756 99.550 1.00 26.00 797 PHE A CA 1
ATOM 6467 C C . PHE A 1 797 ? -63.425 -50.148 98.048 1.00 26.00 797 PHE A C 1
ATOM 6469 O O . PHE A 1 797 ? -63.621 -51.267 97.605 1.00 26.00 797 PHE A O 1
ATOM 6476 N N . ALA A 1 798 ? -62.625 -49.251 97.385 1.00 30.16 798 ALA A N 1
ATOM 6477 C CA . ALA A 1 798 ? -61.297 -49.427 96.667 1.00 30.16 798 ALA A CA 1
ATOM 6478 C C . ALA A 1 798 ? -61.006 -49.668 95.114 1.00 30.16 798 ALA A C 1
ATOM 6480 O O . ALA A 1 798 ? -61.167 -50.755 94.586 1.00 30.16 798 ALA A O 1
ATOM 6481 N N . ARG A 1 799 ? -60.312 -48.671 94.478 1.00 29.59 799 ARG A N 1
ATOM 6482 C CA . ARG A 1 799 ? -59.055 -48.616 93.605 1.00 29.59 799 ARG A CA 1
ATOM 6483 C C . ARG A 1 799 ? -58.737 -49.387 92.251 1.00 29.59 799 ARG A C 1
ATOM 6485 O O . ARG A 1 799 ? -58.328 -50.534 92.284 1.00 29.59 799 ARG A O 1
ATOM 6492 N N . LYS A 1 800 ? -58.550 -48.591 91.152 1.00 31.52 800 LYS A N 1
ATOM 6493 C CA . LYS A 1 800 ? -57.352 -48.303 90.240 1.00 31.52 800 LYS A CA 1
ATOM 6494 C C . LYS A 1 800 ? -56.607 -49.290 89.237 1.00 31.52 800 LYS A C 1
ATOM 6496 O O . LYS A 1 800 ? -56.274 -50.412 89.581 1.00 31.52 800 LYS A O 1
ATOM 6501 N N . THR A 1 801 ? -56.124 -48.686 88.100 1.00 31.00 801 THR A N 1
ATOM 6502 C CA . THR A 1 801 ? -54.805 -48.772 87.317 1.00 31.00 801 THR A CA 1
ATOM 6503 C C . THR A 1 801 ? -54.540 -49.469 85.912 1.00 31.00 801 THR A C 1
ATOM 6505 O O . THR A 1 801 ? -54.551 -50.684 85.815 1.00 31.00 801 THR A O 1
ATOM 6508 N N . SER A 1 802 ? -54.129 -48.650 84.889 1.00 31.38 802 SER A N 1
ATOM 6509 C CA . SER A 1 802 ? -53.005 -48.703 83.852 1.00 31.38 802 SER A CA 1
ATOM 6510 C C . SER A 1 802 ? -52.777 -49.698 82.640 1.00 31.38 802 SER A C 1
ATOM 6512 O O . SER A 1 802 ? -52.457 -50.851 82.884 1.00 31.38 802 SER A O 1
ATOM 6514 N N . GLY A 1 803 ? -52.629 -49.174 81.377 1.00 27.23 803 GLY A N 1
ATOM 6515 C CA . GLY A 1 803 ? -51.375 -49.185 80.51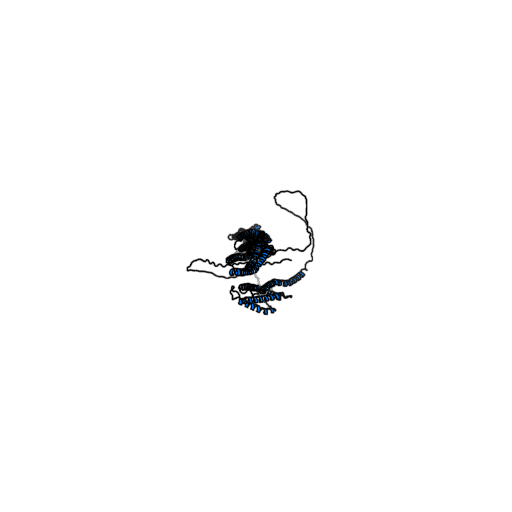2 1.00 27.23 803 GLY A CA 1
ATOM 6516 C C . GLY A 1 803 ? -51.132 -50.036 79.191 1.00 27.23 803 GLY A C 1
ATOM 6517 O O . GLY A 1 803 ? -51.083 -51.251 79.285 1.00 27.23 803 GLY A O 1
ATOM 6518 N N . GLY A 1 804 ? -50.765 -49.418 78.018 1.00 28.39 804 GLY A N 1
ATOM 6519 C CA . GLY A 1 804 ? -49.574 -49.794 77.143 1.00 28.39 804 GLY A CA 1
ATOM 6520 C C . GLY A 1 804 ? -49.575 -50.416 75.673 1.00 28.39 804 GLY A C 1
ATOM 6521 O O . GLY A 1 804 ? -49.599 -51.629 75.554 1.00 28.39 804 GLY A O 1
ATOM 6522 N N . LEU A 1 805 ? -49.322 -49.606 74.598 1.00 30.88 805 LEU A N 1
ATOM 6523 C CA . LEU A 1 805 ? -48.363 -49.699 73.402 1.00 30.88 805 LEU A CA 1
ATOM 6524 C C . LEU A 1 805 ? -48.256 -50.778 72.214 1.00 30.88 805 LEU A C 1
ATOM 6526 O O . LEU A 1 805 ? -48.007 -51.948 72.456 1.00 30.88 805 LEU A O 1
ATOM 6530 N N . GLN A 1 806 ? -48.155 -50.269 70.935 1.00 29.88 806 GLN A N 1
ATOM 6531 C CA . GLN A 1 806 ? -47.189 -50.509 69.762 1.00 29.88 806 GLN A CA 1
ATOM 6532 C C . GLN A 1 806 ? -47.264 -51.512 68.516 1.00 29.88 806 GLN A C 1
ATOM 6534 O O . GLN A 1 806 ? -47.319 -52.723 68.678 1.00 29.88 806 GLN A O 1
ATOM 6539 N N . SER A 1 807 ? -46.936 -50.984 67.285 1.00 29.84 807 SER A N 1
ATOM 6540 C CA . SER A 1 807 ? -46.243 -51.563 66.040 1.00 29.84 807 SER A CA 1
ATOM 6541 C C . SER A 1 807 ? -46.968 -52.477 64.971 1.00 29.84 807 SER A C 1
ATOM 6543 O O . SER A 1 807 ? -48.032 -52.981 65.298 1.00 29.84 807 SER A O 1
ATOM 6545 N N . SER A 1 808 ? -46.499 -52.814 63.717 1.00 28.69 808 SER A N 1
ATOM 6546 C CA . SER A 1 808 ? -45.717 -52.179 62.570 1.00 28.69 808 SER A CA 1
ATOM 6547 C C . SER A 1 808 ? -45.523 -53.123 61.295 1.00 28.69 808 SER A C 1
ATOM 6549 O O . SER A 1 808 ? -45.415 -54.322 61.526 1.00 28.69 808 SER A O 1
ATOM 6551 N N . SER A 1 809 ? -45.426 -52.676 59.993 1.00 26.53 809 SER A N 1
ATOM 6552 C CA . SER A 1 809 ? -44.965 -53.493 58.778 1.00 26.53 809 SER A CA 1
ATOM 6553 C C . SER A 1 809 ? -44.696 -52.752 57.393 1.00 26.53 809 SER A C 1
ATOM 6555 O O . SER A 1 809 ? -44.876 -51.538 57.332 1.00 26.53 809 SER A O 1
ATOM 6557 N N . GLN A 1 810 ? -44.248 -53.441 56.291 1.00 27.88 810 GLN A N 1
ATOM 6558 C CA . GLN A 1 810 ? -43.656 -52.931 54.983 1.00 27.88 810 GLN A CA 1
ATOM 6559 C C . GLN A 1 810 ? -43.900 -53.796 53.674 1.00 27.88 810 GLN A C 1
ATOM 6561 O O . GLN A 1 810 ? -44.308 -54.939 53.846 1.00 27.88 810 GLN A O 1
ATOM 6566 N N . HIS A 1 811 ? -43.589 -53.327 52.411 1.00 27.12 811 HIS A N 1
ATOM 6567 C CA . HIS A 1 811 ? -42.905 -54.064 51.257 1.00 27.12 811 HIS A CA 1
ATOM 6568 C C . HIS A 1 811 ? -42.710 -53.341 49.845 1.00 27.12 811 HIS A C 1
ATOM 6570 O O . HIS A 1 811 ? -42.732 -52.114 49.813 1.00 27.12 811 HIS A O 1
ATOM 6576 N N . THR A 1 812 ? -42.358 -54.043 48.717 1.00 27.48 812 THR A N 1
ATOM 6577 C CA . THR A 1 812 ? -41.283 -53.683 47.695 1.00 27.48 812 THR A CA 1
ATOM 6578 C C . THR A 1 812 ? -41.509 -54.101 46.173 1.00 27.48 812 THR A C 1
ATOM 6580 O O . THR A 1 812 ? -42.542 -54.697 45.897 1.00 27.48 812 THR A O 1
ATOM 6583 N N . THR A 1 813 ? -40.526 -53.887 45.226 1.00 25.31 813 THR A N 1
ATOM 6584 C CA . THR A 1 813 ? -40.183 -54.664 43.938 1.00 25.31 813 THR A CA 1
ATOM 6585 C C . THR A 1 813 ? -40.642 -54.109 42.523 1.00 25.31 813 THR A C 1
ATOM 6587 O O . THR A 1 813 ? -41.721 -53.537 42.498 1.00 25.31 813 THR A O 1
ATOM 6590 N N . VAL A 1 814 ? -40.042 -54.197 41.275 1.00 27.39 814 VAL A N 1
ATOM 6591 C CA . VAL A 1 814 ? -38.693 -54.416 40.572 1.00 27.39 814 VAL A CA 1
ATOM 6592 C C . VAL A 1 814 ? -38.660 -53.801 39.086 1.00 27.39 814 VAL A C 1
ATOM 6594 O O . VAL A 1 814 ? -39.284 -52.760 38.908 1.00 27.39 814 VAL A O 1
ATOM 6597 N N . ARG A 1 815 ? -37.895 -54.266 38.040 1.00 26.08 815 ARG A N 1
ATOM 6598 C CA . ARG A 1 815 ? -37.462 -53.543 36.769 1.00 26.08 815 ARG A CA 1
ATOM 6599 C C . ARG A 1 815 ? -36.983 -54.454 35.560 1.00 26.08 815 ARG A C 1
ATOM 6601 O O . ARG A 1 815 ? -36.577 -55.567 35.854 1.00 26.08 815 ARG A O 1
ATOM 6608 N N . PHE A 1 816 ? -36.892 -53.934 34.289 1.00 28.44 816 PHE A N 1
ATOM 6609 C CA . PHE A 1 816 ? -35.899 -54.180 33.145 1.00 28.44 816 PHE A CA 1
ATOM 6610 C C . PHE A 1 816 ? -36.233 -54.738 31.687 1.00 28.44 816 PHE A C 1
ATOM 6612 O O . PHE A 1 816 ? -36.885 -55.758 31.533 1.00 28.44 816 PHE A O 1
ATOM 6619 N N . THR A 1 817 ? -35.604 -54.110 30.640 1.00 30.19 817 THR A N 1
ATOM 6620 C CA . THR A 1 817 ? -35.192 -54.528 29.223 1.00 30.19 817 THR A CA 1
ATOM 6621 C C . THR A 1 817 ? -36.227 -54.999 28.147 1.00 30.19 817 THR A C 1
ATOM 6623 O O . THR A 1 817 ? -37.396 -55.080 28.474 1.00 30.19 817 THR A O 1
ATOM 6626 N N . ILE A 1 818 ? -35.993 -55.175 26.810 1.00 31.73 818 ILE A N 1
ATOM 6627 C CA . ILE A 1 818 ? -34.849 -55.514 25.878 1.00 31.73 818 ILE A CA 1
ATOM 6628 C C . ILE A 1 818 ? -34.878 -54.691 24.548 1.00 31.73 818 ILE A C 1
ATOM 6630 O O . ILE A 1 818 ? -35.961 -54.232 24.199 1.00 31.73 818 ILE A O 1
ATOM 6634 N N . TYR A 1 819 ? -33.717 -54.455 23.882 1.00 25.97 819 TYR A N 1
ATOM 6635 C CA . TYR A 1 819 ? -33.414 -54.232 22.421 1.00 25.97 819 TYR A CA 1
ATOM 6636 C C . TYR A 1 819 ? -32.120 -53.390 22.263 1.00 25.97 819 TYR A C 1
ATOM 6638 O O . TYR A 1 819 ? -32.167 -52.224 22.679 1.00 25.97 819 TYR A O 1
ATOM 6646 N N . ASN A 1 820 ? -31.006 -53.915 21.698 1.00 28.41 820 ASN A N 1
ATOM 6647 C CA . ASN A 1 820 ? -29.812 -53.099 21.331 1.00 28.41 820 ASN A CA 1
ATOM 6648 C C . ASN A 1 820 ? -28.743 -53.741 20.384 1.00 28.41 820 ASN A C 1
ATOM 6650 O O . ASN A 1 820 ? -27.645 -53.198 20.257 1.00 28.41 820 ASN A O 1
ATOM 6654 N N . ASP A 1 821 ? -28.981 -54.887 19.744 1.00 28.66 821 ASP A N 1
ATOM 6655 C CA . ASP A 1 821 ? -27.871 -55.797 19.373 1.00 28.66 821 ASP A CA 1
ATOM 6656 C C . ASP A 1 821 ? -27.098 -55.497 18.070 1.00 28.66 821 ASP A C 1
ATOM 6658 O O . ASP A 1 821 ? -25.998 -56.011 17.875 1.00 28.66 821 ASP A O 1
ATOM 6662 N N . SER A 1 822 ? -27.580 -54.592 17.209 1.00 27.23 822 SER A N 1
ATOM 6663 C CA . SER A 1 822 ? -26.909 -54.258 15.933 1.00 27.23 822 SER A CA 1
ATOM 6664 C C . SER A 1 822 ? -25.596 -53.459 16.074 1.00 27.23 822 SER A C 1
ATOM 6666 O O . SER A 1 822 ? -24.938 -53.194 15.070 1.00 27.23 822 SER A O 1
ATOM 6668 N N . ILE A 1 823 ? -25.216 -53.034 17.285 1.00 33.81 823 ILE A N 1
ATOM 6669 C CA . ILE A 1 823 ? -24.085 -52.111 17.514 1.00 33.81 823 ILE A CA 1
ATOM 6670 C C . ILE A 1 823 ? -22.764 -52.854 17.803 1.00 33.81 823 ILE A C 1
ATOM 6672 O O . ILE A 1 823 ? -21.686 -52.350 17.489 1.00 33.81 823 ILE A O 1
ATOM 6676 N N . ASN A 1 824 ? -22.812 -54.068 18.363 1.00 30.98 824 ASN A N 1
ATOM 6677 C CA . ASN A 1 824 ? -21.614 -54.714 18.920 1.00 30.98 824 ASN A CA 1
ATOM 6678 C C . ASN A 1 824 ? -20.598 -55.186 17.862 1.00 30.98 824 ASN A C 1
ATOM 6680 O O . ASN A 1 824 ? -19.396 -55.109 18.111 1.00 30.98 824 ASN A O 1
ATOM 6684 N N . SER A 1 825 ? -21.048 -55.597 16.669 1.00 31.03 825 SER A N 1
ATOM 6685 C CA . SER A 1 825 ? -20.158 -56.024 15.570 1.00 31.03 825 SER A CA 1
ATOM 6686 C C . SER A 1 825 ? -19.175 -54.919 15.148 1.00 31.03 825 SER A C 1
ATOM 6688 O O . SER A 1 825 ? -17.984 -55.172 14.969 1.00 31.03 825 SER A O 1
ATOM 6690 N N . GLN A 1 826 ? -19.638 -53.668 15.077 1.00 36.12 826 GLN A N 1
ATOM 6691 C CA . GLN A 1 826 ? -18.810 -52.531 14.661 1.00 36.12 826 GLN A CA 1
ATOM 6692 C C . GLN A 1 826 ? -17.941 -51.955 15.794 1.00 36.12 826 GLN A C 1
ATOM 6694 O O . GLN A 1 826 ? -17.075 -51.119 15.530 1.00 36.12 826 GLN A O 1
ATOM 6699 N N . SER A 1 827 ? -18.119 -52.395 17.045 1.00 39.16 827 SER A N 1
ATOM 6700 C CA . SER A 1 827 ? -17.344 -51.896 18.190 1.00 39.16 827 SER A CA 1
ATOM 6701 C C . SER A 1 827 ? -15.874 -52.333 18.130 1.00 39.16 827 SER A C 1
ATOM 6703 O O . SER A 1 827 ? -14.969 -51.503 18.250 1.00 39.16 827 SER A O 1
ATOM 6705 N N . HIS A 1 828 ? -15.618 -53.623 17.879 1.00 37.09 828 HIS A N 1
ATOM 6706 C CA . HIS A 1 828 ? -14.266 -54.197 17.940 1.00 37.09 828 HIS A CA 1
ATOM 6707 C C . HIS A 1 828 ? -13.277 -53.554 16.956 1.00 37.09 828 HIS A C 1
ATOM 6709 O O . HIS A 1 828 ? -12.136 -53.294 17.331 1.00 37.09 828 HIS A O 1
ATOM 6715 N N . THR A 1 829 ? -13.708 -53.215 15.735 1.00 42.72 829 THR A N 1
ATOM 6716 C CA . THR A 1 829 ? -12.828 -52.563 14.746 1.00 42.72 829 THR A CA 1
ATOM 6717 C C . THR A 1 829 ? -12.452 -51.129 15.121 1.00 42.72 829 THR A C 1
ATOM 6719 O O . THR A 1 829 ? -11.388 -50.667 14.726 1.00 42.72 829 THR A O 1
ATOM 6722 N N . HIS A 1 830 ? -13.272 -50.422 15.912 1.00 42.91 830 HIS A N 1
ATOM 6723 C CA . HIS A 1 830 ? -12.895 -49.098 16.424 1.00 42.91 830 HIS A CA 1
ATOM 6724 C C . HIS A 1 830 ? -11.794 -49.222 17.483 1.00 42.91 830 HIS A C 1
ATOM 6726 O O . HIS A 1 830 ? -10.759 -48.569 17.391 1.00 42.91 830 HIS A O 1
ATOM 6732 N N . TYR A 1 831 ? -11.999 -50.121 18.451 1.00 47.56 831 TYR A N 1
ATOM 6733 C CA . TYR A 1 831 ? -11.053 -50.366 19.540 1.00 47.56 831 TYR A CA 1
ATOM 6734 C C . TYR A 1 831 ? -9.680 -50.830 19.031 1.00 47.56 831 TYR A C 1
ATOM 6736 O O . TYR A 1 831 ? -8.654 -50.407 19.555 1.00 47.56 831 TYR A O 1
ATOM 6744 N N . PHE A 1 832 ? -9.653 -51.661 17.984 1.00 47.50 832 PHE A N 1
ATOM 6745 C CA . PHE A 1 832 ? -8.409 -52.170 17.404 1.00 47.50 832 PHE A CA 1
ATOM 6746 C C . PHE A 1 832 ? -7.593 -51.076 16.691 1.00 47.50 832 PHE A C 1
ATOM 6748 O O . PHE A 1 832 ? -6.387 -50.978 16.907 1.00 47.50 832 PHE A O 1
ATOM 6755 N N . LEU A 1 833 ? -8.242 -50.214 15.895 1.00 50.19 833 LEU A N 1
ATOM 6756 C CA . LEU A 1 833 ? -7.570 -49.103 15.206 1.00 50.19 833 LEU A CA 1
ATOM 6757 C C . LEU A 1 833 ? -7.055 -48.043 16.190 1.00 50.19 833 LEU A C 1
ATOM 6759 O O . LEU A 1 833 ? -5.901 -47.628 16.089 1.00 50.19 833 LEU A O 1
ATOM 6763 N N . VAL A 1 834 ? -7.875 -47.648 17.172 1.00 50.91 834 VAL A N 1
ATOM 6764 C CA . VAL A 1 834 ? -7.482 -46.667 18.199 1.00 50.91 834 VAL A CA 1
ATOM 6765 C C . VAL A 1 834 ? -6.306 -47.181 19.034 1.00 50.91 834 VAL A C 1
ATOM 6767 O O . VAL A 1 834 ? -5.337 -46.449 19.227 1.00 50.91 834 VAL A O 1
ATOM 6770 N N . ASN A 1 835 ? -6.320 -48.453 19.447 1.00 52.59 835 ASN A N 1
ATOM 6771 C CA . ASN A 1 835 ? -5.189 -49.037 20.170 1.00 52.59 835 ASN A CA 1
ATOM 6772 C C . ASN A 1 835 ? -3.915 -49.113 19.307 1.00 52.59 835 ASN A C 1
ATOM 6774 O O . ASN A 1 835 ? -2.846 -48.789 19.822 1.00 52.59 835 ASN A O 1
ATOM 6778 N N . LYS A 1 836 ? -4.007 -49.457 18.007 1.00 49.72 836 LYS A N 1
ATOM 6779 C CA . LYS A 1 836 ? -2.837 -49.457 17.098 1.00 49.72 836 LYS A CA 1
ATOM 6780 C C . LYS A 1 836 ? -2.174 -48.071 17.049 1.00 49.72 836 LYS A C 1
ATOM 6782 O O . LYS A 1 836 ? -0.952 -47.989 17.139 1.00 49.72 836 LYS A O 1
ATOM 6787 N N . MET A 1 837 ? -2.964 -46.993 16.981 1.00 47.69 837 MET A N 1
ATOM 6788 C CA . MET A 1 837 ? -2.437 -45.619 16.994 1.00 47.69 837 MET A CA 1
ATOM 6789 C C . MET A 1 837 ? -1.782 -45.227 18.321 1.00 47.69 837 MET A C 1
ATOM 6791 O O . MET A 1 837 ? -0.714 -44.618 18.307 1.00 47.69 837 MET A O 1
ATOM 6795 N N . ILE A 1 838 ? -2.376 -45.591 19.463 1.00 51.69 838 ILE A N 1
ATOM 6796 C CA . ILE A 1 838 ? -1.793 -45.297 20.785 1.00 51.69 838 ILE A CA 1
ATOM 6797 C C . ILE A 1 838 ? -0.433 -46.000 20.935 1.00 51.69 838 ILE A C 1
ATOM 6799 O O . ILE A 1 838 ? 0.521 -45.386 21.410 1.00 51.69 838 ILE A O 1
ATOM 6803 N N . SER A 1 839 ? -0.296 -47.238 20.446 1.00 46.53 839 SER A N 1
ATOM 6804 C CA . SER A 1 839 ? 0.998 -47.935 20.400 1.00 46.53 839 SER A CA 1
ATOM 6805 C C . SER A 1 839 ? 2.044 -47.207 19.545 1.00 46.53 839 SER A C 1
ATOM 6807 O O . SER A 1 839 ? 3.190 -47.112 19.969 1.00 46.53 839 SER A O 1
ATOM 6809 N N . THR A 1 840 ? 1.668 -46.638 18.393 1.00 46.53 840 THR A N 1
ATOM 6810 C CA . THR A 1 840 ? 2.581 -45.819 17.562 1.00 46.53 840 THR A CA 1
ATOM 6811 C C . THR A 1 840 ? 2.832 -44.404 18.101 1.00 46.53 840 THR A C 1
ATOM 6813 O O . THR A 1 840 ? 3.715 -43.714 17.608 1.00 46.53 840 THR A O 1
ATOM 6816 N N . SER A 1 841 ? 2.062 -43.940 19.092 1.00 45.09 841 SER A N 1
ATOM 6817 C CA . SER A 1 841 ? 2.168 -42.574 19.631 1.00 45.09 841 SER A CA 1
ATOM 6818 C C . SER A 1 841 ? 3.095 -42.453 20.843 1.00 45.09 841 SER A C 1
ATOM 6820 O O . SER A 1 841 ? 3.527 -41.351 21.163 1.00 45.09 841 SER A O 1
ATOM 6822 N N . ASN A 1 842 ? 3.391 -43.558 21.532 1.00 42.25 842 ASN A N 1
ATOM 6823 C CA . ASN A 1 842 ? 4.067 -43.552 22.836 1.00 42.25 842 ASN A CA 1
ATOM 6824 C C . ASN A 1 842 ? 5.589 -43.804 22.755 1.00 42.25 842 ASN A C 1
ATOM 6826 O O . ASN A 1 842 ? 6.172 -44.273 23.731 1.00 42.25 842 ASN A O 1
ATOM 6830 N N . GLY A 1 843 ? 6.230 -43.558 21.604 1.00 44.84 843 GLY A N 1
ATOM 6831 C CA . GLY A 1 843 ? 7.609 -44.011 21.355 1.00 44.84 843 GLY A CA 1
ATOM 6832 C C . GLY A 1 843 ? 8.558 -43.071 20.605 1.00 44.84 843 GLY A C 1
ATOM 6833 O O . GLY A 1 843 ? 9.711 -43.458 20.427 1.00 44.84 843 GLY A O 1
ATOM 6834 N N . HIS A 1 844 ? 8.133 -41.882 20.160 1.00 42.78 844 HIS A N 1
ATOM 6835 C CA . HIS A 1 844 ? 8.987 -40.971 19.378 1.00 42.78 844 HIS A CA 1
ATOM 6836 C C . HIS A 1 844 ? 8.959 -39.517 19.856 1.00 42.78 844 HIS A C 1
ATOM 6838 O O . HIS A 1 844 ? 7.974 -39.036 20.415 1.00 42.78 844 HIS A O 1
ATOM 6844 N N . ASP A 1 845 ? 10.097 -38.857 19.648 1.00 42.69 845 ASP A N 1
ATOM 6845 C CA . ASP A 1 845 ? 10.427 -37.524 20.147 1.00 42.69 845 ASP A CA 1
ATOM 6846 C C . ASP A 1 845 ? 9.834 -36.444 19.210 1.00 42.69 845 ASP A C 1
ATOM 6848 O O . ASP A 1 845 ? 10.005 -36.575 17.989 1.00 42.69 845 ASP A O 1
ATOM 6852 N N . PRO A 1 846 ? 9.146 -35.385 19.700 1.00 40.81 846 PRO A N 1
ATOM 6853 C CA . PRO A 1 846 ? 8.329 -34.498 18.855 1.00 40.81 846 PRO A CA 1
ATOM 6854 C C . PRO A 1 846 ? 9.067 -33.664 17.792 1.00 40.81 846 PRO A C 1
ATOM 6856 O O . PRO A 1 846 ? 8.414 -32.945 17.040 1.00 40.81 846 PRO A O 1
ATOM 6859 N N . GLY A 1 847 ? 10.402 -33.726 17.738 1.00 44.75 847 GLY A N 1
ATOM 6860 C CA . GLY A 1 847 ? 11.235 -33.082 16.713 1.00 44.75 847 GLY A CA 1
ATOM 6861 C C . GLY A 1 847 ? 11.708 -34.007 15.582 1.00 44.75 847 GLY A C 1
ATOM 6862 O O . GLY A 1 847 ? 12.451 -33.558 14.713 1.00 44.75 847 GLY A O 1
ATOM 6863 N N . SER A 1 848 ? 11.332 -35.291 15.589 1.00 46.34 848 SER A N 1
ATOM 6864 C CA . SER A 1 848 ? 11.731 -36.253 14.551 1.00 46.34 848 SER A CA 1
ATOM 6865 C C . SER A 1 848 ? 10.787 -36.223 13.339 1.00 46.34 848 SER A C 1
ATOM 6867 O O . SER A 1 848 ? 9.566 -36.272 13.481 1.00 46.34 848 SER A O 1
ATOM 6869 N N . ALA A 1 849 ? 11.351 -36.139 12.129 1.00 52.25 849 ALA A N 1
ATOM 6870 C CA . ALA A 1 849 ? 10.576 -36.215 10.892 1.00 52.25 849 ALA A CA 1
ATOM 6871 C C . ALA A 1 849 ? 10.080 -37.653 10.667 1.00 52.25 849 ALA A C 1
ATOM 6873 O O . ALA A 1 849 ? 10.885 -38.574 10.528 1.00 52.25 849 ALA A O 1
ATOM 6874 N N . LEU A 1 850 ? 8.757 -37.838 10.634 1.00 56.47 850 LEU A N 1
ATOM 6875 C CA . LEU A 1 850 ? 8.126 -39.129 10.348 1.00 56.47 850 LEU A CA 1
ATOM 6876 C C . LEU A 1 850 ? 8.478 -39.606 8.935 1.00 56.47 850 LEU A C 1
ATOM 6878 O O . LEU A 1 850 ? 8.496 -38.813 7.991 1.00 56.47 850 LEU A O 1
ATOM 6882 N N . SER A 1 851 ? 8.693 -40.910 8.767 1.00 62.91 851 SER A N 1
ATOM 6883 C CA . SER A 1 851 ? 8.891 -41.482 7.435 1.00 62.91 851 SER A CA 1
ATOM 6884 C C . SER A 1 851 ? 7.604 -41.417 6.603 1.00 62.91 851 SER A C 1
ATOM 6886 O O . SER A 1 851 ? 6.490 -41.454 7.134 1.00 62.91 851 SER A O 1
ATOM 6888 N N . ALA A 1 852 ? 7.740 -41.394 5.273 1.00 60.69 852 ALA A N 1
ATOM 6889 C CA . ALA A 1 852 ? 6.595 -41.393 4.357 1.00 60.69 852 ALA A CA 1
ATOM 6890 C C . ALA A 1 852 ? 5.637 -42.583 4.593 1.00 60.69 852 ALA A C 1
ATOM 6892 O O . ALA A 1 852 ? 4.425 -42.446 4.447 1.00 60.69 852 ALA A O 1
ATOM 6893 N N . ALA A 1 853 ? 6.162 -43.734 5.032 1.00 63.78 853 ALA A N 1
ATOM 6894 C CA . ALA A 1 853 ? 5.356 -44.898 5.390 1.00 63.78 853 ALA A CA 1
ATOM 6895 C C . ALA A 1 853 ? 4.499 -44.664 6.650 1.00 63.78 853 ALA A C 1
ATOM 6897 O O . ALA A 1 853 ? 3.340 -45.071 6.685 1.00 63.78 853 ALA A O 1
ATOM 6898 N N . GLU A 1 854 ? 5.034 -43.990 7.672 1.00 65.44 854 GLU A N 1
ATOM 6899 C CA . GLU A 1 854 ? 4.308 -43.670 8.911 1.00 65.44 854 GLU A CA 1
ATOM 6900 C C . GLU A 1 854 ? 3.288 -42.546 8.714 1.00 65.44 854 GLU A C 1
ATOM 6902 O O . GLU A 1 854 ? 2.214 -42.578 9.321 1.00 65.44 854 GLU A O 1
ATOM 6907 N N . TYR A 1 855 ? 3.595 -41.582 7.842 1.00 74.81 855 TYR A N 1
ATOM 6908 C CA . TYR A 1 855 ? 2.633 -40.586 7.375 1.00 74.81 855 TYR A CA 1
ATOM 6909 C C . TYR A 1 855 ? 1.431 -41.265 6.706 1.00 74.81 855 TYR A C 1
ATOM 6911 O O . TYR A 1 855 ? 0.288 -41.048 7.112 1.00 74.81 855 TYR A O 1
ATOM 6919 N N . GLU A 1 856 ? 1.694 -42.160 5.754 1.00 75.38 856 GLU A N 1
ATOM 6920 C CA . GLU A 1 856 ? 0.668 -42.851 4.976 1.00 75.38 856 GLU A CA 1
ATOM 6921 C C . GLU A 1 856 ? -0.126 -43.882 5.808 1.00 75.38 856 GLU A C 1
ATOM 6923 O O . GLU A 1 856 ? -1.324 -44.071 5.590 1.00 75.38 856 GLU A O 1
ATOM 6928 N N . ASP A 1 857 ? 0.482 -44.541 6.804 1.00 75.44 857 ASP A N 1
ATOM 6929 C CA . ASP A 1 857 ? -0.260 -45.365 7.778 1.00 75.44 857 ASP A CA 1
ATOM 6930 C C . ASP A 1 857 ? -1.157 -44.485 8.675 1.00 75.44 857 ASP A C 1
ATOM 6932 O O . ASP A 1 857 ? -2.335 -44.802 8.861 1.00 75.44 857 ASP A O 1
ATOM 6936 N N . ARG A 1 858 ? -0.659 -43.347 9.188 1.00 77.12 858 ARG A N 1
ATOM 6937 C CA . ARG A 1 858 ? -1.452 -42.413 10.017 1.00 77.12 858 ARG A CA 1
ATOM 6938 C C . AR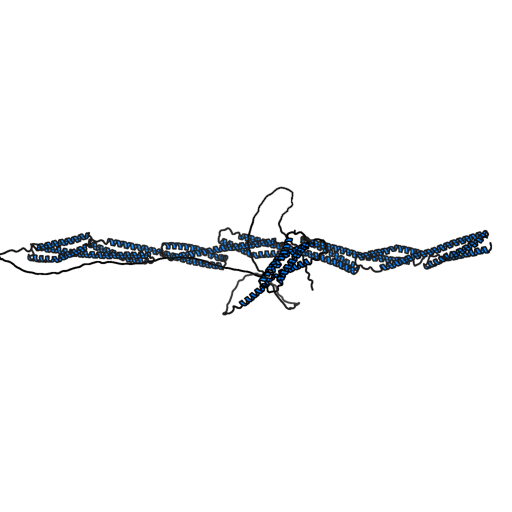G A 1 858 ? -2.627 -41.818 9.235 1.00 77.12 858 ARG A C 1
ATOM 6940 O O . ARG A 1 858 ? -3.736 -41.736 9.771 1.00 77.12 858 ARG A O 1
ATOM 6947 N N . ARG A 1 859 ? -2.402 -41.460 7.969 1.00 83.31 859 ARG A N 1
ATOM 6948 C CA . ARG A 1 859 ? -3.403 -40.936 7.030 1.00 83.31 859 ARG A CA 1
ATOM 6949 C C . ARG A 1 859 ? -4.538 -41.935 6.814 1.00 83.31 859 ARG A C 1
ATOM 6951 O O . ARG A 1 859 ? -5.684 -41.623 7.140 1.00 83.31 859 ARG A O 1
ATOM 6958 N N . ARG A 1 860 ? -4.224 -43.162 6.378 1.00 80.75 860 ARG A N 1
ATOM 6959 C CA . ARG A 1 860 ? -5.223 -44.223 6.142 1.00 80.75 860 ARG A CA 1
ATOM 6960 C C . ARG A 1 860 ? -6.037 -44.568 7.389 1.00 80.75 860 ARG A C 1
ATOM 6962 O O . ARG A 1 860 ? -7.228 -44.863 7.279 1.00 80.75 860 ARG A O 1
ATOM 6969 N N . ILE A 1 861 ? -5.446 -44.505 8.586 1.00 79.44 861 ILE A N 1
ATOM 6970 C CA . ILE A 1 861 ? -6.196 -44.751 9.827 1.00 79.44 861 ILE A CA 1
ATOM 6971 C C . ILE A 1 861 ? -7.135 -43.574 10.161 1.00 79.44 861 ILE A C 1
ATOM 6973 O O . ILE A 1 861 ? -8.272 -43.816 10.579 1.00 79.44 861 ILE A O 1
ATOM 6977 N N . PHE A 1 862 ? -6.723 -42.319 9.935 1.00 86.19 862 PHE A N 1
ATOM 6978 C CA . PHE A 1 862 ? -7.612 -41.160 10.092 1.00 86.19 862 PHE A CA 1
ATOM 6979 C C . PHE A 1 862 ? -8.767 -41.176 9.080 1.00 86.19 862 PHE A C 1
ATOM 6981 O O . PHE A 1 862 ? -9.915 -40.975 9.473 1.00 86.19 862 PHE A O 1
ATOM 6988 N N . GLU A 1 863 ? -8.498 -41.493 7.809 1.00 86.75 863 GLU A N 1
ATOM 6989 C CA . GLU A 1 863 ? -9.528 -41.687 6.779 1.00 86.75 863 GLU A CA 1
ATOM 6990 C C . GLU A 1 863 ? -10.558 -42.750 7.189 1.00 86.75 863 GLU A C 1
ATOM 6992 O O . GLU A 1 863 ? -11.766 -42.504 7.127 1.00 86.75 863 GLU A O 1
ATOM 6997 N N . ALA A 1 864 ? -10.100 -43.914 7.663 1.00 81.69 864 ALA A N 1
ATOM 6998 C CA . ALA A 1 864 ? -10.970 -45.005 8.099 1.00 81.69 864 ALA A CA 1
ATOM 6999 C C . ALA A 1 864 ? -11.822 -44.637 9.331 1.00 81.69 864 ALA A C 1
ATOM 7001 O O . ALA A 1 864 ? -12.989 -45.034 9.424 1.00 81.69 864 ALA A O 1
ATOM 7002 N N . TRP A 1 865 ? -11.268 -43.863 10.270 1.00 90.12 865 TRP A N 1
ATOM 7003 C CA . TRP A 1 865 ? -12.014 -43.320 11.409 1.00 90.12 865 TRP A CA 1
ATOM 7004 C C . TRP A 1 865 ? -13.069 -42.299 10.959 1.00 90.12 865 TRP A C 1
ATOM 7006 O O . TRP A 1 865 ? -14.248 -42.433 11.299 1.00 90.12 865 TRP A O 1
ATOM 7016 N N . LEU A 1 866 ? -12.666 -41.323 10.142 1.00 89.19 866 LEU A N 1
ATOM 7017 C CA . LEU A 1 866 ? -13.522 -40.246 9.649 1.00 89.19 866 LEU A CA 1
ATOM 7018 C C . LEU A 1 866 ? -14.690 -40.790 8.822 1.00 89.19 866 LEU A C 1
ATOM 7020 O O . LEU A 1 866 ? -15.831 -40.355 8.995 1.00 89.19 866 LEU A O 1
ATOM 7024 N N . GLN A 1 867 ? -14.425 -41.776 7.964 1.00 85.31 867 GLN A N 1
ATOM 7025 C CA . GLN A 1 867 ? -15.457 -42.458 7.192 1.00 85.31 867 GLN A CA 1
ATOM 7026 C C . GLN A 1 867 ? -16.501 -43.098 8.115 1.00 85.31 867 GLN A C 1
ATOM 7028 O O . GLN A 1 867 ? -17.692 -42.831 7.979 1.00 85.31 867 GLN A O 1
ATOM 7033 N N . LYS A 1 868 ? -16.057 -43.855 9.124 1.00 85.69 868 LYS A N 1
ATOM 7034 C CA . LYS A 1 868 ? -16.932 -44.550 10.079 1.00 85.69 868 LYS A CA 1
ATOM 7035 C C . LYS A 1 868 ? -17.790 -43.603 10.925 1.00 85.69 868 LYS A C 1
ATOM 7037 O O . LYS A 1 868 ? -18.970 -43.882 11.157 1.00 85.69 868 LYS A O 1
ATOM 7042 N N . GLU A 1 869 ? -17.230 -42.486 11.380 1.00 87.00 869 GLU A N 1
ATOM 7043 C CA . GLU A 1 869 ? -17.969 -41.449 12.112 1.00 87.00 869 GLU A CA 1
ATOM 7044 C C . GLU A 1 869 ? -19.019 -40.769 11.209 1.00 87.00 869 GLU A C 1
ATOM 7046 O O . GLU A 1 869 ? -20.175 -40.598 11.608 1.00 87.00 869 GLU A O 1
ATOM 7051 N N . ASN A 1 870 ? -18.653 -40.450 9.962 1.00 86.94 870 ASN A N 1
ATOM 7052 C CA . ASN A 1 870 ? -19.530 -39.835 8.960 1.00 86.94 870 ASN A CA 1
ATOM 7053 C C . ASN A 1 870 ? -20.644 -40.791 8.488 1.00 86.94 870 ASN A C 1
ATOM 7055 O O . ASN A 1 870 ? -21.778 -40.347 8.298 1.00 86.94 870 ASN A O 1
ATOM 7059 N N . ASP A 1 871 ? -20.378 -42.095 8.382 1.00 83.62 871 ASP A N 1
ATOM 7060 C CA . ASP A 1 871 ? -21.380 -43.135 8.101 1.00 83.62 871 ASP A CA 1
ATOM 7061 C C . ASP A 1 871 ? -22.340 -43.324 9.281 1.00 83.62 871 ASP A C 1
ATOM 7063 O O . ASP A 1 871 ? -23.559 -43.363 9.095 1.00 83.62 871 ASP A O 1
ATOM 7067 N N . THR A 1 872 ? -21.821 -43.343 10.513 1.00 82.12 872 THR A N 1
ATOM 7068 C CA . THR A 1 872 ? -22.642 -43.399 11.736 1.00 82.12 872 THR A CA 1
ATOM 7069 C C . THR A 1 872 ? -23.573 -42.185 11.823 1.00 82.12 872 THR A C 1
ATOM 7071 O O . THR A 1 872 ? -24.765 -42.322 12.113 1.00 82.12 872 THR A O 1
ATOM 7074 N N . LEU A 1 873 ? -23.060 -40.992 11.517 1.00 83.31 873 LEU A N 1
ATOM 7075 C CA . LEU A 1 873 ? -23.835 -39.754 11.471 1.00 83.31 873 LEU A CA 1
ATOM 7076 C C . LEU A 1 873 ? -24.856 -39.744 10.319 1.00 83.31 873 LEU A C 1
ATOM 7078 O O . LEU A 1 873 ? -26.007 -39.344 10.511 1.00 83.31 873 LEU A O 1
ATOM 7082 N N . SER A 1 874 ? -24.473 -40.236 9.141 1.00 79.75 874 SER A N 1
ATOM 7083 C CA . SER A 1 874 ? -25.348 -40.305 7.963 1.00 79.75 874 SER A CA 1
ATOM 7084 C C . SER A 1 874 ? -26.466 -41.344 8.138 1.00 79.75 874 SER A C 1
ATOM 7086 O O . SER A 1 874 ? -27.592 -41.100 7.709 1.00 79.75 874 SER A O 1
ATOM 7088 N N . GLY A 1 875 ? -26.233 -42.443 8.864 1.00 77.56 875 GLY A N 1
ATOM 7089 C CA . GLY A 1 875 ? -27.277 -43.398 9.265 1.00 77.56 875 GLY A CA 1
ATOM 7090 C C . GLY A 1 875 ? -28.307 -42.811 10.244 1.00 77.56 875 GLY A C 1
ATOM 7091 O O . GLY A 1 875 ? -29.498 -43.141 10.183 1.00 77.56 875 GLY A O 1
ATOM 7092 N N . ILE A 1 876 ? -27.883 -41.881 11.109 1.00 74.81 876 ILE A N 1
ATOM 7093 C CA . ILE A 1 876 ? -28.785 -41.119 11.989 1.00 74.81 876 ILE A CA 1
ATOM 7094 C C . ILE A 1 876 ? -29.639 -40.128 11.179 1.00 74.81 876 ILE A C 1
ATOM 7096 O O . ILE A 1 876 ? -30.815 -39.955 11.505 1.00 74.81 876 ILE A O 1
ATOM 7100 N N . LEU A 1 877 ? -29.076 -39.528 10.123 1.00 70.75 877 LEU A N 1
ATOM 7101 C CA . LEU A 1 877 ? -29.735 -38.560 9.233 1.00 70.75 877 LEU A CA 1
ATOM 7102 C C . LEU A 1 877 ? -30.706 -39.193 8.215 1.00 70.75 877 LEU A C 1
ATOM 7104 O O . LEU A 1 877 ? -31.830 -38.720 8.068 1.00 70.75 877 LEU A O 1
ATOM 7108 N N . ASN A 1 878 ? -30.308 -40.262 7.519 1.00 67.06 878 ASN A N 1
ATOM 7109 C CA . ASN A 1 878 ? -31.032 -40.778 6.342 1.00 67.06 878 ASN A CA 1
ATOM 7110 C C . ASN A 1 878 ? -32.318 -41.567 6.655 1.00 67.06 878 ASN A C 1
ATOM 7112 O O . ASN A 1 878 ? -33.062 -41.939 5.746 1.00 67.06 878 ASN A O 1
ATOM 7116 N N . THR A 1 879 ? -32.617 -41.837 7.925 1.00 58.59 879 THR A N 1
ATOM 7117 C CA . THR A 1 879 ? -33.766 -42.666 8.321 1.00 58.59 879 THR A CA 1
ATOM 7118 C C . THR A 1 879 ? -35.067 -41.860 8.396 1.00 58.59 879 THR A C 1
ATOM 7120 O O . THR A 1 879 ? -35.486 -41.402 9.459 1.00 58.59 879 THR A O 1
ATOM 7123 N N . LYS A 1 880 ? -35.745 -41.731 7.248 1.00 47.75 880 LYS A N 1
ATOM 7124 C CA . LYS A 1 880 ? -37.102 -41.168 7.137 1.00 47.75 880 LYS A CA 1
ATOM 7125 C C . LYS A 1 880 ? -38.136 -42.119 7.764 1.00 47.75 880 LYS A C 1
ATOM 7127 O O . LYS A 1 880 ? -38.611 -43.041 7.110 1.00 47.75 880 LYS A O 1
ATOM 7132 N N . GLY A 1 881 ? -38.487 -41.897 9.031 1.00 56.38 881 GLY A N 1
ATOM 7133 C CA . GLY A 1 881 ? -39.469 -42.708 9.760 1.00 56.38 881 GLY A CA 1
ATOM 7134 C C . GLY A 1 881 ? -39.886 -42.098 11.102 1.00 56.38 881 GLY A C 1
ATOM 7135 O O . GLY A 1 881 ? -39.211 -41.221 11.643 1.00 56.38 881 GLY A O 1
ATOM 7136 N N . LEU A 1 882 ? -41.019 -42.547 11.649 1.00 49.66 882 LEU A N 1
ATOM 7137 C CA . LEU A 1 882 ? -41.624 -41.976 12.859 1.00 49.66 882 LEU A CA 1
ATOM 7138 C C . LEU A 1 882 ? -41.030 -42.620 14.128 1.00 49.66 882 LEU A C 1
ATOM 7140 O O . LEU A 1 882 ? -41.622 -43.510 14.732 1.00 49.66 882 LEU A O 1
ATOM 7144 N N . LEU A 1 883 ? -39.832 -42.160 14.505 1.00 62.31 883 LEU A N 1
ATOM 7145 C CA . LEU A 1 883 ? -38.976 -42.770 15.532 1.00 62.31 883 LEU A CA 1
ATOM 7146 C C . LEU A 1 883 ? -39.649 -42.977 16.902 1.00 62.31 883 LEU A C 1
ATOM 7148 O O . LEU A 1 883 ? -40.335 -42.099 17.444 1.00 62.31 883 LEU A O 1
ATOM 7152 N N . SER A 1 884 ? -39.343 -44.120 17.514 1.00 62.84 884 SER A N 1
ATOM 7153 C CA . SER A 1 884 ? -39.667 -44.449 18.900 1.00 62.84 884 SER A CA 1
ATOM 7154 C C . SER A 1 884 ? -38.921 -43.545 19.887 1.00 62.84 884 SER A C 1
ATOM 7156 O O . SER A 1 884 ? -37.771 -43.151 19.678 1.00 62.84 884 SER A O 1
ATOM 7158 N N . THR A 1 885 ? -39.531 -43.284 21.046 1.00 61.97 885 THR A N 1
ATOM 7159 C CA . THR A 1 885 ? -38.881 -42.581 22.169 1.00 61.97 885 THR A CA 1
ATOM 7160 C C . THR A 1 885 ? -37.653 -43.325 22.703 1.00 61.97 885 THR A C 1
ATOM 7162 O O . THR A 1 885 ? -36.775 -42.705 23.307 1.00 61.97 885 THR A O 1
ATOM 7165 N N . ARG A 1 886 ? -37.553 -44.639 22.458 1.00 66.44 886 ARG A N 1
ATOM 7166 C CA . ARG A 1 886 ? -36.362 -45.441 22.759 1.00 66.44 886 ARG A CA 1
ATOM 7167 C C . ARG A 1 886 ? -35.242 -45.206 21.746 1.00 66.44 886 ARG A C 1
ATOM 7169 O O . ARG A 1 886 ? -34.105 -44.977 22.145 1.00 66.44 886 ARG A O 1
ATOM 7176 N N . GLU A 1 887 ? -35.568 -45.201 20.457 1.00 68.25 887 GLU A N 1
ATOM 7177 C CA . GLU A 1 887 ? -34.612 -44.969 19.366 1.00 68.25 887 GLU A CA 1
ATOM 7178 C C . GLU A 1 887 ? -34.059 -43.544 19.397 1.00 68.25 887 GLU A C 1
ATOM 7180 O O . GLU A 1 887 ? -32.856 -43.354 19.238 1.00 68.25 887 GLU A O 1
ATOM 7185 N N . LEU A 1 888 ? -34.902 -42.548 19.694 1.00 69.88 888 LEU A N 1
ATOM 7186 C CA . LEU A 1 888 ? -34.473 -41.167 19.932 1.00 69.88 888 LEU A CA 1
ATOM 7187 C C . LEU A 1 888 ? -33.444 -41.079 21.070 1.00 69.88 888 LEU A C 1
ATOM 7189 O O . LEU A 1 888 ? -32.416 -40.426 20.906 1.00 69.88 888 LEU A O 1
ATOM 7193 N N . LYS A 1 889 ? -33.660 -41.783 22.192 1.00 70.62 889 LYS A N 1
ATOM 7194 C CA . LYS A 1 889 ? -32.686 -41.837 23.300 1.00 70.62 889 LYS A CA 1
ATOM 7195 C C . LYS A 1 889 ? -31.384 -42.543 22.911 1.00 70.62 889 LYS A C 1
ATOM 7197 O O . LYS A 1 889 ? -30.319 -42.085 23.321 1.00 70.62 889 LYS A O 1
ATOM 7202 N N . ILE A 1 890 ? -31.448 -43.616 22.119 1.00 74.69 890 ILE A N 1
ATOM 7203 C CA . ILE A 1 890 ? -30.256 -44.312 21.605 1.00 74.69 890 ILE A CA 1
ATOM 7204 C C . ILE A 1 890 ? -29.463 -43.373 20.687 1.00 74.69 890 ILE A C 1
ATOM 7206 O O . ILE A 1 890 ? -28.302 -43.095 20.968 1.00 74.69 890 ILE A O 1
ATOM 7210 N N . ARG A 1 891 ? -30.101 -42.787 19.667 1.00 77.25 891 ARG A N 1
ATOM 7211 C CA . ARG A 1 891 ? -29.475 -41.848 18.715 1.00 77.25 891 ARG A CA 1
ATOM 7212 C C . ARG A 1 891 ? -28.894 -40.615 19.401 1.00 77.25 891 ARG A C 1
ATOM 7214 O O . ARG A 1 891 ? -27.789 -40.199 19.071 1.00 77.25 891 ARG A O 1
ATOM 7221 N N . GLN A 1 892 ? -29.590 -40.055 20.392 1.00 77.56 892 GLN A N 1
ATOM 7222 C CA . GLN A 1 892 ? -29.087 -38.917 21.164 1.00 77.56 892 GLN A CA 1
ATOM 7223 C C . GLN A 1 892 ? -27.894 -39.296 22.062 1.00 77.56 892 GLN A C 1
ATOM 7225 O O . GLN A 1 892 ? -27.029 -38.453 22.304 1.00 77.56 892 GLN A O 1
ATOM 7230 N N . LYS A 1 893 ? -27.790 -40.559 22.507 1.00 76.00 893 LYS A N 1
ATOM 7231 C CA . LYS A 1 893 ? -26.573 -41.083 23.146 1.00 76.00 893 LYS A CA 1
ATOM 7232 C C . LYS A 1 893 ? -25.441 -41.241 22.124 1.00 76.00 893 LYS A C 1
ATOM 7234 O O . LYS A 1 893 ? -24.351 -40.749 22.395 1.00 76.00 893 LYS A O 1
ATOM 7239 N N . THR A 1 894 ? -25.699 -41.823 20.950 1.00 79.94 894 THR A N 1
ATOM 7240 C CA . THR A 1 894 ? -24.705 -41.958 19.866 1.00 79.94 894 THR A CA 1
ATOM 7241 C C . THR A 1 894 ? -24.152 -40.599 19.432 1.00 79.94 894 THR A C 1
ATOM 7243 O O . THR A 1 894 ? -22.943 -40.435 19.339 1.00 79.94 894 THR A O 1
ATOM 7246 N N . LEU A 1 895 ? -25.001 -39.579 19.277 1.00 81.75 895 LEU A N 1
ATOM 7247 C CA . LEU A 1 895 ? -24.566 -38.209 18.975 1.00 81.75 895 LEU A CA 1
ATOM 7248 C C . LEU A 1 895 ? -23.747 -37.564 20.094 1.00 81.75 895 LEU A C 1
ATOM 7250 O O . LEU A 1 895 ? -22.884 -36.737 19.810 1.00 81.75 895 LEU A O 1
ATOM 7254 N N . LYS A 1 896 ? -23.982 -37.931 21.360 1.00 78.06 896 LYS A N 1
ATOM 7255 C CA . LYS A 1 896 ? -23.100 -37.502 22.452 1.00 78.06 896 LYS A CA 1
ATOM 7256 C C . LYS A 1 896 ? -21.723 -38.167 22.332 1.00 78.06 896 LYS A C 1
ATOM 7258 O O . LYS A 1 896 ? -20.732 -37.491 22.574 1.00 78.06 896 LYS A O 1
ATOM 7263 N N . THR A 1 897 ? -21.661 -39.432 21.907 1.00 79.00 897 THR A N 1
ATOM 7264 C CA . THR A 1 897 ? -20.402 -40.141 21.621 1.00 79.00 897 THR A CA 1
ATOM 7265 C C . THR A 1 897 ? -19.641 -39.509 20.448 1.00 79.00 897 THR A C 1
ATOM 7267 O O . THR A 1 897 ? -18.488 -39.132 20.646 1.00 79.00 897 THR A O 1
ATOM 7270 N N . LEU A 1 898 ? -20.298 -39.276 19.303 1.00 84.00 898 LEU A N 1
ATOM 7271 C CA . LEU A 1 898 ? -19.717 -38.600 18.123 1.00 84.00 898 LEU A CA 1
ATOM 7272 C C . LEU A 1 898 ? -19.212 -37.172 18.433 1.00 84.00 898 LEU A C 1
ATOM 7274 O O . LEU A 1 898 ? -18.285 -36.662 17.813 1.00 84.00 898 LEU A O 1
ATOM 7278 N N . ARG A 1 899 ? -19.811 -36.496 19.424 1.00 82.81 899 ARG A N 1
ATOM 7279 C CA . ARG A 1 899 ? -19.348 -35.178 19.897 1.00 82.81 899 ARG A CA 1
ATOM 7280 C C . ARG A 1 899 ? -18.186 -35.249 20.889 1.00 82.81 899 ARG A C 1
ATOM 7282 O O . ARG A 1 899 ? -17.481 -34.258 21.030 1.00 82.81 899 ARG A O 1
ATOM 7289 N N . SER A 1 900 ? -17.967 -36.384 21.555 1.00 78.88 900 SER A N 1
ATOM 7290 C CA . SER A 1 900 ? -16.781 -36.604 22.401 1.00 78.88 900 SER A CA 1
ATOM 7291 C C . SER A 1 900 ? -15.562 -37.115 21.625 1.00 78.88 900 SER A C 1
ATOM 7293 O O . SER A 1 900 ? -14.442 -36.779 21.995 1.00 78.88 900 SER A O 1
ATOM 7295 N N . SER A 1 901 ? -15.753 -37.862 20.533 1.00 79.69 901 SER A N 1
ATOM 7296 C CA . SER A 1 901 ? -14.675 -38.284 19.621 1.00 79.69 901 SER A CA 1
ATOM 7297 C C . SER A 1 901 ? -14.099 -37.123 18.793 1.00 79.69 901 SER A C 1
ATOM 7299 O O . SER A 1 901 ? -12.955 -37.184 18.350 1.00 79.69 901 SER A O 1
ATOM 7301 N N . LEU A 1 902 ? -14.858 -36.031 18.639 1.00 84.31 902 LEU A N 1
ATOM 7302 C CA . LEU A 1 902 ? -14.493 -34.858 17.839 1.00 84.31 902 LEU A CA 1
ATOM 7303 C C . LEU A 1 902 ? -13.145 -34.216 18.222 1.00 84.31 902 LEU A C 1
ATOM 7305 O O . LEU A 1 902 ? -12.416 -33.776 17.336 1.00 84.31 902 LEU A O 1
ATOM 7309 N N . GLY A 1 903 ? -12.811 -34.165 19.518 1.00 77.31 903 GLY A N 1
ATOM 7310 C CA . GLY A 1 903 ? -11.546 -33.586 19.992 1.00 77.31 903 GLY A CA 1
ATOM 7311 C C . GLY A 1 903 ? -10.330 -34.385 19.519 1.00 77.31 903 GLY A C 1
ATOM 7312 O O . GLY A 1 903 ? -9.407 -33.818 18.944 1.00 77.31 903 GLY A O 1
ATOM 7313 N N . TRP A 1 904 ? -10.397 -35.710 19.664 1.00 85.31 904 TRP A N 1
ATOM 7314 C CA . TRP A 1 904 ? -9.375 -36.640 19.177 1.00 85.31 904 TRP A CA 1
ATOM 7315 C C . TRP A 1 904 ? -9.218 -36.566 17.647 1.00 85.31 904 TRP A C 1
ATOM 7317 O O . TRP A 1 904 ? -8.103 -36.544 17.132 1.00 85.31 904 TRP A O 1
ATOM 7327 N N . GLY A 1 905 ? -10.329 -36.438 16.910 1.00 83.50 905 GLY A N 1
ATOM 7328 C CA . GLY A 1 905 ? -10.291 -36.245 15.458 1.00 83.50 905 GLY A CA 1
ATOM 7329 C C . GLY A 1 905 ? -9.600 -34.945 15.032 1.00 83.50 905 GLY A C 1
ATOM 7330 O O . GLY A 1 905 ? -8.817 -34.944 14.085 1.00 83.50 905 GLY A O 1
ATOM 7331 N N . GLN A 1 906 ? -9.841 -33.841 15.748 1.00 85.19 906 GLN A N 1
ATOM 7332 C CA . GLN A 1 906 ? -9.182 -32.559 15.470 1.00 85.19 906 GLN A CA 1
ATOM 7333 C C . GLN A 1 906 ? -7.676 -32.613 15.765 1.00 85.19 906 GLN A C 1
ATOM 7335 O O . GLN A 1 906 ? -6.898 -32.040 15.007 1.00 85.19 906 GLN A O 1
ATOM 7340 N N . GLU A 1 907 ? -7.270 -33.332 16.811 1.00 79.00 907 GLU A N 1
ATOM 7341 C CA . GLU A 1 907 ? -5.868 -33.566 17.167 1.00 79.00 907 GLU A CA 1
ATOM 7342 C C . GLU A 1 907 ? -5.132 -34.389 16.094 1.00 79.00 907 GLU A C 1
ATOM 7344 O O . GLU A 1 907 ? -4.110 -33.940 15.575 1.00 79.00 907 GLU A O 1
ATOM 7349 N N . GLN A 1 908 ? -5.673 -35.540 15.672 1.00 80.69 908 GLN A N 1
ATOM 7350 C CA . GLN A 1 908 ? -5.028 -36.366 14.636 1.00 80.69 908 GLN A CA 1
ATOM 7351 C C . GLN A 1 908 ? -4.986 -35.684 13.261 1.00 80.69 908 GLN A C 1
ATOM 7353 O O . GLN A 1 908 ? -3.983 -35.790 12.555 1.00 80.69 908 GLN A O 1
ATOM 7358 N N . PHE A 1 909 ? -6.030 -34.936 12.892 1.00 84.38 909 PHE A N 1
ATOM 7359 C CA . PHE A 1 909 ? -6.036 -34.124 11.671 1.00 84.38 909 PHE A CA 1
ATOM 7360 C C . PHE A 1 909 ? -4.941 -33.046 11.692 1.00 84.38 909 PHE A C 1
ATOM 7362 O O . PHE A 1 909 ? -4.271 -32.814 10.687 1.00 84.38 909 PHE A O 1
ATOM 7369 N N . GLN A 1 910 ? -4.720 -32.404 12.842 1.00 79.25 910 GLN A N 1
ATOM 7370 C CA . GLN A 1 910 ? -3.696 -31.372 12.988 1.00 79.25 910 GLN A CA 1
ATOM 7371 C C . GLN A 1 910 ? -2.275 -31.960 12.984 1.00 79.25 910 GLN A C 1
ATOM 7373 O O . GLN A 1 910 ? -1.388 -31.387 12.351 1.00 79.25 910 GLN A O 1
ATOM 7378 N N . LEU A 1 911 ? -2.076 -33.146 13.571 1.00 75.06 911 LEU A N 1
ATOM 7379 C CA . LEU A 1 911 ? -0.826 -33.904 13.443 1.00 75.06 911 LEU A CA 1
ATOM 7380 C C . LEU A 1 911 ? -0.531 -34.293 11.984 1.00 75.06 911 LEU A C 1
ATOM 7382 O O . LEU A 1 911 ? 0.616 -34.183 11.555 1.00 75.06 911 LEU A O 1
ATOM 7386 N N . LEU A 1 912 ? -1.538 -34.691 11.197 1.00 79.44 912 LEU A N 1
ATOM 7387 C CA . LEU A 1 912 ? -1.365 -34.977 9.765 1.00 79.44 912 LEU A CA 1
ATOM 7388 C C . LEU A 1 912 ? -0.946 -33.736 8.964 1.00 79.44 912 LEU A C 1
ATOM 7390 O O . LEU A 1 912 ? -0.042 -33.831 8.136 1.00 79.44 912 LEU A O 1
ATOM 7394 N N . LEU A 1 913 ? -1.536 -32.568 9.238 1.00 76.56 913 LEU A N 1
ATOM 7395 C CA . LEU A 1 913 ? -1.127 -31.309 8.598 1.00 76.56 913 LEU A CA 1
ATOM 7396 C C . LEU A 1 913 ? 0.335 -30.946 8.906 1.00 76.56 913 LEU A C 1
ATOM 7398 O O . LEU A 1 913 ? 1.077 -30.588 7.994 1.00 76.56 913 LEU A O 1
ATOM 7402 N N . MET A 1 914 ? 0.767 -31.087 10.164 1.00 67.50 914 MET A N 1
ATOM 7403 C CA . MET A 1 914 ? 2.160 -30.833 10.562 1.00 67.50 914 MET A CA 1
ATOM 7404 C C . MET A 1 914 ? 3.137 -31.848 9.947 1.00 67.50 914 MET A C 1
ATOM 7406 O O . MET A 1 914 ? 4.228 -31.476 9.523 1.00 67.50 914 MET A O 1
ATOM 7410 N N . SER A 1 915 ? 2.733 -33.118 9.854 1.00 64.94 915 SER A N 1
ATOM 7411 C CA . SER A 1 915 ? 3.565 -34.192 9.293 1.00 64.94 915 SER A CA 1
ATOM 7412 C C . SER A 1 915 ? 3.799 -34.021 7.787 1.00 64.94 915 SER A C 1
ATOM 7414 O O . SER A 1 915 ? 4.917 -34.213 7.318 1.00 64.94 915 SER A O 1
ATOM 7416 N N . GLY A 1 916 ? 2.768 -33.615 7.034 1.00 60.16 916 GLY A N 1
ATOM 7417 C CA . GLY A 1 916 ? 2.889 -33.365 5.592 1.00 60.16 916 GLY A CA 1
ATOM 7418 C C . GLY A 1 916 ? 3.832 -32.198 5.277 1.00 60.16 916 GLY A C 1
ATOM 7419 O O . GLY A 1 916 ? 4.686 -32.320 4.405 1.00 60.16 916 GLY A O 1
ATOM 7420 N N . ALA A 1 917 ? 3.747 -31.108 6.049 1.00 53.69 917 ALA A N 1
ATOM 7421 C CA . ALA A 1 917 ? 4.625 -29.946 5.888 1.00 53.69 917 ALA A CA 1
ATOM 7422 C C . ALA A 1 917 ? 6.113 -30.270 6.140 1.00 53.69 917 ALA A C 1
ATOM 7424 O O . ALA A 1 917 ? 6.989 -29.714 5.476 1.00 53.69 917 ALA A O 1
ATOM 7425 N N . ALA A 1 918 ? 6.408 -31.193 7.064 1.00 50.91 918 ALA A N 1
ATOM 7426 C CA . ALA A 1 918 ? 7.770 -31.668 7.304 1.00 50.91 918 ALA A CA 1
ATOM 7427 C C . ALA A 1 918 ? 8.304 -32.527 6.140 1.00 50.91 918 ALA A C 1
ATOM 7429 O O . ALA A 1 918 ? 9.463 -32.376 5.755 1.00 50.91 918 ALA A O 1
ATOM 7430 N N . ALA A 1 919 ? 7.462 -33.378 5.542 1.00 47.62 919 ALA A N 1
ATOM 7431 C CA . ALA A 1 919 ? 7.840 -34.220 4.404 1.00 47.62 919 ALA A CA 1
ATOM 7432 C C . ALA A 1 919 ? 8.168 -33.402 3.138 1.00 47.62 919 ALA A C 1
ATOM 7434 O O . ALA A 1 919 ? 9.106 -33.737 2.418 1.00 47.62 919 ALA A O 1
ATOM 7435 N N . SER A 1 920 ? 7.472 -32.284 2.902 1.00 48.03 920 SER A N 1
ATOM 7436 C CA . SER A 1 920 ? 7.794 -31.348 1.811 1.00 48.03 920 SER A CA 1
ATOM 7437 C C . SER A 1 920 ? 9.105 -30.563 2.001 1.00 48.03 920 SER A C 1
ATOM 7439 O O . SER A 1 920 ? 9.533 -29.870 1.082 1.00 48.03 920 SER A O 1
ATOM 7441 N N . GLY A 1 921 ? 9.749 -30.641 3.174 1.00 45.75 921 GLY A N 1
ATOM 7442 C CA . GLY A 1 921 ? 10.968 -29.884 3.489 1.00 45.75 921 GLY A CA 1
ATOM 7443 C C . GLY A 1 921 ? 12.287 -30.534 3.048 1.00 45.75 921 GLY A C 1
ATOM 7444 O O . GLY A 1 921 ? 13.312 -29.854 2.995 1.00 45.75 921 GLY A O 1
ATOM 7445 N N . SER A 1 922 ? 12.305 -31.833 2.732 1.00 42.31 922 SER A N 1
ATOM 7446 C CA . SER A 1 922 ? 13.524 -32.540 2.310 1.00 42.31 922 SER A CA 1
ATOM 7447 C C . SER A 1 922 ? 13.711 -32.474 0.791 1.00 42.31 922 SER A C 1
ATOM 7449 O O . SER A 1 922 ? 13.164 -33.296 0.059 1.00 42.31 922 SER A O 1
ATOM 7451 N N . GLY A 1 923 ? 14.490 -31.497 0.319 1.00 43.47 923 GLY A N 1
ATOM 7452 C CA . GLY A 1 923 ? 14.682 -31.202 -1.107 1.00 43.47 923 GLY A CA 1
ATOM 7453 C C . GLY A 1 923 ? 15.419 -32.282 -1.912 1.00 43.47 923 GLY A C 1
ATOM 7454 O O . GLY A 1 923 ? 16.612 -32.145 -2.178 1.00 43.47 923 GLY A O 1
ATOM 7455 N N . VAL A 1 924 ? 14.703 -33.326 -2.344 1.00 35.34 924 VAL A N 1
ATOM 7456 C CA . VAL A 1 924 ? 15.173 -34.353 -3.291 1.00 35.34 924 VAL A CA 1
ATOM 7457 C C . VAL A 1 924 ? 14.040 -34.742 -4.254 1.00 35.34 924 VAL A C 1
ATOM 7459 O O . VAL A 1 924 ? 13.071 -35.366 -3.838 1.00 35.34 924 VAL A O 1
ATOM 7462 N N . GLY A 1 925 ? 14.202 -34.440 -5.549 1.00 38.88 925 GLY A N 1
ATOM 7463 C CA . GLY A 1 925 ? 13.376 -34.981 -6.644 1.00 38.88 925 GLY A CA 1
ATOM 7464 C C . GLY A 1 925 ? 11.980 -34.361 -6.805 1.00 38.88 925 GLY A C 1
ATOM 7465 O O . GLY A 1 925 ? 10.999 -34.887 -6.289 1.00 38.88 925 GLY A O 1
ATOM 7466 N N . ALA A 1 926 ? 11.874 -33.289 -7.597 1.00 37.03 926 ALA A N 1
ATOM 7467 C CA . ALA A 1 926 ? 10.624 -32.551 -7.825 1.00 37.03 926 ALA A CA 1
ATOM 7468 C C . ALA A 1 926 ? 9.643 -33.195 -8.840 1.00 37.03 926 ALA A C 1
ATOM 7470 O O . ALA A 1 926 ? 8.591 -32.624 -9.101 1.00 37.03 926 ALA A O 1
ATOM 7471 N N . ASP A 1 927 ? 9.955 -34.377 -9.389 1.00 39.00 927 ASP A N 1
ATOM 7472 C CA . ASP A 1 927 ? 9.259 -34.964 -10.554 1.00 39.00 927 ASP A CA 1
ATOM 7473 C C . ASP A 1 927 ? 8.364 -36.188 -10.248 1.00 39.00 927 ASP A C 1
ATOM 7475 O O . ASP A 1 927 ? 7.925 -36.881 -11.172 1.00 39.00 927 ASP A O 1
ATOM 7479 N N . HIS A 1 928 ? 8.096 -36.523 -8.974 1.00 39.72 928 HIS A N 1
ATOM 7480 C CA . HIS A 1 928 ? 7.230 -37.680 -8.670 1.00 39.72 928 HIS A CA 1
ATOM 7481 C C . HIS A 1 928 ? 6.333 -37.615 -7.428 1.00 39.72 928 HIS A C 1
ATOM 7483 O O . HIS A 1 928 ? 5.963 -38.651 -6.874 1.00 39.72 928 HIS A O 1
ATOM 7489 N N . TRP A 1 929 ? 5.901 -36.417 -7.040 1.00 33.28 929 TRP A N 1
ATOM 7490 C CA . TRP A 1 929 ? 4.752 -36.258 -6.147 1.00 33.28 929 TRP A CA 1
ATOM 7491 C C . TRP A 1 929 ? 3.731 -35.353 -6.824 1.00 33.28 929 TRP A C 1
ATOM 7493 O O . TRP A 1 929 ? 3.879 -34.134 -6.847 1.00 33.28 929 TRP A O 1
ATOM 7503 N N . ALA A 1 930 ? 2.714 -35.981 -7.419 1.00 35.97 930 ALA A N 1
ATOM 7504 C CA . ALA A 1 930 ? 1.530 -35.270 -7.878 1.00 35.97 930 ALA A CA 1
ATOM 7505 C C . ALA A 1 930 ? 0.874 -34.527 -6.703 1.00 35.97 930 ALA A C 1
ATOM 7507 O O . ALA A 1 930 ? 1.055 -34.903 -5.542 1.00 35.97 930 ALA A O 1
ATOM 7508 N N . GLU A 1 931 ? 0.100 -33.492 -7.027 1.00 44.62 931 GLU A N 1
ATOM 7509 C CA . GLU A 1 931 ? -0.716 -32.720 -6.085 1.00 44.62 931 GLU A CA 1
ATOM 7510 C C . GLU A 1 931 ? -1.402 -33.651 -5.067 1.00 44.62 931 GLU A C 1
ATOM 7512 O O . GLU A 1 931 ? -1.995 -34.662 -5.455 1.00 44.62 931 GLU A O 1
ATOM 7517 N N . ASP A 1 932 ? -1.344 -33.339 -3.764 1.00 52.66 932 ASP A N 1
ATOM 7518 C CA . ASP A 1 932 ? -1.935 -34.193 -2.716 1.00 52.66 932 ASP A CA 1
ATOM 7519 C C . ASP A 1 932 ? -3.462 -34.006 -2.624 1.00 52.66 932 ASP A C 1
ATOM 7521 O O . ASP A 1 932 ? -4.036 -33.618 -1.600 1.00 52.66 932 ASP A O 1
ATOM 7525 N N . VAL A 1 933 ? -4.122 -34.310 -3.745 1.00 52.16 933 VAL A N 1
ATOM 7526 C CA . VAL A 1 933 ? -5.571 -34.297 -3.976 1.00 52.16 933 VAL A CA 1
ATOM 7527 C C . VAL A 1 933 ? -6.313 -35.027 -2.859 1.00 52.16 933 VAL A C 1
ATOM 7529 O O . VAL A 1 933 ? -7.392 -34.609 -2.446 1.00 52.16 933 VAL A O 1
ATOM 7532 N N . GLY A 1 934 ? -5.733 -36.102 -2.320 1.00 63.50 934 GLY A N 1
ATOM 7533 C CA . GLY A 1 934 ? -6.357 -36.852 -1.238 1.00 63.50 934 GLY A CA 1
ATOM 7534 C C . GLY A 1 934 ? -6.240 -36.182 0.139 1.00 63.50 934 GLY A C 1
ATOM 7535 O O . GLY A 1 934 ? -7.175 -36.309 0.925 1.00 63.50 934 GLY A O 1
ATOM 7536 N N . MET A 1 935 ? -5.196 -35.400 0.449 1.00 75.75 935 MET A N 1
ATOM 7537 C CA . MET A 1 935 ? -5.230 -34.538 1.647 1.00 75.75 935 MET A CA 1
ATOM 7538 C C . MET A 1 935 ? -6.248 -33.403 1.509 1.00 75.75 935 MET A C 1
ATOM 7540 O O . MET A 1 935 ? -6.890 -33.049 2.501 1.00 75.75 935 MET A O 1
ATOM 7544 N N . GLU A 1 936 ? -6.461 -32.867 0.305 1.00 73.81 936 GLU A N 1
ATOM 7545 C CA . GLU A 1 936 ? -7.573 -31.946 0.030 1.00 73.81 936 GLU A CA 1
ATOM 7546 C C . GLU A 1 936 ? -8.936 -32.636 0.234 1.00 73.81 936 GLU A C 1
ATOM 7548 O O . GLU A 1 936 ? -9.817 -32.105 0.917 1.00 73.81 936 GLU A O 1
ATOM 7553 N N . GLU A 1 937 ? -9.089 -33.874 -0.245 1.00 80.56 937 GLU A N 1
ATOM 7554 C CA . GLU A 1 937 ? -10.286 -34.691 -0.024 1.00 80.56 937 GLU A CA 1
ATOM 7555 C C . GLU A 1 937 ? -10.534 -34.959 1.475 1.00 80.56 937 GLU A C 1
ATOM 7557 O O . GLU A 1 937 ? -11.667 -34.834 1.951 1.00 80.56 937 GLU A O 1
ATOM 7562 N N . ILE A 1 938 ? -9.485 -35.253 2.255 1.00 85.44 938 ILE A N 1
ATOM 7563 C CA . ILE A 1 938 ? -9.561 -35.408 3.719 1.00 85.44 938 ILE A CA 1
ATOM 7564 C C . ILE A 1 938 ? -9.974 -34.089 4.383 1.00 85.44 938 ILE A C 1
ATOM 7566 O O . ILE A 1 938 ? -10.864 -34.099 5.240 1.00 85.44 938 ILE A O 1
ATOM 7570 N N . ARG A 1 939 ? -9.376 -32.950 3.996 1.00 83.88 939 ARG A N 1
ATOM 7571 C CA . ARG A 1 939 ? -9.756 -31.610 4.491 1.00 83.88 939 ARG A CA 1
ATOM 7572 C C . ARG A 1 939 ? -11.244 -31.353 4.242 1.00 83.88 939 ARG A C 1
ATOM 7574 O O . ARG A 1 939 ? -11.965 -30.999 5.180 1.00 83.88 939 ARG A O 1
ATOM 7581 N N . TYR A 1 940 ? -11.720 -31.607 3.023 1.00 85.38 940 TYR A N 1
ATOM 7582 C CA . TYR A 1 940 ? -13.126 -31.469 2.646 1.00 85.38 940 TYR A CA 1
ATOM 7583 C C . TYR A 1 940 ? -14.039 -32.406 3.455 1.00 85.38 940 TYR A C 1
ATOM 7585 O O . TYR A 1 940 ? -14.991 -31.945 4.092 1.00 85.38 940 TYR A O 1
ATOM 7593 N N . ARG A 1 941 ? -13.731 -33.710 3.516 1.00 87.06 941 ARG A N 1
ATOM 7594 C CA . ARG A 1 941 ? -14.518 -34.717 4.257 1.00 87.06 941 ARG A CA 1
ATOM 7595 C C . ARG A 1 941 ? -14.571 -34.417 5.758 1.00 87.06 941 ARG A C 1
ATOM 7597 O O . ARG A 1 941 ? -15.626 -34.593 6.371 1.00 87.06 941 ARG A O 1
ATOM 7604 N N . TRP A 1 942 ? -13.488 -33.905 6.345 1.00 91.94 942 TRP A N 1
ATOM 7605 C CA . TRP A 1 942 ? -13.428 -33.499 7.754 1.00 91.94 942 TRP A CA 1
ATOM 7606 C C . TRP A 1 942 ? -14.274 -32.255 8.036 1.00 91.94 942 TRP A C 1
ATOM 7608 O O . TRP A 1 942 ? -15.043 -32.233 9.001 1.00 91.94 942 TRP A O 1
ATOM 7618 N N . MET A 1 943 ? -14.194 -31.232 7.182 1.00 89.00 943 MET A N 1
ATOM 7619 C CA . MET A 1 943 ? -15.025 -30.029 7.305 1.00 89.00 943 MET A CA 1
ATOM 7620 C C . MET A 1 943 ? -16.514 -30.342 7.100 1.00 89.00 943 MET A C 1
ATOM 7622 O O . MET A 1 943 ? -17.351 -29.883 7.881 1.00 89.00 943 MET A O 1
ATOM 7626 N N . LEU A 1 944 ? -16.847 -31.204 6.135 1.00 84.94 944 LEU A N 1
ATOM 7627 C CA . LEU A 1 944 ? -18.210 -31.676 5.895 1.00 84.94 944 LEU A CA 1
ATOM 7628 C C . LEU A 1 944 ? -18.760 -32.487 7.081 1.00 84.94 944 LEU A C 1
ATOM 7630 O O . LEU A 1 944 ? -19.906 -32.273 7.483 1.00 84.94 944 LEU A O 1
ATOM 7634 N N . TYR A 1 945 ? -17.959 -33.372 7.690 1.00 89.25 945 TYR A N 1
ATOM 7635 C CA . TYR A 1 945 ? -18.343 -34.074 8.922 1.00 89.25 945 TYR A CA 1
ATOM 7636 C C . TYR A 1 945 ? -18.601 -33.094 10.076 1.00 89.25 945 TYR A C 1
ATOM 7638 O O . TYR A 1 945 ? -19.643 -33.180 10.734 1.00 89.25 945 TYR A O 1
ATOM 7646 N N . LYS A 1 946 ? -17.709 -32.113 10.277 1.00 87.00 946 LYS A N 1
ATOM 7647 C CA . LYS A 1 946 ? -17.867 -31.068 11.302 1.00 87.00 946 LYS A CA 1
ATOM 7648 C C . LYS A 1 946 ? -19.143 -30.242 11.113 1.00 87.00 946 LYS A C 1
ATOM 7650 O O . LYS A 1 946 ? -19.824 -29.990 12.109 1.00 87.00 946 LYS A O 1
ATOM 7655 N N . SER A 1 947 ? -19.508 -29.875 9.877 1.00 81.75 947 SER A N 1
ATOM 7656 C CA . SER A 1 947 ? -20.794 -29.206 9.610 1.00 81.75 947 SER A CA 1
ATOM 7657 C C . SER A 1 947 ? -21.963 -30.124 9.950 1.00 81.75 947 SER A C 1
ATOM 7659 O O . SER A 1 947 ? -22.713 -29.823 10.876 1.00 81.75 947 SER A O 1
ATOM 7661 N N . LYS A 1 948 ? -22.054 -31.311 9.328 1.00 80.25 948 LYS A N 1
ATOM 7662 C CA . LYS A 1 948 ? -23.147 -32.269 9.583 1.00 80.25 948 LYS A CA 1
ATOM 7663 C C . LYS A 1 948 ? -23.364 -32.519 11.085 1.00 80.25 948 LYS A C 1
ATOM 7665 O O . LYS A 1 948 ? -24.503 -32.563 11.547 1.00 80.25 948 LYS A O 1
ATOM 7670 N N . LEU A 1 949 ? -22.295 -32.671 11.874 1.00 83.62 949 LEU A N 1
ATOM 7671 C CA . LEU A 1 949 ? -22.390 -32.968 13.311 1.00 83.62 949 LEU A CA 1
ATOM 7672 C C . LEU A 1 949 ? -22.897 -31.773 14.142 1.00 83.62 949 LEU A C 1
ATOM 7674 O O . LEU A 1 949 ? -23.552 -31.971 15.178 1.00 83.62 949 LEU A O 1
ATOM 7678 N N . LYS A 1 950 ? -22.618 -30.545 13.691 1.00 78.56 950 LYS A N 1
ATOM 7679 C CA . LYS A 1 950 ? -23.160 -29.287 14.227 1.00 78.56 950 LYS A CA 1
ATOM 7680 C C . LYS A 1 950 ? -24.644 -29.154 13.868 1.00 78.56 950 LYS A C 1
ATOM 7682 O O . LYS A 1 950 ? -25.468 -28.977 14.767 1.00 78.56 950 LYS A O 1
ATOM 7687 N N . ASP A 1 951 ? -24.979 -29.357 12.597 1.00 67.38 951 ASP A N 1
ATOM 7688 C CA . ASP A 1 951 ? -26.316 -29.164 12.018 1.00 67.38 951 ASP A CA 1
ATOM 7689 C C . ASP A 1 951 ? -27.349 -30.172 12.570 1.00 67.38 951 ASP A C 1
ATOM 7691 O O . ASP A 1 951 ? -28.515 -29.843 12.784 1.00 67.38 951 ASP A O 1
ATOM 7695 N N . VAL A 1 952 ? -26.908 -31.373 12.968 1.00 67.75 952 VAL A N 1
ATOM 7696 C CA . VAL A 1 952 ? -27.720 -32.377 13.697 1.00 67.75 952 VAL A CA 1
ATOM 7697 C C . VAL A 1 952 ? -28.079 -31.944 15.145 1.00 67.75 952 VAL A C 1
ATOM 7699 O O . VAL A 1 952 ? -28.700 -32.690 15.908 1.00 67.75 952 VAL A O 1
ATOM 7702 N N . GLY A 1 953 ? -27.749 -30.713 15.556 1.00 58.56 953 GLY A N 1
ATOM 7703 C CA . GLY A 1 953 ? -28.160 -30.110 16.832 1.00 58.56 953 GLY A CA 1
ATOM 7704 C C . GLY A 1 953 ? -29.663 -30.183 17.131 1.00 58.56 953 GLY A C 1
ATOM 7705 O O . GLY A 1 953 ? -30.034 -30.463 18.275 1.00 58.56 953 GLY A O 1
ATOM 7706 N N . ASP A 1 954 ? -30.519 -30.022 16.119 1.00 53.47 954 ASP A N 1
ATOM 7707 C CA . ASP A 1 954 ? -31.964 -29.814 16.299 1.00 53.47 954 ASP A CA 1
ATOM 7708 C C . ASP A 1 954 ? -32.854 -31.071 16.264 1.00 53.47 954 ASP A C 1
ATOM 7710 O O . ASP A 1 954 ? -34.081 -30.980 16.198 1.00 53.47 954 ASP A O 1
ATOM 7714 N N . LEU A 1 955 ? -32.300 -32.269 16.491 1.00 54.56 955 LEU A N 1
ATOM 7715 C CA . LEU A 1 955 ? -33.117 -33.463 16.803 1.00 54.56 955 LEU A CA 1
ATOM 7716 C C . LEU A 1 955 ? -34.039 -33.275 18.031 1.00 54.56 955 LEU A C 1
ATOM 7718 O O . LEU A 1 955 ? -35.013 -34.011 18.208 1.00 54.56 955 LEU A O 1
ATOM 7722 N N . LYS A 1 956 ? -33.778 -32.259 18.863 1.00 49.38 956 LYS A N 1
ATOM 7723 C CA . LYS A 1 956 ? -34.654 -31.828 19.964 1.00 49.38 956 LYS A CA 1
ATOM 7724 C C . LYS A 1 956 ? -35.961 -31.177 19.470 1.00 49.38 956 LYS A C 1
ATOM 7726 O O . LYS A 1 956 ? -36.976 -31.272 20.161 1.00 49.38 956 LYS A O 1
ATOM 7731 N N . ALA A 1 957 ? -35.979 -30.575 18.279 1.00 49.84 957 ALA A N 1
ATOM 7732 C CA . ALA A 1 957 ? -37.173 -29.966 17.688 1.00 49.84 957 ALA A CA 1
ATOM 7733 C C . ALA A 1 957 ? -38.243 -31.013 17.325 1.00 49.84 957 ALA A C 1
ATOM 7735 O O . ALA A 1 957 ? -39.427 -30.795 17.581 1.00 49.84 957 ALA A O 1
ATOM 7736 N N . LEU A 1 958 ? -37.832 -32.191 16.838 1.00 46.25 958 LEU A N 1
ATOM 7737 C CA . LEU A 1 958 ? -38.733 -33.312 16.523 1.00 46.25 958 LEU A CA 1
ATOM 7738 C C . LEU A 1 958 ? -39.472 -33.867 17.758 1.00 46.25 958 LEU A C 1
ATOM 7740 O O . LEU A 1 958 ? -40.608 -34.324 17.642 1.00 46.25 958 LEU A O 1
ATOM 7744 N N . LEU A 1 959 ? -38.881 -33.763 18.954 1.00 48.75 959 LEU A N 1
ATOM 7745 C CA . LEU A 1 959 ? -39.567 -34.058 20.220 1.00 48.75 959 LEU A CA 1
ATOM 7746 C C . LEU A 1 959 ? -40.639 -33.005 20.557 1.00 48.75 959 LEU A C 1
ATOM 7748 O O . LEU A 1 959 ? -41.735 -33.358 20.999 1.00 48.75 959 LEU A O 1
ATOM 7752 N N . ASN A 1 960 ? -40.363 -31.724 20.298 1.00 45.16 960 ASN A N 1
ATOM 7753 C CA . ASN A 1 960 ? -41.280 -30.623 20.609 1.00 45.16 960 ASN A CA 1
ATOM 7754 C C . ASN A 1 960 ? -42.567 -30.630 19.766 1.00 45.16 960 ASN A C 1
ATOM 7756 O O . ASN A 1 960 ? -43.576 -30.092 20.222 1.00 45.16 960 ASN A O 1
ATOM 7760 N N . VAL A 1 961 ? -42.580 -31.266 18.586 1.00 45.16 961 VAL A N 1
ATOM 7761 C CA . VAL A 1 961 ? -43.800 -31.415 17.766 1.00 45.16 961 VAL A CA 1
ATOM 7762 C C . VAL A 1 961 ? -44.881 -32.206 18.517 1.00 45.16 961 VAL A C 1
ATOM 7764 O O . VAL A 1 961 ? -46.026 -31.761 18.590 1.00 45.16 961 VAL A O 1
ATOM 7767 N N . LYS A 1 962 ? -44.522 -33.329 19.162 1.00 41.28 962 LYS A N 1
ATOM 7768 C CA . LYS A 1 962 ? -45.480 -34.129 19.954 1.00 41.28 962 LYS A CA 1
ATOM 7769 C C . LYS A 1 962 ? -45.936 -33.415 21.233 1.00 41.28 962 LYS A C 1
ATOM 7771 O O . LYS A 1 962 ? -47.096 -33.544 21.611 1.00 41.28 962 LYS A O 1
ATOM 7776 N N . VAL A 1 963 ? -45.067 -32.624 21.870 1.00 41.91 963 VAL A N 1
ATOM 7777 C CA . VAL A 1 963 ? -45.433 -31.847 23.072 1.00 41.91 963 VAL A CA 1
ATOM 7778 C C . VAL A 1 963 ? -46.382 -30.693 22.724 1.00 41.91 963 VAL A C 1
ATOM 7780 O O . VAL A 1 963 ? -47.384 -30.503 23.410 1.00 41.91 963 VAL A O 1
ATOM 7783 N N . ARG A 1 964 ? -46.133 -29.957 21.631 1.00 39.34 964 ARG A N 1
ATOM 7784 C CA . ARG A 1 964 ? -47.029 -28.876 21.179 1.00 39.34 964 ARG A CA 1
ATOM 7785 C C . ARG A 1 964 ? -48.422 -29.384 20.798 1.00 39.34 964 ARG A C 1
ATOM 7787 O O . ARG A 1 964 ? -49.396 -28.717 21.131 1.00 39.34 964 ARG A O 1
ATOM 7794 N N . ALA A 1 965 ? -48.525 -30.565 20.183 1.00 40.03 965 ALA A N 1
ATOM 7795 C CA . ALA A 1 965 ? -49.815 -31.193 19.889 1.00 40.03 965 ALA A CA 1
ATOM 7796 C C . ALA A 1 965 ? -50.632 -31.483 21.166 1.00 40.03 965 ALA A C 1
ATOM 7798 O O . ALA A 1 965 ? -51.812 -31.146 21.229 1.00 40.03 965 ALA A O 1
ATOM 7799 N N . ALA A 1 966 ? -49.998 -32.028 22.212 1.00 40.00 966 ALA A N 1
ATOM 7800 C CA . ALA A 1 966 ? -50.664 -32.296 23.489 1.00 40.00 966 ALA A CA 1
ATOM 7801 C C . ALA A 1 966 ? -51.151 -31.010 24.192 1.00 40.00 966 ALA A C 1
ATOM 7803 O O . ALA A 1 966 ? -52.263 -30.976 24.716 1.00 40.00 966 ALA A O 1
ATOM 7804 N N . VAL A 1 967 ? -50.354 -29.933 24.159 1.00 46.38 967 VAL A N 1
ATOM 7805 C CA . VAL A 1 967 ? -50.727 -28.637 24.759 1.00 46.38 967 VAL A CA 1
ATOM 7806 C C . VAL A 1 967 ? -51.886 -27.965 24.010 1.00 46.38 967 VAL A C 1
ATOM 7808 O O . VAL A 1 967 ? -52.769 -27.402 24.653 1.00 46.38 967 VAL A O 1
ATOM 7811 N N . TYR A 1 968 ? -51.939 -28.064 22.677 1.00 42.94 968 TYR A N 1
ATOM 7812 C CA . TYR A 1 968 ? -53.066 -27.540 21.890 1.00 42.94 968 TYR A CA 1
ATOM 7813 C C . TYR A 1 968 ? -54.390 -28.248 22.211 1.00 42.94 968 TYR A C 1
ATOM 7815 O O . TYR A 1 968 ? -55.419 -27.588 22.347 1.00 42.94 968 TYR A O 1
ATOM 7823 N N . ILE A 1 969 ? -54.360 -29.572 22.390 1.00 49.28 969 ILE A N 1
ATOM 7824 C CA . ILE A 1 969 ? -55.540 -30.354 22.790 1.00 49.28 969 ILE A CA 1
ATOM 7825 C C . ILE A 1 969 ? -55.998 -29.962 24.204 1.00 49.28 969 ILE A C 1
ATOM 7827 O O . ILE A 1 969 ? -57.194 -29.822 24.440 1.00 49.28 969 ILE A O 1
ATOM 7831 N N . TRP A 1 970 ? -55.068 -29.722 25.135 1.00 42.47 970 TRP A N 1
ATOM 7832 C CA . TRP A 1 970 ? -55.408 -29.311 26.503 1.00 42.47 970 TRP A CA 1
ATOM 7833 C C . TRP A 1 970 ? -56.050 -27.913 26.561 1.00 42.47 970 TRP A C 1
ATOM 7835 O O . TRP A 1 970 ? -57.061 -27.726 27.235 1.00 42.47 970 TRP A O 1
ATOM 7845 N N . LEU A 1 971 ? -55.526 -26.945 25.799 1.00 45.44 971 LEU A N 1
ATOM 7846 C CA . LEU A 1 971 ? -56.078 -25.583 25.738 1.00 45.44 971 LEU A CA 1
ATOM 7847 C C . LEU A 1 971 ? -57.495 -25.530 25.138 1.00 45.44 971 LEU A C 1
ATOM 7849 O O . LEU A 1 971 ? -58.314 -24.734 25.595 1.00 45.44 971 LEU A O 1
ATOM 7853 N N . LEU A 1 972 ? -57.811 -26.403 24.174 1.00 47.94 972 LEU A N 1
ATOM 7854 C CA . LEU A 1 972 ? -59.157 -26.513 23.590 1.00 47.94 972 LEU A CA 1
ATOM 7855 C C . LEU A 1 972 ? -60.217 -27.054 24.567 1.00 47.94 972 LEU A C 1
ATOM 7857 O O . LEU A 1 972 ? -61.399 -26.792 24.369 1.00 47.94 972 LEU A O 1
ATOM 7861 N N . VAL A 1 973 ? -59.816 -27.781 25.616 1.00 46.19 973 VAL A N 1
ATOM 7862 C CA . VAL A 1 973 ? -60.738 -28.378 26.604 1.00 46.19 973 VAL A CA 1
ATOM 7863 C C . VAL A 1 973 ? -61.021 -27.442 27.788 1.00 46.19 973 VAL A C 1
ATOM 7865 O O . VAL A 1 973 ? -62.087 -27.522 28.390 1.00 46.19 973 VAL A O 1
ATOM 7868 N N . VAL A 1 974 ? -60.098 -26.533 28.122 1.00 46.34 974 VAL A N 1
ATOM 7869 C CA . VAL A 1 974 ? -60.239 -25.623 29.280 1.00 46.34 974 VAL A CA 1
ATOM 7870 C C . VAL A 1 974 ? -60.975 -24.319 28.921 1.00 46.34 974 VAL A C 1
ATOM 7872 O O . VAL A 1 974 ? -61.596 -23.702 29.782 1.00 46.34 974 VAL A O 1
ATOM 7875 N N . GLY A 1 975 ? -60.957 -23.899 27.651 1.00 40.38 975 GLY A N 1
ATOM 7876 C CA . GLY A 1 975 ? -61.474 -22.594 27.211 1.00 40.38 975 GLY A CA 1
ATOM 7877 C C . GLY A 1 975 ? -63.001 -22.411 27.181 1.00 40.38 975 GLY A C 1
ATOM 7878 O O . GLY A 1 975 ? -63.456 -21.327 26.825 1.00 40.38 975 GLY A O 1
ATOM 7879 N N . THR A 1 976 ? -63.803 -23.427 27.514 1.00 44.22 976 THR A N 1
ATOM 7880 C CA . THR A 1 976 ? -65.268 -23.423 27.300 1.00 44.22 976 THR A CA 1
ATOM 7881 C C . THR A 1 976 ? -66.119 -23.337 28.573 1.00 44.22 976 THR A C 1
ATOM 7883 O O . THR A 1 976 ? -67.344 -23.364 28.475 1.00 44.22 976 THR A O 1
ATOM 7886 N N . CYS A 1 977 ? -65.519 -23.210 29.765 1.00 39.31 977 CYS A N 1
ATOM 7887 C CA . CYS A 1 977 ? -66.252 -23.202 31.040 1.00 39.31 977 CYS A CA 1
ATOM 7888 C C . CYS A 1 977 ? -65.861 -22.041 31.974 1.00 39.31 977 CYS A C 1
ATOM 7890 O O . CYS A 1 977 ? -65.013 -22.219 32.842 1.00 39.31 977 CYS A O 1
ATOM 7892 N N . THR A 1 978 ? -66.501 -20.871 31.820 1.00 38.78 978 THR A N 1
ATOM 7893 C CA . THR A 1 978 ? -67.126 -20.037 32.891 1.00 38.78 978 THR A CA 1
ATOM 7894 C C . THR A 1 978 ? -67.461 -18.626 32.366 1.00 38.78 978 THR A C 1
ATOM 7896 O O . THR A 1 978 ? -66.600 -17.755 32.370 1.00 38.78 978 THR A O 1
ATOM 7899 N N . LEU A 1 979 ? -68.713 -18.364 31.944 1.00 34.12 979 LEU A N 1
ATOM 7900 C CA . LEU A 1 979 ? -69.262 -16.990 31.850 1.00 34.12 979 LEU A CA 1
ATOM 7901 C C . LEU A 1 979 ? -70.797 -16.952 31.639 1.00 34.12 979 LEU A C 1
ATOM 7903 O O . LEU A 1 979 ? -71.278 -16.916 30.511 1.00 34.12 979 LEU A O 1
ATOM 7907 N N . THR A 1 980 ? -71.575 -16.909 32.727 1.00 33.75 980 THR A N 1
ATOM 7908 C CA . THR A 1 980 ? -73.022 -16.582 32.720 1.00 33.75 980 THR A CA 1
ATOM 7909 C C . THR A 1 980 ? -73.463 -16.042 34.084 1.00 33.75 980 THR A C 1
ATOM 7911 O O . THR A 1 980 ? -73.144 -16.680 35.083 1.00 33.75 980 THR A O 1
ATOM 7914 N N . SER A 1 981 ? -74.304 -14.990 34.103 1.00 29.84 981 SER A N 1
ATOM 7915 C CA . SER A 1 981 ? -74.985 -14.421 35.296 1.00 29.84 981 SER A CA 1
ATOM 7916 C C . SER A 1 981 ? -74.058 -13.691 36.296 1.00 29.84 981 SER A C 1
ATOM 7918 O O . SER A 1 981 ? -72.964 -14.172 36.559 1.00 29.84 981 SER A O 1
ATOM 7920 N N . VAL A 1 982 ? -74.374 -12.556 36.940 1.00 33.56 982 VAL A N 1
ATOM 7921 C CA . VAL A 1 982 ? -75.397 -11.472 36.847 1.00 33.56 982 VAL A CA 1
ATOM 7922 C C . VAL A 1 982 ? -74.785 -10.284 37.644 1.00 33.56 982 VAL A C 1
ATOM 7924 O O . VAL A 1 982 ? -73.943 -10.529 38.502 1.00 33.56 982 VAL A O 1
ATOM 7927 N N . GLY A 1 983 ? -75.086 -8.991 37.483 1.00 28.14 983 GLY A N 1
ATOM 7928 C CA . GLY A 1 983 ? -76.029 -8.227 36.654 1.00 28.14 983 GLY A CA 1
ATOM 7929 C C . GLY A 1 983 ? -75.820 -6.715 36.922 1.00 28.14 983 GLY A C 1
ATOM 7930 O O . GLY A 1 983 ? -74.791 -6.330 37.472 1.00 28.14 983 GLY A O 1
ATOM 7931 N N . SER A 1 984 ? -76.761 -5.843 36.545 1.00 29.94 984 SER A N 1
ATOM 7932 C CA . SER A 1 984 ? -76.607 -4.370 36.618 1.00 29.94 984 SER A CA 1
ATOM 7933 C C . SER A 1 984 ? -77.463 -3.713 37.709 1.00 29.94 984 SER A C 1
ATOM 7935 O O . SER A 1 984 ? -78.565 -4.201 37.942 1.00 29.94 984 SER A O 1
ATOM 7937 N N . CYS A 1 985 ? -77.027 -2.567 38.273 1.00 27.25 985 CYS A N 1
ATOM 7938 C CA . CYS A 1 985 ? -77.852 -1.341 38.420 1.00 27.25 985 CYS A CA 1
ATOM 7939 C C . CYS A 1 985 ? -77.158 -0.152 39.138 1.00 27.25 985 CYS A C 1
ATOM 7941 O O . CYS A 1 985 ? -76.319 -0.351 40.005 1.00 27.25 985 CYS A O 1
ATOM 7943 N N . MET A 1 986 ? -77.648 1.062 38.826 1.00 26.36 986 MET A N 1
ATOM 7944 C CA . MET A 1 986 ? -77.482 2.367 39.517 1.00 26.36 986 MET A CA 1
ATOM 7945 C C . MET A 1 986 ? -76.090 3.064 39.558 1.00 26.36 986 MET A C 1
ATOM 7947 O O . MET A 1 986 ? -75.064 2.405 39.478 1.00 26.36 986 MET A O 1
ATOM 7951 N N . VAL A 1 987 ? -75.977 4.391 39.797 1.00 27.88 987 VAL A N 1
ATOM 7952 C CA . VAL A 1 987 ? -76.522 5.579 39.066 1.00 27.88 987 VAL A CA 1
ATOM 7953 C C . VAL A 1 987 ? -75.990 6.906 39.681 1.00 27.88 987 VAL A C 1
ATOM 7955 O O . VAL A 1 987 ? -76.216 7.163 40.855 1.00 27.88 987 VAL A O 1
ATOM 7958 N N . PHE A 1 988 ? -75.392 7.780 38.847 1.00 23.97 988 PHE A N 1
ATOM 7959 C CA . PHE A 1 988 ? -75.216 9.250 39.029 1.00 23.97 988 PHE A CA 1
ATOM 7960 C C . PHE A 1 988 ? -74.237 9.774 40.144 1.00 23.97 988 PHE A C 1
ATOM 7962 O O . PHE A 1 988 ? -73.695 8.952 40.877 1.00 23.97 988 PHE A O 1
ATOM 7969 N N . PRO A 1 989 ? -73.813 11.078 40.148 1.00 56.75 989 PRO A N 1
ATOM 7970 C CA . PRO A 1 989 ? -72.383 11.435 40.282 1.00 56.75 989 PRO A CA 1
ATOM 7971 C C . PRO A 1 989 ? -72.082 12.544 41.342 1.00 56.75 989 PRO A C 1
ATOM 7973 O O . PRO A 1 989 ? -72.558 12.432 42.463 1.00 56.75 989 PRO A O 1
ATOM 7976 N N . VAL A 1 990 ? -71.361 13.627 40.955 1.00 25.91 990 VAL A N 1
ATOM 7977 C CA . VAL A 1 990 ? -70.902 14.829 41.722 1.00 25.91 990 VAL A CA 1
ATOM 7978 C C . VAL A 1 990 ? -69.521 14.658 42.401 1.00 25.91 990 VAL A C 1
ATOM 7980 O O . VAL A 1 990 ? -69.238 13.575 42.891 1.00 25.91 990 VAL A O 1
ATOM 7983 N N . SER A 1 991 ? -68.621 15.650 42.573 1.00 24.92 991 SER A N 1
ATOM 7984 C CA . SER A 1 991 ? -68.115 16.817 41.787 1.00 24.92 991 SER A CA 1
ATOM 7985 C C . SER A 1 991 ? -66.982 17.497 42.602 1.00 24.92 991 SER A C 1
ATOM 7987 O O . SER A 1 991 ? -67.059 17.486 43.825 1.00 24.92 991 SER A O 1
ATOM 7989 N N . ALA A 1 992 ? -66.036 18.205 41.951 1.00 29.48 992 ALA A N 1
ATOM 7990 C CA . ALA A 1 992 ? -64.993 19.074 42.566 1.00 29.48 992 ALA A CA 1
ATOM 7991 C C . ALA A 1 992 ? -63.934 18.364 43.466 1.00 29.48 992 ALA A C 1
ATOM 7993 O O . ALA A 1 992 ? -64.128 17.230 43.877 1.00 29.48 992 ALA A O 1
ATOM 7994 N N . GLY A 1 993 ? -62.765 18.948 43.788 1.00 25.84 993 GLY A N 1
ATOM 7995 C CA . GLY A 1 993 ? -62.121 20.195 43.327 1.00 25.84 993 GLY A CA 1
ATOM 7996 C C . GLY A 1 993 ? -60.863 20.563 44.156 1.00 25.84 993 GLY A C 1
ATOM 7997 O O . GLY A 1 993 ? -60.547 19.865 45.109 1.00 25.84 993 GLY A O 1
ATOM 7998 N N . PHE A 1 994 ? -60.214 21.700 43.830 1.00 23.44 994 PHE A N 1
ATOM 7999 C CA . PHE A 1 994 ? -59.031 22.316 44.502 1.00 23.44 994 PHE A CA 1
ATOM 8000 C C . PHE A 1 994 ? -57.660 21.588 44.368 1.00 23.44 994 PHE A C 1
ATOM 8002 O O . PHE A 1 994 ? -57.628 20.385 44.161 1.00 23.44 994 PHE A O 1
ATOM 8009 N N . ARG A 1 995 ? -56.476 22.226 44.547 1.00 27.86 995 ARG A N 1
ATOM 8010 C CA . ARG A 1 995 ? -55.902 23.538 44.091 1.00 27.86 995 ARG A CA 1
ATOM 8011 C C . ARG A 1 995 ? -54.502 23.776 44.740 1.00 27.86 995 ARG A C 1
ATOM 8013 O O . ARG A 1 995 ? -54.424 23.630 45.949 1.00 27.86 995 ARG A O 1
ATOM 8020 N N . VAL A 1 996 ? -53.540 24.370 43.992 1.00 28.03 996 VAL A N 1
ATOM 8021 C CA . VAL A 1 996 ? -52.505 25.363 44.465 1.00 28.03 996 VAL A CA 1
ATOM 8022 C C . VAL A 1 996 ? -51.374 24.822 45.399 1.00 28.03 996 VAL A C 1
ATOM 8024 O O . VAL A 1 996 ? -51.610 23.864 46.115 1.00 28.03 996 VAL A O 1
ATOM 8027 N N . ASN A 1 997 ? -50.104 25.289 45.479 1.00 25.88 997 ASN A N 1
ATOM 8028 C CA . ASN A 1 997 ? -49.268 26.430 44.984 1.00 25.88 997 ASN A CA 1
ATOM 8029 C C . ASN A 1 997 ? -48.077 25.916 44.107 1.00 25.88 997 ASN A C 1
ATOM 8031 O O . ASN A 1 997 ? -47.852 24.713 44.103 1.00 25.88 997 ASN A O 1
ATOM 8035 N N . ARG A 1 998 ? -47.264 26.656 43.314 1.00 30.97 998 ARG A N 1
ATOM 8036 C CA . ARG A 1 998 ? -46.887 28.089 43.094 1.00 30.97 998 ARG A CA 1
ATOM 8037 C C . ARG A 1 998 ? -45.513 28.525 43.672 1.00 30.97 998 ARG A C 1
ATOM 8039 O O . ARG A 1 998 ? -45.425 28.792 44.864 1.00 30.97 998 ARG A O 1
ATOM 8046 N N . ALA A 1 999 ? -44.517 28.693 42.782 1.00 30.33 999 ALA A N 1
ATOM 8047 C CA . ALA A 1 999 ? -43.225 29.422 42.892 1.00 30.33 999 ALA A CA 1
ATOM 8048 C C . ALA A 1 999 ? -42.480 29.315 41.521 1.00 30.33 999 ALA A C 1
ATOM 8050 O O . ALA A 1 999 ? -42.742 28.335 40.828 1.00 30.33 999 ALA A O 1
ATOM 8051 N N . VAL A 1 1000 ? -41.569 30.188 41.044 1.00 26.75 1000 VAL A N 1
ATOM 8052 C CA . VAL A 1 1000 ? -41.292 31.635 41.276 1.00 26.75 1000 VAL A CA 1
ATOM 8053 C C . VAL A 1 1000 ? -40.640 32.244 39.986 1.00 26.75 1000 VAL A C 1
ATOM 8055 O O . VAL A 1 1000 ? -41.031 31.819 38.902 1.00 26.75 1000 VAL A O 1
ATOM 8058 N N . CYS A 1 1001 ? -39.732 33.231 40.063 1.00 28.30 1001 CYS A N 1
ATOM 8059 C CA . CYS A 1 1001 ? -39.112 34.008 38.956 1.00 28.30 1001 CYS A CA 1
ATOM 8060 C C . CYS A 1 1001 ? -37.662 33.521 38.628 1.00 28.30 1001 CYS A C 1
ATOM 8062 O O . CYS A 1 1001 ? -37.237 32.547 39.246 1.00 28.30 1001 CYS A O 1
ATOM 8064 N N . GLU A 1 1002 ? -36.839 34.054 37.701 1.00 26.78 1002 GLU A N 1
ATOM 8065 C CA . GLU A 1 1002 ? -36.751 35.304 36.879 1.00 26.78 1002 GLU A CA 1
ATOM 8066 C C . GLU A 1 1002 ? -36.319 34.918 35.424 1.00 26.78 1002 GLU A C 1
ATOM 8068 O O . GLU A 1 1002 ? -35.761 33.840 35.236 1.00 26.78 1002 GLU A O 1
ATOM 8073 N N . GLU A 1 1003 ? -36.728 35.544 34.305 1.00 29.23 1003 GLU A N 1
ATOM 8074 C CA . GLU A 1 1003 ? -36.370 36.859 33.694 1.00 29.23 1003 GLU A CA 1
ATOM 8075 C C . GLU A 1 1003 ? -34.855 37.064 33.377 1.00 29.23 1003 GLU A C 1
ATOM 8077 O O . GLU A 1 1003 ? -34.008 36.604 34.128 1.00 29.23 1003 GLU A O 1
ATOM 8082 N N . ALA A 1 1004 ? -34.413 37.684 32.260 1.00 26.38 1004 ALA A N 1
ATOM 8083 C CA . ALA A 1 1004 ? -35.113 38.559 31.303 1.00 26.38 1004 ALA A CA 1
ATOM 8084 C C . ALA A 1 1004 ? -34.639 38.469 29.812 1.00 26.38 1004 ALA A C 1
ATOM 8086 O O . ALA A 1 1004 ? -33.451 38.420 29.517 1.00 26.38 1004 ALA A O 1
ATOM 8087 N N . VAL A 1 1005 ? -35.614 38.506 28.886 1.00 31.08 1005 VAL A N 1
ATOM 8088 C CA . VAL A 1 1005 ? -35.844 39.513 27.807 1.00 31.08 1005 VAL A CA 1
ATOM 8089 C C . VAL A 1 1005 ? -34.720 39.954 26.835 1.00 31.08 1005 VAL A C 1
ATOM 8091 O O . VAL A 1 1005 ? -33.846 40.734 27.195 1.00 31.08 1005 VAL A O 1
ATOM 8094 N N . GLN A 1 1006 ? -34.949 39.725 25.527 1.00 27.42 1006 GLN A N 1
ATOM 8095 C CA . GLN A 1 1006 ? -35.090 40.822 24.539 1.00 27.42 1006 GLN A CA 1
ATOM 8096 C C . GLN A 1 1006 ? -35.970 40.437 23.327 1.00 27.42 1006 GLN A C 1
ATOM 8098 O O . GLN A 1 1006 ? -36.229 39.262 23.080 1.00 27.42 1006 GLN A O 1
ATOM 8103 N N . LEU A 1 1007 ? -36.504 41.447 22.626 1.00 29.88 1007 LEU A N 1
ATOM 8104 C CA . LEU A 1 1007 ? -37.550 41.342 21.595 1.00 29.88 1007 LEU A CA 1
ATOM 8105 C C . LEU A 1 1007 ? -37.083 41.934 20.255 1.00 29.88 1007 LEU A C 1
ATOM 8107 O O . LEU A 1 1007 ? -36.381 42.940 20.239 1.00 29.88 1007 LEU A O 1
ATOM 8111 N N . GLY A 1 1008 ? -37.563 41.382 19.138 1.00 25.98 1008 GLY A N 1
ATOM 8112 C CA . GLY A 1 1008 ? -37.372 41.965 17.805 1.00 25.98 1008 GLY A CA 1
ATOM 8113 C C . GLY A 1 1008 ? -38.022 41.119 16.712 1.00 25.98 1008 GLY A C 1
ATOM 8114 O O . GLY A 1 1008 ? -37.556 40.025 16.418 1.00 25.98 1008 GLY A O 1
ATOM 8115 N N . GLY A 1 1009 ? -39.111 41.603 16.114 1.00 28.00 1009 GLY A N 1
ATOM 8116 C CA . GLY A 1 1009 ? -39.800 40.907 15.023 1.00 28.00 1009 GLY A CA 1
ATOM 8117 C C . GLY A 1 1009 ? -40.408 41.872 14.005 1.00 28.00 1009 GLY A C 1
ATOM 8118 O O . GLY A 1 1009 ? -40.035 43.040 13.964 1.00 28.00 1009 GLY A O 1
ATOM 8119 N N . VAL A 1 1010 ? -41.432 41.381 13.293 1.00 28.81 1010 VAL A N 1
ATOM 8120 C CA . VAL A 1 1010 ? -42.293 42.082 12.311 1.00 28.81 1010 VAL A CA 1
ATOM 8121 C C . VAL A 1 1010 ? -41.807 42.034 10.844 1.00 28.81 1010 VAL A C 1
ATOM 8123 O O . VAL A 1 1010 ? -40.622 42.013 10.543 1.00 28.81 1010 VAL A O 1
ATOM 8126 N N . VAL A 1 1011 ? -42.805 42.071 9.947 1.00 26.91 1011 VAL A N 1
ATOM 8127 C CA . VAL A 1 1011 ? -42.795 42.203 8.472 1.00 26.91 1011 VAL A CA 1
ATOM 8128 C C . VAL A 1 1011 ? -42.830 40.898 7.651 1.00 26.91 1011 VAL A C 1
ATOM 8130 O O . VAL A 1 1011 ? -41.958 40.041 7.680 1.00 26.91 1011 VAL A O 1
ATOM 8133 N N . PHE A 1 1012 ? -43.907 40.798 6.867 1.00 24.62 1012 PHE A N 1
ATOM 8134 C CA . PHE A 1 1012 ? -44.212 39.795 5.841 1.00 24.62 1012 PHE A CA 1
ATOM 8135 C C . PHE A 1 1012 ? -43.506 40.124 4.502 1.00 24.62 1012 PHE A C 1
ATOM 8137 O O . PHE A 1 1012 ? -43.353 41.303 4.185 1.00 24.62 1012 PHE A O 1
ATOM 8144 N N . ARG A 1 1013 ? -43.342 39.107 3.627 1.00 26.23 1013 ARG A N 1
ATOM 8145 C CA . ARG A 1 1013 ? -43.970 38.997 2.270 1.00 26.23 1013 ARG A CA 1
ATOM 8146 C C . ARG A 1 1013 ? -43.018 38.647 1.096 1.00 26.23 1013 ARG A C 1
ATOM 8148 O O . ARG A 1 1013 ? -42.265 39.504 0.660 1.00 26.23 1013 ARG A O 1
ATOM 8155 N N . ARG A 1 1014 ? -43.301 37.503 0.430 1.00 27.11 1014 ARG A N 1
ATOM 8156 C CA . ARG A 1 1014 ? -42.974 37.164 -0.993 1.00 27.11 1014 ARG A CA 1
ATOM 8157 C C . ARG A 1 1014 ? -41.461 37.010 -1.335 1.00 27.11 1014 ARG A C 1
ATOM 8159 O O . ARG A 1 1014 ? -40.625 37.457 -0.573 1.00 27.11 1014 ARG A O 1
ATOM 8166 N N . THR A 1 1015 ? -41.027 36.324 -2.409 1.00 27.45 1015 THR A N 1
ATOM 8167 C CA . THR A 1 1015 ? -41.719 35.659 -3.552 1.00 27.45 1015 THR A CA 1
ATOM 8168 C C . THR A 1 1015 ? -40.864 34.516 -4.143 1.00 27.45 1015 THR A C 1
ATOM 8170 O O . THR A 1 1015 ? -39.662 34.703 -4.211 1.00 27.45 1015 THR A O 1
ATOM 8173 N N . HIS A 1 1016 ? -41.501 33.461 -4.694 1.00 28.78 1016 HIS A N 1
ATOM 8174 C CA . HIS A 1 1016 ? -40.979 32.436 -5.646 1.00 28.78 1016 HIS A CA 1
ATOM 8175 C C . HIS A 1 1016 ? -39.692 31.637 -5.277 1.00 28.78 1016 HIS A C 1
ATOM 8177 O O . HIS A 1 1016 ? -38.785 32.143 -4.643 1.00 28.78 1016 HIS A O 1
ATOM 8183 N N . GLY A 1 1017 ? -39.515 30.370 -5.678 1.00 26.16 1017 GLY A N 1
ATOM 8184 C CA . GLY A 1 1017 ? -40.406 29.430 -6.382 1.00 26.16 1017 GLY A CA 1
ATOM 8185 C C . GLY A 1 1017 ? -39.614 28.366 -7.172 1.00 26.16 1017 GLY A C 1
ATOM 8186 O O . GLY A 1 1017 ? -38.550 28.683 -7.691 1.00 26.16 1017 GLY A O 1
ATOM 8187 N N . SER A 1 1018 ? -40.171 27.152 -7.345 1.00 28.16 1018 SER A N 1
ATOM 8188 C CA . SER A 1 1018 ? -39.506 25.922 -7.872 1.00 28.16 1018 SER A CA 1
ATOM 8189 C C . SER A 1 1018 ? -38.665 25.167 -6.817 1.00 28.16 1018 SER A C 1
ATOM 8191 O O . SER A 1 1018 ? -38.167 25.796 -5.894 1.00 28.16 1018 SER A O 1
ATOM 8193 N N . ARG A 1 1019 ? -38.464 23.835 -6.867 1.00 30.19 1019 ARG A N 1
ATOM 8194 C CA . ARG A 1 1019 ? -38.825 22.794 -7.873 1.00 30.19 1019 ARG A CA 1
ATOM 8195 C C . ARG A 1 1019 ? -39.361 21.500 -7.153 1.00 30.19 1019 ARG A C 1
ATOM 8197 O O . ARG A 1 1019 ? -39.882 21.685 -6.057 1.00 30.19 1019 ARG A O 1
ATOM 8204 N N . PRO A 1 1020 ? -39.448 20.265 -7.718 1.00 39.06 1020 PRO A N 1
ATOM 8205 C CA . PRO A 1 1020 ? -40.700 19.494 -7.661 1.00 39.06 1020 PRO A CA 1
ATOM 8206 C C . PRO A 1 1020 ? -40.684 18.205 -6.805 1.00 39.06 1020 PRO A C 1
ATOM 8208 O O . PRO A 1 1020 ? -39.642 17.738 -6.354 1.00 39.06 1020 PRO A O 1
ATOM 8211 N N . SER A 1 1021 ? -41.865 17.598 -6.653 1.00 29.75 1021 SER A N 1
ATOM 8212 C CA . SER A 1 1021 ? -42.096 16.283 -6.030 1.00 29.75 1021 SER A CA 1
ATOM 8213 C C . SER A 1 1021 ? -41.792 15.096 -6.967 1.00 29.75 1021 SER A C 1
ATOM 8215 O O . SER A 1 1021 ? -42.083 15.193 -8.161 1.00 29.75 1021 SER A O 1
ATOM 8217 N N . PRO A 1 1022 ? -41.324 13.946 -6.440 1.00 38.50 1022 PRO A N 1
ATOM 8218 C CA . PRO A 1 1022 ? -41.464 12.627 -7.065 1.00 38.50 1022 PRO A CA 1
ATOM 8219 C C . PRO A 1 1022 ? -42.768 11.912 -6.613 1.00 38.50 1022 PRO A C 1
ATOM 8221 O O . PRO A 1 1022 ? -43.344 12.307 -5.597 1.00 38.50 1022 PRO A O 1
ATOM 8224 N N . PRO A 1 1023 ? -43.250 10.879 -7.337 1.00 42.41 1023 PRO A N 1
ATOM 8225 C CA . PRO A 1 1023 ? -44.497 10.164 -7.026 1.00 42.41 1023 PRO A CA 1
ATOM 8226 C C . PRO A 1 1023 ? -44.321 8.907 -6.146 1.00 42.41 1023 PRO A C 1
ATOM 8228 O O . PRO A 1 1023 ? -43.261 8.284 -6.133 1.00 42.41 1023 PRO A O 1
ATOM 8231 N N . ASP A 1 1024 ? -45.403 8.491 -5.480 1.00 27.77 1024 ASP A N 1
ATOM 8232 C CA . ASP A 1 1024 ? -45.554 7.170 -4.846 1.00 27.77 1024 ASP A CA 1
ATOM 8233 C C . ASP A 1 1024 ? -45.655 6.023 -5.871 1.00 27.77 1024 ASP A C 1
ATOM 8235 O O . ASP A 1 1024 ? -46.166 6.239 -6.965 1.00 27.77 1024 ASP A O 1
ATOM 8239 N N . TYR A 1 1025 ? -45.320 4.785 -5.463 1.00 27.20 1025 TYR A N 1
ATOM 8240 C CA . TYR A 1 1025 ? -46.227 3.619 -5.578 1.00 27.20 1025 TYR A CA 1
ATOM 8241 C C . TYR A 1 1025 ? -45.740 2.416 -4.719 1.00 27.20 1025 TYR A C 1
ATOM 8243 O O . TYR A 1 1025 ? -44.706 1.832 -5.006 1.00 27.20 1025 TYR A O 1
ATOM 8251 N N . TYR A 1 1026 ? -46.520 2.054 -3.684 1.00 27.48 1026 TYR A N 1
ATOM 8252 C CA . TYR A 1 1026 ? -46.694 0.727 -3.030 1.00 27.48 1026 TYR A CA 1
ATOM 8253 C C . TYR A 1 1026 ? -45.453 -0.157 -2.711 1.00 27.48 1026 TYR A C 1
ATOM 8255 O O . TYR A 1 1026 ? -44.801 -0.681 -3.598 1.00 27.48 1026 TYR A O 1
ATOM 8263 N N . SER A 1 1027 ? -45.112 -0.376 -1.425 1.00 26.08 1027 SER A N 1
ATOM 8264 C CA . SER A 1 1027 ? -45.550 -1.507 -0.544 1.00 26.08 1027 SER A CA 1
ATOM 8265 C C . SER A 1 1027 ? -44.886 -2.867 -0.867 1.00 26.08 1027 SER A C 1
ATOM 8267 O O . SER A 1 1027 ? -44.722 -3.185 -2.032 1.00 26.08 1027 SER A O 1
ATOM 8269 N N . HIS A 1 1028 ? -44.494 -3.772 0.041 1.00 27.53 1028 HIS A N 1
ATOM 8270 C CA . HIS A 1 1028 ? -44.632 -4.000 1.498 1.00 27.53 1028 HIS A CA 1
ATOM 8271 C C . HIS A 1 1028 ? -43.296 -4.657 1.993 1.00 27.53 1028 HIS A C 1
ATOM 8273 O O . HIS A 1 1028 ? -42.481 -5.043 1.168 1.00 27.53 1028 HIS A O 1
ATOM 8279 N N . ASN A 1 1029 ? -42.963 -4.882 3.274 1.00 26.25 1029 ASN A N 1
ATOM 8280 C CA . ASN A 1 1029 ? -43.678 -4.702 4.541 1.00 26.25 1029 ASN A CA 1
ATOM 8281 C C . ASN A 1 1029 ? -42.709 -4.390 5.706 1.00 26.25 1029 ASN A C 1
ATOM 8283 O O . ASN A 1 1029 ? -41.507 -4.617 5.620 1.00 26.25 1029 ASN A O 1
ATOM 8287 N N . THR A 1 1030 ? -43.243 -3.937 6.843 1.00 25.39 1030 THR A N 1
ATOM 8288 C CA . THR A 1 1030 ? -42.446 -3.616 8.045 1.00 25.39 1030 THR A CA 1
ATOM 8289 C C . THR A 1 1030 ? -42.192 -4.822 8.962 1.00 25.39 1030 THR A C 1
ATOM 8291 O O . THR A 1 1030 ? -43.085 -5.653 9.142 1.00 25.39 1030 THR A O 1
ATOM 8294 N N . LYS A 1 1031 ? -41.051 -4.830 9.680 1.00 28.52 1031 LYS A N 1
ATOM 8295 C CA . LYS A 1 1031 ? -41.031 -4.679 11.159 1.00 28.52 1031 LYS A CA 1
ATOM 8296 C C . LYS A 1 1031 ? -39.628 -4.625 11.788 1.00 28.52 1031 LYS A C 1
ATOM 8298 O O . LYS A 1 1031 ? -38.902 -5.607 11.842 1.00 28.52 1031 LYS A O 1
ATOM 8303 N N . ARG A 1 1032 ? -39.358 -3.451 12.374 1.00 26.55 1032 ARG A N 1
ATOM 8304 C CA . ARG A 1 1032 ? -38.801 -3.207 13.722 1.00 26.55 1032 ARG A CA 1
ATOM 8305 C C . ARG A 1 1032 ? -38.402 -4.451 14.536 1.00 26.55 1032 ARG A C 1
ATOM 8307 O O . ARG A 1 1032 ? -39.255 -5.275 14.862 1.00 26.55 1032 ARG A O 1
ATOM 8314 N N . GLY A 1 1033 ? -37.150 -4.477 14.995 1.00 27.95 1033 GLY A N 1
ATOM 8315 C CA . GLY A 1 1033 ? -36.671 -5.435 15.995 1.00 27.95 1033 GLY A CA 1
ATOM 8316 C C . GLY A 1 1033 ? -37.136 -5.136 17.430 1.00 27.95 1033 GLY A C 1
ATOM 8317 O O . GLY A 1 1033 ? -37.853 -4.167 17.691 1.00 27.95 1033 GLY A O 1
ATOM 8318 N N . LYS A 1 1034 ? -36.682 -5.970 18.374 1.00 25.86 1034 LYS A N 1
ATOM 8319 C CA . LYS A 1 1034 ? -36.771 -5.750 19.826 1.00 25.86 1034 LYS A CA 1
ATOM 8320 C C . LYS A 1 1034 ? -35.521 -6.286 20.518 1.00 25.86 1034 LYS A C 1
ATOM 8322 O O . LYS A 1 1034 ? -35.136 -7.430 20.301 1.00 25.86 1034 LYS A O 1
ATOM 8327 N N . SER A 1 1035 ? -34.942 -5.474 21.391 1.00 27.00 1035 SER A N 1
ATOM 8328 C CA . SER A 1 1035 ? -33.971 -5.900 22.395 1.00 27.00 1035 SER A CA 1
ATOM 8329 C C . SER A 1 1035 ? -34.675 -6.555 23.589 1.00 27.00 1035 SER A C 1
ATOM 8331 O O . SER A 1 1035 ? -35.805 -6.190 23.920 1.00 27.00 1035 SER A O 1
ATOM 8333 N N . THR A 1 1036 ? -34.000 -7.477 24.283 1.00 25.00 1036 THR A N 1
ATOM 8334 C CA . THR A 1 1036 ? -33.797 -7.398 25.749 1.00 25.00 1036 THR A CA 1
ATOM 8335 C C . THR A 1 1036 ? -32.820 -8.468 26.248 1.00 25.00 1036 THR A C 1
ATOM 8337 O O . THR A 1 1036 ? -32.885 -9.623 25.840 1.00 25.00 1036 THR A O 1
ATOM 8340 N N . LEU A 1 1037 ? -31.937 -8.083 27.176 1.00 30.12 1037 LEU A N 1
ATOM 8341 C CA . LEU A 1 1037 ? -31.245 -9.017 28.072 1.00 30.12 1037 LEU A CA 1
ATOM 8342 C C . LEU A 1 1037 ? -32.205 -9.534 29.154 1.00 30.12 1037 LEU A C 1
ATOM 8344 O O . LEU A 1 1037 ? -33.134 -8.809 29.505 1.00 30.12 1037 LEU A O 1
ATOM 8348 N N . LYS A 1 1038 ? -31.913 -10.723 29.715 1.00 25.77 1038 LYS A N 1
ATOM 8349 C CA . LYS A 1 1038 ? -32.129 -11.192 31.114 1.00 25.77 1038 LYS A CA 1
ATOM 8350 C C . LYS A 1 1038 ? -31.892 -12.721 31.195 1.00 25.77 1038 LYS A C 1
ATOM 8352 O O . LYS A 1 1038 ? -32.208 -13.402 30.230 1.00 25.77 1038 LYS A O 1
ATOM 8357 N N . GLN A 1 1039 ? -31.418 -13.354 32.279 1.00 25.97 1039 GLN A N 1
ATOM 8358 C CA . GLN A 1 1039 ? -30.649 -12.945 33.479 1.00 25.97 1039 GLN A CA 1
ATOM 8359 C C . GLN A 1 1039 ? -30.295 -14.230 34.291 1.00 25.97 1039 GLN A C 1
ATOM 8361 O O . GLN A 1 1039 ? -31.208 -15.023 34.483 1.00 25.97 1039 GLN A O 1
ATOM 8366 N N . LEU A 1 1040 ? -29.075 -14.348 34.869 1.00 22.55 1040 LEU A N 1
ATOM 8367 C CA . LEU A 1 1040 ? -28.762 -15.040 36.163 1.00 22.55 1040 LEU A CA 1
ATOM 8368 C C . LEU A 1 1040 ? -29.011 -16.602 36.232 1.00 22.55 1040 LEU A C 1
ATOM 8370 O O . LEU A 1 1040 ? -29.651 -17.146 35.345 1.00 22.55 1040 LEU A O 1
ATOM 8374 N N . VAL A 1 1041 ? -28.531 -17.449 37.180 1.00 23.23 1041 VAL A N 1
ATOM 8375 C CA . VAL A 1 1041 ? -27.621 -17.345 38.360 1.00 23.23 1041 VAL A CA 1
ATOM 8376 C C . VAL A 1 1041 ? -27.069 -18.731 38.833 1.00 23.23 1041 VAL A C 1
ATOM 8378 O O . VAL A 1 1041 ? -27.652 -19.750 38.487 1.00 23.23 1041 VAL A O 1
ATOM 8381 N N . CYS A 1 1042 ? -26.017 -18.735 39.682 1.00 21.78 1042 CYS A N 1
ATOM 8382 C CA . CYS A 1 1042 ? -25.502 -19.788 40.616 1.00 21.78 1042 CYS A CA 1
ATOM 8383 C C . CYS A 1 1042 ? -25.167 -21.239 40.179 1.00 21.78 1042 CYS A C 1
ATOM 8385 O O . CYS A 1 1042 ? -26.040 -21.970 39.734 1.00 21.78 1042 CYS A O 1
ATOM 8387 N N . VAL A 1 1043 ? -23.965 -21.707 40.584 1.00 24.00 1043 VAL A N 1
ATOM 8388 C CA . VAL A 1 1043 ? -23.664 -22.704 41.668 1.00 24.00 1043 VAL A CA 1
ATOM 8389 C C . VAL A 1 1043 ? -22.274 -22.293 42.238 1.00 24.00 1043 VAL A C 1
ATOM 8391 O O . VAL A 1 1043 ? -21.422 -21.936 41.433 1.00 24.00 1043 VAL A O 1
ATOM 8394 N N . TYR A 1 1044 ? -22.012 -22.020 43.528 1.00 23.17 1044 TYR A N 1
ATOM 8395 C CA . TYR A 1 1044 ? -21.960 -22.824 44.780 1.00 23.17 1044 TYR A CA 1
ATOM 8396 C C . TYR A 1 1044 ? -20.770 -23.813 44.940 1.00 23.17 1044 TYR A C 1
ATOM 8398 O O . TYR A 1 1044 ? -20.246 -24.334 43.963 1.00 23.17 1044 TYR A O 1
ATOM 8406 N N . THR A 1 1045 ? -20.319 -24.013 46.190 1.00 23.48 1045 THR A N 1
ATOM 8407 C CA . THR A 1 1045 ? -18.982 -24.516 46.607 1.00 23.48 1045 THR A CA 1
ATOM 8408 C C . THR A 1 1045 ? -18.993 -25.796 47.468 1.00 23.48 1045 THR A C 1
ATOM 8410 O O . THR A 1 1045 ? -19.823 -25.875 48.368 1.00 23.48 1045 THR A O 1
ATOM 8413 N N . VAL A 1 1046 ? -18.000 -26.688 47.283 1.00 24.14 1046 VAL A N 1
ATOM 8414 C CA . VAL A 1 1046 ? -17.427 -27.719 48.211 1.00 24.14 1046 VAL A CA 1
ATOM 8415 C C . VAL A 1 1046 ? -16.015 -28.029 47.639 1.00 24.14 1046 VAL A C 1
ATOM 8417 O O . VAL A 1 1046 ? -15.941 -28.224 46.430 1.00 24.14 1046 VAL A O 1
ATOM 8420 N N . GLU A 1 1047 ? -14.833 -27.901 48.267 1.00 24.45 1047 GLU A N 1
ATOM 8421 C CA . GLU A 1 1047 ? -14.216 -28.290 49.568 1.00 24.45 1047 GLU A CA 1
ATOM 8422 C C . GLU A 1 1047 ? -13.396 -29.614 49.577 1.00 24.45 1047 GLU A C 1
ATOM 8424 O O . GLU A 1 1047 ? -13.765 -30.577 48.913 1.00 24.45 1047 GLU A O 1
ATOM 8429 N N . HIS A 1 1048 ? -12.314 -29.611 50.394 1.00 25.44 1048 HIS A N 1
ATOM 8430 C CA . HIS A 1 1048 ? -11.238 -30.609 50.679 1.00 25.44 1048 HIS A CA 1
ATOM 8431 C C . HIS A 1 1048 ? -9.920 -30.493 49.854 1.00 25.44 1048 HIS A C 1
ATOM 8433 O O . HIS A 1 1048 ? -9.958 -30.615 48.638 1.00 25.44 1048 HIS A O 1
ATOM 8439 N N . SER A 1 1049 ? -8.724 -30.128 50.382 1.00 25.72 1049 SER A N 1
ATOM 8440 C CA . SER A 1 1049 ? -7.883 -30.570 51.547 1.00 25.72 1049 SER A CA 1
ATOM 8441 C C . SER A 1 1049 ? -7.052 -31.841 51.241 1.00 25.72 1049 SER A C 1
ATOM 8443 O O . SER A 1 1049 ? -7.663 -32.781 50.749 1.00 25.72 1049 SER A O 1
ATOM 8445 N N . THR A 1 1050 ? -5.739 -32.026 51.504 1.00 27.27 1050 THR A N 1
ATOM 8446 C CA . THR A 1 1050 ? -4.664 -31.428 52.371 1.00 27.27 1050 THR A CA 1
ATOM 8447 C C . THR A 1 1050 ? -3.256 -31.652 51.711 1.00 27.27 1050 THR A C 1
ATOM 8449 O O . THR A 1 1050 ? -3.227 -32.173 50.604 1.00 27.27 1050 THR A O 1
ATOM 8452 N N . SER A 1 1051 ? -2.047 -31.446 52.291 1.00 27.58 1051 SER A N 1
ATOM 8453 C CA . SER A 1 1051 ? -1.364 -30.348 53.046 1.00 27.58 1051 SER A CA 1
ATOM 8454 C C . SER A 1 1051 ? 0.152 -30.714 53.258 1.00 27.58 1051 SER A C 1
ATOM 8456 O O . SER A 1 1051 ? 0.541 -31.813 52.876 1.00 27.58 1051 SER A O 1
ATOM 8458 N N . ASN A 1 1052 ? 0.969 -29.869 53.935 1.00 29.20 1052 ASN A N 1
ATOM 8459 C CA . ASN A 1 1052 ? 2.411 -30.029 54.331 1.00 29.20 1052 ASN A CA 1
ATOM 8460 C C . ASN A 1 1052 ? 3.491 -29.989 53.199 1.00 29.20 1052 ASN A C 1
ATOM 8462 O O . ASN A 1 1052 ? 3.182 -30.344 52.072 1.00 29.20 1052 ASN A O 1
ATOM 8466 N N . ARG A 1 1053 ? 4.791 -29.639 53.403 1.00 29.08 1053 ARG A N 1
ATOM 8467 C CA . ARG A 1 1053 ? 5.553 -28.872 54.446 1.00 29.08 1053 ARG A CA 1
ATOM 8468 C C . ARG A 1 1053 ? 6.974 -28.475 53.938 1.00 29.08 1053 ARG A C 1
ATOM 8470 O O . ARG A 1 1053 ? 7.569 -29.222 53.177 1.00 29.08 1053 ARG A O 1
ATOM 8477 N N . ASN A 1 1054 ? 7.532 -27.373 54.463 1.00 29.58 1054 ASN A N 1
ATOM 8478 C CA . ASN A 1 1054 ? 8.975 -26.985 54.465 1.00 29.58 1054 ASN A CA 1
ATOM 8479 C C . ASN A 1 1054 ? 9.703 -27.601 55.712 1.00 29.58 1054 ASN A C 1
ATOM 8481 O O . ASN A 1 1054 ? 8.946 -28.123 56.542 1.00 29.58 1054 ASN A O 1
ATOM 8485 N N . PRO A 1 1055 ? 11.059 -27.544 55.953 1.00 47.75 1055 PRO A N 1
ATOM 8486 C CA . PRO A 1 1055 ? 12.038 -26.470 55.597 1.00 47.75 1055 PRO A CA 1
ATOM 8487 C C . PRO A 1 1055 ? 13.558 -26.847 55.373 1.00 47.75 1055 PRO A C 1
ATOM 8489 O O . PRO A 1 1055 ? 13.880 -28.021 55.401 1.00 47.75 1055 PRO A O 1
ATOM 8492 N N . TRP A 1 1056 ? 14.437 -25.821 55.182 1.00 28.55 1056 TRP A N 1
ATOM 8493 C CA . TRP A 1 1056 ? 15.922 -25.626 55.419 1.00 28.55 1056 TRP A CA 1
ATOM 8494 C C . TRP A 1 1056 ? 16.971 -26.803 55.301 1.00 28.55 1056 TRP A C 1
ATOM 8496 O O . TRP A 1 1056 ? 16.595 -27.962 55.327 1.00 28.55 1056 TRP A O 1
ATOM 8506 N N . ASN A 1 1057 ? 18.318 -26.645 55.188 1.00 29.95 1057 ASN A N 1
ATOM 8507 C CA . ASN A 1 1057 ? 19.254 -25.491 55.278 1.00 29.95 1057 ASN A CA 1
ATOM 8508 C C . ASN A 1 1057 ? 20.657 -25.705 54.591 1.00 29.95 1057 ASN A C 1
ATOM 8510 O O . ASN A 1 1057 ? 20.945 -26.791 54.104 1.00 29.95 1057 ASN A O 1
ATOM 8514 N N . ASP A 1 1058 ? 21.541 -24.687 54.694 1.00 30.95 1058 ASP A N 1
ATOM 8515 C CA . ASP A 1 1058 ? 23.038 -24.703 54.777 1.00 30.95 1058 ASP A CA 1
ATOM 8516 C C . ASP A 1 1058 ? 23.992 -24.928 53.558 1.00 30.95 1058 ASP A C 1
ATOM 8518 O O . ASP A 1 1058 ? 23.605 -25.325 52.462 1.00 30.95 1058 ASP A O 1
ATOM 8522 N N . ARG A 1 1059 ? 25.270 -24.515 53.752 1.00 26.69 1059 ARG A N 1
ATOM 8523 C CA . ARG A 1 1059 ? 26.436 -24.407 52.815 1.00 26.69 1059 ARG A CA 1
ATOM 8524 C C . ARG A 1 1059 ? 27.772 -24.626 53.610 1.00 26.69 1059 ARG A C 1
ATOM 8526 O O . ARG A 1 1059 ? 27.648 -25.123 54.727 1.00 26.69 1059 ARG A O 1
ATOM 8533 N N . PRO A 1 1060 ? 29.004 -24.156 53.231 1.00 48.78 1060 PRO A N 1
ATOM 8534 C CA . PRO A 1 1060 ? 29.616 -23.743 51.936 1.00 48.78 1060 PRO A CA 1
ATOM 8535 C C . PRO A 1 1060 ? 31.057 -24.283 51.659 1.00 48.78 1060 PRO A C 1
ATOM 8537 O O . PRO A 1 1060 ? 31.746 -24.709 52.580 1.00 48.78 1060 PRO A O 1
ATOM 8540 N N . SER A 1 1061 ? 31.591 -24.123 50.430 1.00 30.00 1061 SER A N 1
ATOM 8541 C CA . SER A 1 1061 ? 33.037 -23.869 50.172 1.00 30.00 1061 SER A CA 1
ATOM 8542 C C . SER A 1 1061 ? 33.314 -23.224 48.794 1.00 30.00 1061 SER A C 1
ATOM 8544 O O . SER A 1 1061 ? 32.620 -23.499 47.820 1.00 30.00 1061 SER A O 1
ATOM 8546 N N . ASP A 1 1062 ? 34.350 -22.387 48.770 1.00 29.84 1062 ASP A N 1
ATOM 8547 C CA . ASP A 1 1062 ? 35.047 -21.641 47.698 1.00 29.84 1062 ASP A CA 1
ATOM 8548 C C . ASP A 1 1062 ? 35.571 -22.435 46.469 1.00 29.84 1062 ASP A C 1
ATOM 8550 O O . ASP A 1 1062 ? 35.681 -23.655 46.530 1.00 29.84 1062 ASP A O 1
ATOM 8554 N N . ALA A 1 1063 ? 36.001 -21.831 45.339 1.00 31.48 1063 ALA A N 1
ATOM 8555 C CA . ALA A 1 1063 ? 35.868 -20.453 44.807 1.00 31.48 1063 ALA A CA 1
ATOM 8556 C C . ALA A 1 1063 ? 36.203 -20.390 43.288 1.00 31.48 1063 ALA A C 1
ATOM 8558 O O . ALA A 1 1063 ? 36.964 -21.210 42.780 1.00 31.48 1063 ALA A O 1
ATOM 8559 N N . GLY A 1 1064 ? 35.699 -19.371 42.569 1.00 29.78 1064 GLY A N 1
ATOM 8560 C CA . GLY A 1 1064 ? 36.053 -19.082 41.164 1.00 29.78 1064 GLY A CA 1
ATOM 8561 C C . GLY A 1 1064 ? 35.209 -17.960 40.526 1.00 29.78 1064 GLY A C 1
ATOM 8562 O O . GLY A 1 1064 ? 33.999 -17.905 40.722 1.00 29.78 1064 GLY A O 1
ATOM 8563 N N . HIS A 1 1065 ? 35.837 -17.032 39.792 1.00 31.52 1065 HIS A N 1
ATOM 8564 C CA . HIS A 1 1065 ? 35.224 -15.807 39.230 1.00 31.52 1065 HIS A CA 1
ATOM 8565 C C . HIS A 1 1065 ? 34.027 -16.097 38.286 1.00 31.52 1065 HIS A C 1
ATOM 8567 O O . HIS A 1 1065 ? 34.146 -16.902 37.373 1.00 31.52 1065 HIS A O 1
ATOM 8573 N N . ARG A 1 1066 ? 32.808 -15.598 38.571 1.00 31.73 1066 ARG A N 1
ATOM 8574 C CA . ARG A 1 1066 ? 32.212 -14.272 38.221 1.00 31.73 1066 ARG A CA 1
ATOM 8575 C C . ARG A 1 1066 ? 32.072 -13.978 36.702 1.00 31.73 1066 ARG A C 1
ATOM 8577 O O . ARG A 1 1066 ? 33.085 -14.055 36.020 1.00 31.73 1066 ARG A O 1
ATOM 8584 N N . PRO A 1 1067 ? 30.939 -13.403 36.217 1.00 33.53 1067 PRO A N 1
ATOM 8585 C CA . PRO A 1 1067 ? 29.599 -13.337 36.825 1.00 33.53 1067 PRO A CA 1
ATOM 8586 C C . PRO A 1 1067 ? 28.431 -13.510 35.811 1.00 33.53 1067 PRO A C 1
ATOM 8588 O O . PRO A 1 1067 ? 28.013 -12.544 35.174 1.00 33.53 1067 PRO A O 1
ATOM 8591 N N . VAL A 1 1068 ? 27.808 -14.693 35.725 1.00 30.73 1068 VAL A N 1
ATOM 8592 C CA . VAL A 1 1068 ? 26.586 -14.898 34.909 1.00 30.73 1068 VAL A CA 1
ATOM 8593 C C . VAL A 1 1068 ? 25.338 -14.931 35.800 1.00 30.73 1068 VAL A C 1
ATOM 8595 O O . VAL A 1 1068 ? 25.206 -15.791 36.670 1.00 30.73 1068 VAL A O 1
ATOM 8598 N N . LYS A 1 1069 ? 24.396 -14.000 35.589 1.00 27.17 1069 LYS A N 1
ATOM 8599 C CA . LYS A 1 1069 ? 23.099 -13.964 36.295 1.00 27.17 1069 LYS A CA 1
ATOM 8600 C C . LYS A 1 1069 ? 22.072 -14.880 35.616 1.00 27.17 1069 LYS A C 1
ATOM 8602 O O . LYS A 1 1069 ? 21.216 -14.398 34.879 1.00 27.17 1069 LYS A O 1
ATOM 8607 N N . ILE A 1 1070 ? 22.090 -16.178 35.919 1.00 28.47 1070 ILE A N 1
ATOM 8608 C CA . ILE A 1 1070 ? 20.947 -17.049 35.598 1.00 28.47 1070 ILE A CA 1
ATOM 8609 C C . ILE A 1 1070 ? 19.866 -16.851 36.668 1.00 28.47 1070 ILE A C 1
ATOM 8611 O O . ILE A 1 1070 ? 19.980 -17.346 37.788 1.00 28.47 1070 ILE A O 1
ATOM 8615 N N . LYS A 1 1071 ? 18.799 -16.126 36.320 1.00 26.88 1071 LYS A N 1
ATOM 8616 C CA . LYS A 1 1071 ? 17.522 -16.179 37.043 1.00 26.88 1071 LYS A CA 1
ATOM 8617 C C . LYS A 1 1071 ? 16.656 -17.258 36.393 1.00 26.88 1071 LYS A C 1
ATOM 8619 O O . LYS A 1 1071 ? 16.154 -17.043 35.296 1.00 26.88 1071 LYS A O 1
ATOM 8624 N N . TYR A 1 1072 ? 16.417 -18.368 37.087 1.00 26.45 1072 TYR A N 1
ATOM 8625 C CA . TYR A 1 1072 ? 15.254 -19.199 36.773 1.00 26.45 1072 TYR A CA 1
ATOM 8626 C C . TYR A 1 1072 ? 13.986 -18.427 37.163 1.00 26.45 1072 TYR A C 1
ATOM 8628 O O . TYR A 1 1072 ? 13.812 -18.067 38.328 1.00 26.45 1072 TYR A O 1
ATOM 8636 N N . VAL A 1 1073 ? 13.112 -18.165 36.190 1.00 25.70 1073 VAL A N 1
ATOM 8637 C CA . VAL A 1 1073 ? 11.766 -17.615 36.399 1.00 25.70 1073 VAL A CA 1
ATOM 8638 C C . VAL A 1 1073 ? 10.783 -18.466 35.606 1.00 25.70 1073 VAL A C 1
ATOM 8640 O O . VAL A 1 1073 ? 10.920 -18.621 34.398 1.00 25.70 1073 VAL A O 1
ATOM 8643 N N . TYR A 1 1074 ? 9.782 -19.001 36.298 1.00 28.61 1074 TYR A N 1
ATOM 8644 C CA . TYR A 1 1074 ? 8.641 -19.678 35.689 1.00 28.61 1074 TYR A CA 1
ATOM 8645 C C . TYR A 1 1074 ? 7.639 -18.625 35.182 1.00 28.61 1074 TYR A C 1
ATOM 8647 O O . TYR A 1 1074 ? 6.876 -18.088 35.977 1.00 28.61 1074 TYR A O 1
ATOM 8655 N N . PHE A 1 1075 ? 7.634 -18.331 33.879 1.00 23.88 1075 PHE A N 1
ATOM 8656 C CA . PHE A 1 1075 ? 6.512 -17.725 33.135 1.00 23.88 1075 PHE A CA 1
ATOM 8657 C C . PHE A 1 1075 ? 6.631 -18.205 31.668 1.00 23.88 1075 PHE A C 1
ATOM 8659 O O . PHE A 1 1075 ? 7.743 -18.252 31.159 1.00 23.88 1075 PHE A O 1
ATOM 8666 N N . MET A 1 1076 ? 5.617 -18.718 30.953 1.00 28.61 1076 MET A N 1
ATOM 8667 C CA . MET A 1 1076 ? 4.234 -18.253 30.701 1.00 28.61 1076 MET A CA 1
ATOM 8668 C C . MET A 1 1076 ? 4.118 -16.959 29.866 1.00 28.61 1076 MET A C 1
ATOM 8670 O O . MET A 1 1076 ? 3.672 -15.930 30.358 1.00 28.61 1076 MET A O 1
ATOM 8674 N N . ARG A 1 1077 ? 4.456 -17.045 28.573 1.00 25.81 1077 ARG A N 1
ATOM 8675 C CA . ARG A 1 1077 ? 3.861 -16.321 27.418 1.00 25.81 1077 ARG A CA 1
ATOM 8676 C C . ARG A 1 1077 ? 4.268 -17.126 26.167 1.00 25.81 1077 ARG A C 1
ATOM 8678 O O . ARG A 1 1077 ? 5.365 -17.668 26.171 1.00 25.81 1077 ARG A O 1
ATOM 8685 N N . THR A 1 1078 ? 3.465 -17.422 25.141 1.00 31.84 1078 THR A N 1
ATOM 8686 C CA . THR A 1 1078 ? 2.293 -16.792 24.489 1.00 31.84 1078 THR A CA 1
ATOM 8687 C C . THR A 1 1078 ? 2.580 -15.553 23.632 1.00 31.84 1078 THR A C 1
ATOM 8689 O O . THR A 1 1078 ? 2.119 -14.462 23.956 1.00 31.84 1078 THR A O 1
ATOM 8692 N N . GLN A 1 1079 ? 3.202 -15.788 22.476 1.00 27.25 1079 GLN A N 1
ATOM 8693 C CA . GLN A 1 1079 ? 2.788 -15.224 21.183 1.00 27.25 1079 GLN A CA 1
ATOM 8694 C C . GLN A 1 1079 ? 2.299 -16.428 20.339 1.00 27.25 1079 GLN A C 1
ATOM 8696 O O . GLN A 1 1079 ? 2.887 -17.501 20.454 1.00 27.25 1079 GLN A O 1
ATOM 8701 N N . LEU A 1 1080 ? 1.180 -16.446 19.605 1.00 29.38 1080 LEU A N 1
ATOM 8702 C CA . LEU A 1 1080 ? 0.399 -15.411 18.909 1.00 29.38 1080 LEU A CA 1
ATOM 8703 C C . LEU A 1 1080 ? 1.150 -14.772 17.735 1.00 29.38 1080 LEU A C 1
ATOM 8705 O O . LEU A 1 1080 ? 1.952 -13.873 17.948 1.00 29.38 1080 LEU A O 1
ATOM 8709 N N . CYS A 1 1081 ? 0.805 -15.187 16.513 1.00 24.12 1081 CYS A N 1
ATOM 8710 C CA . CYS A 1 1081 ? 1.109 -14.456 15.286 1.00 24.12 1081 CYS A CA 1
ATOM 8711 C C . CYS A 1 1081 ? 0.027 -14.688 14.218 1.00 24.12 1081 CYS A C 1
ATOM 8713 O O . CYS A 1 1081 ? -0.443 -15.808 14.043 1.00 24.12 1081 CYS A O 1
ATOM 8715 N N . ILE A 1 1082 ? -0.285 -13.605 13.501 1.00 26.91 1082 ILE A N 1
ATOM 8716 C CA . ILE A 1 1082 ? -0.665 -13.557 12.081 1.00 26.91 1082 ILE A CA 1
ATOM 8717 C C . ILE A 1 1082 ? -1.929 -14.341 11.664 1.00 26.91 1082 ILE A C 1
ATOM 8719 O O . ILE A 1 1082 ? -1.897 -15.512 11.290 1.00 26.91 1082 ILE A O 1
ATOM 8723 N N . THR A 1 1083 ? -3.044 -13.612 11.575 1.00 25.20 1083 THR A N 1
ATOM 8724 C CA . THR A 1 1083 ? -4.060 -13.837 10.534 1.00 25.20 1083 THR A CA 1
ATOM 8725 C C . THR A 1 1083 ? -3.628 -13.130 9.250 1.00 25.20 1083 THR A C 1
ATOM 8727 O O . THR A 1 1083 ? -3.495 -11.909 9.256 1.00 25.20 1083 THR A O 1
ATOM 8730 N N . ILE A 1 1084 ? -3.466 -13.873 8.153 1.00 26.81 1084 ILE A N 1
ATOM 8731 C CA . ILE A 1 1084 ? -3.390 -13.321 6.790 1.00 26.81 1084 ILE A CA 1
ATOM 8732 C C . ILE A 1 1084 ? -4.784 -13.364 6.154 1.00 26.81 1084 ILE A C 1
ATOM 8734 O O . ILE A 1 1084 ? -5.573 -14.274 6.418 1.00 26.81 1084 ILE A O 1
ATOM 8738 N N . ASN A 1 1085 ? -5.089 -12.357 5.335 1.00 26.03 1085 ASN A N 1
ATOM 8739 C CA . ASN A 1 1085 ? -6.347 -12.260 4.602 1.00 26.03 1085 ASN A CA 1
ATOM 8740 C C . ASN A 1 1085 ? -6.506 -13.405 3.594 1.00 26.03 1085 ASN A C 1
ATOM 8742 O O . ASN A 1 108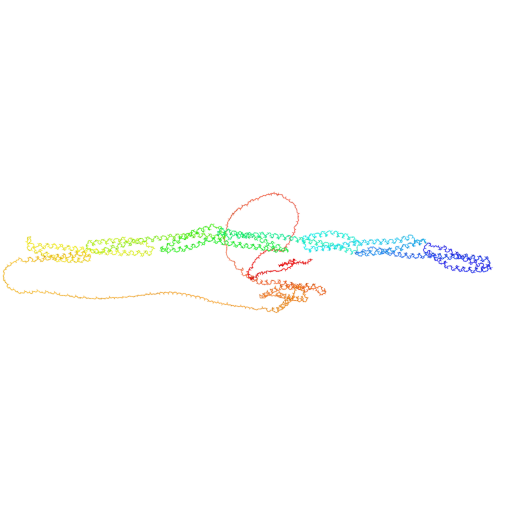5 ? -5.557 -13.792 2.920 1.00 26.03 1085 ASN A O 1
ATOM 8746 N N . THR A 1 1086 ? -7.743 -13.863 3.414 1.00 27.73 1086 THR A N 1
ATOM 8747 C CA . THR A 1 1086 ? -8.172 -14.479 2.153 1.00 27.73 1086 THR A CA 1
ATOM 8748 C C . THR A 1 1086 ? -9.222 -13.568 1.535 1.00 27.73 1086 THR A C 1
ATOM 8750 O O . THR A 1 1086 ? -10.314 -13.399 2.078 1.00 27.73 1086 THR A O 1
ATOM 8753 N N . THR A 1 1087 ? -8.854 -12.926 0.427 1.00 27.77 1087 THR A N 1
ATOM 8754 C CA . THR A 1 1087 ? -9.809 -12.306 -0.492 1.00 27.77 1087 THR A CA 1
ATOM 8755 C C . THR A 1 1087 ? -10.733 -13.380 -1.059 1.00 27.77 1087 THR A C 1
ATOM 8757 O O . THR A 1 1087 ? -10.396 -14.565 -1.082 1.00 27.77 1087 THR A O 1
ATOM 8760 N N . ASN A 1 1088 ? -11.924 -12.978 -1.493 1.00 28.38 1088 ASN A N 1
ATOM 8761 C CA . ASN A 1 1088 ? -12.824 -13.872 -2.207 1.00 28.38 1088 ASN A CA 1
ATOM 8762 C C . ASN A 1 1088 ? -13.635 -13.041 -3.203 1.00 28.38 1088 ASN A C 1
ATOM 8764 O O . ASN A 1 1088 ? -14.705 -12.521 -2.876 1.00 28.38 1088 ASN A O 1
ATOM 8768 N N . ASP A 1 1089 ? -13.060 -12.844 -4.385 1.00 28.25 1089 ASP A N 1
ATOM 8769 C CA . ASP A 1 1089 ? -13.644 -12.023 -5.436 1.00 28.25 1089 ASP A CA 1
ATOM 8770 C C . ASP A 1 1089 ? -14.902 -12.671 -6.023 1.00 28.25 1089 ASP A C 1
ATOM 8772 O O . ASP A 1 1089 ? -14.913 -13.836 -6.420 1.00 28.25 1089 ASP A O 1
ATOM 8776 N N . LEU A 1 1090 ? -15.966 -11.877 -6.125 1.00 30.44 1090 LEU A N 1
ATOM 8777 C CA . LEU A 1 1090 ? -17.130 -12.175 -6.951 1.00 30.44 1090 LEU A CA 1
ATOM 8778 C C . LEU A 1 1090 ? -17.350 -10.991 -7.891 1.00 30.44 1090 LEU A C 1
ATOM 8780 O O . LEU A 1 1090 ? -17.951 -9.984 -7.518 1.00 30.44 1090 LEU A O 1
ATOM 8784 N N . LEU A 1 1091 ? -16.818 -11.121 -9.108 1.00 27.69 1091 LEU A N 1
ATOM 8785 C CA . LEU A 1 1091 ? -17.033 -10.165 -10.191 1.00 27.69 1091 LEU A CA 1
ATOM 8786 C C . LEU A 1 1091 ? -18.498 -10.197 -10.684 1.00 27.69 1091 LEU A C 1
ATOM 8788 O O . LEU A 1 1091 ? -19.156 -11.236 -10.578 1.00 27.69 1091 LEU A O 1
ATOM 8792 N N . PRO A 1 1092 ? -19.023 -9.072 -11.204 1.00 39.69 1092 PRO A N 1
ATOM 8793 C CA . PRO A 1 1092 ? -20.446 -8.916 -11.490 1.00 39.69 1092 PRO A CA 1
ATOM 8794 C C . PRO A 1 1092 ? -20.867 -9.354 -12.902 1.00 39.69 1092 PRO A C 1
ATOM 8796 O O . PRO A 1 1092 ? -20.112 -9.216 -13.865 1.00 39.69 1092 PRO A O 1
ATOM 8799 N N . VAL A 1 1093 ? -22.142 -9.748 -13.003 1.00 31.33 1093 VAL A N 1
ATOM 8800 C CA . VAL A 1 1093 ? -23.033 -9.595 -14.169 1.00 31.33 1093 VAL A CA 1
ATOM 8801 C C . VAL A 1 1093 ? -24.381 -9.101 -13.645 1.00 31.33 1093 VAL A C 1
ATOM 8803 O O . VAL A 1 1093 ? -24.820 -9.655 -12.610 1.00 31.33 1093 VAL A O 1
#